Protein 5SXW (pdb70)

Structure (mmCIF, N/CA/C/O backbone):
data_5SXW
#
_entry.id   5SXW
#
_cell.length_a   100.340
_cell.length_b   116.020
_cell.length_c   174.710
_cell.angle_alpha   90.000
_cell.angle_beta   90.000
_cell.angle_gamma   90.000
#
_symmetry.space_group_name_H-M   'P 21 21 21'
#
loop_
_entity.id
_entity.type
_entity.pdbx_description
1 polymer Catalase-peroxidase
2 non-polymer 'PROTOPORPHYRIN IX CONTAINING FE'
3 non-polymer 'SODIUM ION'
4 non-polymer 'OXYGEN MOLECULE'
5 non-polymer 'PHOSPHATE ION'
6 non-polymer (4R)-2-METHYLPENTANE-2,4-DIOL
7 non-polymer (4S)-2-METHYL-2,4-PENTANEDIOL
8 water water
#
loop_
_atom_site.group_PDB
_atom_site.id
_atom_site.type_symbol
_atom_site.label_atom_id
_atom_site.label_alt_id
_atom_site.label_comp_id
_atom_site.label_asym_id
_atom_site.label_entity_id
_atom_site.label_seq_id
_atom_site.pdbx_PDB_ins_code
_atom_site.Cartn_x
_atom_site.Cartn_y
_atom_site.Cartn_z
_atom_site.occupancy
_atom_site.B_iso_or_equiv
_atom_site.auth_seq_id
_atom_site.auth_comp_id
_atom_site.auth_asym_id
_atom_site.auth_atom_id
_atom_site.pdbx_PDB_model_num
ATOM 1 N N . GLY A 1 16 ? -0.198 -45.766 -4.886 1.00 33.08 36 GLY A N 1
ATOM 2 C CA . GLY A 1 16 ? -0.787 -45.728 -3.464 1.00 26.12 36 GLY A CA 1
ATOM 3 C C . GLY A 1 16 ? -1.291 -47.108 -3.096 1.00 27.21 36 GLY A C 1
ATOM 4 O O . GLY A 1 16 ? -1.940 -47.765 -3.961 1.00 24.77 36 GLY A O 1
ATOM 5 N N . THR A 1 17 ? -1.089 -47.630 -1.898 1.00 21.26 37 THR A N 1
ATOM 6 C CA . THR A 1 17 ? -1.509 -48.936 -1.528 1.00 20.16 37 THR A CA 1
ATOM 7 C C . THR A 1 17 ? -3.025 -48.897 -1.270 1.00 23.11 37 THR A C 1
ATOM 8 O O . THR A 1 17 ? -3.434 -47.867 -0.722 1.00 22.41 37 THR A O 1
ATOM 12 N N . SER A 1 18 ? -3.730 -49.917 -1.658 1.00 20.15 38 SER A N 1
ATOM 13 C CA . SER A 1 18 ? -5.216 -49.919 -1.569 1.00 19.99 38 SER A CA 1
ATOM 14 C C . SER A 1 18 ? -5.668 -51.093 -0.738 1.00 18.23 38 SER A C 1
ATOM 15 O O . SER A 1 18 ? -4.871 -51.936 -0.333 1.00 17.54 38 SER A O 1
ATOM 18 N N . ASN A 1 19 ? -6.961 -51.053 -0.305 1.00 17.53 39 ASN A N 1
ATOM 19 C CA . ASN A 1 19 ? -7.464 -52.170 0.464 1.00 16.40 39 ASN A CA 1
ATOM 20 C C . ASN A 1 19 ? -7.240 -53.535 -0.211 1.00 17.77 39 ASN A C 1
ATOM 21 O O . ASN A 1 19 ? -7.087 -54.547 0.429 1.00 20.50 39 ASN A O 1
ATOM 26 N N . ARG A 1 20 ? -7.470 -53.501 -1.533 1.00 19.69 40 ARG A N 1
ATOM 27 C CA . ARG A 1 20 ? -7.239 -54.791 -2.332 1.00 23.05 40 ARG A CA 1
ATOM 28 C C . ARG A 1 20 ? -5.787 -55.230 -2.211 1.00 22.58 40 ARG A C 1
ATOM 29 O O . ARG A 1 20 ? -5.531 -56.473 -2.242 1.00 24.01 40 ARG A O 1
ATOM 37 N N . ASP A 1 21 ? -4.808 -54.362 -2.134 1.00 21.43 41 ASP A N 1
ATOM 38 C CA . ASP A 1 21 ? -3.465 -54.775 -1.869 1.00 21.34 41 ASP A CA 1
ATOM 39 C C . ASP A 1 21 ? -3.299 -55.493 -0.533 1.00 21.78 41 ASP A C 1
ATOM 40 O O . ASP A 1 21 ? -2.629 -56.502 -0.372 1.00 20.39 41 ASP A O 1
ATOM 45 N N . TRP A 1 22 ? -3.832 -54.859 0.567 1.00 17.91 42 TRP A N 1
ATOM 46 C CA . TRP A 1 22 ? -3.659 -55.358 1.885 1.00 18.05 42 TRP A CA 1
ATOM 47 C C . TRP A 1 22 ? -4.431 -56.675 2.115 1.00 17.70 42 TRP A C 1
ATOM 48 O O . TRP A 1 22 ? -3.974 -57.470 2.881 1.00 19.36 42 TRP A O 1
ATOM 59 N N . TRP A 1 23 ? -5.612 -56.782 1.555 1.00 18.13 43 TRP A N 1
ATOM 60 C CA . TRP A 1 23 ? -6.574 -57.880 1.809 1.00 18.73 43 TRP A CA 1
ATOM 61 C C . TRP A 1 23 ? -7.104 -58.372 0.460 1.00 21.72 43 TRP A C 1
ATOM 62 O O . TRP A 1 23 ? -8.171 -58.006 -0.025 1.00 22.55 43 TRP A O 1
ATOM 73 N N . PRO A 1 24 ? -6.189 -59.053 -0.279 1.00 20.12 44 PRO A N 1
ATOM 74 C CA . PRO A 1 24 ? -6.596 -59.380 -1.656 1.00 21.92 44 PRO A CA 1
ATOM 75 C C . PRO A 1 24 ? -7.701 -60.432 -1.810 1.00 25.37 44 PRO A C 1
ATOM 76 O O . PRO A 1 24 ? -8.264 -60.535 -2.895 1.00 29.14 44 PRO A O 1
ATOM 80 N N . ASN A 1 25 ? -7.962 -61.139 -0.760 1.00 24.17 45 ASN A N 1
ATOM 81 C CA . ASN A 1 25 ? -9.041 -62.082 -0.904 1.00 33.63 45 ASN A CA 1
ATOM 82 C C . ASN A 1 25 ? -10.393 -61.631 -0.346 1.00 36.12 45 ASN A C 1
ATOM 83 O O . ASN A 1 25 ? -11.217 -62.437 -0.185 1.00 39.45 45 ASN A O 1
ATOM 88 N N . GLN A 1 26 ? -10.500 -60.380 0.079 1.00 40.47 46 GLN A N 1
ATOM 89 C CA . GLN A 1 26 ? -11.671 -59.876 0.887 1.00 41.49 46 GLN A CA 1
ATOM 90 C C . GLN A 1 26 ? -12.684 -59.805 -0.312 1.00 40.07 46 GLN A C 1
ATOM 91 O O . GLN A 1 26 ? -12.448 -59.883 -1.523 1.00 38.36 46 GLN A O 1
ATOM 97 N N . LEU A 1 27 ? -13.925 -59.921 0.050 1.00 42.00 47 LEU A N 1
ATOM 98 C CA . LEU A 1 27 ? -15.039 -59.867 -0.933 1.00 33.48 47 LEU A CA 1
ATOM 99 C C . LEU A 1 27 ? -15.115 -58.457 -1.615 1.00 28.43 47 LEU A C 1
ATOM 100 O O . LEU A 1 27 ? -15.144 -57.507 -0.839 1.00 40.99 47 LEU A O 1
ATOM 105 N N . ASP A 1 28 ? -15.490 -58.318 -2.836 1.00 28.72 48 ASP A N 1
ATOM 106 C CA . ASP A 1 28 ? -15.598 -57.054 -3.525 1.00 33.19 48 ASP A CA 1
ATOM 107 C C . ASP A 1 28 ? -16.999 -56.539 -3.872 1.00 30.55 48 ASP A C 1
ATOM 108 O O . ASP A 1 28 ? -17.621 -56.845 -4.927 1.00 34.10 48 ASP A O 1
ATOM 113 N N . LEU A 1 29 ? -17.507 -55.649 -3.033 1.00 23.90 49 LEU A N 1
ATOM 114 C CA . LEU A 1 29 ? -18.801 -55.156 -3.172 1.00 19.56 49 LEU A CA 1
ATOM 115 C C . LEU A 1 29 ? -18.994 -54.050 -4.256 1.00 22.38 49 LEU A C 1
ATOM 116 O O . LEU A 1 29 ? -20.121 -53.677 -4.609 1.00 20.78 49 LEU A O 1
ATOM 121 N N . SER A 1 30 ? -17.860 -53.443 -4.719 1.00 22.81 50 SER A N 1
ATOM 122 C CA A SER A 1 30 ? -17.984 -52.307 -5.646 0.70 24.00 50 SER A CA 1
ATOM 123 C CA B SER A 1 30 ? -17.958 -52.331 -5.663 0.30 23.51 50 SER A CA 1
ATOM 124 C C . SER A 1 30 ? -18.683 -52.760 -6.930 1.00 21.08 50 SER A C 1
ATOM 125 O O . SER A 1 30 ? -19.304 -51.946 -7.584 1.00 23.00 50 SER A O 1
ATOM 130 N N . ILE A 1 31 ? -18.649 -54.059 -7.236 1.00 19.46 51 ILE A N 1
ATOM 131 C CA . ILE A 1 31 ? -19.362 -54.543 -8.433 1.00 19.0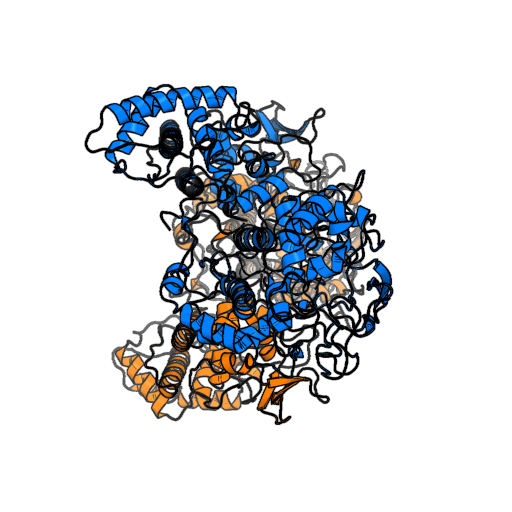8 51 ILE A CA 1
ATOM 132 C C . ILE A 1 31 ? -20.847 -54.331 -8.352 1.00 20.23 51 ILE A C 1
ATOM 133 O O . ILE A 1 31 ? -21.545 -54.355 -9.372 1.00 21.68 51 ILE A O 1
ATOM 138 N N . LEU A 1 32 ? -21.393 -54.172 -7.159 1.00 17.40 52 LEU A N 1
ATOM 139 C CA . LEU A 1 32 ? -22.779 -53.899 -6.987 1.00 17.15 52 LEU A CA 1
ATOM 140 C C . LEU A 1 32 ? -23.197 -52.410 -7.105 1.00 22.90 52 LEU A C 1
ATOM 141 O O . LEU A 1 32 ? -24.427 -52.068 -7.030 1.00 26.93 52 LEU A O 1
ATOM 146 N N . HIS A 1 33 ? -22.196 -51.551 -7.210 1.00 20.49 53 HIS A N 1
ATOM 147 C CA . HIS A 1 33 ? -22.500 -50.086 -7.144 1.00 21.55 53 HIS A CA 1
ATOM 148 C C . HIS A 1 33 ? -21.942 -49.392 -8.420 1.00 28.35 53 HIS A C 1
ATOM 149 O O . HIS A 1 33 ? -21.672 -48.161 -8.389 1.00 25.50 53 HIS A O 1
ATOM 156 N N . ARG A 1 34 ? -21.766 -50.197 -9.451 1.00 32.08 54 ARG A N 1
ATOM 157 C CA . ARG A 1 34 ? -21.381 -49.652 -10.782 1.00 37.05 54 ARG A CA 1
ATOM 158 C C . ARG A 1 34 ? -22.536 -49.110 -11.423 1.00 37.85 54 ARG A C 1
ATOM 159 O O . ARG A 1 34 ? -23.706 -49.324 -11.076 1.00 36.64 54 ARG A O 1
ATOM 167 N N . HIS A 1 35 ? -22.276 -48.284 -12.436 1.00 36.63 55 HIS A N 1
ATOM 168 C CA . HIS A 1 35 ? -23.386 -47.886 -13.212 1.00 34.48 55 HIS A CA 1
ATOM 169 C C . HIS A 1 35 ? -24.319 -46.964 -12.461 1.00 30.61 55 HIS A C 1
ATOM 170 O O . HIS A 1 35 ? -25.454 -46.821 -12.747 1.00 32.94 55 HIS A O 1
ATOM 177 N N . SER A 1 36 ? -23.764 -46.161 -11.492 1.00 30.25 56 SER A N 1
ATOM 178 C CA . SER A 1 36 ? -24.543 -45.190 -10.782 1.00 27.99 56 SER A CA 1
ATOM 179 C C . SER A 1 36 ? -24.825 -43.964 -11.597 1.00 27.29 56 SER A C 1
ATOM 180 O O . SER A 1 36 ? -24.203 -43.704 -12.709 1.00 26.41 56 SER A O 1
ATOM 183 N N . SER A 1 37 ? -25.704 -43.174 -11.087 1.00 27.72 57 SER A N 1
ATOM 184 C CA . SER A 1 37 ? -26.134 -41.976 -11.773 1.00 32.50 57 SER A CA 1
ATOM 185 C C . SER A 1 37 ? -24.922 -41.008 -11.809 1.00 29.47 57 SER A C 1
ATOM 186 O O . SER A 1 37 ? -24.863 -40.210 -12.789 1.00 29.87 57 SER A O 1
ATOM 189 N N . LEU A 1 38 ? -23.899 -41.225 -10.977 1.00 30.68 58 LEU A N 1
ATOM 190 C CA . LEU A 1 38 ? -22.765 -40.314 -10.900 1.00 27.45 58 LEU A CA 1
ATOM 191 C C . LEU A 1 38 ? -21.962 -40.424 -12.239 1.00 26.04 58 LEU A C 1
ATOM 192 O O . LEU A 1 38 ? -21.534 -39.375 -12.771 1.00 25.60 58 LEU A O 1
ATOM 197 N N . SER A 1 39 ? -21.742 -41.618 -12.804 1.00 21.18 59 SER A N 1
ATOM 198 C CA . SER A 1 39 ? -20.856 -41.825 -13.870 1.00 19.72 59 SER A CA 1
ATOM 199 C C . SER A 1 39 ? -21.563 -41.600 -15.236 1.00 18.88 59 SER A C 1
ATOM 200 O O . SER A 1 39 ? -20.908 -41.588 -16.204 1.00 18.68 59 SER A O 1
ATOM 203 N N . ASP A 1 40 ? -22.874 -41.401 -15.218 1.00 18.67 60 ASP A N 1
ATOM 204 C CA . ASP A 1 40 ? -23.638 -41.387 -16.461 1.00 19.32 60 ASP A CA 1
ATOM 205 C C . ASP A 1 40 ? -23.785 -39.947 -16.879 1.00 16.66 60 ASP A C 1
ATOM 206 O O . ASP A 1 40 ? -24.297 -39.131 -16.124 1.00 20.40 60 ASP A O 1
ATOM 211 N N . PRO A 1 41 ? -23.321 -39.558 -18.057 1.00 16.08 61 PRO A N 1
ATOM 212 C CA . PRO A 1 41 ? -23.422 -38.237 -18.525 1.00 15.80 61 PRO A CA 1
ATOM 213 C C . PRO A 1 41 ? -24.827 -37.834 -18.948 1.00 19.03 61 PRO A C 1
ATOM 214 O O . PRO A 1 41 ? -25.127 -36.684 -19.100 1.00 17.55 61 PRO A O 1
ATOM 218 N N . MET A 1 42 ? -25.712 -38.786 -19.180 1.00 15.48 62 MET A N 1
ATOM 219 C CA . MET A 1 42 ? -27.045 -38.479 -19.606 1.00 17.36 62 MET A CA 1
ATOM 220 C C . MET A 1 42 ? -27.910 -38.099 -18.343 1.00 20.69 62 MET A C 1
ATOM 221 O O . MET A 1 42 ? -27.671 -38.581 -17.285 1.00 23.02 62 MET A O 1
ATOM 226 N N . GLY A 1 43 ? -28.841 -37.298 -18.649 1.00 26.70 63 GLY A N 1
ATOM 227 C CA . GLY A 1 43 ? -29.757 -36.968 -17.517 1.00 29.78 63 GLY A CA 1
ATOM 228 C C . GLY A 1 43 ? -30.547 -38.137 -16.955 1.00 31.16 63 GLY A C 1
ATOM 229 O O . GLY A 1 43 ? -30.671 -39.207 -17.588 1.00 28.07 63 GLY A O 1
ATOM 230 N N . LYS A 1 44 ? -31.035 -38.032 -15.679 1.00 27.63 64 LYS A N 1
ATOM 231 C CA . LYS A 1 44 ? -31.678 -39.155 -15.048 1.00 35.93 64 LYS A CA 1
ATOM 232 C C . LYS A 1 44 ? -32.933 -39.613 -15.848 1.00 29.68 64 LYS A C 1
ATOM 233 O O . LYS A 1 44 ? -33.301 -40.746 -15.797 1.00 36.88 64 LYS A O 1
ATOM 239 N N . ASP A 1 45 ? -33.448 -38.701 -16.590 1.00 31.86 65 ASP A N 1
ATOM 240 C CA . ASP A 1 45 ? -34.655 -38.891 -17.355 1.00 34.12 65 ASP A CA 1
ATOM 241 C C . ASP A 1 45 ? -34.384 -39.342 -18.830 1.00 31.70 65 ASP A C 1
ATOM 242 O O . ASP A 1 45 ? -35.305 -39.559 -19.593 1.00 31.34 65 ASP A O 1
ATOM 247 N N . PHE A 1 46 ? -33.099 -39.431 -19.217 1.00 24.99 66 PHE A N 1
ATOM 248 C CA . PHE A 1 46 ? -32.871 -39.950 -20.576 1.00 23.24 66 PHE A CA 1
ATOM 249 C C . PHE A 1 46 ? -33.366 -41.378 -20.751 1.00 19.48 66 PHE A C 1
ATOM 250 O O . PHE A 1 46 ? -33.107 -42.302 -20.018 1.00 23.49 66 PHE A O 1
ATOM 258 N N . ASN A 1 47 ? -34.045 -41.468 -21.880 1.00 19.00 67 ASN A N 1
ATOM 259 C CA . ASN A 1 47 ? -34.596 -42.810 -22.265 1.00 18.61 67 ASN A CA 1
ATOM 260 C C . ASN A 1 47 ? -34.078 -43.058 -23.718 1.00 16.48 67 ASN A C 1
ATOM 261 O O . ASN A 1 47 ? -34.450 -42.449 -24.692 1.00 16.76 67 ASN A O 1
ATOM 266 N N . TYR A 1 48 ? -33.139 -43.985 -23.757 1.00 17.03 68 TYR A N 1
ATOM 267 C CA . TYR A 1 48 ? -32.501 -44.357 -25.085 1.00 15.23 68 TYR A CA 1
ATOM 268 C C . TYR A 1 48 ? -33.530 -44.833 -26.089 1.00 12.74 68 TYR A C 1
ATOM 269 O O . TYR A 1 48 ? -33.499 -44.459 -27.227 1.00 14.70 68 TYR A O 1
ATOM 278 N N . ALA A 1 49 ? -34.436 -45.729 -25.622 1.00 14.62 69 ALA A N 1
ATOM 279 C CA . ALA A 1 49 ? -35.449 -46.142 -26.627 1.00 15.93 69 ALA A CA 1
ATOM 280 C C . ALA A 1 49 ? -36.242 -45.060 -27.268 1.00 17.52 69 ALA A C 1
ATOM 281 O O . ALA A 1 49 ? -36.495 -45.066 -28.469 1.00 21.21 69 ALA A O 1
ATOM 283 N N . GLN A 1 50 ? -36.605 -44.041 -26.488 1.00 18.38 70 GLN A N 1
ATOM 284 C CA . GLN A 1 50 ? -37.326 -42.859 -27.016 1.00 22.53 70 GLN A CA 1
ATOM 285 C C . GLN A 1 50 ? -36.464 -42.092 -28.040 1.00 23.77 70 GLN A C 1
ATOM 286 O O . GLN A 1 50 ? -36.943 -41.735 -29.079 1.00 23.97 70 GLN A O 1
ATOM 292 N N . ALA A 1 51 ? -35.173 -41.987 -27.771 1.00 19.43 71 ALA A N 1
ATOM 293 C CA . ALA A 1 51 ? -34.251 -41.405 -28.770 1.00 19.60 71 ALA A CA 1
ATOM 294 C C . ALA A 1 51 ? -34.085 -42.184 -30.033 1.00 21.09 71 ALA A C 1
ATOM 295 O O . ALA A 1 51 ? -34.171 -41.663 -31.171 1.00 20.37 71 ALA A O 1
ATOM 297 N N . PHE A 1 52 ? -33.916 -43.472 -29.907 1.00 17.09 72 PHE A N 1
ATOM 298 C CA . PHE A 1 52 ? -33.663 -44.336 -31.018 1.00 18.47 72 PHE A CA 1
ATOM 299 C C . PHE A 1 52 ? -34.906 -44.421 -31.928 1.00 21.31 72 PHE A C 1
ATOM 300 O O . PHE A 1 52 ? -34.807 -44.547 -33.169 1.00 18.97 72 PHE A O 1
ATOM 308 N N . GLU A 1 53 ? -36.058 -44.455 -31.291 1.00 24.03 73 GLU A N 1
ATOM 309 C CA . GLU A 1 53 ? -37.282 -44.628 -32.054 1.00 27.50 73 GLU A CA 1
ATOM 310 C C . GLU A 1 53 ? -37.455 -43.439 -32.962 1.00 27.04 73 GLU A C 1
ATOM 311 O O . GLU A 1 53 ? -38.048 -43.690 -34.053 1.00 31.82 73 GLU A O 1
ATOM 317 N N . LYS A 1 54 ? -36.935 -42.251 -32.719 1.00 22.22 74 LYS A N 1
ATOM 318 C CA . LYS A 1 54 ? -36.985 -41.219 -33.659 1.00 23.55 74 LYS A CA 1
ATOM 319 C C . LYS A 1 54 ? -35.726 -41.056 -34.589 1.00 25.37 74 LYS A C 1
ATOM 320 O O . LYS A 1 54 ? -35.642 -40.168 -35.386 1.00 24.53 74 LYS A O 1
ATOM 326 N N . LEU A 1 55 ? -34.661 -41.884 -34.458 1.00 20.47 75 LEU A N 1
ATOM 327 C CA . LEU A 1 55 ? -33.528 -41.887 -35.351 1.00 17.98 75 LEU A CA 1
ATOM 328 C C . LEU A 1 55 ? -34.022 -42.185 -36.775 1.00 18.41 75 LEU A C 1
ATOM 329 O O . LEU A 1 55 ? -34.835 -43.128 -36.968 1.00 18.72 75 LEU A O 1
ATOM 334 N N . ASP A 1 56 ? -33.429 -41.523 -37.732 1.00 18.19 76 ASP A N 1
ATOM 335 C CA . ASP A 1 56 ? -33.688 -41.878 -39.157 1.00 20.00 76 ASP A CA 1
ATOM 336 C C . ASP A 1 56 ? -32.712 -43.025 -39.511 1.00 16.98 76 ASP A C 1
ATOM 337 O O . ASP A 1 56 ? -31.584 -42.741 -39.967 1.00 18.81 76 ASP A O 1
ATOM 342 N N . LEU A 1 57 ? -33.076 -44.238 -39.234 1.00 18.78 77 LEU A N 1
ATOM 343 C CA . LEU A 1 57 ? -32.220 -45.353 -39.362 1.00 16.50 77 LEU A CA 1
ATOM 344 C C . LEU A 1 57 ? -31.753 -45.513 -40.808 1.00 18.16 77 LEU A C 1
ATOM 345 O O . LEU A 1 57 ? -30.624 -45.809 -41.098 1.00 16.95 77 LEU A O 1
ATOM 350 N N . ALA A 1 58 ? -32.687 -45.247 -41.755 1.00 19.05 78 ALA A N 1
ATOM 351 C CA . ALA A 1 58 ? -32.273 -45.374 -43.158 1.00 19.54 78 ALA A CA 1
ATOM 352 C C . ALA A 1 58 ? -31.158 -44.364 -43.498 1.00 16.87 78 ALA A C 1
ATOM 353 O O . ALA A 1 58 ? -30.237 -44.711 -44.255 1.00 17.08 78 ALA A O 1
ATOM 355 N N . ALA A 1 59 ? -31.181 -43.142 -42.920 1.00 18.13 79 ALA A N 1
ATOM 356 C CA . ALA A 1 59 ? -30.126 -42.239 -43.151 1.00 17.06 79 ALA A CA 1
ATOM 357 C C . ALA A 1 59 ? -28.759 -42.659 -42.594 1.00 15.40 79 ALA A C 1
ATOM 358 O O . ALA A 1 59 ? -27.671 -42.488 -43.212 1.00 17.57 79 ALA A O 1
ATOM 360 N N . VAL A 1 60 ? -28.865 -43.239 -41.358 1.00 14.34 80 VAL A N 1
ATOM 361 C CA . VAL A 1 60 ? -27.649 -43.734 -40.775 1.00 14.13 80 VAL A CA 1
ATOM 362 C C . VAL A 1 60 ? -27.013 -44.827 -41.676 1.00 13.60 80 VAL A C 1
ATOM 363 O O . VAL A 1 60 ? -25.802 -44.858 -41.956 1.00 14.37 80 VAL A O 1
ATOM 367 N N . LYS A 1 61 ? -27.888 -45.742 -42.151 1.00 14.66 81 LYS A N 1
ATOM 368 C CA . LYS A 1 61 ? -27.354 -46.814 -43.011 1.00 14.95 81 LYS A CA 1
ATOM 369 C C . LYS A 1 61 ? -26.823 -46.264 -44.359 1.00 14.25 81 LYS A C 1
ATOM 370 O O . LYS A 1 61 ? -25.792 -46.766 -44.812 1.00 14.95 81 LYS A O 1
ATOM 376 N N . ARG A 1 62 ? -27.384 -45.210 -44.912 1.00 15.75 82 ARG A N 1
ATOM 377 C CA . ARG A 1 62 ? -26.772 -44.656 -46.109 1.00 16.98 82 ARG A CA 1
ATOM 378 C C . ARG A 1 62 ? -25.386 -44.097 -45.826 1.00 16.10 82 ARG A C 1
ATOM 379 O O . ARG A 1 62 ? -24.444 -44.211 -46.632 1.00 16.72 82 ARG A O 1
ATOM 387 N N . ASP A 1 63 ? -25.219 -43.441 -44.682 1.00 14.10 83 ASP A N 1
ATOM 388 C CA . ASP A 1 63 ? -23.922 -42.891 -44.294 1.00 14.81 83 ASP A CA 1
ATOM 389 C C . ASP A 1 63 ? -22.944 -44.034 -44.094 1.00 13.73 83 ASP A C 1
ATOM 390 O O . ASP A 1 63 ? -21.733 -43.928 -44.462 1.00 14.15 83 ASP A O 1
ATOM 395 N N . LEU A 1 64 ? -23.373 -45.098 -43.417 1.00 14.24 84 LEU A N 1
ATOM 396 C CA . LEU A 1 64 ? -22.490 -46.262 -43.234 1.00 13.43 84 LEU A CA 1
ATOM 397 C C . LEU A 1 64 ? -22.080 -46.939 -44.562 1.00 14.78 84 LEU A C 1
ATOM 398 O O . LEU A 1 64 ? -20.945 -47.320 -44.740 1.00 14.12 84 LEU A O 1
ATOM 403 N N . HIS A 1 65 ? -23.026 -47.021 -45.510 1.00 14.03 85 HIS A N 1
ATOM 404 C CA . HIS A 1 65 ? -22.767 -47.591 -46.821 1.00 14.97 85 HIS A CA 1
ATOM 405 C C . HIS A 1 65 ? -21.674 -46.729 -47.517 1.00 15.07 85 HIS A C 1
ATOM 406 O O . HIS A 1 65 ? -20.717 -47.238 -48.065 1.00 16.67 85 HIS A O 1
ATOM 413 N N . ALA A 1 66 ? -21.843 -45.409 -47.430 1.00 14.78 86 ALA A N 1
ATOM 414 C CA . ALA A 1 66 ? -20.784 -44.587 -47.994 1.00 15.56 86 ALA A CA 1
ATOM 415 C C . ALA A 1 66 ? -19.390 -44.663 -47.375 1.00 15.13 86 ALA A C 1
ATOM 416 O O . ALA A 1 66 ? -18.367 -44.707 -48.070 1.00 17.49 86 ALA A O 1
ATOM 418 N N . LEU A 1 67 ? -19.389 -44.834 -46.024 1.00 13.68 87 LEU A N 1
ATOM 419 C CA . LEU A 1 67 ? -18.158 -45.016 -45.357 1.00 15.27 87 LEU A CA 1
ATOM 420 C C . LEU A 1 67 ? -17.372 -46.214 -45.792 1.00 13.93 87 LEU A C 1
ATOM 421 O O . LEU A 1 67 ? -16.127 -46.242 -45.764 1.00 15.44 87 LEU A O 1
ATOM 426 N N . MET A 1 68 ? -18.083 -47.253 -46.155 1.00 15.41 88 MET A N 1
ATOM 427 C CA . MET A 1 68 ? -17.427 -48.466 -46.490 1.00 16.72 88 MET A CA 1
ATOM 428 C C . MET A 1 68 ? -16.285 -48.352 -47.555 1.00 18.75 88 MET A C 1
ATOM 429 O O . MET A 1 68 ? -15.306 -49.022 -47.478 1.00 17.42 88 MET A O 1
ATOM 434 N N . THR A 1 69 ? -16.536 -47.435 -48.492 1.00 17.64 89 THR A N 1
ATOM 435 C CA . THR A 1 69 ? -15.561 -47.244 -49.515 1.00 18.19 89 THR A CA 1
ATOM 436 C C . THR A 1 69 ? -14.928 -45.865 -49.500 1.00 20.82 89 THR A C 1
ATOM 437 O O . THR A 1 69 ? -14.450 -45.369 -50.496 1.00 20.53 89 THR A O 1
ATOM 441 N N . THR A 1 70 ? -14.842 -45.257 -48.336 1.00 18.94 90 THR A N 1
ATOM 442 C CA . THR A 1 70 ? -14.228 -43.969 -48.146 1.00 17.90 90 THR A CA 1
ATOM 443 C C . THR A 1 70 ? -13.007 -44.113 -47.275 1.00 19.08 90 THR A C 1
ATOM 444 O O . THR A 1 70 ? -13.106 -44.024 -46.003 1.00 18.38 90 THR A O 1
ATOM 448 N N . SER A 1 71 ? -11.867 -44.448 -47.850 1.00 19.87 91 SER A N 1
ATOM 449 C CA . SER A 1 71 ? -10.662 -44.717 -47.148 1.00 19.74 91 SER A CA 1
ATOM 450 C C . SER A 1 71 ? -10.029 -43.555 -46.470 1.00 19.68 91 SER A C 1
ATOM 451 O O . SER A 1 71 ? -9.982 -42.489 -47.040 1.00 20.59 91 SER A O 1
ATOM 454 N N . GLN A 1 72 ? -9.615 -43.716 -45.228 1.00 18.83 92 GLN A N 1
ATOM 455 C CA . GLN A 1 72 ? -8.845 -42.777 -44.510 1.00 18.32 92 GLN A CA 1
ATOM 456 C C . GLN A 1 72 ? -7.395 -43.116 -44.573 1.00 19.50 92 GLN A C 1
ATOM 457 O O . GLN A 1 72 ? -6.923 -44.271 -44.340 1.00 18.48 92 GLN A O 1
ATOM 463 N N . ASP A 1 73 ? -6.532 -42.088 -44.787 1.00 21.94 93 ASP A N 1
ATOM 464 C CA . ASP A 1 73 ? -5.129 -42.437 -44.926 1.00 22.34 93 ASP A CA 1
ATOM 465 C C . ASP A 1 73 ? -4.381 -42.909 -43.715 1.00 21.77 93 ASP A C 1
ATOM 466 O O . ASP A 1 73 ? -3.354 -43.607 -43.807 1.00 21.08 93 ASP A O 1
ATOM 471 N N . TRP A 1 74 ? -4.923 -42.619 -42.494 1.00 19.20 94 TRP A N 1
ATOM 472 C CA . TRP A 1 74 ? -4.344 -43.106 -41.288 1.00 19.05 94 TRP A CA 1
ATOM 473 C C . TRP A 1 74 ? -4.617 -44.638 -41.043 1.00 18.92 94 TRP A C 1
ATOM 474 O O . TRP A 1 74 ? -4.042 -45.288 -40.192 1.00 19.50 94 TRP A O 1
ATOM 485 N N . TRP A 1 75 ? -5.561 -45.165 -41.828 1.00 17.52 95 TRP A N 1
ATOM 486 C CA . TRP A 1 75 ? -5.831 -46.684 -41.794 1.00 16.83 95 TRP A CA 1
ATOM 487 C C . TRP A 1 75 ? -6.481 -47.078 -43.073 1.00 16.55 95 TRP A C 1
ATOM 488 O O . TRP A 1 75 ? -7.697 -47.267 -43.168 1.00 17.15 95 TRP A O 1
ATOM 499 N N . PRO A 1 76 ? -5.651 -47.174 -44.163 1.00 17.11 96 PRO A N 1
ATOM 500 C CA . PRO A 1 76 ? -6.250 -47.366 -45.439 1.00 17.54 96 PRO A CA 1
ATOM 501 C C . PRO A 1 76 ? -7.038 -48.653 -45.595 1.00 16.47 96 PRO A C 1
ATOM 502 O O . PRO A 1 76 ? -6.666 -49.696 -45.026 1.00 18.69 96 PRO A O 1
ATOM 506 N N . ALA A 1 77 ? -8.132 -48.566 -46.336 1.00 16.51 97 ALA A N 1
ATOM 507 C CA . ALA A 1 77 ? -9.040 -49.670 -46.544 1.00 16.79 97 ALA A CA 1
ATOM 508 C C . ALA A 1 77 ? -8.465 -50.776 -47.397 1.00 16.87 97 ALA A C 1
ATOM 509 O O . ALA A 1 77 ? -8.162 -50.453 -48.624 1.00 17.59 97 ALA A O 1
ATOM 511 N N . ASP A 1 78 ? -8.416 -52.015 -46.923 1.00 16.18 98 ASP A N 1
ATOM 512 C CA . ASP A 1 78 ? -8.032 -53.180 -47.800 1.00 16.05 98 ASP A CA 1
ATOM 513 C C . ASP A 1 78 ? -8.998 -53.247 -48.926 1.00 16.85 98 ASP A C 1
ATOM 514 O O . ASP A 1 78 ? -10.223 -53.183 -48.751 1.00 15.92 98 ASP A O 1
ATOM 519 N N . PHE A 1 79 ? -8.492 -53.457 -50.184 1.00 16.14 99 PHE A N 1
ATOM 520 C CA . PHE A 1 79 ? -9.360 -53.639 -51.332 1.00 16.62 99 PHE A CA 1
ATOM 521 C C . PHE A 1 79 ? -10.222 -52.395 -51.629 1.00 16.77 99 PHE A C 1
ATOM 522 O O . PHE A 1 79 ? -11.234 -52.505 -52.301 1.00 19.44 99 PHE A O 1
ATOM 530 N N . GLY A 1 80 ? -9.925 -51.292 -50.966 1.00 16.59 100 GLY A N 1
ATOM 531 C CA . GLY A 1 80 ? -10.784 -50.121 -51.013 1.00 17.76 100 GLY A CA 1
ATOM 532 C C . GLY A 1 80 ? -12.154 -50.229 -50.292 1.00 15.87 100 GLY A C 1
ATOM 533 O O . GLY A 1 80 ? -12.994 -49.388 -50.489 1.00 18.44 100 GLY A O 1
ATOM 534 N N . HIS A 1 81 ? -12.269 -51.226 -49.343 1.00 14.82 101 HIS A N 1
ATOM 535 C CA . HIS A 1 81 ? -13.515 -51.467 -48.718 1.00 15.09 101 HIS A CA 1
ATOM 536 C C . HIS A 1 81 ? -13.256 -51.935 -47.242 1.00 15.13 101 HIS A C 1
ATOM 537 O O . HIS A 1 81 ? -12.658 -52.968 -47.022 1.00 17.52 101 HIS A O 1
ATOM 544 N N . TYR A 1 82 ? -13.846 -51.160 -46.330 1.00 14.45 102 TYR A N 1
ATOM 545 C CA . TYR A 1 82 ? -13.773 -51.452 -44.855 1.00 13.38 102 TYR A CA 1
ATOM 546 C C . TYR A 1 82 ? -14.712 -52.551 -44.428 1.00 13.99 102 TYR A C 1
ATOM 547 O O . TYR A 1 82 ? -14.742 -52.889 -43.214 1.00 13.61 102 TYR A O 1
ATOM 556 N N . GLY A 1 83 ? -15.429 -53.217 -45.301 1.00 14.09 103 GLY A N 1
ATOM 557 C CA . GLY A 1 83 ? -16.523 -54.148 -44.872 1.00 15.15 103 GLY A CA 1
ATOM 558 C C . GLY A 1 83 ? -15.972 -55.327 -44.031 1.00 14.29 103 GLY A C 1
ATOM 559 O O . GLY A 1 83 ? -16.507 -55.615 -42.974 1.00 13.91 103 GLY A O 1
ATOM 560 N N . GLY A 1 84 ? -14.861 -55.974 -44.426 1.00 14.46 104 GLY A N 1
ATOM 561 C CA . GLY A 1 84 ? -14.307 -57.074 -43.630 1.00 13.52 104 GLY A CA 1
ATOM 562 C C . GLY A 1 84 ? -13.862 -56.555 -42.268 1.00 13.04 104 GLY A C 1
ATOM 563 O O . GLY A 1 84 ? -14.190 -57.265 -41.256 1.00 13.89 104 GLY A O 1
ATOM 564 N N . LEU A 1 85 ? -13.232 -55.410 -42.191 1.00 13.13 105 LEU A N 1
ATOM 565 C CA . LEU A 1 85 ? -12.811 -54.914 -40.887 1.00 12.70 105 LEU A CA 1
ATOM 566 C C . LEU A 1 85 ? -14.062 -54.748 -39.998 1.00 12.09 105 LEU A C 1
ATOM 567 O O . LEU A 1 85 ? -14.020 -55.095 -38.779 1.00 12.66 105 LEU A O 1
ATOM 572 N N . PHE A 1 86 ? -15.118 -54.125 -40.534 1.00 11.32 106 PHE A N 1
ATOM 573 C CA . PHE A 1 86 ? -16.340 -53.908 -39.722 1.00 12.07 106 PHE A CA 1
ATOM 574 C C . PHE A 1 86 ? -17.084 -55.176 -39.378 1.00 12.71 106 PHE A C 1
ATOM 575 O O . PHE A 1 86 ? -17.635 -55.206 -38.245 1.00 12.12 106 PHE A O 1
ATOM 583 N N . ILE A 1 87 ? -17.080 -56.206 -40.247 1.00 12.05 107 ILE A N 1
ATOM 584 C CA . ILE A 1 87 ? -17.657 -57.468 -39.866 1.00 11.97 107 ILE A CA 1
ATOM 585 C C . ILE A 1 87 ? -16.912 -58.078 -38.694 1.00 13.04 107 ILE A C 1
ATOM 586 O O . ILE A 1 87 ? -17.488 -58.543 -37.727 1.00 11.78 107 ILE A O 1
ATOM 591 N N . ARG A 1 88 ? -15.579 -58.046 -38.760 1.00 12.06 108 ARG A N 1
ATOM 592 C CA . ARG A 1 88 ? -14.737 -58.529 -37.639 1.00 12.61 108 ARG A CA 1
ATOM 593 C C . ARG A 1 88 ? -15.067 -57.741 -36.431 1.00 11.94 108 ARG A C 1
ATOM 594 O O . ARG A 1 88 ? -15.211 -58.315 -35.300 1.00 12.34 108 ARG A O 1
ATOM 602 N N . MET A 1 89 ? -15.139 -56.410 -36.549 1.00 11.47 109 MET A N 1
ATOM 603 C CA . MET A 1 89 ? -15.472 -55.551 -35.367 1.00 12.61 109 MET A CA 1
ATOM 604 C C . MET A 1 89 ? -16.796 -55.979 -34.655 1.00 13.12 109 MET A C 1
ATOM 605 O O . MET A 1 89 ? -16.806 -56.173 -33.429 1.00 11.69 109 MET A O 1
ATOM 610 N N . ALA A 1 90 ? -17.835 -56.249 -35.428 1.00 12.31 110 ALA A N 1
ATOM 611 C CA . ALA A 1 90 ? -19.138 -56.623 -34.901 1.00 11.36 110 ALA A CA 1
ATOM 612 C C . ALA A 1 90 ? -19.088 -57.976 -34.336 1.00 11.48 110 ALA A C 1
ATOM 613 O O . ALA A 1 90 ? -19.677 -58.217 -33.250 1.00 11.67 110 ALA A O 1
ATOM 632 N N . HIS A 1 92 ? -16.404 -59.398 -33.087 1.00 11.83 112 HIS A N 1
ATOM 633 C CA . HIS A 1 92 ? -15.759 -59.401 -31.766 1.00 11.49 112 HIS A CA 1
ATOM 634 C C . HIS A 1 92 ? -16.605 -58.718 -30.708 1.00 12.33 112 HIS A C 1
ATOM 635 O O . HIS A 1 92 ? -16.505 -59.102 -29.542 1.00 11.98 112 HIS A O 1
ATOM 642 N N . SER A 1 93 ? -17.383 -57.705 -31.086 1.00 12.10 113 SER A N 1
ATOM 643 C CA . SER A 1 93 ? -18.280 -57.077 -30.091 1.00 11.50 113 SER A CA 1
ATOM 644 C C . SER A 1 93 ? -19.194 -58.098 -29.485 1.00 11.54 113 SER A C 1
ATOM 645 O O . SER A 1 93 ? -19.333 -58.219 -28.232 1.00 12.18 113 SER A O 1
ATOM 648 N N . ALA A 1 94 ? -19.826 -58.944 -30.311 1.00 11.15 114 ALA A N 1
ATOM 649 C CA . ALA A 1 94 ? -20.724 -60.007 -29.829 1.00 11.91 114 ALA A CA 1
ATOM 650 C C . ALA A 1 94 ? -20.040 -61.201 -29.260 1.00 13.37 114 ALA A C 1
ATOM 651 O O . ALA A 1 94 ? -20.643 -61.981 -28.494 1.00 13.64 114 ALA A O 1
ATOM 653 N N . GLY A 1 95 ? -18.808 -61.409 -29.687 1.00 12.26 115 GLY A N 1
ATOM 654 C CA . GLY A 1 95 ? -18.089 -62.713 -29.524 1.00 12.78 115 GLY A CA 1
ATOM 655 C C . GLY A 1 95 ? -17.546 -62.993 -28.072 1.00 12.97 115 GLY A C 1
ATOM 656 O O . GLY A 1 95 ? -17.019 -64.039 -27.861 1.00 14.74 115 GLY A O 1
ATOM 657 N N . THR A 1 96 ? -17.645 -61.995 -27.207 1.00 11.85 116 THR A N 1
ATOM 658 C CA . THR A 1 96 ? -17.219 -62.231 -25.825 1.00 12.76 116 THR A CA 1
ATOM 659 C C . THR A 1 96 ? -18.307 -62.894 -25.021 1.00 12.01 116 THR A C 1
ATOM 660 O O . THR A 1 96 ? -18.006 -63.240 -23.821 1.00 13.33 116 THR A O 1
ATOM 664 N N . TYR A 1 97 ? -19.470 -63.104 -25.514 1.00 12.47 117 TYR A N 1
ATOM 665 C CA . TYR A 1 97 ? -20.581 -63.675 -24.777 1.00 12.73 117 TYR A CA 1
ATOM 666 C C . TYR A 1 97 ? -20.354 -65.086 -24.258 1.00 12.89 117 TYR A C 1
ATOM 667 O O . TYR A 1 97 ? -19.808 -65.936 -24.943 1.00 15.16 117 TYR A O 1
ATOM 676 N N . ARG A 1 98 ? -20.743 -65.295 -22.990 1.00 12.90 118 ARG A N 1
ATOM 677 C CA . ARG A 1 98 ? -20.688 -66.660 -22.483 1.00 13.73 118 ARG A CA 1
ATOM 678 C C . ARG A 1 98 ? -22.104 -67.015 -21.996 1.00 13.39 118 ARG A C 1
ATOM 679 O O . ARG A 1 98 ? -22.740 -66.267 -21.198 1.00 15.17 118 ARG A O 1
ATOM 687 N N . THR A 1 99 ? -22.561 -68.210 -22.313 1.00 14.18 119 THR A N 1
ATOM 688 C CA A THR A 1 99 ? -23.879 -68.651 -21.850 0.70 15.71 119 THR A CA 1
ATOM 689 C CA B THR A 1 99 ? -23.903 -68.610 -21.911 0.30 12.99 119 THR A CA 1
ATOM 690 C C . THR A 1 99 ? -23.945 -68.939 -20.384 1.00 13.81 119 THR A C 1
ATOM 691 O O . THR A 1 99 ? -24.989 -68.841 -19.739 1.00 14.32 119 THR A O 1
ATOM 698 N N . ALA A 1 100 ? -22.835 -69.329 -19.814 1.00 15.26 120 ALA A N 1
ATOM 699 C CA . ALA A 1 100 ? -22.723 -69.740 -18.346 1.00 17.42 120 ALA A CA 1
ATOM 700 C C . ALA A 1 100 ? -23.296 -68.664 -17.489 1.00 16.57 120 ALA A C 1
ATOM 701 O O . ALA A 1 100 ? -24.123 -68.980 -16.613 1.00 17.41 120 ALA A O 1
ATOM 703 N N . ASP A 1 101 ? -22.922 -67.457 -17.662 1.00 13.76 121 ASP A N 1
ATOM 704 C CA . ASP A 1 101 ? -23.354 -66.327 -16.845 1.00 14.53 121 ASP A CA 1
ATOM 705 C C . ASP A 1 101 ? -24.068 -65.221 -17.574 1.00 14.03 121 ASP A C 1
ATOM 706 O O . ASP A 1 101 ? -24.538 -64.246 -17.034 1.00 14.37 121 ASP A O 1
ATOM 711 N N . GLY A 1 102 ? -24.115 -65.310 -18.942 1.00 13.52 122 GLY A N 1
ATOM 712 C CA . GLY A 1 102 ? -24.713 -64.253 -19.777 1.00 13.50 122 GLY A CA 1
ATOM 713 C C . GLY A 1 102 ? -23.808 -63.084 -19.983 1.00 13.68 122 GLY A C 1
ATOM 714 O O . GLY A 1 102 ? -24.267 -62.097 -20.587 1.00 12.96 122 GLY A O 1
ATOM 715 N N . ARG A 1 103 ? -22.616 -63.075 -19.366 1.00 13.25 123 ARG A N 1
ATOM 716 C CA . ARG A 1 103 ? -21.777 -61.931 -19.432 1.00 13.51 123 ARG A CA 1
ATOM 717 C C . ARG A 1 103 ? -21.065 -61.847 -20.828 1.00 13.11 123 ARG A C 1
ATOM 718 O O . ARG A 1 103 ? -21.023 -62.823 -21.514 1.00 13.69 123 ARG A O 1
ATOM 726 N N . GLY A 1 104 ? -20.570 -60.646 -21.101 1.00 12.89 124 GLY A N 1
ATOM 727 C CA . GLY A 1 104 ? -20.015 -60.451 -22.414 1.00 13.65 124 GLY A CA 1
ATOM 728 C C . GLY A 1 104 ? -21.142 -60.189 -23.409 1.00 13.49 124 GLY A C 1
ATOM 729 O O . GLY A 1 104 ? -22.327 -60.102 -23.067 1.00 13.68 124 GLY A O 1
ATOM 730 N N . GLY A 1 105 ? -20.791 -60.174 -24.687 1.00 12.47 125 GLY A N 1
ATOM 731 C CA . GLY A 1 105 ? -21.649 -59.809 -25.742 1.00 12.68 125 GLY A CA 1
ATOM 732 C C . GLY A 1 105 ? -21.679 -58.337 -26.164 1.00 12.24 125 GLY A C 1
ATOM 733 O O . GLY A 1 105 ? -20.918 -57.536 -25.597 1.00 13.20 125 GLY A O 1
ATOM 734 N N . ALA A 1 106 ? -22.451 -58.051 -27.217 1.00 12.33 126 ALA A N 1
ATOM 735 C CA . ALA A 1 106 ? -22.425 -56.735 -27.779 1.00 12.28 126 ALA A CA 1
ATOM 736 C C . ALA A 1 106 ? -23.374 -55.718 -27.185 1.00 12.69 126 ALA A C 1
ATOM 737 O O . ALA A 1 106 ? -23.307 -54.491 -27.444 1.00 12.65 126 ALA A O 1
ATOM 739 N N . GLY A 1 107 ? -24.212 -56.158 -26.222 1.00 12.08 127 GLY A N 1
ATOM 740 C CA . GLY A 1 107 ? -25.308 -55.414 -25.762 1.00 12.66 127 GLY A CA 1
ATOM 741 C C . GLY A 1 107 ? -25.078 -54.199 -24.951 1.00 12.66 127 GLY A C 1
ATOM 742 O O . GLY A 1 107 ? -26.035 -53.387 -24.738 1.00 14.06 127 GLY A O 1
ATOM 743 N N . GLU A 1 108 ? -23.857 -54.042 -24.473 1.00 12.91 128 GLU A N 1
ATOM 744 C CA . GLU A 1 108 ? -23.455 -52.834 -23.741 1.00 12.78 128 GLU A CA 1
ATOM 745 C C . GLU A 1 108 ? -22.371 -51.989 -24.333 1.00 13.02 128 GLU A C 1
ATOM 746 O O . GLU A 1 108 ? -21.901 -51.012 -23.798 1.00 12.47 128 GLU A O 1
ATOM 752 N N . GLY A 1 109 ? -21.929 -52.331 -25.564 1.00 11.57 129 GLY A N 1
ATOM 753 C CA . GLY A 1 109 ? -20.845 -51.592 -26.220 1.00 11.69 129 GLY A CA 1
ATOM 754 C C . GLY A 1 109 ? -19.542 -51.570 -25.490 1.00 11.82 129 GLY A C 1
ATOM 755 O O . GLY A 1 109 ? -18.782 -50.654 -25.579 1.00 12.50 129 GLY A O 1
ATOM 756 N N . GLN A 1 110 ? -19.270 -52.638 -24.711 1.00 11.36 130 GLN A N 1
ATOM 757 C CA . GLN A 1 110 ? -18.109 -52.656 -23.835 1.00 11.51 130 GLN A CA 1
ATOM 758 C C . GLN A 1 110 ? -16.804 -52.803 -24.569 1.00 12.34 130 GLN A C 1
ATOM 759 O O . GLN A 1 110 ? -15.720 -52.664 -23.978 1.00 12.45 130 GLN A O 1
ATOM 765 N N . GLN A 1 111 ? -16.800 -53.057 -25.871 1.00 11.31 131 GLN A N 1
ATOM 766 C CA . GLN A 1 111 ? -15.566 -53.107 -26.659 1.00 12.01 131 GLN A CA 1
ATOM 767 C C . GLN A 1 111 ? -14.821 -51.751 -26.603 1.00 12.59 131 GLN A C 1
ATOM 768 O O . GLN A 1 111 ? -13.590 -51.745 -26.858 1.00 13.44 131 GLN A O 1
ATOM 774 N N . ARG A 1 112 ? -15.527 -50.647 -26.299 1.00 13.08 132 ARG A N 1
ATOM 775 C CA . ARG A 1 112 ? -14.854 -49.382 -26.253 1.00 13.09 132 ARG A CA 1
ATOM 776 C C . ARG A 1 112 ? -14.207 -49.050 -24.898 1.00 12.80 132 ARG A C 1
ATOM 777 O O . ARG A 1 112 ? -13.596 -47.966 -24.726 1.00 13.41 132 ARG A O 1
ATOM 785 N N . PHE A 1 113 ? -14.336 -49.922 -23.959 1.00 13.16 133 PHE A N 1
ATOM 786 C CA . PHE A 1 113 ? -13.746 -49.725 -22.600 1.00 13.10 133 PHE A CA 1
ATOM 787 C C . PHE A 1 113 ? -12.711 -50.782 -22.307 1.00 13.92 133 PHE A C 1
ATOM 788 O O . PHE A 1 113 ? -12.628 -51.848 -22.986 1.00 12.49 133 PHE A O 1
ATOM 796 N N . ALA A 1 114 ? -11.961 -50.658 -21.219 1.00 13.93 134 ALA A N 1
ATOM 797 C CA . ALA A 1 114 ? -11.095 -51.685 -20.756 1.00 13.73 134 ALA A CA 1
ATOM 798 C C . ALA A 1 114 ? -11.769 -52.837 -20.127 1.00 14.05 134 ALA A C 1
ATOM 799 O O . ALA A 1 114 ? -12.844 -52.582 -19.551 1.00 14.64 134 ALA A O 1
ATOM 801 N N . PRO A 1 115 ? -11.330 -54.054 -20.231 1.00 13.44 135 PRO A N 1
ATOM 802 C CA . PRO A 1 115 ? -10.111 -54.470 -20.958 1.00 13.76 135 PRO A CA 1
ATOM 803 C C . PRO A 1 115 ? -10.274 -54.709 -22.429 1.00 13.40 135 PRO A C 1
ATOM 804 O O . PRO A 1 115 ? -9.330 -54.891 -23.139 1.00 14.67 135 PRO A O 1
ATOM 808 N N . LEU A 1 116 ? -11.552 -54.879 -22.873 1.00 12.97 136 LEU A N 1
ATOM 809 C CA . LEU A 1 116 ? -11.776 -55.376 -24.228 1.00 12.07 136 LEU A CA 1
ATOM 810 C C . LEU A 1 116 ? -11.220 -54.499 -25.293 1.00 12.35 136 LEU A C 1
ATOM 811 O O . LEU A 1 116 ? -10.794 -54.986 -26.345 1.00 13.28 136 LEU A O 1
ATOM 816 N N . ASN A 1 117 ? -11.160 -53.194 -25.052 1.00 13.23 137 ASN A N 1
ATOM 817 C CA . ASN A 1 117 ? -10.647 -52.358 -26.044 1.00 12.54 137 ASN A CA 1
ATOM 818 C C . ASN A 1 117 ? -9.130 -52.587 -26.359 1.00 14.05 137 ASN A C 1
ATOM 819 O O . ASN A 1 117 ? -8.633 -52.116 -27.398 1.00 13.39 137 ASN A O 1
ATOM 824 N N . SER A 1 118 ? -8.490 -53.345 -25.485 1.00 13.17 138 SER A N 1
ATOM 825 C CA . SER A 1 118 ? -7.057 -53.587 -25.541 1.00 13.63 138 SER A CA 1
ATOM 826 C C . SER A 1 118 ? -6.690 -55.063 -25.540 1.00 14.31 138 SER A C 1
ATOM 827 O O . SER A 1 118 ? -5.516 -55.433 -25.485 1.00 15.44 138 SER A O 1
ATOM 830 N N . TRP A 1 119 ? -7.693 -55.952 -25.686 1.00 14.21 139 TRP A N 1
ATOM 831 C CA . TRP A 1 119 ? -7.388 -57.356 -25.850 1.00 14.91 139 TRP A CA 1
ATOM 832 C C . TRP A 1 119 ? -6.566 -57.516 -27.123 1.00 15.28 139 TRP A C 1
ATOM 833 O O . TRP A 1 119 ? -6.873 -56.936 -28.154 1.00 14.00 139 TRP A O 1
ATOM 844 N N . PRO A 1 120 ? -5.613 -58.488 -27.132 1.00 14.32 140 PRO A N 1
ATOM 845 C CA . PRO A 1 120 ? -4.855 -58.688 -28.335 1.00 15.57 140 PRO A CA 1
ATOM 846 C C . PRO A 1 120 ? -5.770 -59.126 -29.544 1.00 15.06 140 PRO A C 1
ATOM 847 O O . PRO A 1 120 ? -5.526 -58.633 -30.684 1.00 16.81 140 PRO A O 1
ATOM 851 N N . ASP A 1 121 ? -6.785 -59.919 -29.269 1.00 14.83 141 ASP A N 1
ATOM 852 C CA . ASP A 1 121 ? -7.712 -60.311 -30.388 1.00 14.25 141 ASP A CA 1
ATOM 853 C C . ASP A 1 121 ? -8.528 -59.094 -30.909 1.00 13.84 141 ASP A C 1
ATOM 854 O O . ASP A 1 121 ? -9.074 -59.168 -32.014 1.00 14.53 141 ASP A O 1
ATOM 859 N N . ASN A 1 122 ? -8.548 -57.956 -30.159 1.00 12.51 142 ASN A N 1
ATOM 860 C CA . ASN A 1 122 ? -9.210 -56.702 -30.627 1.00 13.08 142 ASN A CA 1
ATOM 861 C C . ASN A 1 122 ? -8.294 -55.739 -31.223 1.00 13.16 142 ASN A C 1
ATOM 862 O O . ASN A 1 122 ? -8.638 -54.580 -31.505 1.00 13.98 142 ASN A O 1
ATOM 867 N N . ALA A 1 123 ? -7.020 -56.172 -31.548 1.00 13.39 143 ALA A N 1
ATOM 868 C CA . ALA A 1 123 ? -6.110 -55.240 -32.152 1.00 14.31 143 ALA A CA 1
ATOM 869 C C . ALA A 1 123 ? -6.603 -54.671 -33.439 1.00 13.99 143 ALA A C 1
ATOM 870 O O . ALA A 1 123 ? -7.196 -55.371 -34.297 1.00 14.94 143 ALA A O 1
ATOM 872 N N . ASN A 1 124 ? -6.397 -53.374 -33.598 1.00 13.29 144 ASN A N 1
ATOM 873 C CA . ASN A 1 124 ? -6.814 -52.580 -34.721 1.00 14.21 144 ASN A CA 1
ATOM 874 C C . ASN A 1 124 ? -8.320 -52.374 -34.888 1.00 14.24 144 ASN A C 1
ATOM 875 O O . ASN A 1 124 ? -8.730 -51.577 -35.742 1.00 14.09 144 ASN A O 1
ATOM 880 N N . LEU A 1 125 ? -9.141 -52.943 -34.014 1.00 14.00 145 LEU A N 1
ATOM 881 C CA . LEU A 1 125 ? -10.565 -52.554 -33.934 1.00 13.26 145 LEU A CA 1
ATOM 882 C C . LEU A 1 125 ? -10.717 -51.187 -33.367 1.00 13.54 145 LEU A C 1
ATOM 883 O O . LEU A 1 125 ? -11.777 -50.577 -33.549 1.00 13.31 145 LEU A O 1
ATOM 888 N N . ASP A 1 126 ? -9.674 -50.699 -32.644 1.00 12.32 146 ASP A N 1
ATOM 889 C CA . ASP A 1 126 ? -9.646 -49.307 -32.303 1.00 12.45 146 ASP A CA 1
ATOM 890 C C . ASP A 1 126 ? -9.727 -48.400 -33.512 1.00 12.99 146 ASP A C 1
ATOM 891 O O . ASP A 1 126 ? -10.373 -47.295 -33.507 1.00 13.42 146 ASP A O 1
ATOM 896 N N . LYS A 1 127 ? -9.081 -48.826 -34.619 1.00 14.42 147 LYS A N 1
ATOM 897 C CA . LYS A 1 127 ? -9.146 -48.063 -35.849 1.00 13.12 147 LYS A CA 1
ATOM 898 C C . LYS A 1 127 ? -10.598 -48.062 -36.411 1.00 12.49 147 LYS A C 1
ATOM 899 O O . LYS A 1 127 ? -11.116 -47.059 -36.872 1.00 12.76 147 LYS A O 1
ATOM 905 N N . ALA A 1 128 ? -11.210 -49.261 -36.468 1.00 11.45 148 ALA A N 1
ATOM 906 C CA . ALA A 1 128 ? -12.559 -49.415 -36.940 1.00 11.36 148 ALA A CA 1
ATOM 907 C C . ALA A 1 128 ? -13.544 -48.527 -36.156 1.00 11.75 148 ALA A C 1
ATOM 908 O O . ALA A 1 128 ? -14.378 -47.863 -36.697 1.00 14.11 148 ALA A O 1
ATOM 910 N N . ARG A 1 129 ? -13.414 -48.489 -34.807 1.00 12.16 149 ARG A N 1
ATOM 911 C CA . ARG A 1 129 ? -14.355 -47.676 -34.073 1.00 12.52 149 ARG A CA 1
ATOM 912 C C . ARG A 1 129 ? -14.060 -46.183 -34.324 1.00 12.26 149 ARG A C 1
ATOM 913 O O . ARG A 1 129 ? -15.007 -45.423 -34.400 1.00 14.04 149 ARG A O 1
ATOM 921 N N . ARG A 1 130 ? -12.793 -45.795 -34.487 1.00 12.74 150 ARG A N 1
ATOM 922 C CA . ARG A 1 130 ? -12.508 -44.396 -34.817 1.00 12.96 150 ARG A CA 1
ATOM 923 C C . ARG A 1 130 ? -13.098 -43.946 -36.176 1.00 13.09 150 ARG A C 1
ATOM 924 O O . ARG A 1 130 ? -13.541 -42.809 -36.304 1.00 13.95 150 ARG A O 1
ATOM 932 N N . LEU A 1 131 ? -13.118 -44.868 -37.140 1.00 13.55 151 LEU A N 1
ATOM 933 C CA . LEU A 1 131 ? -13.747 -44.571 -38.402 1.00 13.74 151 LEU A CA 1
ATOM 934 C C . LEU A 1 131 ? -15.206 -44.242 -38.300 1.00 14.18 151 LEU A C 1
ATOM 935 O O . LEU A 1 131 ? -15.754 -43.556 -39.178 1.00 14.26 151 LEU A O 1
ATOM 940 N N . LEU A 1 132 ? -15.841 -44.743 -37.237 1.00 12.39 152 LEU A N 1
ATOM 941 C CA . LEU A 1 132 ? -17.306 -44.518 -36.985 1.00 13.41 152 LEU A CA 1
ATOM 942 C C . LEU A 1 132 ? -17.606 -43.287 -36.157 1.00 13.44 152 LEU A C 1
ATOM 943 O O . LEU A 1 132 ? -18.730 -42.886 -35.994 1.00 13.80 152 LEU A O 1
ATOM 948 N N . TRP A 1 133 ? -16.575 -42.607 -35.655 1.00 13.05 153 TRP A N 1
ATOM 949 C CA . TRP A 1 133 ? -16.868 -41.389 -34.845 1.00 13.78 153 TRP A CA 1
ATOM 950 C C . TRP A 1 133 ? -17.610 -40.324 -35.619 1.00 14.36 153 TRP A C 1
ATOM 951 O O . TRP A 1 133 ? -18.536 -39.766 -35.058 1.00 13.51 153 TRP A O 1
ATOM 962 N N . PRO A 1 134 ? -17.322 -40.044 -36.878 1.00 14.33 154 PRO A N 1
ATOM 963 C CA . PRO A 1 134 ? -18.106 -39.029 -37.568 1.00 14.37 154 PRO A CA 1
ATOM 964 C C . PRO A 1 134 ? -19.590 -39.308 -37.578 1.00 12.87 154 PRO A C 1
ATOM 965 O O . PRO A 1 134 ? -20.435 -38.365 -37.391 1.00 13.95 154 PRO A O 1
ATOM 969 N N . ILE A 1 135 ? -19.951 -40.577 -37.865 1.00 12.89 155 ILE A N 1
ATOM 970 C CA . ILE A 1 135 ? -21.367 -40.934 -37.860 1.00 13.51 155 ILE A CA 1
ATOM 971 C C . ILE A 1 135 ? -21.951 -40.846 -36.441 1.00 12.77 155 ILE A C 1
ATOM 972 O O . ILE A 1 135 ? -23.065 -40.333 -36.231 1.00 13.74 155 ILE A O 1
ATOM 977 N N . LYS A 1 136 ? -21.223 -41.376 -35.440 1.00 13.10 156 LYS A N 1
ATOM 978 C CA . LYS A 1 136 ? -21.720 -41.307 -34.073 1.00 12.73 156 LYS A CA 1
ATOM 979 C C . LYS A 1 136 ? -21.944 -39.820 -33.680 1.00 12.63 156 LYS A C 1
ATOM 980 O O . LYS A 1 136 ? -22.935 -39.561 -33.046 1.00 12.28 156 LYS A O 1
ATOM 986 N N . GLN A 1 137 ? -20.979 -38.994 -34.008 1.00 12.62 157 GLN A N 1
ATOM 987 C CA . GLN A 1 137 ? -21.061 -37.556 -33.781 1.00 13.13 157 GLN A CA 1
ATOM 988 C C . GLN A 1 137 ? -22.272 -36.909 -34.437 1.00 14.41 157 GLN A C 1
ATOM 989 O O . GLN A 1 137 ? -23.012 -36.111 -33.816 1.00 14.98 157 GLN A O 1
ATOM 995 N N . LYS A 1 138 ? -22.532 -37.310 -35.662 1.00 12.72 158 LYS A N 1
ATOM 996 C CA . LYS A 1 138 ? -23.630 -36.760 -36.399 1.00 14.35 158 LYS A CA 1
ATOM 997 C C . LYS A 1 138 ? -25.021 -37.043 -35.785 1.00 14.15 158 LYS A C 1
ATOM 998 O O . LYS A 1 138 ? -25.869 -36.154 -35.741 1.00 15.73 158 LYS A O 1
ATOM 1004 N N . TYR A 1 139 ? -25.218 -38.254 -35.356 1.00 13.89 159 TYR A N 1
ATOM 1005 C CA . TYR A 1 139 ? -26.520 -38.701 -34.863 1.00 12.90 159 TYR A CA 1
ATOM 1006 C C . TYR A 1 139 ? -26.616 -38.665 -33.360 1.00 13.69 159 TYR A C 1
ATOM 1007 O O . TYR A 1 139 ? -27.737 -38.728 -32.779 1.00 14.85 159 TYR A O 1
ATOM 1016 N N . GLY A 1 140 ? -25.510 -38.501 -32.662 1.00 13.12 160 GLY A N 1
ATOM 1017 C CA . GLY A 1 140 ? -25.493 -38.286 -31.251 1.00 14.05 160 GLY A CA 1
ATOM 1018 C C . GLY A 1 140 ? -26.220 -39.329 -30.411 1.00 13.73 160 GLY A C 1
ATOM 1019 O O . GLY A 1 140 ? -26.045 -40.517 -30.609 1.00 14.19 160 GLY A O 1
ATOM 1020 N N . ARG A 1 141 ? -27.040 -38.898 -29.437 1.00 13.94 161 ARG A N 1
ATOM 1021 C CA . ARG A 1 141 ? -27.617 -39.771 -28.512 1.00 12.71 161 ARG A CA 1
ATOM 1022 C C . ARG A 1 141 ? -28.687 -40.707 -29.118 1.00 13.31 161 ARG A C 1
ATOM 1023 O O . ARG A 1 141 ? -29.073 -41.675 -28.472 1.00 14.50 161 ARG A O 1
ATOM 1031 N N . ALA A 1 142 ? -29.109 -40.441 -30.358 1.00 12.76 162 ALA A N 1
ATOM 1032 C CA . ALA A 1 142 ? -30.147 -41.260 -30.970 1.00 14.54 162 ALA A CA 1
ATOM 1033 C C . ALA A 1 142 ? -29.643 -42.576 -31.436 1.00 14.10 162 ALA A C 1
ATOM 1034 O O . ALA A 1 142 ? -30.418 -43.421 -31.770 1.00 14.37 162 ALA A O 1
ATOM 1036 N N . ILE A 1 143 ? -28.303 -42.783 -31.529 1.00 12.63 163 ILE A N 1
ATOM 1037 C CA . ILE A 1 143 ? -27.765 -44.138 -31.808 1.00 12.81 163 ILE A CA 1
ATOM 1038 C C . ILE A 1 143 ? -26.615 -44.395 -30.847 1.00 12.51 163 ILE A C 1
ATOM 1039 O O . ILE A 1 143 ? -25.627 -43.642 -30.813 1.00 13.89 163 ILE A O 1
ATOM 1044 N N . SER A 1 144 ? -26.726 -45.442 -30.041 1.00 12.17 164 SER A N 1
ATOM 1045 C CA . SER A 1 144 ? -25.706 -45.810 -29.126 1.00 12.63 164 SER A CA 1
ATOM 1046 C C . SER A 1 144 ? -24.487 -46.391 -29.826 1.00 12.76 164 SER A C 1
ATOM 1047 O O . SER A 1 144 ? -24.636 -46.944 -30.917 1.00 11.26 164 SER A O 1
ATOM 1050 N N . TRP A 1 145 ? -23.259 -46.296 -29.246 1.00 11.83 165 TRP A N 1
ATOM 1051 C CA . TRP A 1 145 ? -22.175 -47.053 -29.762 1.00 11.31 165 TRP A CA 1
ATOM 1052 C C . TRP A 1 145 ? -22.531 -48.515 -29.866 1.00 11.37 165 TRP A C 1
ATOM 1053 O O . TRP A 1 145 ? -22.133 -49.200 -30.854 1.00 12.25 165 TRP A O 1
ATOM 1064 N N . ALA A 1 146 ? -23.186 -49.043 -28.836 1.00 11.19 166 ALA A N 1
ATOM 1065 C CA . ALA A 1 146 ? -23.489 -50.474 -28.830 1.00 11.61 166 ALA A CA 1
ATOM 1066 C C . ALA A 1 146 ? -24.290 -50.865 -30.076 1.00 12.93 166 ALA A C 1
ATOM 1067 O O . ALA A 1 146 ? -23.963 -51.843 -30.720 1.00 12.41 166 ALA A O 1
ATOM 1069 N N . ASP A 1 147 ? -25.359 -50.145 -30.362 1.00 11.26 167 ASP A N 1
ATOM 1070 C CA . ASP A 1 147 ? -26.142 -50.395 -31.545 1.00 10.74 167 ASP A CA 1
ATOM 1071 C C . ASP A 1 147 ? -25.350 -50.135 -32.832 1.00 11.97 167 ASP A C 1
ATOM 1072 O O . ASP A 1 147 ? -25.469 -50.906 -33.806 1.00 12.19 167 ASP A O 1
ATOM 1077 N N . LEU A 1 148 ? -24.544 -49.099 -32.855 1.00 10.93 168 LEU A N 1
ATOM 1078 C CA . LEU A 1 148 ? -23.835 -48.698 -34.060 1.00 11.67 168 LEU A CA 1
ATOM 1079 C C . LEU A 1 148 ? -22.801 -49.765 -34.403 1.00 12.00 168 LEU A C 1
ATOM 1080 O O . LEU A 1 148 ? -22.634 -50.031 -35.641 1.00 12.39 168 LEU A O 1
ATOM 1085 N N . LEU A 1 149 ? -22.130 -50.429 -33.467 1.00 11.60 169 LEU A N 1
ATOM 1086 C CA . LEU A 1 149 ? -21.142 -51.435 -33.852 1.00 13.02 169 LEU A CA 1
ATOM 1087 C C . LEU A 1 149 ? -21.849 -52.546 -34.606 1.00 13.18 169 LEU A C 1
ATOM 1088 O O . LEU A 1 149 ? -21.297 -53.057 -35.639 1.00 13.15 169 LEU A O 1
ATOM 1093 N N . ILE A 1 150 ? -23.015 -52.972 -34.149 1.00 11.76 170 ILE A N 1
ATOM 1094 C CA . ILE A 1 150 ? -23.726 -54.077 -34.794 1.00 12.36 170 ILE A CA 1
ATOM 1095 C C . ILE A 1 150 ? -24.282 -53.579 -36.122 1.00 13.15 170 ILE A C 1
ATOM 1096 O O . ILE A 1 150 ? -24.188 -54.307 -37.154 1.00 13.04 170 ILE A O 1
ATOM 1101 N N . LEU A 1 151 ? -24.916 -52.431 -36.113 1.00 11.29 171 LEU A N 1
ATOM 1102 C CA . LEU A 1 151 ? -25.499 -51.939 -37.379 1.00 11.90 171 LEU A CA 1
ATOM 1103 C C . LEU A 1 151 ? -24.436 -51.830 -38.452 1.00 13.24 171 LEU A C 1
ATOM 1104 O O . LEU A 1 151 ? -24.712 -52.130 -39.630 1.00 12.87 171 LEU A O 1
ATOM 1109 N N . THR A 1 152 ? -23.261 -51.383 -38.087 1.00 11.54 172 THR A N 1
ATOM 1110 C CA . THR A 1 152 ? -22.144 -51.248 -39.055 1.00 12.41 172 THR A CA 1
ATOM 1111 C C . THR A 1 152 ? -21.787 -52.587 -39.628 1.00 12.47 172 THR A C 1
ATOM 1112 O O . THR A 1 152 ? -21.610 -52.738 -40.902 1.00 13.39 172 THR A O 1
ATOM 1116 N N . GLY A 1 153 ? -21.716 -53.612 -38.834 1.00 12.47 173 GLY A N 1
ATOM 1117 C CA . GLY A 1 153 ? -21.520 -54.932 -39.382 1.00 12.95 173 GLY A CA 1
ATOM 1118 C C . GLY A 1 153 ? -22.623 -55.424 -40.363 1.00 13.01 173 GLY A C 1
ATOM 1119 O O . GLY A 1 153 ? -22.324 -55.984 -41.435 1.00 12.42 173 GLY A O 1
ATOM 1120 N N . ASN A 1 154 ? -23.858 -55.133 -40.022 1.00 11.80 174 ASN A N 1
ATOM 1121 C CA . ASN A 1 154 ? -24.937 -55.450 -40.932 1.00 11.81 174 ASN A CA 1
ATOM 1122 C C . ASN A 1 154 ? -24.773 -54.653 -42.232 1.00 12.56 174 ASN A C 1
ATOM 1123 O O . ASN A 1 154 ? -25.011 -55.235 -43.324 1.00 13.42 174 ASN A O 1
ATOM 1128 N N . VAL A 1 155 ? -24.491 -53.372 -42.196 1.00 12.33 175 VAL A N 1
ATOM 1129 C CA . VAL A 1 155 ? -24.364 -52.601 -43.421 1.00 12.98 175 VAL A CA 1
ATOM 1130 C C . VAL A 1 155 ? -23.200 -53.104 -44.247 1.00 13.50 175 VAL A C 1
ATOM 1131 O O . VAL A 1 155 ? -23.284 -53.087 -45.504 1.00 14.22 175 VAL A O 1
ATOM 1135 N N . ALA A 1 156 ? -22.132 -53.492 -43.567 1.00 13.06 176 ALA A N 1
ATOM 1136 C CA . ALA A 1 156 ? -20.936 -54.088 -44.321 1.00 13.27 176 ALA A CA 1
ATOM 1137 C C . ALA A 1 156 ? -21.453 -55.280 -45.113 1.00 14.46 176 ALA A C 1
ATOM 1138 O O . ALA A 1 156 ? -21.169 -55.395 -46.350 1.00 12.78 176 ALA A O 1
ATOM 1140 N N . LEU A 1 157 ? -22.140 -56.209 -44.473 1.00 12.88 177 LEU A N 1
ATOM 1141 C CA . LEU A 1 157 ? -22.720 -57.376 -45.088 1.00 12.83 177 LEU A CA 1
ATOM 1142 C C . LEU A 1 157 ? -23.575 -56.988 -46.266 1.00 14.38 177 LEU A C 1
ATOM 1143 O O . LEU A 1 157 ? -23.427 -57.503 -47.420 1.00 14.20 177 LEU A O 1
ATOM 1148 N N . GLU A 1 158 ? -24.521 -56.107 -46.047 1.00 13.69 178 GLU A N 1
ATOM 1149 C CA . GLU A 1 158 ? -25.473 -55.675 -47.118 1.00 14.87 178 GLU A CA 1
ATOM 1150 C C . GLU A 1 158 ? -24.727 -55.007 -48.206 1.00 15.42 178 GLU A C 1
ATOM 1151 O O . GLU A 1 158 ? -25.086 -55.352 -49.426 1.00 15.96 178 GLU A O 1
ATOM 1157 N N . SER A 1 159 ? -23.689 -54.207 -47.949 1.00 15.26 179 SER A N 1
ATOM 1158 C CA . SER A 1 159 ? -22.980 -53.478 -49.036 1.00 16.12 179 SER A CA 1
ATOM 1159 C C . SER A 1 159 ? -22.222 -54.490 -49.914 1.00 17.88 179 SER A C 1
ATOM 1160 O O . SER A 1 159 ? -21.963 -54.149 -51.117 1.00 19.21 179 SER A O 1
ATOM 1163 N N . MET A 1 160 ? -21.966 -55.673 -49.455 1.00 14.70 180 MET A N 1
ATOM 1164 C CA . MET A 1 160 ? -21.165 -56.688 -50.104 1.00 15.48 180 MET A CA 1
ATOM 1165 C C . MET A 1 160 ? -22.062 -57.742 -50.675 1.00 16.91 180 MET A C 1
ATOM 1166 O O . MET A 1 160 ? -21.535 -58.796 -51.089 1.00 18.80 180 MET A O 1
ATOM 1171 N N . GLY A 1 161 ? -23.352 -57.547 -50.734 1.00 15.06 181 GLY A N 1
ATOM 1172 C CA . GLY A 1 161 ? -24.302 -58.474 -51.414 1.00 16.59 181 GLY A CA 1
ATOM 1173 C C . GLY A 1 161 ? -24.915 -59.536 -50.566 1.00 18.62 181 GLY A C 1
ATOM 1174 O O . GLY A 1 161 ? -25.487 -60.511 -51.107 1.00 17.77 181 GLY A O 1
ATOM 1175 N N . PHE A 1 162 ? -24.826 -59.418 -49.226 1.00 15.86 182 PHE A N 1
ATOM 1176 C CA . PHE A 1 162 ? -25.400 -60.419 -48.354 1.00 16.64 182 PHE A CA 1
ATOM 1177 C C . PHE A 1 162 ? -26.727 -59.885 -47.747 1.00 18.33 182 PHE A C 1
ATOM 1178 O O . PHE A 1 162 ? -26.655 -58.883 -47.153 1.00 20.10 182 PHE A O 1
ATOM 1186 N N . LYS A 1 163 ? -27.708 -60.685 -47.806 1.00 18.45 183 LYS A N 1
ATOM 1187 C CA . LYS A 1 163 ? -29.010 -60.356 -47.226 1.00 21.58 183 LYS A CA 1
ATOM 1188 C C . LYS A 1 163 ? -29.027 -60.804 -45.794 1.00 15.06 183 LYS A C 1
ATOM 1189 O O . LYS A 1 163 ? -29.120 -61.996 -45.472 1.00 17.91 183 LYS A O 1
ATOM 1195 N N . THR A 1 164 ? -29.134 -59.754 -44.921 1.00 15.99 184 THR A N 1
ATOM 1196 C CA . THR A 1 164 ? -29.223 -60.050 -43.519 1.00 15.48 184 THR A CA 1
ATOM 1197 C C . THR A 1 164 ? -30.634 -60.469 -43.121 1.00 14.78 184 THR A C 1
ATOM 1198 O O . THR A 1 164 ? -31.599 -60.171 -43.796 1.00 16.20 184 THR A O 1
ATOM 1202 N N . PHE A 1 165 ? -30.767 -61.078 -41.932 1.00 14.15 185 PHE A N 1
ATOM 1203 C CA . PHE A 1 165 ? -31.968 -61.520 -41.313 1.00 14.66 185 PHE A CA 1
ATOM 1204 C C . PHE A 1 165 ? -32.728 -60.401 -40.647 1.00 14.56 185 PHE A C 1
ATOM 1205 O O . PHE A 1 165 ? -33.930 -60.556 -40.418 1.00 16.46 185 PHE A O 1
ATOM 1213 N N . GLY A 1 166 ? -32.080 -59.236 -40.430 1.00 15.52 186 GLY A N 1
ATOM 1214 C CA . GLY A 1 166 ? -32.753 -58.102 -39.734 1.00 16.06 186 GLY A CA 1
ATOM 1215 C C . GLY A 1 166 ? -31.844 -57.510 -38.674 1.00 15.02 186 GLY A C 1
ATOM 1216 O O . GLY A 1 166 ? -30.644 -57.834 -38.604 1.00 14.26 186 GLY A O 1
ATOM 1217 N N . PHE A 1 167 ? -32.417 -56.610 -37.919 1.00 15.07 187 PHE A N 1
ATOM 1218 C CA . PHE A 1 167 ? -31.588 -55.859 -36.974 1.00 13.55 187 PHE A CA 1
ATOM 1219 C C . PHE A 1 167 ? -32.617 -55.262 -35.964 1.00 14.60 187 PHE A C 1
ATOM 1220 O O . PHE A 1 167 ? -33.657 -54.735 -36.373 1.00 15.02 187 PHE A O 1
ATOM 1228 N N . ALA A 1 168 ? -32.234 -55.223 -34.689 1.00 13.47 188 ALA A N 1
ATOM 1229 C CA . ALA A 1 168 ? -32.948 -54.481 -33.688 1.00 13.56 188 ALA A CA 1
ATOM 1230 C C . ALA A 1 168 ? -31.974 -53.564 -32.967 1.00 13.41 188 ALA A C 1
ATOM 1231 O O . ALA A 1 168 ? -30.845 -53.920 -32.695 1.00 12.79 188 ALA A O 1
ATOM 1233 N N . GLY A 1 169 ? -32.483 -52.344 -32.767 1.00 12.22 189 GLY A N 1
ATOM 1234 C CA . GLY A 1 169 ? -31.812 -51.365 -31.900 1.00 13.28 189 GLY A CA 1
ATOM 1235 C C . GLY A 1 169 ? -32.309 -51.559 -30.484 1.00 13.77 189 GLY A C 1
ATOM 1236 O O . GLY A 1 169 ? -33.193 -52.426 -30.198 1.00 13.96 189 GLY A O 1
ATOM 1237 N N . GLY A 1 170 ? -31.748 -50.755 -29.576 1.00 13.02 190 GLY A N 1
ATOM 1238 C CA . GLY A 1 170 ? -32.121 -50.758 -28.179 1.00 13.36 190 GLY A CA 1
ATOM 1239 C C . GLY A 1 170 ? -31.034 -51.071 -27.240 1.00 13.66 190 GLY A C 1
ATOM 1240 O O . GLY A 1 170 ? -31.332 -51.126 -25.985 1.00 15.56 190 GLY A O 1
ATOM 1241 N N . ARG A 1 171 ? -29.772 -51.292 -27.625 1.00 12.36 191 ARG A N 1
ATOM 1242 C CA . ARG A 1 171 ? -28.652 -51.539 -26.704 1.00 12.52 191 ARG A CA 1
ATOM 1243 C C . ARG A 1 171 ? -28.258 -50.148 -26.180 1.00 13.68 191 ARG A C 1
ATOM 1244 O O . ARG A 1 171 ? -27.503 -49.414 -26.800 1.00 14.17 191 ARG A O 1
ATOM 1252 N N . ALA A 1 172 ? -28.615 -49.808 -24.967 1.00 13.32 192 ALA A N 1
ATOM 1253 C CA . ALA A 1 172 ? -28.169 -48.521 -24.434 1.00 13.47 192 ALA A CA 1
ATOM 1254 C C . ALA A 1 172 ? -26.704 -48.559 -24.093 1.00 12.24 192 ALA A C 1
ATOM 1255 O O . ALA A 1 172 ? -26.177 -49.558 -23.612 1.00 13.69 192 ALA A O 1
ATOM 1257 N N . ASP A 1 173 ? -26.108 -47.429 -24.344 1.00 10.84 193 ASP A N 1
ATOM 1258 C CA . ASP A 1 173 ? -24.698 -47.356 -23.999 1.00 11.09 193 ASP A CA 1
ATOM 1259 C C . ASP A 1 173 ? -24.448 -47.381 -22.452 1.00 11.17 193 ASP A C 1
ATOM 1260 O O . ASP A 1 173 ? -25.349 -47.000 -21.648 1.00 13.55 193 ASP A O 1
ATOM 1265 N N . THR A 1 174 ? -23.315 -47.886 -22.131 1.00 11.59 194 THR A N 1
ATOM 1266 C CA . THR A 1 174 ? -22.776 -47.870 -20.743 1.00 13.06 194 THR A CA 1
ATOM 1267 C C . THR A 1 174 ? -21.587 -46.923 -20.733 1.00 12.49 194 THR A C 1
ATOM 1268 O O . THR A 1 174 ? -21.063 -46.466 -21.722 1.00 13.12 194 THR A O 1
ATOM 1272 N N . TRP A 1 175 ? -21.127 -46.629 -19.487 1.00 13.44 195 TRP A N 1
ATOM 1273 C CA . TRP A 1 175 ? -20.169 -45.543 -19.287 1.00 14.51 195 TRP A CA 1
ATOM 1274 C C . TRP A 1 175 ? -18.907 -45.919 -18.487 1.00 15.94 195 TRP A C 1
ATOM 1275 O O . TRP A 1 175 ? -18.056 -45.073 -18.272 1.00 17.55 195 TRP A O 1
ATOM 1286 N N . GLU A 1 176 ? -18.844 -47.131 -18.058 1.00 16.40 196 GLU A N 1
ATOM 1287 C CA . GLU A 1 176 ? -17.710 -47.699 -17.359 1.00 16.83 196 GLU A CA 1
ATOM 1288 C C . GLU A 1 176 ? -17.451 -49.122 -17.655 1.00 17.15 196 GLU A C 1
ATOM 1289 O O . GLU A 1 176 ? -18.421 -49.767 -18.034 1.00 15.71 196 GLU A O 1
ATOM 1295 N N . PRO A 1 177 ? -16.272 -49.584 -17.457 1.00 14.82 197 PRO A N 1
ATOM 1296 C CA . PRO A 1 177 ? -16.079 -51.009 -17.605 1.00 15.32 197 PRO A CA 1
ATOM 1297 C C . PRO A 1 177 ? -16.974 -51.885 -16.764 1.00 18.29 197 PRO A C 1
ATOM 1298 O O . PRO A 1 177 ? -17.144 -51.588 -15.528 1.00 17.11 197 PRO A O 1
ATOM 1302 N N . ALA A 1 178 ? -17.405 -52.983 -17.267 1.00 17.87 198 ALA A N 1
ATOM 1303 C CA . ALA A 1 178 ? -18.168 -53.958 -16.577 1.00 18.77 198 ALA A CA 1
ATOM 1304 C C . ALA A 1 178 ? -17.208 -54.749 -15.656 1.00 22.25 198 ALA A C 1
ATOM 1305 O O . ALA A 1 178 ? -16.000 -54.739 -15.811 1.00 28.28 198 ALA A O 1
ATOM 1307 N N . ASP A 1 179 ? -17.842 -55.450 -14.729 1.00 24.02 199 ASP A N 1
ATOM 1308 C CA . ASP A 1 179 ? -16.839 -56.254 -13.890 1.00 31.84 199 ASP A CA 1
ATOM 1309 C C . ASP A 1 179 ? -17.032 -57.658 -14.309 1.00 30.26 199 ASP A C 1
ATOM 1310 O O . ASP A 1 179 ? -18.285 -58.153 -14.101 1.00 39.10 199 ASP A O 1
ATOM 1315 N N . VAL A 1 180 ? -16.255 -58.073 -15.318 1.00 23.45 200 VAL A N 1
ATOM 1316 C CA . VAL A 1 180 ? -16.436 -59.450 -15.749 1.00 19.43 200 VAL A CA 1
ATOM 1317 C C . VAL A 1 180 ? -15.158 -60.232 -15.404 1.00 19.16 200 VAL A C 1
ATOM 1318 O O . VAL A 1 180 ? -14.038 -59.792 -15.627 1.00 20.87 200 VAL A O 1
ATOM 1322 N N . TYR A 1 181 ? -15.335 -61.488 -14.941 1.00 18.58 201 TYR A N 1
ATOM 1323 C CA . TYR A 1 181 ? -14.218 -62.421 -14.787 1.00 16.49 201 TYR A CA 1
ATOM 1324 C C . TYR A 1 181 ? -13.883 -62.987 -16.149 1.00 17.19 201 TYR A C 1
ATOM 1325 O O . TYR A 1 181 ? -14.653 -63.777 -16.645 1.00 18.36 201 TYR A O 1
ATOM 1334 N N . TRP A 1 182 ? -12.696 -62.635 -16.626 1.00 17.22 202 TRP A N 1
ATOM 1335 C CA . TRP A 1 182 ? -12.209 -63.146 -17.898 1.00 17.38 202 TRP A CA 1
ATOM 1336 C C . TRP A 1 182 ? -11.137 -64.196 -17.777 1.00 17.93 202 TRP A C 1
ATOM 1337 O O . TRP A 1 182 ? -10.627 -64.691 -18.753 1.00 17.91 202 TRP A O 1
ATOM 1348 N N . GLY A 1 183 ? -10.837 -64.577 -16.532 1.00 16.53 203 GLY A N 1
ATOM 1349 C CA . GLY A 1 183 ? -9.771 -65.575 -16.274 1.00 18.13 203 GLY A CA 1
ATOM 1350 C C . GLY A 1 183 ? -8.808 -64.993 -15.197 1.00 20.27 203 GLY A C 1
ATOM 1351 O O . GLY A 1 183 ? -8.893 -63.771 -14.786 1.00 19.67 203 GLY A O 1
ATOM 1352 N N . SER A 1 184 ? -7.886 -65.875 -14.739 1.00 21.05 204 SER A N 1
ATOM 1353 C CA . SER A 1 184 ? -6.953 -65.468 -13.657 1.00 23.44 204 SER A CA 1
ATOM 1354 C C . SER A 1 184 ? -5.544 -65.333 -14.150 1.00 23.71 204 SER A C 1
ATOM 1355 O O . SER A 1 184 ? -4.636 -64.951 -13.370 1.00 24.76 204 SER A O 1
ATOM 1358 N N . GLU A 1 185 ? -5.261 -65.576 -15.438 1.00 22.49 205 GLU A N 1
ATOM 1359 C CA . GLU A 1 185 ? -3.884 -65.396 -15.930 1.00 20.74 205 GLU A CA 1
ATOM 1360 C C . GLU A 1 185 ? -3.437 -63.972 -15.877 1.00 22.57 205 GLU A C 1
ATOM 1361 O O . GLU A 1 185 ? -4.256 -63.008 -16.040 1.00 24.06 205 GLU A O 1
ATOM 1367 N N . LYS A 1 186 ? -2.125 -63.815 -15.638 1.00 24.06 206 LYS A N 1
ATOM 1368 C CA . LYS A 1 186 ? -1.546 -62.467 -15.476 1.00 23.87 206 LYS A CA 1
ATOM 1369 C C . LYS A 1 186 ? -0.723 -62.027 -16.635 1.00 23.59 206 LYS A C 1
ATOM 1370 O O . LYS A 1 186 ? -0.042 -60.970 -16.611 1.00 23.37 206 LYS A O 1
ATOM 1376 N N . ILE A 1 187 ? -0.670 -62.896 -17.712 1.00 22.78 207 ILE A N 1
ATOM 1377 C CA . ILE A 1 187 ? 0.043 -62.653 -18.886 1.00 22.31 207 ILE A CA 1
ATOM 1378 C C . ILE A 1 187 ? -0.954 -62.787 -20.118 1.00 21.94 207 ILE A C 1
ATOM 1379 O O . ILE A 1 187 ? -1.652 -63.824 -20.223 1.00 22.64 207 ILE A O 1
ATOM 1384 N N . TRP A 1 188 ? -0.921 -61.801 -20.989 1.00 22.35 208 TRP A N 1
ATOM 1385 C CA . TRP A 1 188 ? -1.834 -61.881 -22.141 1.00 21.18 208 TRP A CA 1
ATOM 1386 C C . TRP A 1 188 ? -1.486 -63.111 -22.925 1.00 22.17 208 TRP A C 1
ATOM 1387 O O . TRP A 1 188 ? -0.298 -63.448 -23.153 1.00 23.84 208 TRP A O 1
ATOM 1398 N N . LEU A 1 189 ? -2.528 -63.825 -23.398 1.00 20.63 209 LEU A N 1
ATOM 1399 C CA . LEU A 1 189 ? -2.355 -64.965 -24.321 1.00 18.85 209 LEU A CA 1
ATOM 1400 C C . LEU A 1 189 ? -1.637 -66.150 -23.698 1.00 22.07 209 LEU A C 1
ATOM 1401 O O . LEU A 1 189 ? -1.151 -67.006 -24.441 1.00 22.21 209 LEU A O 1
ATOM 1406 N N . GLU A 1 190 ? -1.601 -66.222 -22.383 1.00 22.87 210 GLU A N 1
ATOM 1407 C CA . GLU A 1 190 ? -0.748 -67.300 -21.815 1.00 21.78 210 GLU A CA 1
ATOM 1408 C C . GLU A 1 190 ? -1.210 -68.635 -22.292 1.00 23.57 210 GLU A C 1
ATOM 1409 O O . GLU A 1 190 ? -2.410 -68.986 -22.236 1.00 20.57 210 GLU A O 1
ATOM 1415 N N . LEU A 1 191 ? -0.278 -69.505 -22.686 1.00 24.45 211 LEU A N 1
ATOM 1416 C CA . LEU A 1 191 ? -0.653 -70.865 -23.051 1.00 22.52 211 LEU A CA 1
ATOM 1417 C C . LEU A 1 191 ? -1.071 -71.656 -21.893 1.00 22.66 211 LEU A C 1
ATOM 1418 O O . LEU A 1 191 ? -0.658 -71.350 -20.742 1.00 22.26 211 LEU A O 1
ATOM 1423 N N . SER A 1 192 ? -1.905 -72.635 -22.114 1.00 21.57 212 SER A N 1
ATOM 1424 C CA . SER A 1 192 ? -2.520 -73.437 -21.077 1.00 22.88 212 SER A CA 1
ATOM 1425 C C . SER A 1 192 ? -1.400 -74.162 -20.205 1.00 23.50 212 SER A C 1
ATOM 1426 O O . SER A 1 192 ? -0.316 -74.388 -20.750 1.00 25.35 212 SER A O 1
ATOM 1429 N N . GLY A 1 193 ? -1.777 -74.397 -18.968 1.00 26.00 213 GLY A N 1
ATOM 1430 C CA . GLY A 1 193 ? -0.925 -75.241 -18.076 1.00 26.14 213 GLY A CA 1
ATOM 1431 C C . GLY A 1 193 ? -0.012 -74.375 -17.215 1.00 32.57 213 GLY A C 1
ATOM 1432 O O . GLY A 1 193 ? 0.854 -74.926 -16.484 1.00 31.96 213 GLY A O 1
ATOM 1433 N N . GLY A 1 194 ? -0.166 -73.040 -17.171 1.00 27.80 214 GLY A N 1
ATOM 1434 C CA . GLY A 1 194 ? 0.535 -72.190 -16.246 1.00 28.75 214 GLY A CA 1
ATOM 1435 C C . GLY A 1 194 ? -0.080 -72.209 -14.893 1.00 23.16 214 GLY A C 1
ATOM 1436 O O . GLY A 1 194 ? -1.008 -72.934 -14.621 1.00 24.49 214 GLY A O 1
ATOM 1437 N N . PRO A 1 195 ? 0.442 -71.349 -13.985 1.00 28.65 215 PRO A N 1
ATOM 1438 C CA . PRO A 1 195 ? -0.023 -71.345 -12.589 1.00 31.64 215 PRO A CA 1
ATOM 1439 C C . PRO A 1 195 ? -1.464 -70.938 -12.385 1.00 30.63 215 PRO A C 1
ATOM 1440 O O . PRO A 1 195 ? -2.132 -71.282 -11.396 1.00 30.11 215 PRO A O 1
ATOM 1444 N N . ASN A 1 196 ? -2.015 -70.228 -13.393 1.00 27.25 216 ASN A N 1
ATOM 1445 C CA . ASN A 1 196 ? -3.425 -69.798 -13.350 1.00 27.44 216 ASN A CA 1
ATOM 1446 C C . ASN A 1 196 ? -4.179 -70.437 -14.566 1.00 27.83 216 ASN A C 1
ATOM 1447 O O . ASN A 1 196 ? -5.160 -69.826 -15.094 1.00 27.25 216 ASN A O 1
ATOM 1452 N N . SER A 1 197 ? -3.799 -71.643 -14.957 1.00 25.69 217 SER A N 1
ATOM 1453 C CA . SER A 1 197 ? -4.425 -72.297 -16.072 1.00 24.04 217 SER A CA 1
ATOM 1454 C C . SER A 1 197 ? -5.923 -72.336 -16.004 1.00 23.02 217 SER A C 1
ATOM 1455 O O . SER A 1 197 ? -6.526 -72.680 -15.006 1.00 21.40 217 SER A O 1
ATOM 1458 N N . ARG A 1 198 ? -6.599 -72.003 -17.151 1.00 22.42 218 ARG A N 1
ATOM 1459 C CA . ARG A 1 198 ? -8.002 -72.105 -17.221 1.00 21.83 218 ARG A CA 1
ATOM 1460 C C . ARG A 1 198 ? -8.447 -73.468 -17.677 1.00 22.81 218 ARG A C 1
ATOM 1461 O O .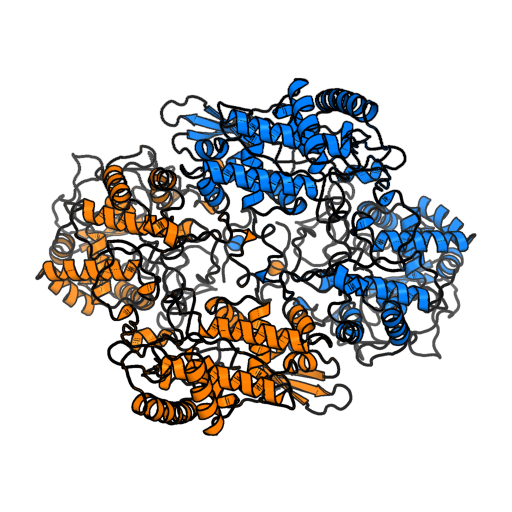 ARG A 1 198 ? -9.650 -73.731 -17.848 1.00 25.98 218 ARG A O 1
ATOM 1469 N N . TYR A 1 199 ? -7.498 -74.412 -17.801 1.00 24.05 219 TYR A N 1
ATOM 1470 C CA . TYR A 1 199 ? -7.811 -75.781 -18.213 1.00 25.06 219 TYR A CA 1
ATOM 1471 C C . TYR A 1 199 ? -7.399 -76.753 -17.073 1.00 29.50 219 TYR A C 1
ATOM 1472 O O . TYR A 1 199 ? -6.429 -76.511 -16.408 1.00 31.70 219 TYR A O 1
ATOM 1481 N N . SER A 1 200 ? -8.164 -77.805 -16.987 1.00 27.07 220 SER A N 1
ATOM 1482 C CA . SER A 1 200 ? -7.729 -78.909 -16.074 1.00 30.05 220 SER A CA 1
ATOM 1483 C C . SER A 1 200 ? -8.216 -80.190 -16.676 1.00 32.56 220 SER A C 1
ATOM 1484 O O . SER A 1 200 ? -9.059 -80.223 -17.630 1.00 29.30 220 SER A O 1
ATOM 1487 N N . GLY A 1 201 ? -7.802 -81.340 -16.130 1.00 33.72 221 GLY A N 1
ATOM 1488 C CA . GLY A 1 201 ? -8.471 -82.547 -16.582 1.00 33.52 221 GLY A CA 1
ATOM 1489 C C . GLY A 1 201 ? -8.134 -82.820 -18.033 1.00 33.13 221 GLY A C 1
ATOM 1490 O O . GLY A 1 201 ? -7.047 -82.509 -18.467 1.00 35.07 221 GLY A O 1
ATOM 1491 N N . ASP A 1 202 ? -9.047 -83.376 -18.789 1.00 33.02 222 ASP A N 1
ATOM 1492 C CA . ASP A 1 202 ? -8.722 -83.653 -20.227 1.00 31.31 222 ASP A CA 1
ATOM 1493 C C . ASP A 1 202 ? -9.295 -82.393 -21.022 1.00 30.04 222 ASP A C 1
ATOM 1494 O O . ASP A 1 202 ? -10.409 -82.405 -21.453 1.00 29.82 222 ASP A O 1
ATOM 1499 N N . ARG A 1 203 ? -8.493 -81.362 -21.004 1.00 27.91 223 ARG A N 1
ATOM 1500 C CA . ARG A 1 203 ? -8.783 -80.063 -21.723 1.00 28.90 223 ARG A CA 1
ATOM 1501 C C . ARG A 1 203 ? -10.162 -79.545 -21.336 1.00 26.42 223 ARG A C 1
ATOM 1502 O O . ARG A 1 203 ? -11.041 -79.180 -22.222 1.00 23.32 223 ARG A O 1
ATOM 1510 N N . GLN A 1 204 ? -10.428 -79.477 -20.032 1.00 26.27 224 GLN A N 1
ATOM 1511 C CA . GLN A 1 204 ? -11.758 -79.008 -19.588 1.00 26.62 224 GLN A CA 1
ATOM 1512 C C . GLN A 1 204 ? -11.569 -77.505 -19.216 1.00 28.52 224 GLN A C 1
ATOM 1513 O O . GLN A 1 204 ? -10.825 -77.137 -18.244 1.00 27.71 224 GLN A O 1
ATOM 1519 N N . LEU A 1 205 ? -12.322 -76.666 -19.911 1.00 24.67 225 LEU A N 1
ATOM 1520 C CA . LEU A 1 205 ? -12.195 -75.212 -19.708 1.00 25.06 225 LEU A CA 1
ATOM 1521 C C . LEU A 1 205 ? -13.037 -74.850 -18.495 1.00 23.46 225 LEU A C 1
ATOM 1522 O O . LEU A 1 205 ? -14.196 -75.207 -18.311 1.00 24.08 225 LEU A O 1
ATOM 1527 N N . GLU A 1 206 ? -12.462 -74.044 -17.616 1.00 24.44 226 GLU A N 1
ATOM 1528 C CA . GLU A 1 206 ? -13.184 -73.596 -16.417 1.00 27.24 226 GLU A CA 1
ATOM 1529 C C . GLU A 1 206 ? -14.402 -72.735 -16.663 1.00 27.26 226 GLU A C 1
ATOM 1530 O O . GLU A 1 206 ? -14.353 -71.766 -17.464 1.00 25.79 226 GLU A O 1
ATOM 1536 N N . ASN A 1 207 ? -15.520 -73.076 -16.060 1.00 24.06 227 ASN A N 1
ATOM 1537 C CA . ASN A 1 207 ? -16.706 -72.211 -16.092 1.00 27.72 227 ASN A CA 1
ATOM 1538 C C . ASN A 1 207 ? -16.398 -70.972 -15.370 1.00 25.37 227 ASN A C 1
ATOM 1539 O O . ASN A 1 207 ? -15.747 -71.055 -14.288 1.00 26.51 227 ASN A O 1
ATOM 1544 N N . PRO A 1 208 ? -16.804 -69.766 -15.775 1.00 20.79 228 PRO A N 1
ATOM 1545 C CA . PRO A 1 208 ? -17.759 -69.481 -16.870 1.00 19.93 228 PRO A CA 1
ATOM 1546 C C . PRO A 1 208 ? -17.020 -69.095 -18.173 1.00 21.16 228 PRO A C 1
ATOM 1547 O O . PRO A 1 208 ? -17.664 -68.393 -18.997 1.00 22.24 228 PRO A O 1
ATOM 1551 N N . LEU A 1 209 ? -15.779 -69.431 -18.341 1.00 17.63 229 LEU A N 1
ATOM 1552 C CA . LEU A 1 209 ? -14.958 -68.882 -19.439 1.00 17.54 229 LEU A CA 1
ATOM 1553 C C . LEU A 1 209 ? -15.382 -69.597 -20.743 1.00 17.95 229 LEU A C 1
ATOM 1554 O O . LEU A 1 209 ? -15.838 -70.761 -20.789 1.00 18.60 229 LEU A O 1
ATOM 1559 N N . ALA A 1 210 ? -15.190 -68.852 -21.835 1.00 17.32 230 ALA A N 1
ATOM 1560 C CA . ALA A 1 210 ? -15.585 -69.341 -23.116 1.00 16.50 230 ALA A CA 1
ATOM 1561 C C . A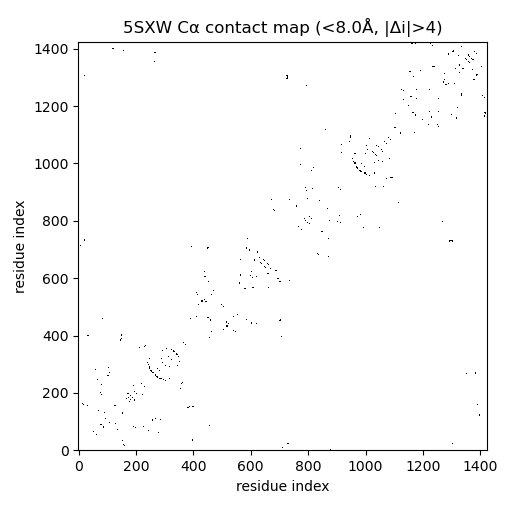LA A 1 210 ? -14.564 -69.056 -24.190 1.00 16.15 230 ALA A C 1
ATOM 1562 O O . ALA A 1 210 ? -14.836 -69.032 -25.424 1.00 16.41 230 ALA A O 1
ATOM 1564 N N . ALA A 1 211 ? -13.293 -68.875 -23.795 1.00 16.23 231 ALA A N 1
ATOM 1565 C CA . ALA A 1 211 ? -12.137 -68.681 -24.640 1.00 15.68 231 ALA A CA 1
ATOM 1566 C C . ALA A 1 211 ? -10.957 -69.451 -24.162 1.00 17.25 231 ALA A C 1
ATOM 1567 O O . ALA A 1 211 ? -10.867 -69.678 -22.944 1.00 17.46 231 ALA A O 1
ATOM 1569 N N . VAL A 1 212 ? -10.034 -69.777 -25.080 1.00 15.74 232 VAL A N 1
ATOM 1570 C CA . VAL A 1 212 ? -8.957 -70.777 -24.741 1.00 17.23 232 VAL A CA 1
ATOM 1571 C C . VAL A 1 212 ? -7.752 -70.106 -24.116 1.00 19.58 232 VAL A C 1
ATOM 1572 O O . VAL A 1 212 ? -6.869 -70.779 -23.538 1.00 18.85 232 VAL A O 1
ATOM 1576 N N . GLN A 1 213 ? -7.596 -68.802 -24.278 1.00 16.96 233 GLN A N 1
ATOM 1577 C CA . GLN A 1 213 ? -6.457 -68.000 -23.835 1.00 17.81 233 GLN A CA 1
ATOM 1578 C C . GLN A 1 213 ? -6.920 -66.597 -23.476 1.00 19.79 233 GLN A C 1
ATOM 1579 O O . GLN A 1 213 ? -7.883 -66.123 -24.047 1.00 17.26 233 GLN A O 1
ATOM 1585 N N . MET A 1 214 ? -6.318 -66.000 -22.425 1.00 17.88 234 MET A N 1
ATOM 1586 C CA . MET A 1 214 ? -6.659 -64.688 -22.025 1.00 16.62 234 MET A CA 1
ATOM 1587 C C . MET A 1 214 ? -6.420 -63.648 -23.090 1.00 17.13 234 MET A C 1
ATOM 1588 O O . MET A 1 214 ? -5.337 -63.366 -23.528 1.00 17.90 234 MET A O 1
ATOM 1593 N N . GLY A 1 215 ? -7.524 -62.975 -23.501 1.00 16.22 235 GLY A N 1
ATOM 1594 C CA . GLY A 1 215 ? -7.406 -61.956 -24.519 1.00 15.12 235 GLY A CA 1
ATOM 1595 C C . GLY A 1 215 ? -7.871 -62.447 -25.907 1.00 16.88 235 GLY A C 1
ATOM 1596 O O . GLY A 1 215 ? -7.782 -61.663 -26.863 1.00 15.75 235 GLY A O 1
ATOM 1597 N N . LEU A 1 216 ? -8.233 -63.709 -26.055 1.00 15.78 236 LEU A N 1
ATOM 1598 C CA . LEU A 1 216 ? -8.835 -64.218 -27.250 1.00 15.28 236 LEU A CA 1
ATOM 1599 C C . LEU A 1 216 ? -10.392 -64.212 -27.131 1.00 15.03 236 LEU A C 1
ATOM 1600 O O . LEU A 1 216 ? -10.960 -64.384 -26.066 1.00 15.57 236 LEU A O 1
ATOM 1605 N N . ILE A 1 217 ? -11.036 -64.030 -28.295 1.00 15.64 237 ILE A N 1
ATOM 1606 C CA . ILE A 1 217 ? -12.444 -64.167 -28.429 1.00 13.69 237 ILE A CA 1
ATOM 1607 C C . ILE A 1 217 ? -12.992 -65.584 -28.239 1.00 14.52 237 ILE A C 1
ATOM 1608 O O . ILE A 1 217 ? -13.820 -65.843 -27.352 1.00 15.37 237 ILE A O 1
ATOM 1613 N N . TYR A 1 218 ? -12.495 -66.538 -29.059 1.00 14.96 238 TYR A N 1
ATOM 1614 C CA . TYR A 1 218 ? -12.786 -67.917 -28.835 1.00 14.52 238 TYR A CA 1
ATOM 1615 C C . TYR A 1 218 ? -11.502 -68.794 -28.820 1.00 15.65 238 TYR A C 1
ATOM 1616 O O . TYR A 1 218 ? -11.083 -69.239 -27.709 1.00 16.77 238 TYR A O 1
ATOM 1625 N N . VAL A 1 219 ? -10.974 -69.062 -29.970 1.00 15.13 239 VAL A N 1
ATOM 1626 C CA . VAL A 1 219 ? -9.858 -70.001 -30.089 1.00 14.99 239 VAL A CA 1
ATOM 1627 C C . VAL A 1 219 ? -8.628 -69.359 -30.699 1.00 16.68 239 VAL A C 1
ATOM 1628 O O . VAL A 1 219 ? -8.609 -68.223 -31.254 1.00 15.36 239 VAL A O 1
ATOM 1632 N N . ASN A 1 220 ? -7.486 -70.117 -30.651 1.00 16.27 240 ASN A N 1
ATOM 1633 C CA . ASN A 1 220 ? -6.265 -69.673 -31.226 1.00 16.67 240 ASN A CA 1
ATOM 1634 C C . ASN A 1 220 ? -6.248 -70.012 -32.704 1.00 15.85 240 ASN A C 1
ATOM 1635 O O . ASN A 1 220 ? -6.422 -71.153 -33.108 1.00 16.18 240 ASN A O 1
ATOM 1640 N N . PRO A 1 221 ? -6.046 -69.060 -33.627 1.00 15.41 241 PRO A N 1
ATOM 1641 C CA . PRO A 1 221 ? -6.148 -69.340 -35.050 1.00 15.77 241 PRO A CA 1
ATOM 1642 C C . PRO A 1 221 ? -5.010 -70.235 -35.635 1.00 17.18 241 PRO A C 1
ATOM 1643 O O . PRO A 1 221 ? -5.149 -70.751 -36.729 1.00 17.21 241 PRO A O 1
ATOM 1647 N N . GLU A 1 222 ? -3.946 -70.373 -34.830 1.00 18.21 242 GLU A N 1
ATOM 1648 C CA . GLU A 1 222 ? -2.894 -71.347 -35.255 1.00 17.79 242 GLU A CA 1
ATOM 1649 C C . GLU A 1 222 ? -3.224 -72.720 -34.843 1.00 21.26 242 GLU A C 1
ATOM 1650 O O . GLU A 1 222 ? -2.733 -73.673 -35.534 1.00 24.45 242 GLU A O 1
ATOM 1656 N N . GLY A 1 223 ? -4.097 -72.939 -33.822 1.00 18.20 243 GLY A N 1
ATOM 1657 C CA . GLY A 1 223 ? -4.384 -74.257 -33.269 1.00 18.74 243 GLY A CA 1
ATOM 1658 C C . GLY A 1 223 ? -4.206 -74.223 -31.779 1.00 17.36 243 GLY A C 1
ATOM 1659 O O . GLY A 1 223 ? -3.757 -73.227 -31.177 1.00 18.22 243 GLY A O 1
ATOM 1660 N N . PRO A 1 224 ? -4.524 -75.287 -31.104 1.00 18.16 244 PRO A N 1
ATOM 1661 C CA . PRO A 1 224 ? -4.567 -75.251 -29.655 1.00 19.45 244 PRO A CA 1
ATOM 1662 C C . PRO A 1 224 ? -3.162 -75.015 -29.070 1.00 22.51 244 PRO A C 1
ATOM 1663 O O . PRO A 1 224 ? -2.191 -75.752 -29.381 1.00 21.07 244 PRO A O 1
ATOM 1667 N N . ASP A 1 225 ? -3.047 -73.983 -28.229 1.00 20.56 245 ASP A N 1
ATOM 1668 C CA . ASP A 1 225 ? -1.760 -73.538 -27.696 1.00 20.47 245 ASP A CA 1
ATOM 1669 C C . ASP A 1 225 ? -0.693 -73.392 -28.750 1.00 21.30 245 ASP A C 1
ATOM 1670 O O . ASP A 1 225 ? 0.488 -73.612 -28.550 1.00 22.34 245 ASP A O 1
ATOM 1675 N N . GLY A 1 226 ? -1.109 -73.042 -29.977 1.00 20.70 246 GLY A N 1
ATOM 1676 C CA . GLY A 1 226 ? -0.290 -72.842 -31.068 1.00 20.99 246 GLY A CA 1
ATOM 1677 C C . GLY A 1 226 ? 0.023 -74.124 -31.900 1.00 21.11 246 GLY A C 1
ATOM 1678 O O . GLY A 1 226 ? 0.874 -73.971 -32.801 1.00 26.14 246 GLY A O 1
ATOM 1679 N N . ASN A 1 227 ? -0.516 -75.296 -31.626 1.00 22.93 247 ASN A N 1
ATOM 1680 C CA . ASN A 1 227 ? -0.150 -76.497 -32.399 1.00 22.45 247 ASN A CA 1
ATOM 1681 C C . ASN A 1 227 ? -1.046 -76.531 -33.608 1.00 22.21 247 ASN A C 1
ATOM 1682 O O . ASN A 1 227 ? -2.278 -76.634 -33.407 1.00 20.74 247 ASN A O 1
ATOM 1687 N N . PRO A 1 228 ? -0.554 -76.528 -34.801 1.00 22.36 248 PRO A N 1
ATOM 1688 C CA . PRO A 1 228 ? -1.368 -76.406 -36.049 1.00 21.19 248 PRO A CA 1
ATOM 1689 C C . PRO A 1 228 ? -2.002 -77.663 -36.551 1.00 20.65 248 PRO A C 1
ATOM 1690 O O . PRO A 1 228 ? -1.759 -78.116 -37.639 1.00 23.33 248 PRO A O 1
ATOM 1694 N N . ASP A 1 229 ? -2.814 -78.218 -35.697 1.00 19.37 249 ASP A N 1
ATOM 1695 C CA . ASP A 1 229 ? -3.575 -79.424 -35.977 1.00 21.45 249 ASP A CA 1
ATOM 1696 C C . ASP A 1 229 ? -5.070 -79.112 -36.119 1.00 19.15 249 ASP A C 1
ATOM 1697 O O . ASP A 1 229 ? -5.715 -78.861 -35.043 1.00 19.46 249 ASP A O 1
ATOM 1702 N N . PRO A 1 230 ? -5.589 -79.132 -37.353 1.00 19.71 250 PRO A N 1
ATOM 1703 C CA . PRO A 1 230 ? -6.997 -78.756 -37.533 1.00 17.99 250 PRO A CA 1
ATOM 1704 C C . PRO A 1 230 ? -7.988 -79.621 -36.794 1.00 17.92 250 PRO A C 1
ATOM 1705 O O . PRO A 1 230 ? -9.092 -79.191 -36.407 1.00 17.71 250 PRO A O 1
ATOM 1709 N N . VAL A 1 231 ? -7.637 -80.905 -36.529 1.00 19.93 251 VAL A N 1
ATOM 1710 C CA . VAL A 1 231 ? -8.563 -81.771 -35.872 1.00 19.11 251 VAL A CA 1
ATOM 1711 C C . VAL A 1 231 ? -8.680 -81.417 -34.382 1.00 19.08 251 VAL A C 1
ATOM 1712 O O . VAL A 1 231 ? -9.760 -81.341 -33.813 1.00 20.44 251 VAL A O 1
ATOM 1716 N N . ALA A 1 232 ? -7.547 -81.146 -33.716 1.00 18.80 252 ALA A N 1
ATOM 1717 C CA . ALA A 1 232 ? -7.554 -80.706 -32.343 1.00 19.15 252 ALA A CA 1
ATOM 1718 C C . ALA A 1 232 ? -8.135 -79.320 -32.224 1.00 17.12 252 ALA A C 1
ATOM 1719 O O . ALA A 1 232 ? -8.838 -79.045 -31.266 1.00 19.87 252 ALA A O 1
ATOM 1721 N N . ALA A 1 233 ? -7.871 -78.488 -33.235 1.00 17.49 253 ALA A N 1
ATOM 1722 C CA . ALA A 1 233 ? -8.398 -77.108 -33.140 1.00 17.59 253 ALA A CA 1
ATOM 1723 C C . ALA A 1 233 ? -9.913 -77.228 -33.144 1.00 17.41 253 ALA A C 1
ATOM 1724 O O . ALA A 1 233 ? -10.595 -76.437 -32.482 1.00 16.68 253 ALA A O 1
ATOM 1726 N N . ALA A 1 234 ? -10.496 -78.136 -33.953 1.00 16.85 254 ALA A N 1
ATOM 1727 C CA . ALA A 1 234 ? -11.929 -78.261 -34.008 1.00 16.96 254 ALA A CA 1
ATOM 1728 C C . ALA A 1 234 ? -12.565 -78.542 -32.675 1.00 17.01 254 ALA A C 1
ATOM 1729 O O . ALA A 1 234 ? -13.708 -78.122 -32.372 1.00 17.09 254 ALA A O 1
ATOM 1731 N N . ARG A 1 235 ? -11.834 -79.307 -31.819 1.00 16.83 255 ARG A N 1
ATOM 1732 C CA . ARG A 1 235 ? -12.372 -79.542 -30.490 1.00 17.53 255 ARG A CA 1
ATOM 1733 C C . ARG A 1 235 ? -12.532 -78.248 -29.705 1.00 16.11 255 ARG A C 1
ATOM 1734 O O . ARG A 1 235 ? -13.557 -78.127 -28.991 1.00 18.22 255 ARG A O 1
ATOM 1742 N N . ASP A 1 236 ? -11.525 -77.423 -29.775 1.00 15.71 256 ASP A N 1
ATOM 1743 C CA . ASP A 1 236 ? -11.576 -76.104 -29.093 1.00 15.33 256 ASP A CA 1
ATOM 1744 C C . ASP A 1 236 ? -12.721 -75.246 -29.696 1.00 15.85 256 ASP A C 1
ATOM 1745 O O . ASP A 1 236 ? -13.389 -74.508 -28.977 1.00 15.73 256 ASP A O 1
ATOM 1750 N N . ILE A 1 237 ? -12.848 -75.274 -31.017 1.00 14.78 257 ILE A N 1
ATOM 1751 C CA . ILE A 1 237 ? -13.946 -74.492 -31.695 1.00 14.81 257 ILE A CA 1
ATOM 1752 C C . ILE A 1 237 ? -15.269 -74.928 -31.175 1.00 14.83 257 ILE A C 1
ATOM 1753 O O . ILE A 1 237 ? -16.128 -74.133 -30.769 1.00 14.40 257 ILE A O 1
ATOM 1758 N N . ARG A 1 238 ? -15.521 -76.230 -31.161 1.00 14.05 258 ARG A N 1
ATOM 1759 C CA . ARG A 1 238 ? -16.789 -76.735 -30.781 1.00 14.07 258 ARG A CA 1
ATOM 1760 C C . ARG A 1 238 ? -17.115 -76.343 -29.314 1.00 14.78 258 ARG A C 1
ATOM 1761 O O . ARG A 1 238 ? -18.235 -75.958 -29.003 1.00 15.14 258 ARG A O 1
ATOM 1769 N N . ASP A 1 239 ? -16.097 -76.532 -28.469 1.00 16.52 259 ASP A N 1
ATOM 1770 C CA . ASP A 1 239 ? -16.301 -76.306 -27.035 1.00 16.68 259 ASP A CA 1
ATOM 1771 C C . ASP A 1 239 ? -16.617 -74.784 -26.785 1.00 15.87 259 ASP A C 1
ATOM 1772 O O . ASP A 1 239 ? -17.628 -74.503 -26.119 1.00 17.44 259 ASP A O 1
ATOM 1777 N N . THR A 1 240 ? -15.796 -73.939 -27.302 1.00 14.49 260 THR A N 1
ATOM 1778 C CA . THR A 1 240 ? -15.970 -72.479 -27.084 1.00 15.02 260 THR A CA 1
ATOM 1779 C C . THR A 1 240 ? -17.231 -71.948 -27.707 1.00 14.51 260 THR A C 1
ATOM 1780 O O . THR A 1 240 ? -17.975 -71.198 -27.082 1.00 13.75 260 THR A O 1
ATOM 1784 N N . PHE A 1 241 ? -17.499 -72.388 -28.968 1.00 13.58 261 PHE A N 1
ATOM 1785 C CA . PHE A 1 241 ? -18.749 -71.900 -29.543 1.00 13.91 261 PHE A CA 1
ATOM 1786 C C . PHE A 1 241 ? -19.942 -72.457 -28.797 1.00 14.48 261 PHE A C 1
ATOM 1787 O O . PHE A 1 241 ? -20.941 -71.690 -28.624 1.00 13.84 261 PHE A O 1
ATOM 1795 N N . ALA A 1 242 ? -19.925 -73.666 -28.285 1.00 15.36 262 ALA A N 1
ATOM 1796 C CA . ALA A 1 242 ? -21.065 -74.121 -27.499 1.00 15.43 262 ALA A CA 1
ATOM 1797 C C . ALA A 1 242 ? -21.220 -73.296 -26.206 1.00 15.93 262 ALA A C 1
ATOM 1798 O O . ALA A 1 242 ? -22.363 -73.008 -25.821 1.00 16.35 262 ALA A O 1
ATOM 1800 N N . ARG A 1 243 ? -20.097 -72.881 -25.697 1.00 15.71 263 ARG A N 1
ATOM 1801 C CA . ARG A 1 243 ? -20.135 -71.941 -24.515 1.00 15.65 263 ARG A CA 1
ATOM 1802 C C . ARG A 1 243 ? -20.562 -70.554 -24.832 1.00 15.84 263 ARG A C 1
ATOM 1803 O O . ARG A 1 243 ? -20.756 -69.738 -23.904 1.00 16.29 263 ARG A O 1
ATOM 1811 N N . MET A 1 244 ? -20.711 -70.302 -26.140 1.00 14.24 264 MET A N 1
ATOM 1812 C CA . MET A 1 244 ? -21.369 -69.063 -26.612 1.00 15.48 264 MET A CA 1
ATOM 1813 C C . MET A 1 244 ? -22.760 -69.244 -27.225 1.00 16.38 264 MET A C 1
ATOM 1814 O O . MET A 1 244 ? -23.198 -68.363 -27.920 1.00 16.72 264 MET A O 1
ATOM 1819 N N . ALA A 1 245 ? -23.318 -70.431 -26.988 1.00 14.84 265 ALA A N 1
ATOM 1820 C CA . ALA A 1 245 ? -24.655 -70.798 -27.361 1.00 16.28 265 ALA A CA 1
ATOM 1821 C C . ALA A 1 245 ? -24.814 -71.110 -28.864 1.00 16.81 265 ALA A C 1
ATOM 1822 O O . ALA A 1 245 ? -25.913 -71.024 -29.349 1.00 18.58 265 ALA A O 1
ATOM 1824 N N . MET A 1 246 ? -23.738 -71.604 -29.459 1.00 14.43 266 MET A N 1
ATOM 1825 C CA . MET A 1 246 ? -23.817 -71.928 -30.867 1.00 14.78 266 MET A CA 1
ATOM 1826 C C . MET A 1 246 ? -23.539 -73.428 -31.079 1.00 15.06 266 MET A C 1
ATOM 1827 O O . MET A 1 246 ? -22.565 -73.930 -30.513 1.00 15.56 266 MET A O 1
ATOM 1832 N N . ASN A 1 247 ? -24.353 -74.047 -31.913 1.00 14.96 267 ASN A N 1
ATOM 1833 C CA . ASN A 1 247 ? -24.201 -75.489 -32.236 1.00 14.99 267 ASN A CA 1
ATOM 1834 C C . ASN A 1 247 ? -23.309 -75.681 -33.482 1.00 15.20 267 ASN A C 1
ATOM 1835 O O . ASN A 1 247 ? -22.757 -74.762 -33.984 1.00 14.74 267 ASN A O 1
ATOM 1840 N N . ASP A 1 248 ? -23.206 -76.944 -33.919 1.00 14.92 268 ASP A N 1
ATOM 1841 C CA . ASP A 1 248 ? -22.317 -77.121 -35.021 1.00 15.45 268 ASP A CA 1
ATOM 1842 C C . ASP A 1 248 ? -22.728 -76.439 -36.318 1.00 14.18 268 ASP A C 1
ATOM 1843 O O . ASP A 1 248 ? -21.835 -75.865 -36.964 1.00 14.96 268 ASP A O 1
ATOM 1848 N N . GLU A 1 249 ? -23.981 -76.486 -36.690 1.00 14.06 269 GLU A N 1
ATOM 1849 C CA . GLU A 1 249 ? -24.396 -75.815 -37.919 1.00 14.95 269 GLU A CA 1
ATOM 1850 C C . GLU A 1 249 ? -24.168 -74.306 -37.860 1.00 15.17 269 GLU A C 1
ATOM 1851 O O . GLU A 1 249 ? -23.670 -73.699 -38.821 1.00 14.84 269 GLU A O 1
ATOM 1857 N N . GLU A 1 250 ? -24.483 -73.716 -36.727 1.00 13.94 270 GLU A N 1
ATOM 1858 C CA . GLU A 1 250 ? -24.298 -72.320 -36.591 1.00 13.16 270 GLU A CA 1
ATOM 1859 C C . GLU A 1 250 ? -22.831 -71.941 -36.618 1.00 13.56 270 GLU A C 1
ATOM 1860 O O . GLU A 1 250 ? -22.484 -70.890 -37.138 1.00 13.95 270 GLU A O 1
ATOM 1866 N N . THR A 1 251 ? -21.994 -72.726 -35.973 1.00 11.98 271 THR A N 1
ATOM 1867 C CA . THR A 1 251 ? -20.577 -72.507 -35.918 1.00 12.74 271 THR A CA 1
ATOM 1868 C C . THR A 1 251 ? -19.954 -72.526 -37.342 1.00 12.79 271 THR A C 1
ATOM 1869 O O . THR A 1 251 ? -19.182 -71.642 -37.714 1.00 12.78 271 THR A O 1
ATOM 1873 N N . VAL A 1 252 ? -20.253 -73.573 -38.094 1.00 13.58 272 VAL A N 1
ATOM 1874 C CA . VAL A 1 252 ? -19.715 -73.630 -39.445 1.00 13.03 272 VAL A CA 1
ATOM 1875 C C . VAL A 1 252 ? -20.199 -72.464 -40.285 1.00 12.75 272 VAL A C 1
ATOM 1876 O O . VAL A 1 252 ? -19.404 -71.843 -40.993 1.00 12.21 272 VAL A O 1
ATOM 1880 N N . ALA A 1 253 ? -21.515 -72.157 -40.156 1.00 11.91 273 ALA A N 1
ATOM 1881 C CA . ALA A 1 253 ? -22.054 -71.046 -40.910 1.00 12.40 273 ALA A CA 1
ATOM 1882 C C . ALA A 1 253 ? -21.401 -69.744 -40.607 1.00 12.34 273 ALA A C 1
ATOM 1883 O O . ALA A 1 253 ? -21.062 -68.913 -41.465 1.00 13.29 273 ALA A O 1
ATOM 1885 N N . LEU A 1 254 ? -21.171 -69.485 -39.299 1.00 12.45 274 LEU A N 1
ATOM 1886 C CA . LEU A 1 254 ? -20.514 -68.256 -38.882 1.00 12.60 274 LEU A CA 1
ATOM 1887 C C . LEU A 1 254 ? -19.072 -68.097 -39.343 1.00 13.12 274 LEU A C 1
ATOM 1888 O O . LEU A 1 254 ? -18.659 -67.052 -39.815 1.00 12.27 274 LEU A O 1
ATOM 1893 N N . ILE A 1 255 ? -18.265 -69.173 -39.156 1.00 12.16 275 ILE A N 1
ATOM 1894 C CA . ILE A 1 255 ? -16.833 -69.073 -39.467 1.00 12.23 275 ILE A CA 1
ATOM 1895 C C . ILE A 1 255 ? -16.636 -68.936 -40.999 1.00 13.21 275 ILE A C 1
ATOM 1896 O O . ILE A 1 255 ? -15.988 -68.020 -41.480 1.00 12.89 275 ILE A O 1
ATOM 1901 N N . ALA A 1 256 ? -17.312 -69.811 -41.736 1.00 12.69 276 ALA A N 1
ATOM 1902 C CA . ALA A 1 256 ? -17.214 -69.746 -43.197 1.00 12.71 276 ALA A CA 1
ATOM 1903 C C . ALA A 1 256 ? -17.821 -68.492 -43.741 1.00 13.85 276 ALA A C 1
ATOM 1904 O O . ALA A 1 256 ? -17.345 -67.913 -44.768 1.00 14.09 276 ALA A O 1
ATOM 1906 N N . GLY A 1 257 ? -18.942 -68.021 -43.171 1.00 12.80 277 GLY A N 1
ATOM 1907 C CA . GLY A 1 257 ? -19.583 -66.736 -43.532 1.00 12.79 277 GLY A CA 1
ATOM 1908 C C . GLY A 1 257 ? -18.679 -65.588 -43.323 1.00 12.72 277 GLY A C 1
ATOM 1909 O O . GLY A 1 257 ? -18.504 -64.728 -44.167 1.00 12.78 277 GLY A O 1
ATOM 1910 N N . GLY A 1 258 ? -18.127 -65.504 -42.125 1.00 12.73 278 GLY A N 1
ATOM 1911 C CA . GLY A 1 258 ? -17.217 -64.373 -41.859 1.00 12.62 278 GLY A CA 1
ATOM 1912 C C . GLY A 1 258 ? -15.954 -64.349 -42.783 1.00 13.76 278 GLY A C 1
ATOM 1913 O O . GLY A 1 258 ? -15.623 -63.352 -43.345 1.00 12.84 278 GLY A O 1
ATOM 1914 N N . HIS A 1 259 ? -15.427 -65.527 -42.984 1.00 11.86 279 HIS A N 1
ATOM 1915 C CA . HIS A 1 259 ? -14.162 -65.679 -43.744 1.00 14.00 279 HIS A CA 1
ATOM 1916 C C . HIS A 1 259 ? -14.440 -65.803 -45.220 1.00 15.41 279 HIS A C 1
ATOM 1917 O O . HIS A 1 259 ? -13.525 -66.024 -46.019 1.00 15.72 279 HIS A O 1
ATOM 1924 N N . THR A 1 260 ? -15.636 -65.449 -45.611 1.00 14.26 280 THR A N 1
ATOM 1925 C CA . THR A 1 260 ? -15.938 -65.095 -47.017 1.00 13.56 280 THR A CA 1
ATOM 1926 C C . THR A 1 260 ? -15.408 -63.706 -47.332 1.00 16.18 280 THR A C 1
ATOM 1927 O O . THR A 1 260 ? -15.185 -63.354 -48.503 1.00 16.81 280 THR A O 1
ATOM 1931 N N . PHE A 1 261 ? -15.200 -62.867 -46.351 1.00 13.57 281 PHE A N 1
ATOM 1932 C CA . PHE A 1 261 ? -14.831 -61.495 -46.513 1.00 13.40 281 PHE A CA 1
ATOM 1933 C C . PHE A 1 261 ? -13.441 -61.149 -45.991 1.00 14.73 281 PHE A C 1
ATOM 1934 O O . PHE A 1 261 ? -12.999 -61.635 -44.940 1.00 14.57 281 PHE A O 1
ATOM 1942 N N . GLY A 1 262 ? -12.799 -60.184 -46.655 1.00 13.53 282 GLY A N 1
ATOM 1943 C CA . GLY A 1 262 ? -11.682 -59.513 -46.105 1.00 13.93 282 GLY A CA 1
ATOM 1944 C C . GLY A 1 262 ? -10.393 -60.336 -45.979 1.00 14.87 282 GLY A C 1
ATOM 1945 O O . GLY A 1 262 ? -10.168 -61.231 -46.837 1.00 14.84 282 GLY A O 1
ATOM 1946 N N . LYS A 1 263 ? -9.559 -60.057 -45.010 1.00 13.23 283 LYS A N 1
ATOM 1947 C CA . LYS A 1 263 ? -8.280 -60.695 -44.877 1.00 14.62 283 LYS A CA 1
ATOM 1948 C C . LYS A 1 263 ? -7.757 -60.544 -43.477 1.00 14.22 283 LYS A C 1
ATOM 1949 O O . LYS A 1 263 ? -8.254 -59.672 -42.700 1.00 14.23 283 LYS A O 1
ATOM 1955 N N . THR A 1 264 ? -6.711 -61.241 -43.195 1.00 14.31 284 THR A N 1
ATOM 1956 C CA . THR A 1 264 ? -5.914 -61.099 -41.953 1.00 14.77 284 THR A CA 1
ATOM 1957 C C . THR A 1 264 ? -4.713 -60.201 -42.219 1.00 15.47 284 THR A C 1
ATOM 1958 O O . THR A 1 264 ? -4.475 -59.813 -43.366 1.00 16.52 284 THR A O 1
ATOM 1962 N N . HIS A 1 265 ? -3.989 -59.819 -41.185 1.00 16.23 285 HIS A N 1
ATOM 1963 C CA . HIS A 1 265 ? -2.866 -58.866 -41.318 1.00 15.51 285 HIS A CA 1
ATOM 1964 C C . HIS A 1 265 ? -1.683 -59.329 -40.502 1.00 15.01 285 HIS A C 1
ATOM 1965 O O . HIS A 1 265 ? -1.699 -59.444 -39.251 1.00 16.49 285 HIS A O 1
ATOM 1972 N N . GLY A 1 266 ? -0.578 -59.631 -41.228 1.00 18.25 286 GLY A N 1
ATOM 1973 C CA . GLY A 1 266 ? 0.640 -60.150 -40.635 1.00 18.32 286 GLY A CA 1
ATOM 1974 C C . GLY A 1 266 ? 1.847 -59.827 -41.545 1.00 19.87 286 GLY A C 1
ATOM 1975 O O . GLY A 1 266 ? 2.630 -60.749 -41.798 1.00 21.03 286 GLY A O 1
ATOM 1976 N N . ALA A 1 267 ? 2.006 -58.602 -41.948 1.00 18.94 287 ALA A N 1
ATOM 1977 C CA . ALA A 1 267 ? 2.936 -58.294 -43.065 1.00 20.76 287 ALA A CA 1
ATOM 1978 C C . ALA A 1 267 ? 4.415 -58.325 -42.571 1.00 21.58 287 ALA A C 1
ATOM 1979 O O . ALA A 1 267 ? 5.286 -58.445 -43.459 1.00 25.10 287 ALA A O 1
ATOM 1981 N N . GLY A 1 268 ? 4.650 -58.224 -41.302 1.00 21.06 288 GLY A N 1
ATOM 1982 C CA . GLY A 1 268 ? 5.996 -58.298 -40.696 1.00 22.94 288 GLY A CA 1
ATOM 1983 C C . GLY A 1 268 ? 5.974 -58.802 -39.306 1.00 24.16 288 GLY A C 1
ATOM 1984 O O . GLY A 1 268 ? 4.921 -59.056 -38.722 1.00 22.41 288 GLY A O 1
ATOM 1985 N N . PRO A 1 269 ? 7.150 -58.817 -38.623 1.00 25.27 289 PRO A N 1
ATOM 1986 C CA . PRO A 1 269 ? 7.192 -59.383 -37.348 1.00 24.71 289 PRO A CA 1
ATOM 1987 C C . PRO A 1 269 ? 6.392 -58.609 -36.311 1.00 23.25 289 PRO A C 1
ATOM 1988 O O . PRO A 1 269 ? 6.444 -57.352 -36.313 1.00 21.98 289 PRO A O 1
ATOM 1992 N N . ALA A 1 270 ? 5.848 -59.328 -35.356 1.00 25.34 290 ALA A N 1
ATOM 1993 C CA . ALA A 1 270 ? 4.972 -58.706 -34.341 1.00 26.46 290 ALA A CA 1
ATOM 1994 C C . ALA A 1 270 ? 5.677 -57.822 -33.425 1.00 24.93 290 ALA A C 1
ATOM 1995 O O . ALA A 1 270 ? 5.090 -56.941 -32.775 1.00 26.54 290 ALA A O 1
ATOM 1997 N N . SER A 1 271 ? 7.009 -57.981 -33.334 1.00 24.73 291 SER A N 1
ATOM 1998 C CA . SER A 1 271 ? 7.738 -57.142 -32.451 1.00 23.34 291 SER A CA 1
ATOM 1999 C C . SER A 1 271 ? 7.689 -55.738 -32.930 1.00 23.01 291 SER A C 1
ATOM 2000 O O . SER A 1 271 ? 8.003 -54.806 -32.104 1.00 24.44 291 SER A O 1
ATOM 2003 N N . ASN A 1 272 ? 7.350 -55.459 -34.157 1.00 21.75 292 ASN A N 1
ATOM 2004 C CA . ASN A 1 272 ? 7.096 -54.115 -34.600 1.00 20.81 292 ASN A CA 1
ATOM 2005 C C . ASN A 1 272 ? 5.853 -53.323 -33.984 1.00 20.65 292 ASN A C 1
ATOM 2006 O O . ASN A 1 272 ? 5.816 -52.141 -34.102 1.00 22.28 292 ASN A O 1
ATOM 2011 N N . VAL A 1 273 ? 5.000 -54.088 -33.367 1.00 21.68 293 VAL A N 1
ATOM 2012 C CA . VAL A 1 273 ? 3.697 -53.533 -32.884 1.00 20.58 293 VAL A CA 1
ATOM 2013 C C . VAL A 1 273 ? 3.901 -53.092 -31.471 1.00 19.59 293 VAL A C 1
ATOM 2014 O O . VAL A 1 273 ? 4.250 -53.873 -30.592 1.00 22.81 293 VAL A O 1
ATOM 2018 N N . GLY A 1 274 ? 3.551 -51.830 -31.187 1.00 19.71 294 GLY A N 1
ATOM 2019 C CA . GLY A 1 274 ? 3.633 -51.262 -29.823 1.00 20.99 294 GLY A CA 1
ATOM 2020 C C . GLY A 1 274 ? 2.405 -51.414 -28.942 1.00 19.01 294 GLY A C 1
ATOM 2021 O O . GLY A 1 274 ? 1.517 -52.251 -29.187 1.00 18.50 294 GLY A O 1
ATOM 2022 N N . ALA A 1 275 ? 2.338 -50.617 -27.911 1.00 17.69 295 ALA A N 1
ATOM 2023 C CA . ALA A 1 275 ? 1.417 -50.773 -26.791 1.00 17.34 295 ALA A CA 1
ATOM 2024 C C . ALA A 1 275 ? -0.040 -50.779 -27.232 1.00 16.84 295 ALA A C 1
ATOM 2025 O O . ALA A 1 275 ? -0.462 -49.936 -28.038 1.00 17.50 295 ALA A O 1
ATOM 2027 N N . GLU A 1 276 ? -0.769 -51.654 -26.610 1.00 16.58 296 GLU A N 1
ATOM 2028 C CA . GLU A 1 276 ? -2.238 -51.675 -26.743 1.00 17.16 296 GLU A CA 1
ATOM 2029 C C . GLU A 1 276 ? -2.830 -50.359 -26.248 1.00 15.42 296 GLU A C 1
ATOM 2030 O O . GLU A 1 276 ? -2.169 -49.635 -25.468 1.00 15.45 296 GLU A O 1
ATOM 2036 N N . PRO A 1 277 ? -4.102 -50.028 -26.577 1.00 14.80 297 PRO A N 1
ATOM 2037 C CA . PRO A 1 277 ? -4.605 -48.664 -26.254 1.00 14.46 297 PRO A CA 1
ATOM 2038 C C . PRO A 1 277 ? -4.496 -48.269 -24.834 1.00 14.68 297 PRO A C 1
ATOM 2039 O O . PRO A 1 277 ? -4.136 -47.118 -24.577 1.00 14.80 297 PRO A O 1
ATOM 2043 N N . GLU A 1 278 ? -4.813 -49.126 -23.842 1.00 14.67 298 GLU A N 1
ATOM 2044 C CA . GLU A 1 278 ? -4.831 -48.692 -22.427 1.00 15.38 298 GLU A CA 1
ATOM 2045 C C . GLU A 1 278 ? -3.365 -48.452 -21.981 1.00 16.12 298 GLU A C 1
ATOM 2046 O O . GLU A 1 278 ? -3.228 -47.834 -20.871 1.00 19.21 298 GLU A O 1
ATOM 2052 N N . ALA A 1 279 ? -2.395 -48.945 -22.666 1.00 16.26 299 ALA A N 1
ATOM 2053 C CA . ALA A 1 279 ? -0.977 -48.728 -22.306 1.00 18.37 299 ALA A CA 1
ATOM 2054 C C . ALA A 1 279 ? -0.308 -47.655 -23.085 1.00 19.36 299 ALA A C 1
ATOM 2055 O O . ALA A 1 279 ? 0.888 -47.342 -22.866 1.00 21.57 299 ALA A O 1
ATOM 2057 N N . ALA A 1 280 ? -0.914 -47.172 -24.128 1.00 16.61 300 ALA A N 1
ATOM 2058 C CA . ALA A 1 280 ? -0.309 -46.260 -25.028 1.00 16.93 300 ALA A CA 1
ATOM 2059 C C . ALA A 1 280 ? -0.171 -44.839 -24.434 1.00 17.65 300 ALA A C 1
ATOM 2060 O O . ALA A 1 280 ? -0.891 -44.456 -23.537 1.00 17.36 300 ALA A O 1
ATOM 2062 N N . GLY A 1 281 ? 0.705 -44.076 -25.089 1.00 19.00 301 GLY A N 1
ATOM 2063 C CA . GLY A 1 281 ? 0.876 -42.676 -24.654 1.00 19.28 301 GLY A CA 1
ATOM 2064 C C . GLY A 1 281 ? -0.381 -41.858 -24.891 1.00 18.60 301 GLY A C 1
ATOM 2065 O O . GLY A 1 281 ? -1.179 -42.143 -25.797 1.00 16.55 301 GLY A O 1
ATOM 2066 N N . ILE A 1 282 ? -0.453 -40.766 -24.137 1.00 17.58 302 ILE A N 1
ATOM 2067 C CA . ILE A 1 282 ? -1.565 -39.856 -24.196 1.00 17.97 302 ILE A CA 1
ATOM 2068 C C . ILE A 1 282 ? -1.727 -39.297 -25.607 1.00 17.93 302 ILE A C 1
ATOM 2069 O O . ILE A 1 282 ? -2.911 -39.121 -26.114 1.00 17.44 302 ILE A O 1
ATOM 2074 N N . GLU A 1 283 ? -0.640 -39.127 -26.371 1.00 19.63 303 GLU A N 1
ATOM 2075 C CA . GLU A 1 283 ? -0.739 -38.587 -27.687 1.00 18.36 303 GLU A CA 1
ATOM 2076 C C . GLU A 1 283 ? -1.417 -39.460 -28.713 1.00 17.69 303 GLU A C 1
ATOM 2077 O O . GLU A 1 283 ? -1.813 -39.012 -29.779 1.00 18.24 303 GLU A O 1
ATOM 2083 N N . ALA A 1 284 ? -1.485 -40.786 -28.410 1.00 17.01 304 ALA A N 1
ATOM 2084 C CA . ALA A 1 284 ? -2.099 -41.714 -29.301 1.00 16.86 304 ALA A CA 1
ATOM 2085 C C . ALA A 1 284 ? -3.627 -41.503 -29.257 1.00 16.52 304 ALA A C 1
ATOM 2086 O O . ALA A 1 284 ? -4.312 -42.080 -30.119 1.00 16.37 304 ALA A O 1
ATOM 2088 N N . GLN A 1 285 ? -4.146 -40.698 -28.343 1.00 15.08 305 GLN A N 1
ATOM 2089 C CA . GLN A 1 285 ? -5.555 -40.344 -28.356 1.00 14.40 305 GLN A CA 1
ATOM 2090 C C . GLN A 1 285 ? -6.472 -41.506 -28.502 1.00 14.22 305 GLN A C 1
ATOM 2091 O O . GLN A 1 285 ? -7.383 -41.487 -29.326 1.00 15.04 305 GLN A O 1
ATOM 2097 N N . GLY A 1 286 ? -6.250 -42.493 -27.647 1.00 14.84 306 GLY A N 1
ATOM 2098 C CA . GLY A 1 286 ? -7.136 -43.623 -27.557 1.00 14.98 306 GLY A CA 1
ATOM 2099 C C . GLY A 1 286 ? -6.959 -44.735 -28.550 1.00 14.55 306 GLY A C 1
ATOM 2100 O O . GLY A 1 286 ? -7.639 -45.771 -28.459 1.00 15.22 306 GLY A O 1
ATOM 2101 N N . LEU A 1 287 ? -5.944 -44.656 -29.408 1.00 15.14 307 LEU A N 1
ATOM 2102 C CA . LEU A 1 287 ? -5.602 -45.763 -30.303 1.00 14.75 307 LEU A CA 1
ATOM 2103 C C . LEU A 1 287 ? -4.378 -46.437 -29.783 1.00 16.20 307 LEU A C 1
ATOM 2104 O O . LEU A 1 287 ? -3.753 -46.025 -28.821 1.00 15.86 307 LEU A O 1
ATOM 2109 N N . GLY A 1 288 ? -4.033 -47.570 -30.367 1.00 15.51 308 GLY A N 1
ATOM 2110 C CA . GLY A 1 288 ? -2.877 -48.328 -29.947 1.00 17.66 308 GLY A CA 1
ATOM 2111 C C . GLY A 1 288 ? -2.373 -49.232 -31.072 1.00 16.63 308 GLY A C 1
ATOM 2112 O O . GLY A 1 288 ? -2.735 -49.066 -32.245 1.00 16.44 308 GLY A O 1
ATOM 2113 N N . TRP A 1 289 ? -1.473 -50.126 -30.646 1.00 15.29 309 TRP A N 1
ATOM 2114 C CA . TRP A 1 289 ? -0.837 -51.048 -31.600 1.00 15.44 309 TRP A CA 1
ATOM 2115 C C . TRP A 1 289 ? -0.106 -50.357 -32.723 1.00 17.38 309 TRP A C 1
ATOM 2116 O O . TRP A 1 289 ? -0.051 -50.816 -33.854 1.00 16.83 309 TRP A O 1
ATOM 2127 N N . LYS A 1 290 ? 0.509 -49.189 -32.369 1.00 17.50 310 LYS A N 1
ATOM 2128 C CA . LYS A 1 290 ? 1.183 -48.431 -33.434 1.00 19.08 310 LYS A CA 1
ATOM 2129 C C . LYS A 1 290 ? 2.396 -49.317 -33.897 1.00 17.63 310 LYS A C 1
ATOM 2130 O O . LYS A 1 290 ? 3.112 -49.879 -33.040 1.00 19.95 310 LYS A O 1
ATOM 2136 N N . SER A 1 291 ? 2.549 -49.420 -35.173 1.00 18.55 311 SER A N 1
ATOM 2137 C CA . SER A 1 291 ? 3.544 -50.293 -35.714 1.00 19.75 311 SER A CA 1
ATOM 2138 C C . SER A 1 291 ? 4.690 -49.555 -36.463 1.00 21.76 311 SER A C 1
ATOM 2139 O O . SER A 1 291 ? 4.460 -48.642 -37.287 1.00 21.94 311 SER A O 1
ATOM 2142 N N . ALA A 1 292 ? 5.898 -50.058 -36.137 1.00 22.93 312 ALA A N 1
ATOM 2143 C CA . ALA A 1 292 ? 7.116 -49.526 -36.822 1.00 24.09 312 ALA A CA 1
ATOM 2144 C C . ALA A 1 292 ? 7.421 -50.239 -38.067 1.00 25.40 312 ALA A C 1
ATOM 2145 O O . ALA A 1 292 ? 8.542 -50.022 -38.648 1.00 26.40 312 ALA A O 1
ATOM 2147 N N . TYR A 1 293 ? 6.617 -51.188 -38.526 1.00 23.41 313 TYR A N 1
ATOM 2148 C CA . TYR A 1 293 ? 6.938 -52.007 -39.748 1.00 23.12 313 TYR A CA 1
ATOM 2149 C C . TYR A 1 293 ? 6.523 -51.207 -40.930 1.00 22.79 313 TYR A C 1
ATOM 2150 O O . TYR A 1 293 ? 5.324 -50.937 -41.241 1.00 24.64 313 TYR A O 1
ATOM 2159 N N . ARG A 1 294 ? 7.500 -50.706 -41.733 1.00 21.52 314 ARG A N 1
ATOM 2160 C CA . ARG A 1 294 ? 7.239 -49.976 -42.928 1.00 21.77 314 ARG A CA 1
ATOM 2161 C C . ARG A 1 294 ? 6.264 -48.863 -42.678 1.00 22.53 314 ARG A C 1
ATOM 2162 O O . ARG A 1 294 ? 6.537 -48.110 -41.725 1.00 24.36 314 ARG A O 1
ATOM 2170 N N . THR A 1 295 ? 5.109 -48.778 -43.413 1.00 21.86 315 THR A N 1
ATOM 2171 C CA . THR A 1 295 ? 4.218 -47.687 -43.182 1.00 22.46 315 THR A CA 1
ATOM 2172 C C . THR A 1 295 ? 3.339 -47.836 -41.915 1.00 20.72 315 THR A C 1
ATOM 2173 O O . THR A 1 295 ? 2.675 -46.928 -41.514 1.00 23.72 315 THR A O 1
ATOM 2177 N N . GLY A 1 296 ? 3.378 -49.057 -41.380 1.00 20.31 316 GLY A N 1
ATOM 2178 C CA . GLY A 1 296 ? 2.605 -49.328 -40.133 1.00 20.37 316 GLY A CA 1
ATOM 2179 C C . GLY A 1 296 ? 1.116 -49.553 -40.349 1.00 20.40 316 GLY A C 1
ATOM 2180 O O . GLY A 1 296 ? 0.385 -49.703 -39.370 1.00 19.49 316 GLY A O 1
ATOM 2181 N N . LYS A 1 297 ? 0.661 -49.637 -41.592 1.00 19.71 317 LYS A N 1
ATOM 2182 C CA . LYS A 1 297 ? -0.767 -49.610 -41.902 1.00 18.80 317 LYS A CA 1
ATOM 2183 C C . LYS A 1 297 ? -0.947 -50.177 -43.334 1.00 19.21 317 LYS A C 1
ATOM 2184 O O . LYS A 1 297 ? 0.037 -50.381 -44.056 1.00 19.35 317 LYS A O 1
ATOM 2190 N N . GLY A 1 298 ? -2.194 -50.358 -43.768 1.00 19.00 318 GLY A N 1
ATOM 2191 C CA . GLY A 1 298 ? -2.496 -50.682 -45.140 1.00 18.64 318 GLY A CA 1
ATOM 2192 C C . GLY A 1 298 ? -1.845 -52.008 -45.553 1.00 18.17 318 GLY A C 1
ATOM 2193 O O . GLY A 1 298 ? -1.875 -53.076 -44.901 1.00 20.86 318 GLY A O 1
ATOM 2194 N N . ALA A 1 299 ? -1.053 -51.893 -46.666 1.00 19.10 319 ALA A N 1
ATOM 2195 C CA . ALA A 1 299 ? -0.280 -53.006 -47.107 1.00 21.38 319 ALA A CA 1
ATOM 2196 C C . ALA A 1 299 ? 0.689 -53.566 -46.184 1.00 19.81 319 ALA A C 1
ATOM 2197 O O . ALA A 1 299 ? 1.064 -54.786 -46.313 1.00 24.39 319 ALA A O 1
ATOM 2199 N N . ASP A 1 300 ? 1.122 -52.800 -45.174 1.00 19.29 320 ASP A N 1
ATOM 2200 C CA . ASP A 1 300 ? 2.041 -53.219 -44.185 1.00 19.46 320 ASP A CA 1
ATOM 2201 C C . ASP A 1 300 ? 1.445 -53.562 -42.810 1.00 17.87 320 ASP A C 1
ATOM 2202 O O . ASP A 1 300 ? 2.145 -53.775 -41.867 1.00 18.91 320 ASP A O 1
ATOM 2207 N N . ALA A 1 301 ? 0.113 -53.681 -42.785 1.00 17.15 321 ALA A N 1
ATOM 2208 C CA . ALA A 1 301 ? -0.506 -53.829 -41.457 1.00 18.20 321 ALA A CA 1
ATOM 2209 C C . ALA A 1 301 ? -0.189 -55.145 -40.823 1.00 16.55 321 ALA A C 1
ATOM 2210 O O . ALA A 1 301 ? -0.055 -56.230 -41.505 1.00 17.99 321 ALA A O 1
ATOM 2212 N N . ILE A 1 302 ? -0.077 -55.079 -39.506 1.00 17.21 322 ILE A N 1
ATOM 2213 C CA . ILE A 1 302 ? 0.100 -56.221 -38.644 1.00 16.09 322 ILE A CA 1
ATOM 2214 C C . ILE A 1 302 ? -1.006 -56.161 -37.508 1.00 16.32 322 ILE A C 1
ATOM 2215 O O . ILE A 1 302 ? -1.020 -55.192 -36.749 1.00 17.16 322 ILE A O 1
ATOM 2220 N N . THR A 1 303 ? -1.823 -57.228 -37.483 1.00 15.92 323 THR A N 1
ATOM 2221 C CA . THR A 1 303 ? -2.916 -57.332 -36.506 1.00 15.02 323 THR A CA 1
ATOM 2222 C C . THR A 1 303 ? -2.719 -58.591 -35.756 1.00 16.43 323 THR A C 1
ATOM 2223 O O . THR A 1 303 ? -2.254 -58.570 -34.645 1.00 20.63 323 THR A O 1
ATOM 2227 N N . SER A 1 304 ? -3.109 -59.703 -36.323 1.00 14.10 324 SER A N 1
ATOM 2228 C CA . SER A 1 304 ? -2.929 -61.004 -35.753 1.00 15.63 324 SER A CA 1
ATOM 2229 C C . SER A 1 304 ? -1.511 -61.625 -35.935 1.00 18.29 324 SER A C 1
ATOM 2230 O O . SER A 1 304 ? -1.172 -62.506 -35.179 1.00 21.17 324 SER A O 1
ATOM 2233 N N . GLY A 1 305 ? -0.863 -61.189 -36.963 1.00 16.88 325 GLY A N 1
ATOM 2234 C CA . GLY A 1 305 ? 0.416 -61.826 -37.342 1.00 18.16 325 GLY A CA 1
ATOM 2235 C C . GLY A 1 305 ? 0.193 -62.879 -38.424 1.00 19.72 325 GLY A C 1
ATOM 2236 O O . GLY A 1 305 ? 1.219 -63.462 -38.882 1.00 22.46 325 GLY A O 1
ATOM 2237 N N . LEU A 1 306 ? -1.022 -63.238 -38.751 1.00 18.65 326 LEU A N 1
ATOM 2238 C CA . LEU A 1 306 ? -1.286 -64.147 -39.857 1.00 17.69 326 LEU A CA 1
ATOM 2239 C C . LEU A 1 306 ? -1.497 -63.360 -41.094 1.00 18.28 326 LEU A C 1
ATOM 2240 O O . LEU A 1 306 ? -1.929 -62.190 -41.116 1.00 17.78 326 LEU A O 1
ATOM 2245 N N . GLU A 1 307 ? -1.231 -63.905 -42.275 1.00 16.81 327 GLU A N 1
ATOM 2246 C CA . GLU A 1 307 ? -1.367 -63.220 -43.558 1.00 18.56 327 GLU A CA 1
ATOM 2247 C C . GLU A 1 307 ? -2.118 -64.175 -44.516 1.00 19.31 327 GLU A C 1
ATOM 2248 O O . GLU A 1 307 ? -1.497 -64.886 -45.360 1.00 19.53 327 GLU A O 1
ATOM 2254 N N . VAL A 1 308 ? -3.459 -64.150 -44.400 1.00 17.40 328 VAL A N 1
ATOM 2255 C CA . VAL A 1 308 ? -4.389 -64.989 -45.163 1.00 17.04 328 VAL A CA 1
ATOM 2256 C C . VAL A 1 308 ? -5.487 -64.134 -45.779 1.00 17.06 328 VAL A C 1
ATOM 2257 O O . VAL A 1 308 ? -6.010 -63.199 -45.079 1.00 15.71 328 VAL A O 1
ATOM 2261 N N . THR A 1 309 ? -5.830 -64.394 -47.042 1.00 16.66 329 THR A N 1
ATOM 2262 C CA . THR A 1 309 ? -6.930 -63.816 -47.748 1.00 16.33 329 THR A CA 1
ATOM 2263 C C . THR A 1 309 ? -7.726 -64.981 -48.271 1.00 16.81 329 THR A C 1
ATOM 2264 O O . THR A 1 309 ? -7.160 -65.770 -49.104 1.00 17.15 329 THR A O 1
ATOM 2268 N N . TRP A 1 310 ? -8.975 -65.203 -47.902 1.00 13.64 330 TRP A N 1
ATOM 2269 C CA . TRP A 1 310 ? -9.718 -66.425 -48.171 1.00 14.39 330 TRP A CA 1
ATOM 2270 C C . TRP A 1 310 ? -10.267 -66.554 -49.560 1.00 14.68 330 TRP A C 1
ATOM 2271 O O . TRP A 1 310 ? -10.289 -67.737 -50.028 1.00 16.85 330 TRP A O 1
ATOM 2282 N N . THR A 1 311 ? -10.769 -65.496 -50.135 1.00 15.92 331 THR A N 1
ATOM 2283 C CA . THR A 1 311 ? -11.557 -65.645 -51.359 1.00 14.86 331 THR A CA 1
ATOM 2284 C C . THR A 1 311 ? -11.018 -64.764 -52.489 1.00 15.90 331 THR A C 1
ATOM 2285 O O . THR A 1 311 ? -10.214 -63.826 -52.286 1.00 16.26 331 THR A O 1
ATOM 2289 N N . THR A 1 312 ? -11.489 -65.165 -53.705 1.00 16.56 332 THR A N 1
ATOM 2290 C CA . THR A 1 312 ? -11.047 -64.353 -54.862 1.00 16.87 332 THR A CA 1
ATOM 2291 C C . THR A 1 312 ? -11.758 -63.081 -54.966 1.00 16.75 332 THR A C 1
ATOM 2292 O O . THR A 1 312 ? -11.433 -62.236 -55.848 1.00 17.92 332 THR A O 1
ATOM 2296 N N . THR A 1 313 ? -12.823 -62.800 -54.155 1.00 15.97 333 THR A N 1
ATOM 2297 C CA . THR A 1 313 ? -13.565 -61.564 -54.176 1.00 14.64 333 THR A CA 1
ATOM 2298 C C . THR A 1 313 ? -13.818 -61.149 -52.703 1.00 14.76 333 THR A C 1
ATOM 2299 O O . THR A 1 313 ? -14.914 -61.323 -52.231 1.00 16.82 333 THR A O 1
ATOM 2303 N N . PRO A 1 314 ? -12.782 -60.652 -52.040 1.00 15.19 334 PRO A N 1
ATOM 2304 C CA . PRO A 1 314 ? -12.947 -60.414 -50.550 1.00 14.11 334 PRO A CA 1
ATOM 2305 C C . PRO A 1 314 ? -13.932 -59.377 -50.248 1.00 14.61 334 PRO A C 1
ATOM 2306 O O . PRO A 1 314 ? -14.229 -59.224 -49.030 1.00 15.59 334 PRO A O 1
ATOM 2310 N N . THR A 1 315 ? -14.475 -58.590 -51.152 1.00 14.48 335 THR A N 1
ATOM 2311 C CA . THR A 1 315 ? -15.417 -57.557 -50.927 1.00 14.61 335 THR A CA 1
ATOM 2312 C C . THR A 1 315 ? -16.784 -57.843 -51.484 1.00 14.44 335 THR A C 1
ATOM 2313 O O . THR A 1 315 ? -17.692 -56.976 -51.632 1.00 15.45 335 THR A O 1
ATOM 2317 N N . GLN A 1 316 ? -17.050 -59.124 -51.742 1.00 14.67 336 GLN A N 1
ATOM 2318 C CA . GLN A 1 316 ? -18.325 -59.608 -52.287 1.00 17.72 336 GLN A CA 1
ATOM 2319 C C . GLN A 1 316 ? -18.695 -60.916 -51.713 1.00 16.71 336 GLN A C 1
ATOM 2320 O O . GLN A 1 316 ? -17.902 -61.861 -51.776 1.00 16.87 336 GLN A O 1
ATOM 2326 N N . TRP A 1 317 ? -19.974 -61.048 -51.290 1.00 14.51 337 TRP A N 1
ATOM 2327 C CA . TRP A 1 317 ? -20.441 -62.413 -50.862 1.00 14.63 337 TRP A CA 1
ATOM 2328 C C . TRP A 1 317 ? -20.269 -63.372 -52.004 1.00 14.99 337 TRP A C 1
ATOM 2329 O O . TRP A 1 317 ? -20.567 -63.038 -53.203 1.00 15.20 337 TRP A O 1
ATOM 2340 N N . SER A 1 318 ? -19.976 -64.606 -51.694 1.00 14.57 338 SER A N 1
ATOM 2341 C CA . SER A 1 318 ? -19.688 -65.643 -52.662 1.00 16.65 338 SER A CA 1
ATOM 2342 C C . SER A 1 318 ? -19.776 -66.932 -51.969 1.00 15.64 338 SER A C 1
ATOM 2343 O O . SER A 1 318 ? -19.948 -66.969 -50.716 1.00 16.02 338 SER A O 1
ATOM 2346 N N . HIS A 1 319 ? -19.640 -68.069 -52.689 1.00 15.86 339 HIS A N 1
ATOM 2347 C CA . HIS A 1 319 ? -19.405 -69.316 -52.137 1.00 16.86 339 HIS A CA 1
ATOM 2348 C C . HIS A 1 319 ? -17.981 -69.841 -52.351 1.00 17.33 339 HIS A C 1
ATOM 2349 O O . HIS A 1 319 ? -17.695 -71.101 -52.340 1.00 17.23 339 HIS A O 1
ATOM 2356 N N . ASN A 1 320 ? -17.061 -68.934 -52.457 1.00 15.92 340 ASN A N 1
ATOM 2357 C CA . ASN A 1 320 ? -15.667 -69.269 -52.673 1.00 16.17 340 ASN A CA 1
ATOM 2358 C C . ASN A 1 320 ? -14.875 -69.794 -51.518 1.00 15.70 340 ASN A C 1
ATOM 2359 O O . ASN A 1 320 ? -13.870 -70.478 -51.666 1.00 17.23 340 ASN A O 1
ATOM 2364 N N . PHE A 1 321 ? -15.313 -69.487 -50.283 1.00 15.03 341 PHE A N 1
ATOM 2365 C CA . PHE A 1 321 ? -14.643 -70.086 -49.202 1.00 14.32 341 PHE A CA 1
ATOM 2366 C C . PHE A 1 321 ? -14.648 -71.631 -49.266 1.00 15.15 341 PHE A C 1
ATOM 2367 O O . PHE A 1 321 ? -13.588 -72.229 -49.096 1.00 15.07 341 PHE A O 1
ATOM 2375 N N . PHE A 1 322 ? -15.833 -72.199 -49.410 1.00 15.51 342 PHE A N 1
ATOM 2376 C CA . PHE A 1 322 ? -15.891 -73.654 -49.436 1.00 15.16 342 PHE A CA 1
ATOM 2377 C C . PHE A 1 322 ? -15.342 -74.180 -50.804 1.00 15.75 342 PHE A C 1
ATOM 2378 O O . PHE A 1 322 ? -14.793 -75.260 -50.774 1.00 15.99 342 PHE A O 1
ATOM 2386 N N . GLU A 1 323 ? -15.531 -73.396 -51.862 1.00 16.03 343 GLU A N 1
ATOM 2387 C CA . GLU A 1 323 ? -14.859 -73.845 -53.119 1.00 18.85 343 GLU A CA 1
ATOM 2388 C C . GLU A 1 323 ? -13.397 -74.015 -52.878 1.00 18.48 343 GLU A C 1
ATOM 2389 O O . GLU A 1 323 ? -12.757 -75.057 -53.294 1.00 19.76 343 GLU A O 1
ATOM 2395 N N . ASN A 1 324 ? -12.720 -73.079 -52.264 1.00 16.70 344 ASN A N 1
ATOM 2396 C CA . ASN A 1 324 ? -11.313 -73.198 -51.997 1.00 17.95 344 ASN A CA 1
ATOM 2397 C C . ASN A 1 324 ? -11.000 -74.253 -50.976 1.00 17.97 344 ASN A C 1
ATOM 2398 O O . ASN A 1 324 ? -10.085 -75.075 -51.058 1.00 18.77 344 ASN A O 1
ATOM 2403 N N . LEU A 1 325 ? -11.745 -74.320 -49.864 1.00 16.64 345 LEU A N 1
ATOM 2404 C CA . LEU A 1 325 ? -11.510 -75.269 -48.823 1.00 16.69 345 LEU A CA 1
ATOM 2405 C C . LEU A 1 325 ? -11.480 -76.741 -49.350 1.00 17.67 345 LEU A C 1
ATOM 2406 O O . LEU A 1 325 ? -10.569 -77.456 -48.954 1.00 17.87 345 LEU A O 1
ATOM 2411 N N . PHE A 1 326 ? -12.430 -77.020 -50.222 1.00 15.94 346 PHE A N 1
ATOM 2412 C CA . PHE A 1 326 ? -12.559 -78.432 -50.701 1.00 18.78 346 PHE A CA 1
ATOM 2413 C C . PHE A 1 326 ? -11.816 -78.550 -52.055 1.00 22.19 346 PHE A C 1
ATOM 2414 O O . PHE A 1 326 ? -11.526 -79.744 -52.420 1.00 24.26 346 PHE A O 1
ATOM 2422 N N . GLY A 1 327 ? -11.557 -77.498 -52.757 1.00 20.92 347 GLY A N 1
ATOM 2423 C CA . GLY A 1 327 ? -10.954 -77.628 -54.124 1.00 22.37 347 GLY A CA 1
ATOM 2424 C C . GLY A 1 327 ? -9.451 -77.735 -54.094 1.00 22.26 347 GLY A C 1
ATOM 2425 O O . GLY A 1 327 ? -8.855 -77.983 -55.141 1.00 25.35 347 GLY A O 1
ATOM 2426 N N . TYR A 1 328 ? -8.787 -77.571 -53.005 1.00 20.81 348 TYR A N 1
ATOM 2427 C CA . TYR A 1 328 ? -7.373 -77.628 -52.824 1.00 20.00 348 TYR A CA 1
ATOM 2428 C C . TYR A 1 328 ? -6.925 -78.501 -51.737 1.00 21.83 348 TYR A C 1
ATOM 2429 O O . TYR A 1 328 ? -7.770 -78.760 -50.835 1.00 22.40 348 TYR A O 1
ATOM 2438 N N . GLU A 1 329 ? -5.648 -79.056 -51.743 1.00 19.73 349 GLU A N 1
ATOM 2439 C CA . GLU A 1 329 ? -5.059 -79.659 -50.609 1.00 23.12 349 GLU A CA 1
ATOM 2440 C C . GLU A 1 329 ? -4.138 -78.588 -50.015 1.00 19.70 349 GLU A C 1
ATOM 2441 O O . GLU A 1 329 ? -3.723 -77.658 -50.719 1.00 21.63 349 GLU A O 1
ATOM 2447 N N . TRP A 1 330 ? -3.886 -78.694 -48.701 1.00 19.93 350 TRP A N 1
ATOM 2448 C CA . TRP A 1 330 ? -3.291 -77.585 -47.991 1.00 21.28 350 TRP A CA 1
ATOM 2449 C C . TRP A 1 330 ? -1.930 -77.918 -47.370 1.00 20.41 350 TRP A C 1
ATOM 2450 O O . TRP A 1 330 ? -1.744 -79.008 -46.773 1.00 21.70 350 TRP A O 1
ATOM 2461 N N . GLU A 1 331 ? -1.044 -76.973 -47.486 1.00 20.66 351 GLU A N 1
ATOM 2462 C CA . GLU A 1 331 ? 0.294 -77.087 -46.975 1.00 21.71 351 GLU A CA 1
ATOM 2463 C C . GLU A 1 331 ? 0.604 -76.122 -45.781 1.00 20.92 351 GLU A C 1
ATOM 2464 O O . GLU A 1 331 ? 0.415 -74.904 -46.006 1.00 21.47 351 GLU A O 1
ATOM 2470 N N . LEU A 1 332 ? 1.224 -76.650 -44.740 1.00 21.63 352 LEU A N 1
ATOM 2471 C CA . LEU A 1 332 ? 1.642 -75.858 -43.619 1.00 21.63 352 LEU A CA 1
ATOM 2472 C C . LEU A 1 332 ? 2.777 -74.948 -43.929 1.00 26.59 352 LEU A C 1
ATOM 2473 O O . LEU A 1 332 ? 3.773 -75.350 -44.516 1.00 25.55 352 LEU A O 1
ATOM 2478 N N . THR A 1 333 ? 2.628 -73.669 -43.657 1.00 23.88 353 THR A N 1
ATOM 2479 C CA . THR A 1 333 ? 3.596 -72.610 -43.975 1.00 22.86 353 THR A CA 1
ATOM 2480 C C . THR A 1 333 ? 3.639 -71.572 -42.798 1.00 23.98 353 THR A C 1
ATOM 2481 O O . THR A 1 333 ? 2.963 -71.811 -41.767 1.00 22.05 353 THR A O 1
ATOM 2485 N N . LYS A 1 334 ? 4.412 -70.523 -43.008 1.00 24.09 354 LYS A N 1
ATOM 2486 C CA . LYS A 1 334 ? 4.520 -69.454 -42.040 1.00 27.52 354 LYS A CA 1
ATOM 2487 C C . LYS A 1 334 ? 4.246 -68.145 -42.669 1.00 27.64 354 LYS A C 1
ATOM 2488 O O . LYS A 1 334 ? 4.600 -67.844 -43.810 1.00 25.23 354 LYS A O 1
ATOM 2494 N N . SER A 1 335 ? 3.524 -67.257 -41.916 1.00 22.16 355 SER A N 1
ATOM 2495 C CA . SER A 1 335 ? 3.383 -65.936 -42.401 1.00 22.34 355 SER A CA 1
ATOM 2496 C C . SER A 1 335 ? 4.683 -65.127 -42.280 1.00 22.54 355 SER A C 1
ATOM 2497 O O . SER A 1 335 ? 5.571 -65.611 -41.561 1.00 23.68 355 SER A O 1
ATOM 2500 N N . PRO A 1 336 ? 4.697 -63.891 -42.744 1.00 24.16 356 PRO A N 1
ATOM 2501 C CA . PRO A 1 336 ? 5.868 -63.036 -42.515 1.00 23.22 356 PRO A CA 1
ATOM 2502 C C . PRO A 1 336 ? 6.154 -62.715 -41.121 1.00 27.30 356 PRO A C 1
ATOM 2503 O O . PRO A 1 336 ? 7.326 -62.347 -40.775 1.00 29.35 356 PRO A O 1
ATOM 2507 N N . ALA A 1 337 ? 5.214 -62.913 -40.170 1.00 23.47 357 ALA A N 1
ATOM 2508 C CA . ALA A 1 337 ? 5.493 -62.792 -38.796 1.00 23.30 357 ALA A CA 1
ATOM 2509 C C . ALA A 1 337 ? 5.882 -64.034 -38.073 1.00 25.23 357 ALA A C 1
ATOM 2510 O O . ALA A 1 337 ? 5.983 -64.078 -36.875 1.00 28.72 357 ALA A O 1
ATOM 2512 N N . GLY A 1 338 ? 5.898 -65.154 -38.794 1.00 25.28 358 GLY A N 1
ATOM 2513 C CA . GLY A 1 338 ? 6.241 -66.431 -38.200 1.00 24.99 358 GLY A CA 1
ATOM 2514 C C . GLY A 1 338 ? 5.127 -67.265 -37.722 1.00 26.85 358 GLY A C 1
ATOM 2515 O O . GLY A 1 338 ? 5.349 -68.208 -37.020 1.00 27.01 358 GLY A O 1
ATOM 2516 N N . ALA A 1 339 ? 3.859 -66.884 -38.022 1.00 24.19 359 ALA A N 1
ATOM 2517 C CA . ALA A 1 339 ? 2.706 -67.672 -37.528 1.00 21.74 359 ALA A CA 1
ATOM 2518 C C . ALA A 1 339 ? 2.336 -68.828 -38.442 1.00 21.59 359 ALA A C 1
ATOM 2519 O O . ALA A 1 339 ? 2.465 -68.684 -39.627 1.00 23.19 359 ALA A O 1
ATOM 2521 N N . HIS A 1 340 ? 1.884 -69.909 -37.846 1.00 20.34 360 HIS A N 1
ATOM 2522 C CA . HIS A 1 340 ? 1.504 -71.066 -38.652 1.00 20.40 360 HIS A CA 1
ATOM 2523 C C . HIS A 1 340 ? 0.186 -70.765 -39.442 1.00 20.60 360 HIS A C 1
ATOM 2524 O O . HIS A 1 340 ? -0.819 -70.264 -38.830 1.00 17.83 360 HIS A O 1
ATOM 2531 N N . GLN A 1 341 ? 0.153 -71.086 -40.745 1.00 18.67 361 GLN A N 1
ATOM 2532 C CA . GLN A 1 341 ? -0.966 -70.912 -41.590 1.00 19.57 361 GLN A CA 1
ATOM 2533 C C . GLN A 1 341 ? -0.804 -71.803 -42.800 1.00 20.85 361 GLN A C 1
ATOM 2534 O O . GLN A 1 341 ? 0.112 -72.605 -42.754 1.00 20.07 361 GLN A O 1
ATOM 2540 N N . TRP A 1 342 ? -1.788 -71.899 -43.688 1.00 18.50 362 TRP A N 1
ATOM 2541 C CA . TRP A 1 342 ? -1.815 -72.899 -44.729 1.00 18.66 362 TRP A CA 1
ATOM 2542 C C . TRP A 1 342 ? -1.950 -72.283 -46.035 1.00 19.94 362 TRP A C 1
ATOM 2543 O O . TRP A 1 342 ? -2.618 -71.230 -46.293 1.00 17.60 362 TRP A O 1
ATOM 2554 N N . VAL A 1 343 ? -1.343 -72.909 -47.132 1.00 19.08 363 VAL A N 1
ATOM 2555 C CA . VAL A 1 343 ? -1.405 -72.391 -48.492 1.00 18.65 363 VAL A CA 1
ATOM 2556 C C . VAL A 1 343 ? -1.800 -73.521 -49.445 1.00 20.27 363 VAL A C 1
ATOM 2557 O O . VAL A 1 343 ? -1.452 -74.739 -49.079 1.00 20.06 363 VAL A O 1
ATOM 2561 N N . ALA A 1 344 ? -2.527 -73.214 -50.441 1.00 20.28 364 ALA A N 1
ATOM 2562 C CA . ALA A 1 344 ? -3.052 -74.242 -51.405 1.00 19.81 364 ALA A CA 1
ATOM 2563 C C . ALA A 1 344 ? -1.872 -74.769 -52.268 1.00 23.84 364 ALA A C 1
ATOM 2564 O O . ALA A 1 344 ? -1.179 -73.996 -52.943 1.00 26.30 364 ALA A O 1
ATOM 2566 N N . LYS A 1 345 ? -1.870 -76.096 -52.252 1.00 21.99 365 LYS A N 1
ATOM 2567 C CA . LYS A 1 345 ? -0.818 -76.852 -53.039 1.00 23.62 365 LYS A CA 1
ATOM 2568 C C . LYS A 1 345 ? -1.178 -76.693 -54.492 1.00 24.07 365 LYS A C 1
ATOM 2569 O O . LYS A 1 345 ? -2.306 -76.858 -54.881 1.00 27.38 365 LYS A O 1
ATOM 2575 N N . GLY A 1 346 ? -0.129 -76.389 -55.240 1.00 30.18 366 GLY A N 1
ATOM 2576 C CA . GLY A 1 346 ? -0.221 -76.306 -56.730 1.00 33.07 366 GLY A CA 1
ATOM 2577 C C . GLY A 1 346 ? -1.114 -75.224 -57.285 1.00 35.70 366 GLY A C 1
ATOM 2578 O O . GLY A 1 346 ? -1.579 -75.247 -58.424 1.00 30.65 366 GLY A O 1
ATOM 2579 N N . ALA A 1 347 ? -1.504 -74.231 -56.455 1.00 28.44 367 ALA A N 1
ATOM 2580 C CA . ALA A 1 347 ? -2.565 -73.404 -56.936 1.00 26.68 367 ALA A CA 1
ATOM 2581 C C . ALA A 1 347 ? -1.918 -72.256 -57.723 1.00 23.81 367 ALA A C 1
ATOM 2582 O O . ALA A 1 347 ? -0.805 -71.844 -57.469 1.00 24.61 367 ALA A O 1
ATOM 2584 N N . ASP A 1 348 ? -2.696 -71.680 -58.579 1.00 25.55 368 ASP A N 1
ATOM 2585 C CA . ASP A 1 348 ? -2.319 -70.444 -59.230 1.00 27.01 368 ASP A CA 1
ATOM 2586 C C . ASP A 1 348 ? -2.570 -69.254 -58.310 1.00 29.27 368 ASP A C 1
ATOM 2587 O O . ASP A 1 348 ? -3.308 -69.376 -57.311 1.00 26.68 368 ASP A O 1
ATOM 2592 N N . ALA A 1 349 ? -2.015 -68.139 -58.704 1.00 27.80 369 ALA A N 1
ATOM 2593 C CA . ALA A 1 349 ? -2.213 -66.815 -58.011 1.00 27.24 369 ALA A CA 1
ATOM 2594 C C . ALA A 1 349 ? -3.535 -66.231 -58.453 1.00 25.55 369 ALA A C 1
ATOM 2595 O O . ALA A 1 349 ? -3.655 -65.559 -59.518 1.00 26.50 369 ALA A O 1
ATOM 2597 N N . VAL A 1 350 ? -4.621 -66.494 -57.690 1.00 23.71 370 VAL A N 1
ATOM 2598 C CA . VAL A 1 350 ? -5.970 -66.120 -58.095 1.00 22.28 370 VAL A CA 1
ATOM 2599 C C . VAL A 1 350 ? -6.615 -65.130 -57.047 1.00 19.09 370 VAL A C 1
ATOM 2600 O O . VAL A 1 350 ? -7.632 -64.627 -57.344 1.00 22.57 370 VAL A O 1
ATOM 2604 N N . ILE A 1 351 ? -5.915 -64.971 -55.927 1.00 19.15 371 ILE A N 1
ATOM 2605 C CA . ILE A 1 351 ? -6.520 -64.112 -54.837 1.00 18.00 371 ILE A CA 1
ATOM 2606 C C . ILE A 1 351 ? -5.983 -62.684 -55.031 1.00 18.86 371 ILE A C 1
ATOM 2607 O O . ILE A 1 351 ? -4.772 -62.509 -55.067 1.00 21.58 371 ILE A O 1
ATOM 2612 N N . PRO A 1 352 ? -6.829 -61.674 -55.076 1.00 19.55 372 PRO A N 1
ATOM 2613 C CA . PRO A 1 352 ? -6.342 -60.313 -55.221 1.00 18.88 372 PRO A CA 1
ATOM 2614 C C . PRO A 1 352 ? -5.533 -59.808 -54.078 1.00 19.68 372 PRO A C 1
ATOM 2615 O O . PRO A 1 352 ? -5.741 -60.185 -52.898 1.00 19.18 372 PRO A O 1
ATOM 2619 N N . ASP A 1 353 ? -4.575 -58.903 -54.379 1.00 20.23 373 ASP A N 1
ATOM 2620 C CA . ASP A 1 353 ? -3.847 -58.201 -53.338 1.00 19.05 373 ASP A CA 1
ATOM 2621 C C . ASP A 1 353 ? -4.703 -57.015 -52.907 1.00 17.55 373 ASP A C 1
ATOM 2622 O O . ASP A 1 353 ? -5.479 -56.444 -53.657 1.00 18.99 373 ASP A O 1
ATOM 2627 N N . ALA A 1 354 ? -4.513 -56.685 -51.609 1.00 18.72 374 ALA A N 1
ATOM 2628 C CA . ALA A 1 354 ? -5.301 -55.612 -51.044 1.00 18.15 374 ALA A CA 1
ATOM 2629 C C . ALA A 1 354 ? -4.992 -54.213 -51.497 1.00 18.53 374 ALA A C 1
ATOM 2630 O O . ALA A 1 354 ? -5.831 -53.341 -51.407 1.00 18.24 374 ALA A O 1
ATOM 2632 N N . PHE A 1 355 ? -3.745 -54.000 -52.049 1.00 19.87 375 PHE A N 1
ATOM 2633 C CA . PHE A 1 355 ? -3.424 -52.678 -52.517 1.00 20.26 375 PHE A CA 1
ATOM 2634 C C . PHE A 1 355 ? -2.761 -52.582 -53.948 1.00 21.56 375 PHE A C 1
ATOM 2635 O O . PHE A 1 355 ? -2.766 -51.508 -54.470 1.00 22.91 375 PHE A O 1
ATOM 2643 N N . ASP A 1 356 ? -2.210 -53.689 -54.397 1.00 22.24 376 ASP A N 1
ATOM 2644 C CA . ASP A 1 356 ? -1.396 -53.612 -55.695 1.00 24.87 376 ASP A CA 1
ATOM 2645 C C . ASP A 1 356 ? -2.207 -54.366 -56.676 1.00 26.96 376 ASP A C 1
ATOM 2646 O O . ASP A 1 356 ? -2.298 -55.581 -56.570 1.00 25.94 376 ASP A O 1
ATOM 2651 N N . PRO A 1 357 ? -2.816 -53.689 -57.640 1.00 28.01 377 PRO A N 1
ATOM 2652 C CA . PRO A 1 357 ? -3.704 -54.352 -58.614 1.00 33.89 377 PRO A CA 1
ATOM 2653 C C . PRO A 1 357 ? -2.891 -55.211 -59.571 1.00 33.98 377 PRO A C 1
ATOM 2654 O O . PRO A 1 357 ? -3.413 -56.028 -60.217 1.00 43.10 377 PRO A O 1
ATOM 2658 N N . SER A 1 358 ? -1.601 -55.179 -59.511 1.00 34.56 378 SER A N 1
ATOM 2659 C CA . SER A 1 358 ? -0.840 -56.016 -60.425 1.00 39.17 378 SER A CA 1
ATOM 2660 C C . SER A 1 358 ? -0.443 -57.297 -59.742 1.00 41.99 378 SER A C 1
ATOM 2661 O O . SER A 1 358 ? 0.209 -58.092 -60.394 1.00 40.66 378 SER A O 1
ATOM 2664 N N . LYS A 1 359 ? -0.777 -57.536 -58.452 1.00 35.96 379 LYS A N 1
ATOM 2665 C CA . LYS A 1 359 ? -0.257 -58.706 -57.666 1.00 35.23 379 LYS A CA 1
ATOM 2666 C C . LYS A 1 359 ? -1.431 -59.603 -57.299 1.00 30.65 379 LYS A C 1
ATOM 2667 O O . LYS A 1 359 ? -2.525 -59.110 -57.023 1.00 26.56 379 LYS A O 1
ATOM 2673 N N . LYS A 1 360 ? -1.240 -60.916 -57.397 1.00 28.65 380 LYS A N 1
ATOM 2674 C CA . LYS A 1 360 ? -2.219 -61.899 -56.981 1.00 28.43 380 LYS A CA 1
ATOM 2675 C C . LYS A 1 360 ? -1.512 -62.875 -56.143 1.00 26.20 380 LYS A C 1
ATOM 2676 O O . LYS A 1 360 ? -0.259 -62.940 -56.085 1.00 27.59 380 LYS A O 1
ATOM 2682 N N . HIS A 1 361 ? -2.264 -63.664 -55.389 1.00 22.75 381 HIS A N 1
ATOM 2683 C CA . HIS A 1 361 ? -1.740 -64.598 -54.420 1.00 20.77 381 HIS A CA 1
ATOM 2684 C C . HIS A 1 361 ? -2.404 -65.914 -54.458 1.00 18.95 381 HIS A C 1
ATOM 2685 O O . HIS A 1 361 ? -3.505 -66.035 -54.934 1.00 20.66 381 HIS A O 1
ATOM 2692 N N . ARG A 1 362 ? -1.703 -66.896 -53.908 1.00 20.38 382 ARG A N 1
ATOM 2693 C CA . ARG A 1 362 ? -2.313 -68.241 -53.779 1.00 20.27 382 ARG A CA 1
ATOM 2694 C C . ARG A 1 362 ? -3.437 -68.170 -52.649 1.00 19.56 382 ARG A C 1
ATOM 2695 O O . ARG A 1 362 ? -3.236 -67.444 -51.684 1.00 20.11 382 ARG A O 1
ATOM 2703 N N . PRO A 1 363 ? -4.419 -69.049 -52.773 1.00 20.69 383 PRO A N 1
ATOM 2704 C CA . PRO A 1 363 ? -5.359 -69.296 -51.653 1.00 19.37 383 PRO A CA 1
ATOM 2705 C C . PRO A 1 363 ? -4.659 -69.738 -50.439 1.00 19.22 383 PRO A C 1
ATOM 2706 O O . PRO A 1 363 ? -3.714 -70.503 -50.435 1.00 20.15 383 PRO A O 1
ATOM 2710 N N . THR A 1 364 ? -5.099 -69.188 -49.285 1.00 16.88 384 THR A N 1
ATOM 2711 C CA . THR A 1 364 ? -4.565 -69.487 -47.981 1.00 16.75 384 THR A CA 1
ATOM 2712 C C . THR A 1 364 ? -5.732 -69.731 -46.995 1.00 15.81 384 THR A C 1
ATOM 2713 O O . THR A 1 364 ? -6.871 -69.323 -47.295 1.00 15.77 384 THR A O 1
ATOM 2717 N N . MET A 1 365 ? -5.466 -70.363 -45.926 1.00 16.51 385 MET A N 1
ATOM 2718 C CA . MET A 1 365 ? -6.374 -70.771 -44.876 1.00 15.27 385 MET A CA 1
ATOM 2719 C C . MET A 1 365 ? -5.714 -70.759 -43.508 1.00 16.42 385 MET A C 1
ATOM 2720 O O . MET A 1 365 ? -4.528 -70.959 -43.370 1.00 17.62 385 MET A O 1
ATOM 2725 N N . LEU A 1 366 ? -6.498 -70.476 -42.432 1.00 14.67 386 LEU A N 1
ATOM 2726 C CA . LEU A 1 366 ? -6.068 -70.736 -41.066 1.00 15.52 386 LEU A CA 1
ATOM 2727 C C . LEU A 1 366 ? -6.234 -72.207 -40.701 1.00 14.64 386 LEU A C 1
ATOM 2728 O O . LEU A 1 366 ? -7.106 -72.868 -41.257 1.00 15.70 386 LEU A O 1
ATOM 2733 N N . THR A 1 367 ? -5.496 -72.626 -39.677 1.00 13.79 387 THR A N 1
ATOM 2734 C CA . THR A 1 367 ? -5.682 -73.995 -39.073 1.00 14.37 387 THR A CA 1
ATOM 2735 C C . THR A 1 367 ? -7.185 -74.215 -38.798 1.00 14.93 387 THR A C 1
ATOM 2736 O O . THR A 1 367 ? -7.756 -75.261 -39.041 1.00 16.20 387 THR A O 1
ATOM 2740 N N . THR A 1 368 ? -7.758 -73.151 -38.157 1.00 15.34 388 THR A N 1
ATOM 2741 C CA . THR A 1 368 ? -9.160 -73.209 -37.733 1.00 14.80 388 THR A CA 1
ATOM 2742 C C . THR A 1 368 ? -10.168 -73.224 -38.840 1.00 15.93 388 THR A C 1
ATOM 2743 O O . THR A 1 368 ? -11.271 -73.722 -38.684 1.00 16.54 388 THR A O 1
ATOM 2747 N N . ASP A 1 369 ? -9.826 -72.691 -40.032 1.00 14.73 389 ASP A N 1
ATOM 2748 C CA . ASP A 1 369 ? -10.638 -72.856 -41.194 1.00 14.71 389 ASP A CA 1
ATOM 2749 C C . ASP A 1 369 ? -10.619 -74.311 -41.652 1.00 14.81 389 ASP A C 1
ATOM 2750 O O . ASP A 1 369 ? -11.621 -74.892 -42.050 1.00 14.36 389 ASP A O 1
ATOM 2755 N N . LEU A 1 370 ? -9.431 -74.891 -41.597 1.00 14.86 390 LEU A N 1
ATOM 2756 C CA . LEU A 1 370 ? -9.306 -76.323 -42.073 1.00 15.70 390 LEU A CA 1
ATOM 2757 C C . LEU A 1 370 ? -10.006 -77.279 -41.167 1.00 16.29 390 LEU A C 1
ATOM 2758 O O . LEU A 1 370 ? -10.487 -78.339 -41.544 1.00 16.30 390 LEU A O 1
ATOM 2763 N N . SER A 1 371 ? -10.233 -76.913 -39.885 1.00 15.97 391 SER A N 1
ATOM 2764 C CA . SER A 1 371 ? -11.116 -77.600 -39.000 1.00 14.94 391 SER A CA 1
ATOM 2765 C C . SER A 1 371 ? -12.490 -77.891 -39.570 1.00 14.58 391 SER A C 1
ATOM 2766 O O . SER A 1 371 ? -13.062 -78.954 -39.338 1.00 17.02 391 SER A O 1
ATOM 2769 N N . LEU A 1 372 ? -12.961 -77.026 -40.420 1.00 14.61 392 LEU A N 1
ATOM 2770 C CA . LEU A 1 372 ? -14.323 -77.160 -40.980 1.00 15.63 392 LEU A CA 1
ATOM 2771 C C . LEU A 1 372 ? -14.379 -78.321 -42.054 1.00 15.43 392 LEU A C 1
ATOM 2772 O O . LEU A 1 372 ? -15.452 -78.842 -42.355 1.00 15.42 392 LEU A O 1
ATOM 2777 N N . ARG A 1 373 ? -13.188 -78.678 -42.525 1.00 16.51 393 ARG A N 1
ATOM 2778 C CA . ARG A 1 373 ? -13.071 -79.896 -43.441 1.00 17.13 393 ARG A CA 1
ATOM 2779 C C . ARG A 1 373 ? -12.586 -81.118 -42.768 1.00 18.64 393 ARG A C 1
ATOM 2780 O O . ARG A 1 373 ? -12.984 -82.192 -43.148 1.00 20.06 393 ARG A O 1
ATOM 2788 N N . PHE A 1 374 ? -11.705 -80.980 -41.794 1.00 17.53 394 PHE A N 1
ATOM 2789 C CA . PHE A 1 374 ? -11.048 -82.159 -41.187 1.00 19.31 394 PHE A CA 1
ATOM 2790 C C . PHE A 1 374 ? -11.689 -82.706 -39.950 1.00 22.10 394 PHE A C 1
ATOM 2791 O O . PHE A 1 374 ? -11.414 -83.883 -39.584 1.00 22.20 394 PHE A O 1
ATOM 2799 N N . ASP A 1 375 ? -12.590 -81.996 -39.262 1.00 17.25 395 ASP A N 1
ATOM 2800 C CA . ASP A 1 375 ? -13.368 -82.580 -38.203 1.00 16.86 395 ASP A CA 1
ATOM 2801 C C . ASP A 1 375 ? -14.543 -83.285 -38.895 1.00 18.42 395 ASP A C 1
ATOM 2802 O O . ASP A 1 375 ? -15.247 -82.686 -39.744 1.00 18.79 395 ASP A O 1
ATOM 2807 N N . PRO A 1 376 ? -14.826 -84.556 -38.601 1.00 19.88 396 PRO A N 1
ATOM 2808 C CA . PRO A 1 376 ? -15.847 -85.209 -39.347 1.00 20.22 396 PRO A CA 1
ATOM 2809 C C . PRO A 1 376 ? -17.262 -84.672 -39.291 1.00 19.97 396 PRO A C 1
ATOM 2810 O O . PRO A 1 376 ? -17.959 -84.705 -40.314 1.00 20.16 396 PRO A O 1
ATOM 2814 N N . ALA A 1 377 ? -17.667 -84.144 -38.158 1.00 16.94 397 ALA A N 1
ATOM 2815 C CA . ALA A 1 377 ? -19.003 -83.657 -38.082 1.00 16.75 397 ALA A CA 1
ATOM 2816 C C . ALA A 1 377 ? -19.097 -82.304 -38.828 1.00 16.05 397 ALA A C 1
ATOM 2817 O O . ALA A 1 377 ? -20.098 -82.024 -39.491 1.00 17.35 397 ALA A O 1
ATOM 2819 N N . TYR A 1 378 ? -18.045 -81.479 -38.658 1.00 15.05 398 TYR A N 1
ATOM 2820 C CA . TYR A 1 378 ? -18.042 -80.241 -39.409 1.00 14.67 398 TYR A CA 1
ATOM 2821 C C . TYR A 1 378 ? -18.011 -80.470 -40.918 1.00 16.05 398 TYR A C 1
ATOM 2822 O O . TYR A 1 378 ? -18.675 -79.768 -41.716 1.00 16.41 398 TYR A O 1
ATOM 2831 N N . GLU A 1 379 ? -17.236 -81.460 -41.338 1.00 16.22 399 GLU A N 1
ATOM 2832 C CA . GLU A 1 379 ? -17.154 -81.735 -42.805 1.00 15.73 399 GLU A CA 1
ATOM 2833 C C . GLU A 1 379 ? -18.472 -82.040 -43.423 1.00 16.17 399 GLU A C 1
ATOM 2834 O O . GLU A 1 379 ? -18.702 -81.591 -44.554 1.00 15.93 399 GLU A O 1
ATOM 2840 N N . LYS A 1 380 ? -19.377 -82.710 -42.744 1.00 16.47 400 LYS A N 1
ATOM 2841 C CA . LYS A 1 380 ? -20.670 -83.015 -43.311 1.00 17.47 400 LYS A CA 1
ATOM 2842 C C . LYS A 1 380 ? -21.519 -81.770 -43.572 1.00 16.52 400 LYS A C 1
ATOM 2843 O O . LYS A 1 380 ? -22.148 -81.625 -44.596 1.00 17.94 400 LYS A O 1
ATOM 2849 N N . ILE A 1 381 ? -21.423 -80.860 -42.564 1.00 14.84 401 ILE A N 1
ATOM 2850 C CA . ILE A 1 381 ? -22.118 -79.576 -42.674 1.00 14.95 401 ILE A CA 1
ATOM 2851 C C . ILE A 1 381 ? -21.493 -78.702 -43.802 1.00 14.73 401 ILE A C 1
ATOM 2852 O O . ILE A 1 381 ? -22.194 -78.154 -44.674 1.00 15.73 401 ILE A O 1
ATOM 2857 N N . SER A 1 382 ? -20.209 -78.611 -43.788 1.00 14.57 402 SER A N 1
ATOM 2858 C CA . SER A 1 382 ? -19.473 -77.833 -44.763 1.00 13.96 402 SER A CA 1
ATOM 2859 C C . SER A 1 382 ? -19.735 -78.339 -46.175 1.00 15.71 402 SER A C 1
ATOM 2860 O O . SER A 1 382 ? -19.887 -77.484 -47.099 1.00 15.14 402 SER A O 1
ATOM 2863 N N . ARG A 1 383 ? -19.762 -79.649 -46.303 1.00 15.27 403 ARG A N 1
ATOM 2864 C CA . ARG A 1 383 ? -20.061 -80.204 -47.661 1.00 16.22 403 ARG A CA 1
ATOM 2865 C C . ARG A 1 383 ? -21.465 -79.878 -48.031 1.00 15.75 403 ARG A C 1
ATOM 2866 O O . ARG A 1 383 ? -21.717 -79.551 -49.217 1.00 16.03 403 ARG A O 1
ATOM 2874 N N . ARG A 1 384 ? -22.437 -79.910 -47.176 1.00 15.34 404 ARG A N 1
ATOM 2875 C CA . ARG A 1 384 ? -23.780 -79.542 -47.486 1.00 15.99 404 ARG A CA 1
ATOM 2876 C C . ARG A 1 384 ? -23.853 -78.040 -47.906 1.00 15.41 404 ARG A C 1
ATOM 2877 O O . ARG A 1 384 ? -24.542 -77.669 -48.843 1.00 15.53 404 ARG A O 1
ATOM 2885 N N . PHE A 1 385 ? -23.133 -77.195 -47.144 1.00 14.26 405 PHE A N 1
ATOM 2886 C CA . PHE A 1 385 ? -23.119 -75.778 -47.464 1.00 14.64 405 PHE A CA 1
ATOM 2887 C C . PHE A 1 385 ? -22.393 -75.511 -48.783 1.00 16.11 405 PHE A C 1
ATOM 2888 O O . PHE A 1 385 ? -22.795 -74.585 -49.518 1.00 16.84 405 PHE A O 1
ATOM 2896 N N . HIS A 1 386 ? -21.363 -76.305 -49.099 1.00 14.21 406 HIS A N 1
ATOM 2897 C CA . HIS A 1 386 ? -20.636 -76.117 -50.408 1.00 15.65 406 HIS A CA 1
ATOM 2898 C C . HIS A 1 386 ? -21.576 -76.548 -51.549 1.00 15.04 406 HIS A C 1
ATOM 2899 O O . HIS A 1 386 ? -21.676 -75.791 -52.495 1.00 16.15 406 HIS A O 1
ATOM 2906 N N . GLU A 1 387 ? -22.293 -77.658 -51.399 1.00 14.52 407 GLU A N 1
ATOM 2907 C CA . GLU A 1 387 ? -23.195 -78.129 -52.490 1.00 16.26 407 GLU A CA 1
ATOM 2908 C C . GLU A 1 387 ? -24.421 -77.240 -52.593 1.00 15.29 407 GLU A C 1
ATOM 2909 O O . GLU A 1 387 ? -25.049 -77.138 -53.678 1.00 16.48 407 GLU A O 1
ATOM 2915 N N . ASN A 1 388 ? -24.807 -76.591 -51.456 1.00 14.24 408 ASN A N 1
ATOM 2916 C CA . ASN A 1 388 ? -26.071 -75.887 -51.402 1.00 14.54 408 ASN A CA 1
ATOM 2917 C C . ASN A 1 388 ? -25.845 -74.494 -50.834 1.00 15.25 408 ASN A C 1
ATOM 2918 O O . ASN A 1 388 ? -26.233 -74.245 -49.590 1.00 13.77 408 ASN A O 1
ATOM 2923 N N . PRO A 1 389 ? -25.268 -73.572 -51.533 1.00 13.08 409 PRO A N 1
ATOM 2924 C CA . PRO A 1 389 ? -24.893 -72.282 -50.960 1.00 14.67 409 PRO A CA 1
ATOM 2925 C C . PRO A 1 389 ? -26.051 -71.488 -50.486 1.00 15.23 409 PRO A C 1
ATOM 2926 O O . PRO A 1 389 ? -25.843 -70.554 -49.694 1.00 14.21 409 PRO A O 1
ATOM 2930 N N . GLU A 1 390 ? -27.261 -71.740 -50.958 1.00 13.93 410 GLU A N 1
ATOM 2931 C CA . GLU A 1 390 ? -28.447 -71.011 -50.435 1.00 14.20 410 GLU A CA 1
ATOM 2932 C C . GLU A 1 390 ? -28.719 -71.474 -48.982 1.00 13.11 410 GLU A C 1
ATOM 2933 O O . GLU A 1 390 ? -29.180 -70.646 -48.186 1.00 14.32 410 GLU A O 1
ATOM 2939 N N . GLN A 1 391 ? -28.437 -72.707 -48.679 1.00 12.48 411 GLN A N 1
ATOM 2940 C CA . GLN A 1 391 ? -28.585 -73.205 -47.308 1.00 14.16 411 GLN A CA 1
ATOM 2941 C C . GLN A 1 391 ? -27.561 -72.457 -46.456 1.00 12.97 411 GLN A C 1
ATOM 2942 O O . GLN A 1 391 ? -27.858 -72.112 -45.267 1.00 13.35 411 GLN A O 1
ATOM 2948 N N . PHE A 1 392 ? -26.374 -72.332 -46.920 1.00 13.09 412 PHE A N 1
ATOM 2949 C CA . PHE A 1 392 ? -25.278 -71.623 -46.264 1.00 12.57 412 PHE A CA 1
ATOM 2950 C C . PHE A 1 392 ? -25.712 -70.206 -45.944 1.00 11.93 412 PHE A C 1
ATOM 2951 O O . PHE A 1 392 ? -25.563 -69.741 -44.760 1.00 13.33 412 PHE A O 1
ATOM 2959 N N . ALA A 1 393 ? -26.183 -69.512 -46.985 1.00 13.22 413 ALA A N 1
ATOM 2960 C CA . ALA A 1 393 ? -26.506 -68.121 -46.801 1.00 13.39 413 ALA A CA 1
ATOM 2961 C C . ALA A 1 393 ? -27.612 -67.977 -45.720 1.00 14.88 413 ALA A C 1
ATOM 2962 O O . ALA A 1 393 ? -27.587 -67.052 -44.908 1.00 14.21 413 ALA A O 1
ATOM 2964 N N . ASP A 1 394 ? -28.597 -68.829 -45.704 1.00 13.13 414 ASP A N 1
ATOM 2965 C CA . ASP A 1 394 ? -29.720 -68.683 -44.762 1.00 13.93 414 ASP A CA 1
ATOM 2966 C C . ASP A 1 394 ? -29.215 -69.048 -43.379 1.00 13.59 414 ASP A C 1
ATOM 2967 O O . ASP A 1 394 ? -29.524 -68.305 -42.388 1.00 14.45 414 ASP A O 1
ATOM 2972 N N . ALA A 1 395 ? -28.394 -70.056 -43.230 1.00 12.85 415 ALA A N 1
ATOM 2973 C CA . ALA A 1 395 ? -27.839 -70.448 -41.890 1.00 12.78 415 ALA A CA 1
ATOM 2974 C C . ALA A 1 395 ? -26.953 -69.349 -41.396 1.00 12.42 415 ALA A C 1
ATOM 2975 O O . ALA A 1 395 ? -27.029 -68.985 -40.171 1.00 12.66 415 ALA A O 1
ATOM 2977 N N . PHE A 1 396 ? -26.144 -68.714 -42.212 1.00 11.90 416 PHE A N 1
ATOM 2978 C CA . PHE A 1 396 ? -25.336 -67.620 -41.750 1.00 12.08 416 PHE A CA 1
ATOM 2979 C C . PHE A 1 396 ? -26.130 -66.424 -41.402 1.00 12.80 416 PHE A C 1
ATOM 2980 O O . PHE A 1 396 ? -25.831 -65.829 -40.323 1.00 12.41 416 PHE A O 1
ATOM 2988 N N . ALA A 1 397 ? -27.133 -66.100 -42.136 1.00 13.35 417 ALA A N 1
ATOM 2989 C CA . ALA A 1 397 ? -27.977 -64.916 -41.788 1.00 12.74 417 ALA A CA 1
ATOM 2990 C C . ALA A 1 397 ? -28.562 -65.147 -40.404 1.00 12.72 417 ALA A C 1
ATOM 2991 O O . ALA A 1 397 ? -28.615 -64.228 -39.586 1.00 12.67 417 ALA A O 1
ATOM 2993 N N . ARG A 1 398 ? -29.134 -66.347 -40.216 1.00 12.78 418 ARG A N 1
ATOM 2994 C CA . ARG A 1 398 ? -29.820 -66.581 -38.922 1.00 12.68 418 ARG A CA 1
ATOM 2995 C C . ARG A 1 398 ? -28.840 -66.557 -37.792 1.00 13.29 418 ARG A C 1
ATOM 2996 O O . ARG A 1 398 ? -29.149 -66.028 -36.691 1.00 13.11 418 ARG A O 1
ATOM 3004 N N . ALA A 1 399 ? -27.667 -67.165 -37.975 1.00 11.17 419 ALA A N 1
ATOM 3005 C CA . ALA A 1 399 ? -26.603 -67.247 -36.943 1.00 12.09 419 ALA A CA 1
ATOM 3006 C C . ALA A 1 399 ? -26.062 -65.880 -36.653 1.00 12.06 419 ALA A C 1
ATOM 3007 O O . ALA A 1 399 ? -25.756 -65.574 -35.475 1.00 12.90 419 ALA A O 1
ATOM 3009 N N . TRP A 1 400 ? -25.870 -65.071 -37.647 1.00 11.18 420 TRP A N 1
ATOM 3010 C CA . TRP A 1 400 ? -25.368 -63.685 -37.476 1.00 11.37 420 TRP A CA 1
ATOM 3011 C C . TRP A 1 400 ? -26.396 -62.886 -36.669 1.00 12.29 420 TRP A C 1
ATOM 3012 O O . TRP A 1 400 ? -25.980 -62.187 -35.711 1.00 12.71 420 TRP A O 1
ATOM 3023 N N . PHE A 1 401 ? -27.672 -63.026 -36.933 1.00 11.76 421 PHE A N 1
ATOM 3024 C CA . PHE A 1 401 ? -28.660 -62.339 -36.098 1.00 12.22 421 PHE A CA 1
ATOM 3025 C C . PHE A 1 401 ? -28.591 -62.897 -34.650 1.00 11.61 421 PHE A C 1
ATOM 3026 O O . PHE A 1 401 ? -28.568 -62.054 -33.689 1.00 11.82 421 PHE A O 1
ATOM 3034 N N . LYS A 1 402 ? -28.556 -64.185 -34.439 1.00 10.92 422 LYS A N 1
ATOM 3035 C CA . LYS A 1 402 ? -28.455 -64.716 -33.098 1.00 11.96 422 LYS A CA 1
ATOM 3036 C C . LYS A 1 402 ? -27.206 -64.243 -32.389 1.00 12.09 422 LYS A C 1
ATOM 3037 O O . LYS A 1 402 ? -27.298 -63.769 -31.232 1.00 12.62 422 LYS A O 1
ATOM 3043 N N . LEU A 1 403 ? -26.066 -64.344 -33.032 1.00 12.37 423 LEU A N 1
ATOM 3044 C CA . LEU A 1 403 ? -24.764 -63.856 -32.470 1.00 12.47 423 LEU A CA 1
ATOM 3045 C C . LEU A 1 403 ? -24.910 -62.433 -31.888 1.00 13.00 423 LEU A C 1
ATOM 3046 O O . LEU A 1 403 ? -24.485 -62.159 -30.769 1.00 12.41 423 LEU A O 1
ATOM 3051 N N . THR A 1 404 ? -25.486 -61.596 -32.752 1.00 11.44 424 THR A N 1
ATOM 3052 C CA . THR A 1 404 ? -25.473 -60.162 -32.485 1.00 11.03 424 THR A CA 1
ATOM 3053 C C . THR A 1 404 ? -26.647 -59.702 -31.570 1.00 11.69 424 THR A C 1
ATOM 3054 O O . THR A 1 404 ? -26.679 -58.523 -31.186 1.00 12.81 424 THR A O 1
ATOM 3058 N N . HIS A 1 405 ? -27.605 -60.591 -31.332 1.00 11.61 425 HIS A N 1
ATOM 3059 C CA . HIS A 1 405 ? -28.789 -60.321 -30.514 1.00 11.89 425 HIS A CA 1
ATOM 3060 C C . HIS A 1 405 ? -28.929 -61.185 -29.239 1.00 13.26 425 HIS A C 1
ATOM 3061 O O . HIS A 1 405 ? -29.901 -61.031 -28.506 1.00 14.39 425 HIS A O 1
ATOM 3068 N N . ARG A 1 406 ? -28.012 -62.127 -29.023 1.00 13.22 426 ARG A N 1
ATOM 3069 C CA . ARG A 1 406 ? -28.202 -63.161 -28.034 1.00 12.73 426 ARG A CA 1
ATOM 3070 C C . ARG A 1 406 ? -28.279 -62.646 -26.623 1.00 13.56 426 ARG A C 1
ATOM 3071 O O . ARG A 1 406 ? -28.962 -63.278 -25.880 1.00 15.73 426 ARG A O 1
ATOM 3086 N N . ASP A 1 407 ? -27.742 -61.467 -26.401 1.00 12.74 427 ASP A N 1
ATOM 3087 C CA . ASP A 1 407 ? -27.745 -60.783 -25.075 1.00 15.33 427 ASP A CA 1
ATOM 3088 C C . ASP A 1 407 ? -28.708 -59.709 -24.957 1.00 16.71 427 ASP A C 1
ATOM 3089 O O . ASP A 1 407 ? -28.676 -58.948 -23.973 1.00 16.83 427 ASP A O 1
ATOM 3094 N N . MET A 1 408 ? -29.620 -59.566 -25.846 1.00 15.28 428 MET A N 1
ATOM 3095 C CA . MET A 1 408 ? -30.574 -58.410 -25.922 1.00 19.66 428 MET A CA 1
ATOM 3096 C C . MET A 1 408 ? -31.786 -58.640 -25.045 1.00 18.66 428 MET A C 1
ATOM 3097 O O . MET A 1 408 ? -32.523 -57.693 -24.763 1.00 23.53 428 MET A O 1
ATOM 3102 N N . GLY A 1 409 ? -32.075 -59.790 -24.648 1.00 17.69 429 GLY A N 1
ATOM 3103 C CA . GLY A 1 409 ? -33.217 -60.062 -23.841 1.00 19.63 429 GLY A CA 1
ATOM 3104 C C . GLY A 1 409 ? -34.519 -60.278 -24.529 1.00 20.26 429 GLY A C 1
ATOM 3105 O O . GLY A 1 409 ? -34.455 -60.602 -25.712 1.00 19.81 429 GLY A O 1
ATOM 3106 N N . PRO A 1 410 ? -35.537 -59.984 -23.831 1.00 19.89 430 PRO A N 1
ATOM 3107 C CA . PRO A 1 410 ? -36.863 -60.390 -24.461 1.00 22.17 430 PRO A CA 1
ATOM 3108 C C . PRO A 1 410 ? -37.086 -59.546 -25.698 1.00 22.35 430 PRO A C 1
ATOM 3109 O O . PRO A 1 410 ? -36.683 -58.354 -25.809 1.00 18.53 430 PRO A O 1
ATOM 3113 N N . ARG A 1 411 ? -37.885 -60.117 -26.640 1.00 22.14 431 ARG A N 1
ATOM 3114 C CA . ARG A 1 411 ? -38.188 -59.390 -27.931 1.00 20.90 431 ARG A CA 1
ATOM 3115 C C . ARG A 1 411 ? -38.865 -58.085 -27.664 1.00 19.44 431 ARG A C 1
ATOM 3116 O O . ARG A 1 411 ? -38.704 -57.140 -28.511 1.00 17.17 431 ARG A O 1
ATOM 3124 N N . ALA A 1 412 ? -39.472 -57.841 -26.531 1.00 20.12 432 ALA A N 1
ATOM 3125 C CA . ALA A 1 412 ? -39.997 -56.586 -26.200 1.00 18.97 432 ALA A CA 1
ATOM 3126 C C . ALA A 1 412 ? -39.022 -55.427 -26.151 1.00 19.68 432 ALA A C 1
ATOM 3127 O O . ALA A 1 412 ? -39.403 -54.250 -26.341 1.00 22.56 432 ALA A O 1
ATOM 3129 N N . ARG A 1 413 ? -37.737 -55.691 -26.027 1.00 16.93 433 ARG A N 1
ATOM 3130 C CA . ARG A 1 413 ? -36.675 -54.706 -26.026 1.00 16.97 433 ARG A CA 1
ATOM 3131 C C . ARG A 1 413 ? -36.243 -54.317 -27.435 1.00 17.94 433 ARG A C 1
ATOM 3132 O O . ARG A 1 413 ? -35.474 -53.359 -27.575 1.00 18.75 433 ARG A O 1
ATOM 3140 N N . TYR A 1 414 ? -36.617 -55.128 -28.453 1.00 15.53 434 TYR A N 1
ATOM 3141 C CA . TYR A 1 414 ? -36.127 -54.843 -29.783 1.00 15.09 434 TYR A CA 1
ATOM 3142 C C . TYR A 1 414 ? -36.758 -53.699 -30.395 1.00 16.24 434 TYR A C 1
ATOM 3143 O O . TYR A 1 414 ? -38.023 -53.576 -30.447 1.00 19.14 434 TYR A O 1
ATOM 3152 N N . LEU A 1 415 ? -36.029 -52.715 -30.975 1.00 13.43 435 LEU A N 1
ATOM 3153 C CA . LEU A 1 415 ? -36.521 -51.517 -31.491 1.00 14.58 435 LEU A CA 1
ATOM 3154 C C . LEU A 1 415 ? -36.283 -51.367 -32.979 1.00 14.84 435 LEU A C 1
ATOM 3155 O O . LEU A 1 415 ? -35.281 -51.871 -33.522 1.00 15.30 435 LEU A O 1
ATOM 3160 N N . GLY A 1 416 ? -37.118 -50.563 -33.633 1.00 16.26 436 GLY A N 1
ATOM 3161 C CA . GLY A 1 416 ? -36.869 -50.157 -34.986 1.00 17.32 436 GLY A CA 1
ATOM 3162 C C . GLY A 1 416 ? -37.642 -50.940 -36.054 1.00 18.72 436 GLY A C 1
ATOM 3163 O O . GLY A 1 416 ? -38.338 -51.900 -35.736 1.00 19.61 436 GLY A O 1
ATOM 3164 N N . PRO A 1 417 ? -37.433 -50.529 -37.288 1.00 20.55 437 PRO A N 1
ATOM 3165 C CA . PRO A 1 417 ? -38.123 -51.014 -38.398 1.00 21.34 437 PRO A CA 1
ATOM 3166 C C . PRO A 1 417 ? -37.628 -52.272 -39.050 1.00 22.83 437 PRO A C 1
ATOM 3167 O O . PRO A 1 417 ? -38.266 -52.771 -39.992 1.00 23.24 437 PRO A O 1
ATOM 3171 N N . GLU A 1 418 ? -36.534 -52.842 -38.575 1.00 17.30 438 GLU A N 1
ATOM 3172 C CA . GLU A 1 418 ? -35.925 -54.000 -39.238 1.00 18.36 438 GLU A CA 1
ATOM 3173 C C . GLU A 1 418 ? -35.948 -55.248 -38.339 1.00 16.68 438 GLU A C 1
ATOM 3174 O O . GLU A 1 418 ? -35.277 -56.229 -38.545 1.00 17.18 438 GLU A O 1
ATOM 3180 N N . VAL A 1 419 ? -36.741 -55.222 -37.303 1.00 16.48 439 VAL A N 1
ATOM 3181 C CA . VAL A 1 419 ? -36.838 -56.403 -36.430 1.00 16.92 439 VAL A CA 1
ATOM 3182 C C . VAL A 1 419 ? -37.427 -57.583 -37.121 1.00 20.04 439 VAL A C 1
ATOM 3183 O O . VAL A 1 419 ? -38.511 -57.418 -37.687 1.00 19.00 439 VAL A O 1
ATOM 3187 N N . PRO A 1 420 ? -36.794 -58.755 -37.077 1.00 18.16 440 PRO A N 1
ATOM 3188 C CA . PRO A 1 420 ? -37.373 -59.871 -37.802 1.00 20.62 440 PRO A CA 1
ATOM 3189 C C . PRO A 1 420 ? -38.688 -60.314 -37.113 1.00 21.19 440 PRO A C 1
ATOM 3190 O O . PRO A 1 420 ? -38.756 -60.433 -35.866 1.00 22.11 440 PRO A O 1
ATOM 3194 N N . ALA A 1 421 ? -39.719 -60.562 -37.930 1.00 20.98 441 ALA A N 1
ATOM 3195 C CA . ALA A 1 421 ? -40.959 -61.043 -37.345 1.00 24.66 441 ALA A CA 1
ATOM 3196 C C . ALA A 1 421 ? -40.923 -62.459 -36.864 1.00 23.52 441 ALA A C 1
ATOM 3197 O O . ALA A 1 421 ? -41.641 -62.792 -35.895 1.00 23.96 441 ALA A O 1
ATOM 3199 N N . GLU A 1 422 ? -40.071 -63.254 -37.410 1.00 20.53 442 GLU A N 1
ATOM 3200 C CA . GLU A 1 422 ? -40.036 -64.665 -37.026 1.00 18.64 442 GLU A CA 1
ATOM 3201 C C . GLU A 1 422 ? -39.572 -64.743 -35.544 1.00 19.18 442 GLU A C 1
ATOM 3202 O O . GLU A 1 422 ? -38.520 -64.200 -35.158 1.00 20.58 442 GLU A O 1
ATOM 3208 N N . VAL A 1 423 ? -40.317 -65.527 -34.775 1.00 19.70 443 VAL A N 1
ATOM 3209 C CA . VAL A 1 423 ? -39.993 -65.714 -33.343 1.00 20.71 443 VAL A CA 1
ATOM 3210 C C . VAL A 1 423 ? -39.132 -66.926 -33.271 1.00 20.47 443 VAL A C 1
ATOM 3211 O O . VAL A 1 423 ? -39.428 -67.988 -33.835 1.00 22.53 443 VAL A O 1
ATOM 3215 N N . LEU A 1 424 ? -37.957 -66.855 -32.634 1.00 18.85 444 LEU A N 1
ATOM 3216 C CA . LEU A 1 424 ? -36.967 -67.863 -32.604 1.00 18.90 444 LEU A CA 1
ATOM 3217 C C . LEU A 1 424 ? -36.880 -68.501 -31.280 1.00 20.25 444 LEU A C 1
ATOM 3218 O O . LEU A 1 424 ? -37.028 -67.790 -30.248 1.00 18.87 444 LEU A O 1
ATOM 3223 N N . LEU A 1 425 ? -36.770 -69.795 -31.242 1.00 20.69 445 LEU A N 1
ATOM 3224 C CA . LEU A 1 425 ? -36.806 -70.514 -29.969 1.00 22.05 445 LEU A CA 1
ATOM 3225 C C . LEU A 1 425 ? -35.783 -70.031 -28.988 1.00 19.73 445 LEU A C 1
ATOM 3226 O O . LEU A 1 425 ? -35.968 -69.952 -27.734 1.00 18.84 445 LEU A O 1
ATOM 3231 N N . TRP A 1 426 ? -34.619 -69.545 -29.468 1.00 20.67 446 TRP A N 1
ATOM 3232 C CA . TRP A 1 426 ? -33.585 -69.119 -28.595 1.00 17.00 446 TRP A CA 1
ATOM 3233 C C . TRP A 1 426 ? -33.885 -67.850 -27.844 1.00 17.84 446 TRP A C 1
ATOM 3234 O O . TRP A 1 426 ? -33.268 -67.624 -26.807 1.00 19.98 446 TRP A O 1
ATOM 3245 N N . GLN A 1 427 ? -34.861 -67.063 -28.310 1.00 16.91 447 GLN A N 1
ATOM 3246 C CA . GLN A 1 427 ? -35.387 -65.896 -27.673 1.00 15.80 447 GLN A CA 1
ATOM 3247 C C . GLN A 1 427 ? -36.246 -66.172 -26.347 1.00 15.92 447 GLN A C 1
ATOM 3248 O O . GLN A 1 427 ? -36.714 -65.218 -25.757 1.00 17.12 447 GLN A O 1
ATOM 3254 N N . ASP A 1 428 ? -36.406 -67.423 -26.016 1.00 15.60 448 ASP A N 1
ATOM 3255 C CA . ASP A 1 428 ? -37.280 -67.727 -24.872 1.00 16.80 448 ASP A CA 1
ATOM 3256 C C . ASP A 1 428 ? -38.624 -67.044 -24.989 1.00 16.48 448 ASP A C 1
ATOM 3257 O O . ASP A 1 428 ? -39.079 -66.317 -24.118 1.00 15.25 448 ASP A O 1
ATOM 3262 N N . PRO A 1 429 ? -39.319 -67.195 -26.120 1.00 15.43 449 PRO A N 1
ATOM 3263 C CA . PRO A 1 429 ? -40.417 -66.314 -26.416 1.00 17.14 449 PRO A CA 1
ATOM 3264 C C . PRO A 1 429 ? -41.615 -66.436 -25.431 1.00 17.88 449 PRO A C 1
ATOM 3265 O O . PRO A 1 429 ? -41.880 -67.533 -24.922 1.00 19.11 449 PRO A O 1
ATOM 3269 N N . ILE A 1 430 ? -42.221 -65.311 -25.312 1.00 19.48 450 ILE A N 1
ATOM 3270 C CA . ILE A 1 430 ? -43.470 -65.204 -24.465 1.00 20.64 450 ILE A CA 1
ATOM 3271 C C . ILE A 1 430 ? -44.632 -64.871 -25.354 1.00 19.25 450 ILE A C 1
ATOM 3272 O O . ILE A 1 430 ? -44.500 -63.904 -26.162 1.00 20.05 450 ILE A O 1
ATOM 3277 N N . PRO A 1 431 ? -45.694 -65.611 -25.305 1.00 19.27 451 PRO A N 1
ATOM 3278 C CA . PRO A 1 431 ? -46.838 -65.224 -26.179 1.00 21.28 451 PRO A CA 1
ATOM 3279 C C . PRO A 1 431 ? -47.473 -63.925 -25.924 1.00 23.33 451 PRO A C 1
ATOM 3280 O O . PRO A 1 431 ? -47.357 -63.370 -24.839 1.00 21.47 451 PRO A O 1
ATOM 3284 N N . ALA A 1 432 ? -48.013 -63.328 -26.953 1.00 23.49 452 ALA A N 1
ATOM 3285 C CA . ALA A 1 432 ? -48.718 -62.092 -26.808 1.00 25.61 452 ALA A CA 1
ATOM 3286 C C . ALA A 1 432 ? -49.973 -62.307 -25.877 1.00 22.16 452 ALA A C 1
ATOM 3287 O O . ALA A 1 432 ? -50.557 -63.335 -25.786 1.00 25.44 452 ALA A O 1
ATOM 3289 N N . VAL A 1 433 ? -50.329 -61.229 -25.205 1.00 25.83 453 VAL A N 1
ATOM 3290 C CA . VAL A 1 433 ? -51.570 -61.199 -24.451 1.00 28.41 453 VAL A CA 1
ATOM 3291 C C . VAL A 1 433 ? -52.672 -60.604 -25.290 1.00 29.57 453 VAL A C 1
ATOM 3292 O O . VAL A 1 433 ? -52.557 -59.456 -25.653 1.00 30.54 453 VAL A O 1
ATOM 3296 N N . ASP A 1 434 ? -53.758 -61.292 -25.348 1.00 34.66 454 ASP A N 1
ATOM 3297 C CA . ASP A 1 434 ? -54.855 -60.936 -26.238 1.00 44.07 454 ASP A CA 1
ATOM 3298 C C . ASP A 1 434 ? -56.160 -60.667 -25.509 1.00 46.07 454 ASP A C 1
ATOM 3299 O O . ASP A 1 434 ? -57.212 -60.892 -26.108 1.00 42.71 454 ASP A O 1
ATOM 3304 N N . HIS A 1 435 ? -56.119 -60.357 -24.193 1.00 32.17 455 HIS A N 1
ATOM 3305 C CA . HIS A 1 435 ? -57.344 -60.344 -23.398 1.00 30.10 455 HIS A CA 1
ATOM 3306 C C . HIS A 1 435 ? -57.134 -59.242 -22.345 1.00 30.59 455 HIS A C 1
ATOM 3307 O O . HIS A 1 435 ? -56.018 -58.782 -22.085 1.00 27.76 455 HIS A O 1
ATOM 3314 N N . PRO A 1 436 ? -58.226 -58.751 -21.785 1.00 25.46 456 PRO A N 1
ATOM 3315 C CA . PRO A 1 436 ? -58.113 -57.809 -20.683 1.00 23.79 456 PRO A CA 1
ATOM 3316 C C . PRO A 1 436 ? -57.405 -58.384 -19.456 1.00 20.30 456 PRO A C 1
ATOM 3317 O O . PRO A 1 436 ? -57.494 -59.561 -19.196 1.00 21.37 456 PRO A O 1
ATOM 3321 N N . LEU A 1 437 ? -56.657 -57.474 -18.817 1.00 19.55 457 LEU A N 1
ATOM 3322 C CA . LEU A 1 437 ? -55.961 -57.892 -17.617 1.00 19.83 457 LEU A CA 1
ATOM 3323 C C . LEU A 1 437 ? -56.772 -57.696 -16.365 1.00 19.07 457 LEU A C 1
ATOM 3324 O O . LEU A 1 437 ? -57.644 -56.821 -16.329 1.00 21.99 457 LEU A O 1
ATOM 3329 N N . ILE A 1 438 ? -56.374 -58.363 -15.304 1.00 16.44 458 ILE A N 1
ATOM 3330 C CA . ILE A 1 438 ? -56.995 -58.175 -13.966 1.00 16.30 458 ILE A CA 1
ATOM 3331 C C . ILE A 1 438 ? -56.662 -56.775 -13.505 1.00 17.31 458 ILE A C 1
ATOM 3332 O O . ILE A 1 438 ? -55.611 -56.182 -13.813 1.00 18.88 458 ILE A O 1
ATOM 3337 N N . ASP A 1 439 ? -57.634 -56.236 -12.771 1.00 16.15 459 ASP A N 1
ATOM 3338 C CA . ASP A 1 439 ? -57.498 -54.905 -12.153 1.00 15.41 459 ASP A CA 1
ATOM 3339 C C . ASP A 1 439 ? -57.173 -55.040 -10.675 1.00 15.71 459 ASP A C 1
ATOM 3340 O O . ASP A 1 439 ? -56.859 -56.132 -10.152 1.00 16.89 459 ASP A O 1
ATOM 3345 N N . ALA A 1 440 ? -57.106 -53.897 -9.974 1.00 16.30 460 ALA A N 1
ATOM 3346 C CA . ALA A 1 440 ? -56.682 -53.909 -8.579 1.00 16.59 460 ALA A CA 1
ATOM 3347 C C . ALA A 1 440 ? -57.647 -54.661 -7.703 1.00 14.70 460 ALA A C 1
ATOM 3348 O O . ALA A 1 440 ? -57.176 -55.445 -6.772 1.00 18.37 460 ALA A O 1
ATOM 3350 N N . ALA A 1 441 ? -58.939 -54.589 -7.933 1.00 16.77 461 ALA A N 1
ATOM 3351 C CA . ALA A 1 441 ? -59.894 -55.359 -7.157 1.00 15.58 461 ALA A CA 1
ATOM 3352 C C . ALA A 1 441 ? -59.751 -56.877 -7.385 1.00 16.91 461 ALA A C 1
ATOM 3353 O O . ALA A 1 441 ? -59.855 -57.689 -6.470 1.00 18.04 461 ALA A O 1
ATOM 3355 N N . ASP A 1 442 ? -59.515 -57.264 -8.659 1.00 17.03 462 ASP A N 1
ATOM 3356 C CA . ASP A 1 442 ? -59.260 -58.671 -9.006 1.00 17.45 462 ASP A CA 1
ATOM 3357 C C . ASP A 1 442 ? -58.026 -59.134 -8.265 1.00 17.96 462 ASP A C 1
ATOM 3358 O O . ASP A 1 442 ? -57.995 -60.284 -7.809 1.00 16.94 462 ASP A O 1
ATOM 3363 N N . ALA A 1 443 ? -56.974 -58.321 -8.237 1.00 17.00 463 ALA A N 1
ATOM 3364 C CA . ALA A 1 443 ? -55.775 -58.757 -7.581 1.00 18.15 463 ALA A CA 1
ATOM 3365 C C . ALA A 1 443 ? -55.986 -58.975 -6.086 1.00 16.94 463 ALA A C 1
ATOM 3366 O O . ALA A 1 443 ? -55.520 -59.946 -5.503 1.00 18.15 463 ALA A O 1
ATOM 3368 N N . ALA A 1 444 ? -56.772 -58.092 -5.461 1.00 17.66 464 ALA A N 1
ATOM 3369 C CA . ALA A 1 444 ? -57.113 -58.245 -4.058 1.00 17.30 464 ALA A CA 1
ATOM 3370 C C . ALA A 1 444 ? -57.922 -59.560 -3.853 1.00 17.73 464 ALA A C 1
ATOM 3371 O O . ALA A 1 444 ? -57.655 -60.288 -2.874 1.00 18.70 464 ALA A O 1
ATOM 3373 N N . GLU A 1 445 ? -58.845 -59.833 -4.744 1.00 17.58 465 GLU A N 1
ATOM 3374 C CA . GLU A 1 445 ? -59.661 -61.036 -4.678 1.00 17.78 465 GLU A CA 1
ATOM 3375 C C . GLU A 1 445 ? -58.828 -62.293 -4.718 1.00 18.27 465 GLU A C 1
ATOM 3376 O O . GLU A 1 445 ? -58.932 -63.208 -3.906 1.00 20.25 465 GLU A O 1
ATOM 3382 N N . LEU A 1 446 ? -57.890 -62.267 -5.676 1.00 17.85 466 LEU A N 1
ATOM 3383 C CA . LEU A 1 446 ? -56.980 -63.409 -5.892 1.00 18.57 466 LEU A CA 1
ATOM 3384 C C . LEU A 1 446 ? -56.015 -63.576 -4.689 1.00 18.00 466 LEU A C 1
ATOM 3385 O O . LEU A 1 446 ? -55.776 -64.745 -4.318 1.00 18.38 466 LEU A O 1
ATOM 3390 N N . LYS A 1 447 ? -55.446 -62.505 -4.142 1.00 16.99 467 LYS A N 1
ATOM 3391 C CA . LYS A 1 447 ? -54.586 -62.615 -2.964 1.00 16.83 467 LYS A CA 1
ATOM 3392 C C . LYS A 1 447 ? -55.388 -63.280 -1.813 1.00 19.04 467 LYS A C 1
ATOM 3393 O O . LYS A 1 447 ? -54.865 -64.166 -1.156 1.00 18.42 467 LYS A O 1
ATOM 3399 N N . ALA A 1 448 ? -56.668 -62.863 -1.666 1.00 18.22 468 ALA A N 1
ATOM 3400 C CA . ALA A 1 448 ? -57.435 -63.467 -0.521 1.00 20.16 468 ALA A CA 1
ATOM 3401 C C . ALA A 1 448 ? -57.687 -64.931 -0.776 1.00 19.23 468 ALA A C 1
ATOM 3402 O O . ALA A 1 448 ? -57.580 -65.769 0.135 1.00 21.54 468 ALA A O 1
ATOM 3404 N N . LYS A 1 449 ? -58.003 -65.302 -2.000 1.00 18.82 469 LYS A N 1
ATOM 3405 C CA . LYS A 1 449 ? -58.255 -66.709 -2.378 1.00 20.99 469 LYS A CA 1
ATOM 3406 C C . LYS A 1 449 ? -56.984 -67.546 -2.166 1.00 20.13 469 LYS A C 1
ATOM 3407 O O . LYS A 1 449 ? -57.023 -68.740 -1.749 1.00 20.47 469 LYS A O 1
ATOM 3413 N N . VAL A 1 450 ? -55.806 -67.005 -2.546 1.00 18.16 470 VAL A N 1
ATOM 3414 C CA . VAL A 1 450 ? -54.572 -67.716 -2.348 1.00 18.48 470 VAL A CA 1
ATOM 3415 C C . VAL A 1 450 ? -54.369 -67.963 -0.827 1.00 17.62 470 VAL A C 1
ATOM 3416 O O . VAL A 1 450 ? -54.000 -69.094 -0.471 1.00 18.46 470 VAL A O 1
ATOM 3420 N N . LEU A 1 451 ? -54.537 -66.968 0.003 1.00 18.84 471 LEU A N 1
ATOM 3421 C CA . LEU A 1 451 ? -54.333 -67.098 1.452 1.00 19.57 471 LEU A CA 1
ATOM 3422 C C . LEU A 1 451 ? -55.409 -68.032 2.086 1.00 24.69 471 LEU A C 1
ATOM 3423 O O . LEU A 1 451 ? -55.010 -68.911 2.817 1.00 26.62 471 LEU A O 1
ATOM 3428 N N . ALA A 1 452 ? -56.594 -68.060 1.476 1.00 21.59 472 ALA A N 1
ATOM 3429 C CA . ALA A 1 452 ? -57.641 -68.971 2.014 1.00 23.48 472 ALA A CA 1
ATOM 3430 C C . ALA A 1 452 ? -57.390 -70.398 1.625 1.00 23.71 472 ALA A C 1
ATOM 3431 O O . ALA A 1 452 ? -57.986 -71.311 2.302 1.00 23.47 472 ALA A O 1
ATOM 3433 N N . SER A 1 453 ? -56.551 -70.713 0.646 1.00 21.96 473 SER A N 1
ATOM 3434 C CA . SER A 1 453 ? -56.270 -72.028 0.151 1.00 20.95 473 SER A CA 1
ATOM 3435 C C . SER A 1 453 ? -55.522 -72.831 1.200 1.00 22.48 473 SER A C 1
ATOM 3436 O O . SER A 1 453 ? -55.456 -74.029 1.060 1.00 24.45 473 SER A O 1
ATOM 3439 N N . GLY A 1 454 ? -54.869 -72.213 2.162 1.00 19.38 474 GLY A N 1
ATOM 3440 C CA . GLY A 1 454 ? -53.970 -72.917 3.042 1.00 21.17 474 GLY A CA 1
ATOM 3441 C C . GLY A 1 454 ? -52.475 -72.943 2.608 1.00 22.22 474 GLY A C 1
ATOM 3442 O O . GLY A 1 454 ? -51.677 -73.437 3.358 1.00 23.24 474 GLY A O 1
ATOM 3443 N N . LEU A 1 455 ? -52.209 -72.442 1.436 1.00 18.50 475 LEU A N 1
ATOM 3444 C CA . LEU A 1 455 ? -50.744 -72.255 1.155 1.00 20.04 475 LEU A CA 1
ATOM 3445 C C . LEU A 1 455 ? -50.096 -71.324 2.157 1.00 18.20 475 LEU A C 1
ATOM 3446 O O . LEU A 1 455 ? -50.667 -70.271 2.531 1.00 19.79 475 LEU A O 1
ATOM 3451 N N . THR A 1 456 ? -48.900 -71.676 2.614 1.00 16.38 476 THR A N 1
ATOM 3452 C CA . THR A 1 456 ? -48.266 -70.958 3.650 1.00 17.10 476 THR A CA 1
ATOM 3453 C C . THR A 1 456 ? -47.391 -69.762 3.075 1.00 15.91 476 THR A C 1
ATOM 3454 O O . THR A 1 456 ? -47.015 -69.767 1.903 1.00 16.33 476 THR A O 1
ATOM 3458 N N . VAL A 1 457 ? -47.066 -68.878 3.955 1.00 17.33 477 VAL A N 1
ATOM 3459 C CA . VAL A 1 457 ? -46.152 -67.783 3.626 1.00 15.58 477 VAL A CA 1
ATOM 3460 C C . VAL A 1 457 ? -44.884 -68.413 3.050 1.00 15.76 477 VAL A C 1
ATOM 3461 O O . VAL A 1 457 ? -44.417 -67.950 1.941 1.00 14.69 477 VAL A O 1
ATOM 3465 N N . SER A 1 458 ? -44.272 -69.413 3.665 1.00 15.71 478 SER A N 1
ATOM 3466 C CA . SER A 1 458 ? -43.117 -69.994 3.114 1.00 17.73 478 SER A CA 1
ATOM 3467 C C . SER A 1 458 ? -43.282 -70.566 1.736 1.00 16.45 478 SER A C 1
ATOM 3468 O O . SER A 1 458 ? -42.445 -70.366 0.792 1.00 16.14 478 SER A O 1
ATOM 3471 N N . GLN A 1 459 ? -44.389 -71.305 1.519 1.00 15.50 479 GLN A N 1
ATOM 3472 C CA . GLN A 1 459 ? -44.666 -71.786 0.220 1.00 16.11 479 GLN A CA 1
ATOM 3473 C C . GLN A 1 459 ? -44.798 -70.674 -0.891 1.00 15.03 479 GLN A C 1
ATOM 3474 O O . GLN A 1 459 ? -44.263 -70.841 -1.998 1.00 15.17 479 GLN A O 1
ATOM 3480 N N . LEU A 1 460 ? -45.501 -69.690 -0.558 1.00 15.43 480 LEU A N 1
ATOM 3481 C CA . LEU A 1 460 ? -45.820 -68.636 -1.503 1.00 13.98 480 LEU A CA 1
ATOM 3482 C C . LEU A 1 460 ? -44.536 -67.842 -1.853 1.00 13.31 480 LEU A C 1
ATOM 3483 O O . LEU A 1 460 ? -44.301 -67.544 -3.024 1.00 14.06 480 LEU A O 1
ATOM 3488 N N . VAL A 1 461 ? -43.822 -67.465 -0.845 1.00 13.70 481 VAL A N 1
ATOM 3489 C CA . VAL A 1 461 ? -42.569 -66.699 -1.012 1.00 14.27 481 VAL A CA 1
ATOM 3490 C C . VAL A 1 461 ? -41.555 -67.492 -1.788 1.00 14.04 481 VAL A C 1
ATOM 3491 O O . VAL A 1 461 ? -40.895 -67.056 -2.737 1.00 13.63 481 VAL A O 1
ATOM 3495 N N . SER A 1 462 ? -41.362 -68.771 -1.363 1.00 13.67 482 SER A N 1
ATOM 3496 C CA . SER A 1 462 ? -40.385 -69.609 -1.983 1.00 14.69 482 SER A CA 1
ATOM 3497 C C . SER A 1 462 ? -40.701 -69.841 -3.460 1.00 13.27 482 SER A C 1
ATOM 3498 O O . SER A 1 462 ? -39.822 -69.842 -4.327 1.00 14.10 482 SER A O 1
ATOM 3501 N N . THR A 1 463 ? -41.967 -70.070 -3.835 1.00 13.03 483 THR A N 1
ATOM 3502 C CA . THR A 1 463 ? -42.372 -70.290 -5.214 1.00 13.77 483 THR A CA 1
ATOM 3503 C C . THR A 1 463 ? -42.140 -69.065 -6.113 1.00 12.26 483 THR A C 1
ATOM 3504 O O . THR A 1 463 ? -41.583 -69.184 -7.197 1.00 13.79 483 THR A O 1
ATOM 3508 N N . ALA A 1 464 ? -42.548 -67.933 -5.584 1.00 13.35 484 ALA A N 1
ATOM 3509 C CA . ALA A 1 464 ? -42.375 -66.719 -6.372 1.00 13.92 484 ALA A CA 1
ATOM 3510 C C . ALA A 1 464 ? -40.876 -66.354 -6.537 1.00 13.20 484 ALA A C 1
ATOM 3511 O O . ALA A 1 464 ? -40.475 -65.933 -7.588 1.00 13.92 484 ALA A O 1
ATOM 3513 N N . TRP A 1 465 ? -40.148 -66.552 -5.478 1.00 12.62 485 TRP A N 1
ATOM 3514 C CA . TRP A 1 465 ? -38.675 -66.379 -5.480 1.00 12.40 485 TRP A CA 1
ATOM 3515 C C . TRP A 1 465 ? -38.081 -67.247 -6.554 1.00 13.83 485 TRP A C 1
ATOM 3516 O O . TRP A 1 465 ? -37.317 -66.839 -7.434 1.00 13.72 485 TRP A O 1
ATOM 3527 N N . ALA A 1 466 ? -38.432 -68.528 -6.551 1.00 12.87 486 ALA A N 1
ATOM 3528 C CA . ALA A 1 466 ? -37.919 -69.476 -7.543 1.00 14.26 486 ALA A CA 1
ATOM 3529 C C . ALA A 1 466 ? -38.158 -69.100 -8.925 1.00 12.72 486 ALA A C 1
ATOM 3530 O O . ALA A 1 466 ? -37.334 -69.263 -9.843 1.00 14.69 486 ALA A O 1
ATOM 3532 N N . ALA A 1 467 ? -39.383 -68.605 -9.176 1.00 13.20 487 ALA A N 1
ATOM 3533 C CA . ALA A 1 467 ? -39.809 -68.170 -10.514 1.00 13.13 487 ALA A CA 1
ATOM 3534 C C . ALA A 1 467 ? -39.084 -66.925 -11.038 1.00 13.71 487 ALA A C 1
ATOM 3535 O O . ALA A 1 467 ? -38.689 -66.863 -12.198 1.00 15.16 487 ALA A O 1
ATOM 3537 N N . ALA A 1 468 ? -38.990 -65.941 -10.159 1.00 12.58 488 ALA A N 1
ATOM 3538 C CA . ALA A 1 468 ? -38.537 -64.631 -10.579 1.00 14.11 488 ALA A CA 1
ATOM 3539 C C . ALA A 1 468 ? -37.010 -64.545 -10.574 1.00 14.58 488 ALA A C 1
ATOM 3540 O O . ALA A 1 468 ? -36.436 -63.739 -11.355 1.00 13.59 488 ALA A O 1
ATOM 3542 N N . SER A 1 469 ? -36.305 -65.235 -9.732 1.00 12.65 489 SER A N 1
ATOM 3543 C CA . SER A 1 469 ? -34.879 -65.041 -9.484 1.00 13.89 489 SER A CA 1
ATOM 3544 C C . SER A 1 469 ? -34.004 -65.759 -10.456 1.00 12.87 489 SER A C 1
ATOM 3545 O O . SER A 1 469 ? -32.777 -65.715 -10.294 1.00 13.68 489 SER A O 1
ATOM 3548 N N . THR A 1 470 ? -34.528 -66.416 -11.520 1.00 12.90 490 THR A N 1
ATOM 3549 C CA . THR A 1 470 ? -33.737 -66.848 -12.560 1.00 14.31 490 THR A CA 1
ATOM 3550 C C . THR A 1 470 ? -33.240 -65.730 -13.522 1.00 14.42 490 THR A C 1
ATOM 3551 O O . THR A 1 470 ? -32.368 -65.950 -14.383 1.00 16.77 490 THR A O 1
ATOM 3555 N N . PHE A 1 471 ? -33.795 -64.524 -13.374 1.00 13.46 491 PHE A N 1
ATOM 3556 C CA . PHE A 1 471 ? -33.375 -63.381 -14.186 1.00 13.26 491 PHE A CA 1
ATOM 3557 C C . PHE A 1 471 ? -31.917 -63.117 -14.004 1.00 12.74 491 PHE A C 1
ATOM 3558 O O . PHE A 1 471 ? -31.394 -63.054 -12.847 1.00 13.03 491 PHE A O 1
ATOM 3566 N N . ARG A 1 472 ? -31.235 -62.769 -15.057 1.00 12.18 492 ARG A N 1
ATOM 3567 C CA . ARG A 1 472 ? -29.855 -62.228 -14.957 1.00 12.59 492 ARG A CA 1
ATOM 3568 C C . ARG A 1 472 ? -29.722 -61.060 -15.882 1.00 13.02 492 ARG A C 1
ATOM 3569 O O . ARG A 1 472 ? -30.106 -61.073 -17.066 1.00 12.45 492 ARG A O 1
ATOM 3577 N N . GLY A 1 473 ? -29.212 -59.947 -15.381 1.00 12.43 493 GLY A N 1
ATOM 3578 C CA . GLY A 1 473 ? -29.182 -58.660 -16.119 1.00 13.28 493 GLY A CA 1
ATOM 3579 C C . GLY A 1 473 ? -28.031 -58.668 -17.181 1.00 14.78 493 GLY A C 1
ATOM 3580 O O . GLY A 1 473 ? -28.036 -57.787 -18.056 1.00 15.43 493 GLY A O 1
ATOM 3581 N N . SER A 1 474 ? -27.154 -59.631 -17.101 1.00 14.25 494 SER A N 1
ATOM 3582 C CA . SER A 1 474 ? -26.038 -59.866 -18.035 1.00 12.24 494 SER A CA 1
ATOM 3583 C C . SER A 1 474 ? -26.566 -60.048 -19.484 1.00 14.94 494 SER A C 1
ATOM 3584 O O . SER A 1 474 ? -26.118 -59.253 -20.360 1.00 19.10 494 SER A O 1
ATOM 3587 N N . ASP A 1 475 ? -27.498 -60.899 -19.681 1.00 13.54 495 ASP A N 1
ATOM 3588 C CA . ASP A 1 475 ? -28.111 -61.082 -20.968 1.00 13.18 495 ASP A CA 1
ATOM 3589 C C . ASP A 1 475 ? -29.599 -60.963 -20.976 1.00 13.71 495 ASP A C 1
ATOM 3590 O O . ASP A 1 475 ? -30.303 -61.232 -21.987 1.00 13.44 495 ASP A O 1
ATOM 3595 N N . LYS A 1 476 ? -30.196 -60.548 -19.846 1.00 13.32 496 LYS A N 1
ATOM 3596 C CA . LYS A 1 476 ? -31.632 -60.267 -19.723 1.00 13.09 496 LYS A CA 1
ATOM 3597 C C . LYS A 1 476 ? -32.450 -61.533 -19.968 1.00 12.22 496 LYS A C 1
ATOM 3598 O O . LYS A 1 476 ? -33.597 -61.403 -20.254 1.00 14.49 496 LYS A O 1
ATOM 3604 N N . ARG A 1 477 ? -31.877 -62.711 -19.724 1.00 11.64 497 ARG A N 1
ATOM 3605 C CA . ARG A 1 477 ? -32.670 -63.912 -19.759 1.00 12.25 497 ARG A CA 1
ATOM 3606 C C . ARG A 1 477 ? -33.255 -64.207 -18.358 1.00 14.25 497 ARG A C 1
ATOM 3607 O O . ARG A 1 477 ? -32.726 -63.648 -17.411 1.00 15.20 497 ARG A O 1
ATOM 3615 N N . GLY A 1 478 ? -34.261 -65.051 -18.331 1.00 13.15 498 GLY A N 1
ATOM 3616 C CA . GLY A 1 478 ? -34.827 -65.461 -17.105 1.00 13.32 498 GLY A CA 1
ATOM 3617 C C . GLY A 1 478 ? -35.926 -64.523 -16.567 1.00 12.95 498 GLY A C 1
ATOM 3618 O O . GLY A 1 478 ? -36.280 -63.551 -17.232 1.00 13.97 498 GLY A O 1
ATOM 3619 N N . GLY A 1 479 ? -36.419 -64.860 -15.357 1.00 13.06 499 GLY A N 1
ATOM 3620 C CA . GLY A 1 479 ? -37.475 -64.129 -14.775 1.00 12.42 499 GLY A CA 1
ATOM 3621 C C . GLY A 1 479 ? -38.813 -64.871 -14.785 1.00 13.38 499 GLY A C 1
ATOM 3622 O O . GLY A 1 479 ? -38.935 -66.013 -15.332 1.00 14.91 499 GLY A O 1
ATOM 3623 N N . ALA A 1 480 ? -39.793 -64.347 -14.060 1.00 13.81 500 ALA A N 1
ATOM 3624 C CA . ALA A 1 480 ? -41.052 -65.030 -13.926 1.00 14.07 500 ALA A CA 1
ATOM 3625 C C . ALA A 1 480 ? -42.002 -64.978 -15.090 1.00 14.93 500 ALA A C 1
ATOM 3626 O O . ALA A 1 480 ? -42.930 -65.829 -15.226 1.00 15.32 500 ALA A O 1
ATOM 3628 N N . ASN A 1 481 ? -41.779 -64.069 -16.036 1.00 13.38 501 ASN A N 1
ATOM 3629 C CA . ASN A 1 481 ? -42.608 -64.024 -17.185 1.00 12.74 501 ASN A CA 1
ATOM 3630 C C . ASN A 1 481 ? -42.451 -65.404 -17.910 1.00 13.28 501 ASN A C 1
ATOM 3631 O O . ASN A 1 481 ? -41.336 -65.950 -18.017 1.00 15.03 501 ASN A O 1
ATOM 3636 N N . GLY A 1 482 ? -43.586 -65.906 -18.453 1.00 14.18 502 GLY A N 1
ATOM 3637 C CA . GLY A 1 482 ? -43.542 -67.219 -19.123 1.00 15.15 502 GLY A CA 1
ATOM 3638 C C . GLY A 1 482 ? -44.005 -68.370 -18.323 1.00 15.66 502 GLY A C 1
ATOM 3639 O O . GLY A 1 482 ? -44.378 -69.425 -18.910 1.00 15.97 502 GLY A O 1
ATOM 3640 N N . ALA A 1 483 ? -44.016 -68.229 -17.014 1.00 15.14 503 ALA A N 1
ATOM 3641 C CA . ALA A 1 483 ? -44.340 -69.301 -16.122 1.00 14.77 503 ALA A CA 1
ATOM 3642 C C . ALA A 1 483 ? -43.549 -70.589 -16.506 1.00 15.38 503 ALA A C 1
ATOM 3643 O O . ALA A 1 483 ? -44.065 -71.776 -16.399 1.00 15.05 503 ALA A O 1
ATOM 3645 N N . ARG A 1 484 ? -42.291 -70.425 -16.806 1.00 15.81 504 ARG A N 1
ATOM 3646 C CA . ARG A 1 484 ? -41.465 -71.571 -17.122 1.00 15.57 504 ARG A CA 1
ATOM 3647 C C . ARG A 1 484 ? -41.095 -72.411 -15.943 1.00 15.90 504 ARG A C 1
ATOM 3648 O O . ARG A 1 484 ? -40.574 -73.519 -16.141 1.00 15.65 504 ARG A O 1
ATOM 3656 N N . ILE A 1 485 ? -41.380 -71.980 -14.741 1.00 14.25 505 ILE A N 1
ATOM 3657 C CA . ILE A 1 485 ? -41.152 -72.770 -13.574 1.00 14.95 505 ILE A CA 1
ATOM 3658 C C . ILE A 1 485 ? -41.986 -74.023 -13.595 1.00 16.06 505 ILE A C 1
ATOM 3659 O O . ILE A 1 485 ? -41.552 -75.016 -12.990 1.00 17.12 505 ILE A O 1
ATOM 3664 N N . ARG A 1 486 ? -43.076 -74.016 -14.316 1.00 15.70 506 ARG A N 1
ATOM 3665 C CA . ARG A 1 486 ? -43.965 -75.191 -14.339 1.00 15.64 506 ARG A CA 1
ATOM 3666 C C . ARG A 1 486 ? -43.501 -76.150 -15.426 1.00 16.80 506 ARG A C 1
ATOM 3667 O O . ARG A 1 486 ? -44.105 -77.317 -15.551 1.00 18.26 506 ARG A O 1
ATOM 3675 N N . LEU A 1 487 ? -42.571 -75.805 -16.278 1.00 16.06 507 LEU A N 1
ATOM 3676 C CA . LEU A 1 487 ? -42.117 -76.613 -17.392 1.00 17.15 507 LEU A CA 1
ATOM 3677 C C . LEU A 1 487 ? -40.832 -77.269 -17.149 1.00 17.41 507 LEU A C 1
ATOM 3678 O O . LEU A 1 487 ? -40.103 -76.944 -16.231 1.00 18.03 507 LEU A O 1
ATOM 3683 N N . ALA A 1 488 ? -40.427 -78.221 -17.991 1.00 18.03 508 ALA A N 1
ATOM 3684 C CA . ALA A 1 488 ? -39.026 -78.673 -17.965 1.00 16.27 508 ALA A CA 1
ATOM 3685 C C . ALA A 1 488 ? -38.095 -77.627 -18.519 1.00 15.85 508 ALA A C 1
ATOM 3686 O O . ALA A 1 488 ? -38.544 -76.921 -19.450 1.00 17.38 508 ALA A O 1
ATOM 3688 N N . PRO A 1 489 ? -36.889 -77.460 -17.930 1.00 16.91 509 PRO A N 1
ATOM 3689 C CA . PRO A 1 489 ? -36.355 -78.225 -16.846 1.00 18.07 509 PRO A CA 1
ATOM 3690 C C . PRO A 1 489 ? -36.524 -77.556 -15.465 1.00 16.80 509 PRO A C 1
ATOM 3691 O O . PRO A 1 489 ? -36.207 -78.135 -14.431 1.00 17.26 509 PRO A O 1
ATOM 3695 N N . GLN A 1 490 ? -37.097 -76.306 -15.464 1.00 16.89 510 GLN A N 1
ATOM 3696 C CA . GLN A 1 490 ? -37.152 -75.610 -14.163 1.00 16.08 510 GLN A CA 1
ATOM 3697 C C . GLN A 1 490 ? -37.896 -76.341 -13.120 1.00 18.17 510 GLN A C 1
ATOM 3698 O O . GLN A 1 490 ? -37.530 -76.277 -11.923 1.00 16.63 510 GLN A O 1
ATOM 3704 N N . LYS A 1 491 ? -38.967 -77.056 -13.514 1.00 16.25 511 LYS A N 1
ATOM 3705 C CA . LYS A 1 491 ? -39.800 -77.704 -12.493 1.00 17.57 511 LYS A CA 1
ATOM 3706 C C . LYS A 1 491 ? -39.035 -78.778 -11.781 1.00 18.17 511 LYS A C 1
ATOM 3707 O O . LYS A 1 491 ? -39.473 -79.121 -10.665 1.00 18.79 511 LYS A O 1
ATOM 3713 N N . ASP A 1 492 ? -37.906 -79.256 -12.323 1.00 19.21 512 ASP A N 1
ATOM 3714 C CA . ASP A 1 492 ? -37.166 -80.309 -11.685 1.00 21.12 512 ASP A CA 1
ATOM 3715 C C . ASP A 1 492 ? -35.818 -79.955 -11.153 1.00 20.31 512 ASP A C 1
ATOM 3716 O O . ASP A 1 492 ? -35.044 -80.763 -10.649 1.00 20.20 512 ASP A O 1
ATOM 3721 N N . TRP A 1 493 ? -35.478 -78.652 -11.164 1.00 17.83 513 TRP A N 1
ATOM 3722 C CA . TRP A 1 493 ? -34.288 -78.247 -10.529 1.00 17.58 513 TRP A CA 1
ATOM 3723 C C . TRP A 1 493 ? -34.325 -78.406 -9.058 1.00 18.54 513 TRP A C 1
ATOM 3724 O O . TRP A 1 493 ? -35.300 -78.036 -8.359 1.00 19.51 513 TRP A O 1
ATOM 3735 N N . GLU A 1 494 ? -33.242 -78.913 -8.501 1.00 17.90 514 GLU A N 1
ATOM 3736 C CA . GLU A 1 494 ? -33.131 -79.193 -7.096 1.00 19.42 514 GLU A CA 1
ATOM 3737 C C . GLU A 1 494 ? -33.474 -77.963 -6.190 1.00 17.53 514 GLU A C 1
ATOM 3738 O O . GLU A 1 494 ? -34.147 -78.039 -5.183 1.00 18.35 514 GLU A O 1
ATOM 3744 N N . ALA A 1 495 ? -32.924 -76.797 -6.602 1.00 18.28 515 ALA A N 1
ATOM 3745 C CA . ALA A 1 495 ? -33.133 -75.591 -5.784 1.00 19.07 515 ALA A CA 1
ATOM 3746 C C . ALA A 1 495 ? -34.614 -75.232 -5.710 1.00 16.98 515 ALA A C 1
ATOM 3747 O O . ALA A 1 495 ? -35.009 -74.542 -4.769 1.00 18.27 515 ALA A O 1
ATOM 3749 N N . ASN A 1 496 ? -35.398 -75.646 -6.666 1.00 17.00 516 ASN A N 1
ATOM 3750 C CA . ASN A 1 496 ? -36.798 -75.319 -6.759 1.00 16.03 516 ASN A CA 1
ATOM 3751 C C . ASN A 1 496 ? -37.671 -76.327 -6.019 1.00 18.06 516 ASN A C 1
ATOM 3752 O O . ASN A 1 496 ? -38.896 -76.123 -5.928 1.00 18.74 516 ASN A O 1
ATOM 3757 N N . GLN A 1 497 ? -37.060 -77.327 -5.385 1.00 19.66 517 GLN A N 1
ATOM 3758 C CA . GLN A 1 497 ? -37.761 -78.270 -4.496 1.00 21.92 517 GLN A CA 1
ATOM 3759 C C . GLN A 1 497 ? -38.973 -78.925 -5.257 1.00 20.13 517 GLN A C 1
ATOM 3760 O O . GLN A 1 497 ? -40.140 -78.653 -4.940 1.00 21.78 517 GLN A O 1
ATOM 3766 N N . PRO A 1 498 ? -38.668 -79.748 -6.242 1.00 21.56 518 PRO A N 1
ATOM 3767 C CA . PRO A 1 498 ? -39.655 -80.146 -7.205 1.00 20.76 518 PRO A CA 1
ATOM 3768 C C . PRO A 1 498 ? -40.979 -80.684 -6.660 1.00 20.86 518 PRO A C 1
ATOM 3769 O O . PRO A 1 498 ? -42.057 -80.345 -7.145 1.00 20.92 518 PRO A O 1
ATOM 3773 N N . GLU A 1 499 ? -40.898 -81.515 -5.624 1.00 26.14 519 GLU A N 1
ATOM 3774 C CA . GLU A 1 499 ? -42.228 -82.059 -5.028 1.00 26.13 519 GLU A CA 1
ATOM 3775 C C . GLU A 1 499 ? -43.053 -80.994 -4.332 1.00 23.20 519 GLU A C 1
ATOM 3776 O O . GLU A 1 499 ? -44.290 -80.893 -4.528 1.00 26.50 519 GLU A O 1
ATOM 3782 N N . GLN A 1 500 ? -42.382 -80.124 -3.572 1.00 22.85 520 GLN A N 1
ATOM 3783 C CA . GLN A 1 500 ? -43.087 -79.031 -2.930 1.00 23.62 520 GLN A CA 1
ATOM 3784 C C . GLN A 1 500 ? -43.673 -78.088 -4.021 1.00 22.97 520 GLN A C 1
ATOM 3785 O O . GLN A 1 500 ? -44.833 -77.613 -3.964 1.00 24.14 520 GLN A O 1
ATOM 3791 N N . LEU A 1 501 ? -42.850 -77.773 -5.025 1.00 20.40 521 LEU A N 1
ATOM 3792 C CA . LEU A 1 501 ? -43.228 -76.857 -6.054 1.00 19.73 521 LEU A CA 1
ATOM 3793 C C . LEU A 1 501 ? -44.492 -77.388 -6.810 1.00 19.43 521 LEU A C 1
ATOM 3794 O O . LEU A 1 501 ? -45.435 -76.674 -7.083 1.00 18.94 521 LEU A O 1
ATOM 3799 N N . ALA A 1 502 ? -44.506 -78.676 -7.155 1.00 19.31 522 ALA A N 1
ATOM 3800 C CA . ALA A 1 502 ? -45.625 -79.243 -7.859 1.00 20.10 522 ALA A CA 1
ATOM 3801 C C . ALA A 1 502 ? -46.919 -79.112 -7.049 1.00 20.19 522 ALA A C 1
ATOM 3802 O O . ALA A 1 502 ? -47.971 -78.848 -7.661 1.00 22.69 522 ALA A O 1
ATOM 3804 N N . ALA A 1 503 ? -46.850 -79.254 -5.744 1.00 20.53 523 ALA A N 1
ATOM 3805 C CA . ALA A 1 503 ? -48.016 -79.120 -4.911 1.00 21.46 523 ALA A CA 1
ATOM 3806 C C . ALA A 1 503 ? -48.544 -77.686 -4.876 1.00 19.29 523 ALA A C 1
ATOM 3807 O O . ALA A 1 503 ? -49.750 -77.439 -5.022 1.00 21.89 523 ALA A O 1
ATOM 3809 N N . VAL A 1 504 ? -47.613 -76.703 -4.787 1.00 18.59 524 VAL A N 1
ATOM 3810 C CA . VAL A 1 504 ? -47.999 -75.302 -4.878 1.00 18.59 524 VAL A CA 1
ATOM 3811 C C . VAL A 1 504 ? -48.676 -74.989 -6.191 1.00 17.52 524 VAL A C 1
ATOM 3812 O O . VAL A 1 504 ? -49.728 -74.321 -6.297 1.00 17.97 524 VAL A O 1
ATOM 3816 N N . LEU A 1 505 ? -48.024 -75.395 -7.286 1.00 18.65 525 LEU A N 1
ATOM 3817 C CA . LEU A 1 505 ? -48.524 -75.080 -8.613 1.00 18.74 525 LEU A CA 1
ATOM 3818 C C . LEU A 1 505 ? -49.943 -75.713 -8.871 1.00 20.00 525 LEU A C 1
ATOM 3819 O O . LEU A 1 505 ? -50.777 -75.124 -9.517 1.00 18.23 525 LEU A O 1
ATOM 3824 N N . GLU A 1 506 ? -50.142 -76.939 -8.341 1.00 21.18 526 GLU A N 1
ATOM 3825 C CA . GLU A 1 506 ? -51.447 -77.514 -8.493 1.00 21.91 526 GLU A CA 1
ATOM 3826 C C . GLU A 1 506 ? -52.533 -76.712 -7.815 1.00 19.70 526 GLU A C 1
ATOM 3827 O O . GLU A 1 506 ? -53.617 -76.462 -8.445 1.00 20.48 526 GLU A O 1
ATOM 3833 N N . THR A 1 507 ? -52.275 -76.234 -6.597 1.00 19.60 527 THR A N 1
ATOM 3834 C CA . THR A 1 507 ? -53.196 -75.419 -5.898 1.00 20.06 527 THR A CA 1
ATOM 3835 C C . THR A 1 507 ? -53.421 -74.116 -6.655 1.00 22.45 527 THR A C 1
ATOM 3836 O O . THR A 1 507 ? -54.571 -73.636 -6.800 1.00 18.68 527 THR A O 1
ATOM 3840 N N . LEU A 1 508 ? -52.334 -73.429 -7.100 1.00 18.83 528 LEU A N 1
ATOM 3841 C CA . LEU A 1 508 ? -52.575 -72.180 -7.802 1.00 18.14 528 LEU A CA 1
ATOM 3842 C C . LEU A 1 508 ? -53.291 -72.323 -9.101 1.00 17.55 528 LEU A C 1
ATOM 3843 O O . LEU A 1 508 ? -54.130 -71.517 -9.434 1.00 18.81 528 LEU A O 1
ATOM 3848 N N . GLU A 1 509 ? -53.067 -73.416 -9.828 1.00 18.56 529 GLU A N 1
ATOM 3849 C CA . GLU A 1 509 ? -53.700 -73.667 -11.115 1.00 20.80 529 GLU A CA 1
ATOM 3850 C C . GLU A 1 509 ? -55.233 -73.864 -10.795 1.00 20.10 529 GLU A C 1
ATOM 3851 O O . GLU A 1 509 ? -56.036 -73.376 -11.651 1.00 22.27 529 GLU A O 1
ATOM 3857 N N . ALA A 1 510 ? -55.553 -74.501 -9.661 1.00 20.20 530 ALA A N 1
ATOM 3858 C CA . ALA A 1 510 ? -57.035 -74.640 -9.362 1.00 23.39 530 ALA A CA 1
ATOM 3859 C C . ALA A 1 510 ? -57.696 -73.322 -9.098 1.00 23.29 530 ALA A C 1
ATOM 3860 O O . ALA A 1 510 ? -58.801 -73.016 -9.607 1.00 23.73 530 ALA A O 1
ATOM 3862 N N . ILE A 1 511 ? -56.998 -72.421 -8.368 1.00 19.48 531 ILE A N 1
ATOM 3863 C CA . ILE A 1 511 ? -57.475 -71.015 -8.104 1.00 19.87 531 ILE A CA 1
ATOM 3864 C C . ILE A 1 511 ? -57.616 -70.377 -9.423 1.00 19.07 531 ILE A C 1
ATOM 3865 O O . ILE A 1 511 ? -58.605 -69.603 -9.661 1.00 21.09 531 ILE A O 1
ATOM 3870 N N . ARG A 1 512 ? -56.626 -70.478 -10.271 1.00 18.11 532 ARG A N 1
ATOM 3871 C CA . ARG A 1 512 ? -56.640 -69.824 -11.589 1.00 19.49 532 ARG A CA 1
ATOM 3872 C C . ARG A 1 512 ? -57.913 -70.266 -12.466 1.00 21.01 532 ARG A C 1
ATOM 3873 O O . ARG A 1 512 ? -58.583 -69.441 -13.107 1.00 21.49 532 ARG A O 1
ATOM 3881 N N . THR A 1 513 ? -58.080 -71.562 -12.467 1.00 21.98 533 THR A N 1
ATOM 3882 C CA . THR A 1 513 ? -59.169 -72.187 -13.271 1.00 23.50 533 THR A CA 1
ATOM 3883 C C . THR A 1 513 ? -60.483 -71.632 -12.752 1.00 21.31 533 THR A C 1
ATOM 3884 O O . THR A 1 513 ? -61.313 -71.245 -13.614 1.00 25.32 533 THR A O 1
ATOM 3888 N N . ALA A 1 514 ? -60.691 -71.573 -11.505 1.00 22.49 534 ALA A N 1
ATOM 3889 C CA . ALA A 1 514 ? -61.914 -71.114 -10.897 1.00 25.10 534 ALA A CA 1
ATOM 3890 C C . ALA A 1 514 ? -62.133 -69.615 -11.174 1.00 25.18 534 ALA A C 1
ATOM 3891 O O . ALA A 1 514 ? -63.238 -69.180 -11.593 1.00 25.58 534 ALA A O 1
ATOM 3893 N N . PHE A 1 515 ? -61.058 -68.771 -11.027 1.00 21.93 535 PHE A N 1
ATOM 3894 C CA . PHE A 1 515 ? -61.259 -67.383 -11.338 1.00 21.15 535 PHE A CA 1
ATOM 3895 C C . PHE A 1 515 ? -61.515 -67.147 -12.754 1.00 19.76 535 PHE A C 1
ATOM 3896 O O . PHE A 1 515 ? -62.417 -66.347 -13.098 1.00 22.40 535 PHE A O 1
ATOM 3904 N N . ASN A 1 516 ? -60.810 -67.766 -13.644 1.00 20.07 536 ASN A N 1
ATOM 3905 C CA . ASN A 1 516 ? -60.908 -67.513 -15.082 1.00 20.53 536 ASN A CA 1
ATOM 3906 C C . ASN A 1 516 ? -62.332 -68.034 -15.644 1.00 23.84 536 ASN A C 1
ATOM 3907 O O . ASN A 1 516 ? -62.949 -67.346 -16.419 1.00 24.05 536 ASN A O 1
ATOM 3912 N N . GLY A 1 517 ? -62.734 -69.072 -15.032 1.00 25.54 537 GLY A N 1
ATOM 3913 C CA . GLY A 1 517 ? -64.074 -69.657 -15.405 1.00 29.82 537 GLY A CA 1
ATOM 3914 C C . GLY A 1 517 ? -65.212 -68.769 -14.947 1.00 31.74 537 GLY A C 1
ATOM 3915 O O . GLY A 1 517 ? -66.259 -68.846 -15.581 1.00 33.37 537 GLY A O 1
ATOM 3916 N N . ALA A 1 518 ? -65.078 -67.899 -13.981 1.00 31.16 538 ALA A N 1
ATOM 3917 C CA . ALA A 1 518 ? -66.123 -66.963 -13.570 1.00 31.08 538 ALA A CA 1
ATOM 3918 C C . ALA A 1 518 ? -66.108 -65.662 -14.282 1.00 33.40 538 ALA A C 1
ATOM 3919 O O . ALA A 1 518 ? -66.853 -64.772 -13.932 1.00 35.21 538 ALA A O 1
ATOM 3921 N N . GLN A 1 519 ? -65.141 -65.378 -15.140 1.00 28.89 539 GLN A N 1
ATOM 3922 C CA . GLN A 1 519 ? -65.102 -64.077 -15.711 1.00 33.81 539 GLN A CA 1
ATOM 3923 C C . GLN A 1 519 ? -66.012 -63.962 -16.906 1.00 41.89 539 GLN A C 1
ATOM 3924 O O . GLN A 1 519 ? -66.233 -64.944 -17.575 1.00 37.00 539 GLN A O 1
ATOM 3930 N N . ARG A 1 520 ? -66.292 -62.691 -17.239 1.00 48.38 540 ARG A N 1
ATOM 3931 C CA . ARG A 1 520 ? -66.775 -62.273 -18.547 1.00 55.80 540 ARG A CA 1
ATOM 3932 C C . ARG A 1 520 ? -65.753 -61.404 -19.255 1.00 58.57 540 ARG A C 1
ATOM 3933 O O . ARG A 1 520 ? -64.680 -60.884 -18.710 1.00 47.18 540 ARG A O 1
ATOM 3941 N N . GLY A 1 521 ? -66.077 -61.207 -20.526 1.00 51.61 541 GLY A N 1
ATOM 3942 C CA . GLY A 1 521 ? -65.413 -60.175 -21.307 1.00 47.81 541 GLY A CA 1
ATOM 3943 C C . GLY A 1 521 ? -64.067 -60.694 -21.814 1.00 46.61 541 GLY A C 1
ATOM 3944 O O . GLY A 1 521 ? -63.302 -59.947 -22.495 1.00 47.01 541 GLY A O 1
ATOM 3945 N N . GLY A 1 522 ? -63.779 -61.969 -21.526 1.00 37.11 542 GLY A N 1
ATOM 3946 C CA . GLY A 1 522 ? -62.479 -62.458 -21.892 1.00 36.54 542 GLY A CA 1
ATOM 3947 C C . GLY A 1 522 ? -61.369 -62.145 -20.891 1.00 29.01 542 GLY A C 1
ATOM 3948 O O . GLY A 1 522 ? -60.304 -62.725 -21.083 1.00 30.63 542 GLY A O 1
ATOM 3949 N N . LYS A 1 523 ? -61.647 -61.448 -19.812 1.00 25.82 543 LYS A N 1
ATOM 3950 C CA . LYS A 1 523 ? -60.576 -61.287 -18.791 1.00 23.02 543 LYS A CA 1
ATOM 3951 C C . LYS A 1 523 ? -60.142 -62.600 -18.245 1.00 24.72 543 LYS A C 1
ATOM 3952 O O . LYS A 1 523 ? -60.937 -63.510 -17.958 1.00 22.49 543 LYS A O 1
ATOM 3958 N N . GLN A 1 524 ? -58.771 -62.740 -18.116 1.00 22.59 544 GLN A N 1
ATOM 3959 C CA . GLN A 1 524 ? -58.236 -63.949 -17.563 1.00 21.60 544 GLN A CA 1
ATOM 3960 C C . GLN A 1 524 ? -56.890 -63.557 -16.852 1.00 20.22 544 GLN A C 1
ATOM 3961 O O . GLN A 1 524 ? -56.342 -62.522 -17.252 1.00 20.59 544 GLN A O 1
ATOM 3967 N N . VAL A 1 525 ? -56.494 -64.427 -15.950 1.00 18.55 545 VAL A N 1
ATOM 3968 C CA . VAL A 1 525 ? -55.131 -64.254 -15.318 1.00 17.53 545 VAL A CA 1
ATOM 3969 C C . VAL A 1 525 ? -54.282 -65.388 -15.756 1.00 17.36 545 VAL A C 1
ATOM 3970 O O . VAL A 1 525 ? -54.670 -66.541 -15.765 1.00 18.21 545 VAL A O 1
ATOM 3974 N N . SER A 1 526 ? -53.044 -65.074 -16.176 1.00 16.50 546 SER A N 1
ATOM 3975 C CA . SER A 1 526 ? -52.075 -66.102 -16.505 1.00 16.74 546 SER A CA 1
ATOM 3976 C C . SER A 1 526 ? -51.462 -66.764 -15.268 1.00 15.85 546 SER A C 1
ATOM 3977 O O . SER A 1 526 ? -51.473 -66.181 -14.121 1.00 15.23 546 SER A O 1
ATOM 3980 N N . LEU A 1 527 ? -50.950 -67.981 -15.356 1.00 16.40 547 LEU A N 1
ATOM 3981 C CA . LEU A 1 527 ? -50.270 -68.547 -14.238 1.00 16.01 547 LEU A CA 1
ATOM 3982 C C . LEU A 1 527 ? -49.017 -67.782 -13.855 1.00 16.21 547 LEU A C 1
ATOM 3983 O O . LEU A 1 527 ? -48.701 -67.675 -12.670 1.00 15.63 547 LEU A O 1
ATOM 3988 N N . ALA A 1 528 ? -48.366 -67.210 -14.860 1.00 14.32 548 ALA A N 1
ATOM 3989 C CA . ALA A 1 528 ? -47.149 -66.414 -14.554 1.00 14.71 548 ALA A CA 1
ATOM 3990 C C . ALA A 1 528 ? -47.465 -65.299 -13.608 1.00 15.18 548 ALA A C 1
ATOM 3991 O O . ALA A 1 528 ? -46.770 -65.052 -12.631 1.00 14.60 548 ALA A O 1
ATOM 3993 N N . ASP A 1 529 ? -48.545 -64.554 -13.945 1.00 15.09 549 ASP A N 1
ATOM 3994 C CA . ASP A 1 529 ? -48.979 -63.480 -13.051 1.00 14.92 549 ASP A CA 1
ATOM 3995 C C . ASP A 1 529 ? -49.452 -64.021 -11.719 1.00 15.54 549 ASP A C 1
ATOM 3996 O O . ASP A 1 529 ? -49.185 -63.458 -10.639 1.00 15.04 549 ASP A O 1
ATOM 4001 N N . LEU A 1 530 ? -50.186 -65.140 -11.675 1.00 13.68 550 LEU A N 1
ATOM 4002 C CA . LEU A 1 530 ? -50.717 -65.557 -10.396 1.00 15.01 550 LEU A CA 1
ATOM 4003 C C . LEU A 1 530 ? -49.624 -66.079 -9.495 1.00 15.20 550 LEU A C 1
ATOM 4004 O O . LEU A 1 530 ? -49.688 -65.912 -8.276 1.00 15.14 550 LEU A O 1
ATOM 4009 N N . ILE A 1 531 ? -48.562 -66.701 -10.019 1.00 14.31 551 ILE A N 1
ATOM 4010 C CA . ILE A 1 531 ? -47.450 -67.075 -9.247 1.00 15.15 551 ILE A CA 1
ATOM 4011 C C . ILE A 1 531 ? -46.786 -65.907 -8.503 1.00 14.35 551 ILE A C 1
ATOM 4012 O O . ILE A 1 531 ? -46.587 -65.882 -7.277 1.00 14.90 551 ILE A O 1
ATOM 4017 N N . VAL A 1 532 ? -46.636 -64.809 -9.232 1.00 14.46 552 VAL A N 1
ATOM 4018 C CA . VAL A 1 532 ? -46.058 -63.589 -8.639 1.00 14.66 552 VAL A CA 1
ATOM 4019 C C . VAL A 1 532 ? -47.027 -62.931 -7.662 1.00 14.00 552 VAL A C 1
ATOM 4020 O O . VAL A 1 532 ? -46.632 -62.629 -6.526 1.00 14.16 552 VAL A O 1
ATOM 4024 N N . LEU A 1 533 ? -48.299 -62.853 -8.061 1.00 14.60 553 LEU A N 1
ATOM 4025 C CA . LEU A 1 533 ? -49.300 -62.303 -7.126 1.00 15.17 553 LEU A CA 1
ATOM 4026 C C . LEU A 1 533 ? -49.433 -63.081 -5.847 1.00 13.60 553 LEU A C 1
ATOM 4027 O O . LEU A 1 533 ? -49.581 -62.470 -4.778 1.00 15.40 553 LEU A O 1
ATOM 4032 N N . ALA A 1 534 ? -49.375 -64.403 -5.991 1.00 12.83 554 ALA A N 1
ATOM 4033 C CA . ALA A 1 534 ? -49.399 -65.217 -4.835 1.00 13.95 554 ALA A CA 1
ATOM 4034 C C . ALA A 1 534 ? -48.235 -64.992 -3.845 1.00 14.32 554 ALA A C 1
ATOM 4035 O O . ALA A 1 534 ? -48.407 -64.993 -2.612 1.00 14.24 554 ALA A O 1
ATOM 4037 N N . GLY A 1 535 ? -47.046 -64.822 -4.412 1.00 13.62 555 GLY A N 1
ATOM 4038 C CA . GLY A 1 535 ? -45.916 -64.445 -3.604 1.00 14.14 555 GLY A CA 1
ATOM 4039 C C . GLY A 1 535 ? -46.116 -63.072 -2.910 1.00 13.32 555 GLY A C 1
ATOM 4040 O O . GLY A 1 535 ? -45.748 -62.958 -1.744 1.00 14.50 555 GLY A O 1
ATOM 4041 N N . CYS A 1 536 ? -46.685 -62.118 -3.606 1.00 14.00 556 CYS A N 1
ATOM 4042 C CA . CYS A 1 536 ? -47.064 -60.848 -3.077 1.00 14.03 556 CYS A CA 1
ATOM 4043 C C . CYS A 1 536 ? -48.012 -61.013 -1.832 1.00 13.70 556 CYS A C 1
ATOM 4044 O O . CYS A 1 536 ? -47.862 -60.419 -0.759 1.00 15.51 556 CYS A O 1
ATOM 4047 N N . ALA A 1 537 ? -49.002 -61.892 -1.980 1.00 14.64 557 ALA A N 1
ATOM 4048 C CA . ALA A 1 537 ? -49.920 -62.209 -0.859 1.00 14.80 557 ALA A CA 1
ATOM 4049 C C . ALA A 1 537 ? -49.152 -62.808 0.284 1.00 15.91 557 ALA A C 1
ATOM 4050 O O . ALA A 1 537 ? -49.391 -62.449 1.441 1.00 15.80 557 ALA A O 1
ATOM 4052 N N . GLY A 1 538 ? -48.187 -63.707 -0.001 1.00 13.91 558 GLY A N 1
ATOM 4053 C CA . GLY A 1 538 ? -47.369 -64.240 1.082 1.00 14.03 558 GLY A CA 1
ATOM 4054 C C . GLY A 1 538 ? -46.581 -63.196 1.812 1.00 14.91 558 GLY A C 1
ATOM 4055 O O . GLY A 1 538 ? -46.510 -63.206 3.035 1.00 15.06 558 GLY A O 1
ATOM 4056 N N . VAL A 1 539 ? -45.971 -62.234 1.095 1.00 13.46 559 VAL A N 1
ATOM 4057 C CA . VAL A 1 539 ? -45.261 -61.148 1.733 1.00 13.70 559 VAL A CA 1
ATOM 4058 C C . VAL A 1 539 ? -46.230 -60.257 2.590 1.00 14.07 559 VAL A C 1
ATOM 4059 O O . VAL A 1 539 ? -45.892 -59.908 3.738 1.00 14.68 559 VAL A O 1
ATOM 4063 N N . GLU A 1 540 ? -47.393 -59.942 2.022 1.00 14.47 560 GLU A N 1
ATOM 4064 C CA . GLU A 1 540 ? -48.378 -59.140 2.826 1.00 14.86 560 GLU A CA 1
ATOM 4065 C C . GLU A 1 540 ? -48.805 -59.891 4.067 1.00 14.89 560 GLU A C 1
ATOM 4066 O O . GLU A 1 540 ? -48.882 -59.283 5.136 1.00 16.13 560 GLU A O 1
ATOM 4072 N N . GLN A 1 541 ? -49.028 -61.162 3.939 1.00 14.77 561 GLN A N 1
ATOM 4073 C CA . GLN A 1 541 ? -49.430 -61.974 5.090 1.00 16.63 561 GLN A CA 1
ATOM 4074 C C . GLN A 1 541 ? -48.329 -62.010 6.181 1.00 17.22 561 GLN A C 1
ATOM 4075 O O . GLN A 1 541 ? -48.538 -61.931 7.356 1.00 17.12 561 GLN A O 1
ATOM 4081 N N . ALA A 1 542 ? -47.097 -62.143 5.707 1.00 15.61 562 ALA A N 1
ATOM 4082 C CA . ALA A 1 542 ? -45.987 -62.102 6.637 1.00 14.25 562 ALA A CA 1
ATOM 4083 C C . ALA A 1 542 ? -45.875 -60.815 7.352 1.00 15.00 562 ALA A C 1
ATOM 4084 O O . ALA A 1 542 ? -45.541 -60.768 8.528 1.00 17.44 562 ALA A O 1
ATOM 4086 N N . ALA A 1 543 ? -46.104 -59.731 6.711 1.00 14.86 563 ALA A N 1
ATOM 4087 C CA . ALA A 1 543 ? -46.100 -58.462 7.295 1.00 15.21 563 ALA A CA 1
ATOM 4088 C C . ALA A 1 543 ? -47.237 -58.378 8.312 1.00 17.20 563 ALA A C 1
ATOM 4089 O O . ALA A 1 543 ? -47.047 -57.938 9.474 1.00 18.03 563 ALA A O 1
ATOM 4091 N N . LYS A 1 544 ? -48.379 -58.902 7.980 1.00 18.12 564 LYS A N 1
ATOM 4092 C CA . LYS A 1 544 ? -49.491 -58.951 8.952 1.00 19.98 564 LYS A CA 1
ATOM 4093 C C . LYS A 1 544 ? -49.217 -59.798 10.108 1.00 19.66 564 LYS A C 1
ATOM 4094 O O . LYS A 1 544 ? -49.576 -59.408 11.297 1.00 21.89 564 LYS A O 1
ATOM 4100 N N . ASN A 1 545 ? -48.518 -60.897 9.941 1.00 19.03 565 ASN A N 1
ATOM 4101 C CA . ASN A 1 545 ? -48.110 -61.710 11.055 1.00 19.09 565 ASN A CA 1
ATOM 4102 C C . ASN A 1 545 ? -47.221 -60.971 11.966 1.00 21.19 565 ASN A C 1
ATOM 4103 O O . ASN A 1 545 ? -47.179 -61.298 13.210 1.00 23.67 565 ASN A O 1
ATOM 4108 N N . ALA A 1 546 ? -46.507 -59.954 11.518 1.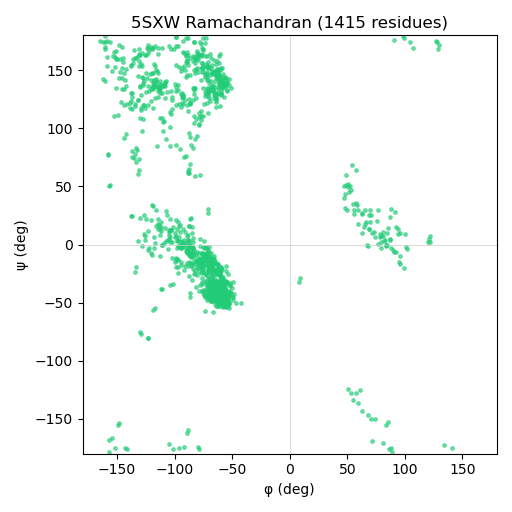00 16.92 566 ALA A N 1
ATOM 4109 C CA . ALA A 1 546 ? -45.562 -59.141 12.329 1.00 21.88 566 ALA A CA 1
ATOM 4110 C C . ALA A 1 546 ? -46.265 -57.966 12.918 1.00 24.03 566 ALA A C 1
ATOM 4111 O O . ALA A 1 546 ? -45.622 -57.170 13.557 1.00 25.95 566 ALA A O 1
ATOM 4113 N N . GLY A 1 547 ? -47.570 -57.853 12.639 1.00 24.46 567 GLY A N 1
ATOM 4114 C CA . GLY A 1 547 ? -48.376 -56.695 13.119 1.00 27.87 567 GLY A CA 1
ATOM 4115 C C . GLY A 1 547 ? -48.363 -55.573 12.268 1.00 29.53 567 GLY A C 1
ATOM 4116 O O . GLY A 1 547 ? -48.720 -54.517 12.738 1.00 34.21 567 GLY A O 1
ATOM 4117 N N . HIS A 1 548 ? -48.099 -55.703 10.968 1.00 25.17 568 HIS A N 1
ATOM 4118 C CA . HIS A 1 548 ? -48.000 -54.572 10.013 1.00 25.38 568 HIS A CA 1
ATOM 4119 C C . HIS A 1 548 ? -48.806 -54.747 8.685 1.00 28.09 568 HIS A C 1
ATOM 4120 O O . HIS A 1 548 ? -48.697 -55.746 7.991 1.00 29.05 568 HIS A O 1
ATOM 4127 N N . ALA A 1 549 ? -49.661 -53.831 8.381 1.00 27.64 569 ALA A N 1
ATOM 4128 C CA . ALA A 1 549 ? -50.500 -53.879 7.213 1.00 28.96 569 ALA A CA 1
ATOM 4129 C C . ALA A 1 549 ? -49.702 -53.219 6.144 1.00 29.40 569 ALA A C 1
ATOM 4130 O O . ALA A 1 549 ? -49.361 -52.048 6.159 1.00 28.30 569 ALA A O 1
ATOM 4132 N N . VAL A 1 550 ? -49.405 -53.948 5.060 1.00 24.11 570 VAL A N 1
ATOM 4133 C CA . VAL A 1 550 ? -48.724 -53.305 3.928 1.00 25.66 570 VAL A CA 1
ATOM 4134 C C . VAL A 1 550 ? -49.300 -53.893 2.685 1.00 22.22 570 VAL A C 1
ATOM 4135 O O . VAL A 1 550 ? -49.861 -55.030 2.704 1.00 24.00 570 VAL A O 1
ATOM 4139 N N . THR A 1 551 ? -49.338 -53.171 1.597 1.00 21.61 571 THR A N 1
ATOM 4140 C CA . THR A 1 551 ? -49.707 -53.684 0.314 1.00 19.99 571 THR A CA 1
ATOM 4141 C C . THR A 1 551 ? -48.398 -53.812 -0.585 1.00 19.87 571 THR A C 1
ATOM 4142 O O . THR A 1 551 ? -47.437 -53.002 -0.455 1.00 27.42 571 THR A O 1
ATOM 4146 N N . VAL A 1 552 ? -48.250 -54.962 -1.187 1.00 15.28 572 VAL A N 1
ATOM 4147 C CA . VAL A 1 552 ? -47.156 -55.125 -2.051 1.00 14.52 572 VAL A CA 1
ATOM 4148 C C . VAL A 1 552 ? -47.601 -54.789 -3.473 1.00 14.59 572 VAL A C 1
ATOM 4149 O O . VAL A 1 552 ? -48.663 -55.320 -3.940 1.00 17.14 572 VAL A O 1
ATOM 4153 N N . PRO A 1 553 ? -46.845 -53.962 -4.160 1.00 14.96 573 PRO A N 1
ATOM 4154 C CA . PRO A 1 553 ? -47.232 -53.655 -5.536 1.00 16.53 573 PRO A CA 1
ATOM 4155 C C . PRO A 1 553 ? -47.297 -54.907 -6.435 1.00 17.09 573 PRO A C 1
ATOM 4156 O O . PRO A 1 553 ? -46.535 -55.853 -6.180 1.00 16.74 573 PRO A O 1
ATOM 4160 N N . PHE A 1 554 ? -48.135 -54.869 -7.466 1.00 16.78 574 PHE A N 1
ATOM 4161 C CA . PHE A 1 554 ? -48.212 -55.976 -8.408 1.00 16.99 574 PHE A CA 1
ATOM 4162 C C . PHE A 1 554 ? -48.624 -55.414 -9.751 1.00 15.82 574 PHE A C 1
ATOM 4163 O O . PHE A 1 554 ? -49.585 -54.628 -9.842 1.00 16.46 574 PHE A O 1
ATOM 4171 N N . ALA A 1 555 ? -47.951 -55.839 -10.787 1.00 14.90 575 ALA A N 1
ATOM 4172 C CA . ALA A 1 555 ? -48.279 -55.371 -12.153 1.00 16.55 575 ALA A CA 1
ATOM 4173 C C . ALA A 1 555 ? -48.581 -56.665 -12.959 1.00 15.92 575 ALA A C 1
ATOM 4174 O O . ALA A 1 555 ? -47.704 -57.469 -13.203 1.00 16.79 575 ALA A O 1
ATOM 4176 N N . PRO A 1 556 ? -49.798 -56.749 -13.485 1.00 16.51 576 PRO A N 1
ATOM 4177 C CA . PRO A 1 556 ? -50.153 -57.877 -14.343 1.00 15.27 576 PRO A CA 1
ATOM 4178 C C . PRO A 1 556 ? -49.558 -57.680 -15.715 1.00 15.30 576 PRO A C 1
ATOM 4179 O O . PRO A 1 556 ? -49.049 -56.660 -16.092 1.00 15.37 576 PRO A O 1
ATOM 4183 N N . GLY A 1 557 ? -49.720 -58.757 -16.492 1.00 15.14 577 GLY A N 1
ATOM 4184 C CA . GLY A 1 557 ? -49.391 -58.763 -17.915 1.00 15.50 577 GLY A CA 1
ATOM 4185 C C . GLY A 1 557 ? -48.371 -59.769 -18.380 1.00 15.75 577 GLY A C 1
ATOM 4186 O O . GLY A 1 557 ? -48.120 -59.888 -19.571 1.00 16.47 577 GLY A O 1
ATOM 4187 N N . ARG A 1 558 ? -47.944 -60.603 -17.476 1.00 14.28 578 ARG A N 1
ATOM 4188 C CA . ARG A 1 558 ? -47.091 -61.745 -17.857 1.00 14.41 578 ARG A CA 1
ATOM 4189 C C . ARG A 1 558 ? -47.985 -62.745 -18.630 1.00 15.77 578 ARG A C 1
ATOM 4190 O O . ARG A 1 558 ? -49.208 -62.832 -18.374 1.00 16.44 578 ARG A O 1
ATOM 4198 N N . ALA A 1 559 ? -47.334 -63.538 -19.509 1.00 15.72 579 ALA A N 1
ATOM 4199 C CA . ALA A 1 559 ? -48.050 -64.622 -20.202 1.00 15.73 579 ALA A CA 1
ATOM 4200 C C . ALA A 1 559 ? -47.367 -65.947 -19.964 1.00 17.21 579 ALA A C 1
ATOM 4201 O O . ALA A 1 559 ? -46.235 -65.982 -19.431 1.00 16.18 579 ALA A O 1
ATOM 4203 N N . ASP A 1 560 ? -48.036 -67.026 -20.339 1.00 17.10 580 ASP A N 1
ATOM 4204 C CA . ASP A 1 560 ? -47.562 -68.344 -20.129 1.00 17.08 580 ASP A CA 1
ATOM 4205 C C . ASP A 1 560 ? -46.982 -69.000 -21.368 1.00 18.32 580 ASP A C 1
ATOM 4206 O O . ASP A 1 560 ? -47.706 -69.096 -22.371 1.00 20.71 580 ASP A O 1
ATOM 4211 N N . ALA A 1 561 ? -45.717 -69.316 -21.332 1.00 16.14 581 ALA A N 1
ATOM 4212 C CA . ALA A 1 561 ? -45.097 -70.018 -22.496 1.00 16.05 581 ALA A CA 1
ATOM 4213 C C . ALA A 1 561 ? -45.387 -71.467 -22.381 1.00 15.88 581 ALA A C 1
ATOM 4214 O O . ALA A 1 561 ? -45.506 -72.080 -21.330 1.00 16.79 581 ALA A O 1
ATOM 4216 N N . SER A 1 562 ? -45.336 -72.074 -23.586 1.00 19.24 582 SER A N 1
ATOM 4217 C CA . SER A 1 562 ? -45.454 -73.579 -23.658 1.00 18.91 582 SER A CA 1
ATOM 4218 C C . SER A 1 562 ? -44.171 -74.294 -23.623 1.00 18.62 582 SER A C 1
ATOM 4219 O O . SER A 1 562 ? -43.084 -73.755 -23.813 1.00 18.33 582 SER A O 1
ATOM 4222 N N . GLN A 1 563 ? -44.247 -75.601 -23.363 1.00 17.96 583 GLN A N 1
ATOM 4223 C CA . GLN A 1 563 ? -43.098 -76.437 -23.443 1.00 19.32 583 GLN A CA 1
ATOM 4224 C C . GLN A 1 563 ? -42.426 -76.400 -24.856 1.00 21.57 583 GLN A C 1
ATOM 4225 O O . GLN A 1 563 ? -41.251 -76.310 -24.958 1.00 22.35 583 GLN A O 1
ATOM 4231 N N . GLU A 1 564 ? -43.321 -76.409 -25.823 1.00 22.97 584 GLU A N 1
ATOM 4232 C CA . GLU A 1 564 ? -42.808 -76.434 -27.250 1.00 29.67 584 GLU A CA 1
ATOM 4233 C C . GLU A 1 564 ? -42.094 -75.114 -27.566 1.00 31.00 584 GLU A C 1
ATOM 4234 O O . GLU A 1 564 ? -41.263 -75.136 -28.393 1.00 29.38 584 GLU A O 1
ATOM 4240 N N . GLN A 1 565 ? -42.422 -74.004 -26.933 1.00 25.16 585 GLN A N 1
ATOM 4241 C CA . GLN A 1 565 ? -41.759 -72.719 -27.061 1.00 27.94 585 GLN A CA 1
ATOM 4242 C C . GLN A 1 565 ? -40.610 -72.580 -26.105 1.00 24.88 585 GLN A C 1
ATOM 4243 O O . GLN A 1 565 ? -40.101 -71.490 -25.815 1.00 24.47 585 GLN A O 1
ATOM 4249 N N . THR A 1 566 ? -40.091 -73.651 -25.496 1.00 22.76 586 THR A N 1
ATOM 4250 C CA . THR A 1 566 ? -39.045 -73.610 -24.501 1.00 20.69 586 THR A CA 1
ATOM 4251 C C . THR A 1 566 ? -37.923 -74.596 -24.886 1.00 29.53 586 THR A C 1
ATOM 4252 O O . THR A 1 566 ? -38.124 -75.788 -25.099 1.00 32.12 586 THR A O 1
ATOM 4256 N N . ASP A 1 567 ? -36.750 -74.057 -25.118 1.00 21.53 587 ASP A N 1
ATOM 4257 C CA . ASP A 1 567 ? -35.546 -74.881 -25.385 1.00 20.64 587 ASP A CA 1
ATOM 4258 C C . ASP A 1 567 ? -34.952 -75.320 -24.153 1.00 21.74 587 ASP A C 1
ATOM 4259 O O . ASP A 1 567 ? -34.328 -74.567 -23.319 1.00 20.40 587 ASP A O 1
ATOM 4264 N N . VAL A 1 568 ? -35.109 -76.616 -23.760 1.00 19.30 588 VAL A N 1
ATOM 4265 C CA . VAL A 1 568 ? -34.691 -77.079 -22.553 1.00 18.95 588 VAL A CA 1
ATOM 4266 C C . VAL A 1 568 ? -33.176 -77.072 -22.323 1.00 22.62 588 VAL A C 1
ATOM 4267 O O . VAL A 1 568 ? -32.688 -76.869 -21.190 1.00 21.92 588 VAL A O 1
ATOM 4271 N N . GLU A 1 569 ? -32.387 -77.301 -23.387 1.00 20.93 589 GLU A N 1
ATOM 4272 C CA . GLU A 1 569 ? -30.970 -77.316 -23.256 1.00 22.99 589 GLU A CA 1
ATOM 4273 C C . GLU A 1 569 ? -30.388 -75.919 -22.970 1.00 20.04 589 GLU A C 1
ATOM 4274 O O . GLU A 1 569 ? -29.547 -75.809 -22.108 1.00 22.26 589 GLU A O 1
ATOM 4280 N N . SER A 1 570 ? -30.958 -74.953 -23.642 1.00 20.61 590 SER A N 1
ATOM 4281 C CA . SER A 1 570 ? -30.511 -73.570 -23.442 1.00 21.52 590 SER A CA 1
ATOM 4282 C C . SER A 1 570 ? -30.922 -73.041 -22.097 1.00 20.58 590 SER A C 1
ATOM 4283 O O . SER A 1 570 ? -30.260 -72.205 -21.458 1.00 24.85 590 SER A O 1
ATOM 4286 N N . MET A 1 571 ? -31.961 -73.594 -21.475 1.00 19.93 591 MET A N 1
ATOM 4287 C CA . MET A 1 571 ? -32.410 -73.160 -20.144 1.00 20.17 591 MET A CA 1
ATOM 4288 C C . MET A 1 571 ? -31.508 -73.657 -19.037 1.00 19.07 591 MET A C 1
ATOM 4289 O O . MET A 1 571 ? -31.470 -73.201 -17.878 1.00 18.62 591 MET A O 1
ATOM 4294 N N . ALA A 1 572 ? -30.726 -74.723 -19.315 1.00 19.57 592 ALA A N 1
ATOM 4295 C CA . ALA A 1 572 ? -29.821 -75.238 -18.308 1.00 18.90 592 ALA A CA 1
ATOM 4296 C C . ALA A 1 572 ? -28.873 -74.321 -17.620 1.00 16.71 592 ALA A C 1
ATOM 4297 O O . ALA A 1 572 ? -28.578 -74.418 -16.449 1.00 18.67 592 ALA A O 1
ATOM 4299 N N . VAL A 1 573 ? -28.391 -73.343 -18.421 1.00 18.25 593 VAL A N 1
ATOM 4300 C CA . VAL A 1 573 ? -27.517 -72.415 -17.817 1.00 18.37 593 VAL A CA 1
ATOM 4301 C C . VAL A 1 573 ? -28.099 -71.464 -16.868 1.00 18.58 593 VAL A C 1
ATOM 4302 O O . VAL A 1 573 ? -27.397 -70.767 -16.065 1.00 20.00 593 VAL A O 1
ATOM 4306 N N . LEU A 1 574 ? -29.418 -71.410 -16.831 1.00 17.15 594 LEU A N 1
ATOM 4307 C CA . LEU A 1 574 ? -30.066 -70.567 -15.831 1.00 16.84 594 LEU A CA 1
ATOM 4308 C C . LEU A 1 574 ? -30.319 -71.281 -14.507 1.00 18.98 594 LEU A C 1
ATOM 4309 O O . LEU A 1 574 ? -30.820 -70.664 -13.559 1.00 18.68 594 LEU A O 1
ATOM 4314 N N . GLU A 1 575 ? -30.022 -72.578 -14.373 1.00 17.40 595 GLU A N 1
ATOM 4315 C CA . GLU A 1 575 ? -30.173 -73.191 -13.085 1.00 17.39 595 GLU A CA 1
ATOM 4316 C C . GLU A 1 575 ? -29.318 -72.561 -12.012 1.00 18.36 595 GLU A C 1
ATOM 4317 O O . GLU A 1 575 ? -28.104 -72.519 -12.229 1.00 19.64 595 GLU A O 1
ATOM 4323 N N . PRO A 1 576 ? -29.903 -72.230 -10.879 1.00 20.81 596 PRO A N 1
ATOM 4324 C CA . PRO A 1 576 ? -29.160 -71.699 -9.760 1.00 24.23 596 PRO A CA 1
ATOM 4325 C C . PRO A 1 576 ? -28.502 -72.951 -9.087 1.00 29.42 596 PRO A C 1
ATOM 4326 O O . PRO A 1 576 ? -29.165 -73.979 -8.690 1.00 35.59 596 PRO A O 1
ATOM 4330 N N . VAL A 1 577 ? -27.210 -73.006 -9.239 1.00 23.76 597 VAL A N 1
ATOM 4331 C CA . VAL A 1 577 ? -26.443 -73.890 -8.509 1.00 24.79 597 VAL A CA 1
ATOM 4332 C C . VAL A 1 577 ? -25.925 -73.331 -7.217 1.00 22.24 597 VAL A C 1
ATOM 4333 O O . VAL A 1 577 ? -25.511 -74.069 -6.313 1.00 26.33 597 VAL A O 1
ATOM 4337 N N . ALA A 1 578 ? -25.934 -72.057 -7.111 1.00 18.31 598 ALA A N 1
ATOM 4338 C CA . ALA A 1 578 ? -25.603 -71.360 -5.845 1.00 18.76 598 ALA A CA 1
ATOM 4339 C C . ALA A 1 578 ? -26.647 -70.240 -5.769 1.00 19.70 598 ALA A C 1
ATOM 4340 O O . ALA A 1 578 ? -26.872 -69.547 -6.756 1.00 21.98 598 ALA A O 1
ATOM 4342 N N . ASP A 1 579 ? -27.406 -70.215 -4.664 1.00 15.13 599 ASP A N 1
ATOM 4343 C CA . ASP A 1 579 ? -28.406 -69.131 -4.474 1.00 14.92 599 ASP A CA 1
ATOM 4344 C C . ASP A 1 579 ? -28.365 -68.876 -3.028 1.00 14.95 599 ASP A C 1
ATOM 4345 O O . ASP A 1 579 ? -29.072 -69.502 -2.196 1.00 14.98 599 ASP A O 1
ATOM 4350 N N . GLY A 1 580 ? -27.539 -67.951 -2.602 1.00 13.86 600 GLY A N 1
ATOM 4351 C CA . GLY A 1 580 ? -27.464 -67.594 -1.208 1.00 13.77 600 GLY A CA 1
ATOM 4352 C C . GLY A 1 580 ? -28.732 -67.041 -0.591 1.00 13.53 600 GLY A C 1
ATOM 4353 O O . GLY A 1 580 ? -28.946 -67.115 0.647 1.00 13.71 600 GLY A O 1
ATOM 4354 N N . PHE A 1 581 ? -29.625 -66.543 -1.412 1.00 12.94 601 PHE A N 1
ATOM 4355 C CA . PHE A 1 581 ? -30.896 -66.045 -0.971 1.00 12.92 601 PHE A CA 1
ATOM 4356 C C . PHE A 1 581 ? -31.806 -67.168 -0.419 1.00 14.36 601 PHE A C 1
ATOM 4357 O O . PHE A 1 581 ? -32.756 -66.896 0.262 1.00 14.37 601 PHE A O 1
ATOM 4365 N N . ARG A 1 582 ? -31.509 -68.392 -0.866 1.00 13.33 602 ARG A N 1
ATOM 4366 C CA . ARG A 1 582 ? -32.211 -69.598 -0.361 1.00 15.81 602 ARG A CA 1
ATOM 4367 C C . ARG A 1 582 ? -31.230 -70.462 0.449 1.00 15.47 602 ARG A C 1
ATOM 4368 O O . ARG A 1 582 ? -31.522 -71.661 0.738 1.00 15.09 602 ARG A O 1
ATOM 4376 N N . ASN A 1 583 ? -30.066 -69.953 0.824 1.00 14.83 603 ASN A N 1
ATOM 4377 C CA . ASN A 1 583 ? -28.975 -70.647 1.515 1.00 14.98 603 ASN A CA 1
ATOM 4378 C C . ASN A 1 583 ? -28.695 -72.005 0.840 1.00 16.21 603 ASN A C 1
ATOM 4379 O O . ASN A 1 583 ? -28.485 -72.996 1.536 1.00 17.21 603 ASN A O 1
ATOM 4384 N N . TYR A 1 584 ? -28.535 -71.954 -0.455 1.00 14.97 604 TYR A N 1
ATOM 4385 C CA . TYR A 1 584 ? -28.421 -73.143 -1.298 1.00 16.71 604 TYR A CA 1
ATOM 4386 C C . TYR A 1 584 ? -27.089 -73.131 -2.029 1.00 17.70 604 TYR A C 1
ATOM 4387 O O . TYR A 1 584 ? -26.690 -72.201 -2.693 1.00 16.62 604 TYR A O 1
ATOM 4396 N N . LEU A 1 585 ? -26.431 -74.313 -1.987 1.00 16.76 605 LEU A N 1
ATOM 4397 C CA . LEU A 1 585 ? -25.262 -74.585 -2.794 1.00 20.59 605 LEU A CA 1
ATOM 4398 C C . LEU A 1 585 ? -25.406 -76.080 -3.252 1.00 24.85 605 LEU A C 1
ATOM 4399 O O . LEU A 1 585 ? -25.592 -76.977 -2.416 1.00 26.70 605 LEU A O 1
ATOM 4404 N N . LYS A 1 586 ? -25.436 -76.272 -4.535 1.00 23.42 606 LYS A N 1
ATOM 4405 C CA . LYS A 1 586 ? -25.753 -77.623 -5.122 1.00 26.41 606 LYS A CA 1
ATOM 4406 C C . LYS A 1 586 ? -24.615 -78.503 -4.867 1.00 37.06 606 LYS A C 1
ATOM 4407 O O . LYS A 1 586 ? -24.861 -79.752 -4.641 1.00 33.54 606 LYS A O 1
ATOM 4413 N N . GLY A 1 587 ? -23.412 -77.965 -4.924 1.00 34.34 607 GLY A N 1
ATOM 4414 C CA . GLY A 1 587 ? -22.260 -78.825 -4.508 1.00 38.31 607 GLY A CA 1
ATOM 4415 C C . GLY A 1 587 ? -21.200 -78.029 -3.931 1.00 44.54 607 GLY A C 1
ATOM 4416 O O . GLY A 1 587 ? -21.476 -76.955 -3.410 1.00 44.17 607 GLY A O 1
ATOM 4417 N N . LYS A 1 588 ? -19.972 -78.517 -3.968 1.00 50.81 608 LYS A N 1
ATOM 4418 C CA . LYS A 1 588 ? -18.811 -77.840 -3.303 1.00 54.87 608 LYS A CA 1
ATOM 4419 C C . LYS A 1 588 ? -18.044 -77.041 -4.362 1.00 51.65 608 LYS A C 1
ATOM 4420 O O . LYS A 1 588 ? -17.825 -77.544 -5.445 1.00 50.36 608 LYS A O 1
ATOM 4426 N N . TYR A 1 589 ? -17.688 -75.765 -4.152 1.00 45.20 609 TYR A N 1
ATOM 4427 C CA . TYR A 1 589 ? -17.078 -74.968 -5.250 1.00 44.39 609 TYR A CA 1
ATOM 4428 C C . TYR A 1 589 ? -15.789 -74.453 -4.697 1.00 46.47 609 TYR A C 1
ATOM 4429 O O . TYR A 1 589 ? -15.633 -74.439 -3.463 1.00 42.05 609 TYR A O 1
ATOM 4438 N N . ARG A 1 590 ? -14.907 -74.002 -5.559 1.00 45.33 610 ARG A N 1
ATOM 4439 C CA . ARG A 1 590 ? -13.645 -73.462 -5.128 1.00 54.23 610 ARG A CA 1
ATOM 4440 C C . ARG A 1 590 ? -13.937 -72.039 -4.583 1.00 50.43 610 ARG A C 1
ATOM 4441 O O . ARG A 1 590 ? -13.320 -71.585 -3.606 1.00 45.19 610 ARG A O 1
ATOM 4449 N N . VAL A 1 591 ? -14.933 -71.364 -5.160 1.00 41.64 611 VAL A N 1
ATOM 4450 C CA . VAL A 1 591 ? -15.150 -69.935 -4.824 1.00 36.18 611 VAL A CA 1
ATOM 4451 C C . VAL A 1 591 ? -15.954 -69.940 -3.522 1.00 31.28 611 VAL A C 1
ATOM 4452 O O . VAL A 1 591 ? -16.881 -70.753 -3.392 1.00 30.08 611 VAL A O 1
ATOM 4456 N N . PRO A 1 592 ? -15.602 -69.115 -2.536 1.00 27.20 612 PRO A N 1
ATOM 4457 C CA . PRO A 1 592 ? -16.386 -69.127 -1.271 1.00 24.76 612 PRO A CA 1
ATOM 4458 C C . PRO A 1 592 ? -17.863 -68.667 -1.510 1.00 20.21 612 PRO A C 1
ATOM 4459 O O . PRO A 1 592 ? -18.161 -67.898 -2.403 1.00 19.97 612 PRO A O 1
ATOM 4463 N N . ALA A 1 593 ? -18.736 -69.235 -0.686 1.00 19.79 613 ALA A N 1
ATOM 4464 C CA . ALA A 1 593 ? -20.190 -69.050 -0.895 1.00 17.39 613 ALA A CA 1
ATOM 4465 C C . ALA A 1 593 ? -20.567 -67.546 -0.876 1.00 16.80 613 ALA A C 1
ATOM 4466 O O . ALA A 1 593 ? -21.497 -67.172 -1.570 1.00 15.12 613 ALA A O 1
ATOM 4468 N N . GLU A 1 594 ? -19.887 -66.743 -0.081 1.00 16.86 614 GLU A N 1
ATOM 4469 C CA . GLU A 1 594 ? -20.213 -65.327 -0.025 1.00 16.80 614 GLU A CA 1
ATOM 4470 C C . GLU A 1 594 ? -19.902 -64.605 -1.290 1.00 16.61 614 GLU A C 1
ATOM 4471 O O . GLU A 1 594 ? -20.537 -63.594 -1.672 1.00 15.08 614 GLU A O 1
ATOM 4477 N N . VAL A 1 595 ? -18.853 -65.018 -1.952 1.00 15.95 615 VAL A N 1
ATOM 4478 C CA . VAL A 1 595 ? -18.511 -64.477 -3.262 1.00 17.17 615 VAL A CA 1
ATOM 4479 C C . VAL A 1 595 ? -19.587 -64.849 -4.274 1.00 15.49 615 VAL A C 1
ATOM 4480 O O . VAL A 1 595 ? -19.970 -63.994 -5.106 1.00 16.22 615 VAL A O 1
ATOM 4484 N N . LEU A 1 596 ? -20.091 -66.088 -4.198 1.00 15.95 616 LEU A N 1
ATOM 4485 C CA . LEU A 1 596 ? -21.187 -66.469 -5.060 1.00 16.24 616 LEU A CA 1
ATOM 4486 C C . LEU A 1 596 ? -22.483 -65.708 -4.801 1.00 14.97 616 LEU A C 1
ATOM 4487 O O . LEU A 1 596 ? -23.261 -65.434 -5.706 1.00 15.29 616 LEU A O 1
ATOM 4492 N N . LEU A 1 597 ? -22.704 -65.356 -3.531 1.00 14.24 617 LEU A N 1
ATOM 4493 C CA . LEU A 1 597 ? -23.847 -64.494 -3.212 1.00 13.98 617 LEU A CA 1
ATOM 4494 C C . LEU A 1 597 ? -23.729 -63.136 -3.884 1.00 13.13 617 LEU A C 1
ATOM 4495 O O . LEU A 1 597 ? -24.688 -62.669 -4.471 1.00 13.76 617 LEU A O 1
ATOM 4500 N N . VAL A 1 598 ? -22.570 -62.503 -3.775 1.00 12.83 618 VAL A N 1
ATOM 4501 C CA . VAL A 1 598 ? -22.443 -61.188 -4.417 1.00 12.69 618 VAL A CA 1
ATOM 4502 C C . VAL A 1 598 ? -22.540 -61.310 -5.919 1.00 12.90 618 VAL A C 1
ATOM 4503 O O . VAL A 1 598 ? -23.117 -60.454 -6.561 1.00 13.58 618 VAL A O 1
ATOM 4507 N N . ASP A 1 599 ? -22.050 -62.408 -6.511 1.00 12.47 619 ASP A N 1
ATOM 4508 C CA . ASP A 1 599 ? -22.202 -62.665 -7.960 1.00 14.12 619 ASP A CA 1
ATOM 4509 C C . ASP A 1 599 ? -23.677 -62.740 -8.346 1.00 14.34 619 ASP A C 1
ATOM 4510 O O . ASP A 1 599 ? -24.148 -62.139 -9.252 1.00 15.31 619 ASP A O 1
ATOM 4515 N N . LYS A 1 600 ? -24.454 -63.454 -7.544 1.00 14.33 620 LYS A N 1
ATOM 4516 C CA . LYS A 1 600 ? -25.903 -63.601 -7.733 1.00 13.81 620 LYS A CA 1
ATOM 4517 C C . LYS A 1 600 ? -26.626 -62.255 -7.635 1.00 12.80 620 LYS A C 1
ATOM 4518 O O . LYS A 1 600 ? -27.469 -61.904 -8.410 1.00 14.02 620 LYS A O 1
ATOM 4524 N N . ALA A 1 601 ? -26.222 -61.489 -6.581 1.00 12.27 621 ALA A N 1
ATOM 4525 C CA . ALA A 1 601 ? -26.733 -60.177 -6.454 1.00 11.94 621 ALA A CA 1
ATOM 4526 C C . ALA A 1 601 ? -26.467 -59.245 -7.662 1.00 12.09 621 ALA A C 1
ATOM 4527 O O . ALA A 1 601 ? -27.357 -58.521 -8.137 1.00 12.19 621 ALA A O 1
ATOM 4529 N N . GLN A 1 602 ? -25.269 -59.411 -8.208 1.00 12.61 622 GLN A N 1
ATOM 4530 C CA . GLN A 1 602 ? -24.950 -58.593 -9.398 1.00 13.98 622 GLN A CA 1
ATOM 4531 C C . GLN A 1 602 ? -25.842 -59.058 -10.619 1.00 12.98 622 GLN A C 1
ATOM 4532 O O . GLN A 1 602 ? -26.340 -58.161 -11.314 1.00 14.35 622 GLN A O 1
ATOM 4538 N N . LEU A 1 603 ? -26.036 -60.364 -10.780 1.00 12.86 623 LEU A N 1
ATOM 4539 C CA . LEU A 1 603 ? -26.873 -60.784 -11.847 1.00 13.16 623 LEU A CA 1
ATOM 4540 C C . LEU A 1 603 ? -28.324 -60.297 -11.671 1.00 13.17 623 LEU A C 1
ATOM 4541 O O . LEU A 1 603 ? -29.043 -59.971 -12.627 1.00 14.87 623 LEU A O 1
ATOM 4546 N N . LEU A 1 604 ? -28.782 -60.217 -10.385 1.00 12.09 624 LEU A N 1
ATOM 4547 C CA . LEU A 1 604 ? -30.103 -59.692 -10.104 1.00 12.86 624 LEU A CA 1
ATOM 4548 C C . LEU A 1 604 ? -30.270 -58.182 -10.135 1.00 12.67 624 LEU A C 1
ATOM 4549 O O . LEU A 1 604 ? -31.335 -57.656 -9.969 1.00 15.31 624 LEU A O 1
ATOM 4554 N N . THR A 1 605 ? -29.138 -57.530 -10.408 1.00 12.76 625 THR A N 1
ATOM 4555 C CA . THR A 1 605 ? -29.070 -56.079 -10.477 1.00 12.22 625 THR A CA 1
ATOM 4556 C C . THR A 1 605 ? -29.250 -55.349 -9.111 1.00 12.34 625 THR A C 1
ATOM 4557 O O . THR A 1 605 ? -29.603 -54.161 -9.092 1.00 13.37 625 THR A O 1
ATOM 4561 N N . LEU A 1 606 ? -28.920 -56.052 -8.037 1.00 12.53 626 LEU A N 1
ATOM 4562 C CA . LEU A 1 606 ? -29.085 -55.501 -6.697 1.00 12.73 626 LEU A CA 1
ATOM 4563 C C . LEU A 1 606 ? -27.879 -54.754 -6.226 1.00 13.01 626 LEU A C 1
ATOM 4564 O O . LEU A 1 606 ? -26.766 -55.173 -6.459 1.00 14.84 626 LEU A O 1
ATOM 4569 N N . SER A 1 607 ? -28.159 -53.730 -5.477 1.00 12.67 627 SER A N 1
ATOM 4570 C CA . SER A 1 607 ? -27.099 -53.097 -4.735 1.00 12.30 627 SER A CA 1
ATOM 4571 C C . SER A 1 607 ? -26.810 -53.822 -3.424 1.00 13.19 627 SER A C 1
ATOM 4572 O O . SER A 1 607 ? -27.545 -54.716 -3.059 1.00 12.56 627 SER A O 1
ATOM 4575 N N . ALA A 1 608 ? -25.774 -53.405 -2.720 1.00 12.76 628 ALA A N 1
ATOM 4576 C CA . ALA A 1 608 ? -25.474 -54.081 -1.430 1.00 12.64 628 ALA A CA 1
ATOM 4577 C C . ALA A 1 608 ? -26.623 -53.875 -0.396 1.00 13.00 628 ALA A C 1
ATOM 4578 O O . ALA A 1 608 ? -26.998 -54.860 0.287 1.00 12.39 628 ALA A O 1
ATOM 4580 N N . PRO A 1 609 ? -27.124 -52.681 -0.251 1.00 12.47 629 PRO A N 1
ATOM 4581 C CA . PRO A 1 609 ? -28.327 -52.577 0.588 1.00 12.62 629 PRO A CA 1
ATOM 4582 C C . PRO A 1 609 ? -29.472 -53.455 0.221 1.00 11.95 629 PRO A C 1
ATOM 4583 O O . PRO A 1 609 ? -30.130 -54.024 1.085 1.00 13.67 629 PRO A O 1
ATOM 4587 N N . GLU A 1 610 ? -29.737 -53.482 -1.103 1.00 11.96 630 GLU A N 1
ATOM 4588 C CA . GLU A 1 610 ? -30.882 -54.334 -1.531 1.00 11.63 630 GLU A CA 1
ATOM 4589 C C . GLU A 1 610 ? -30.583 -55.821 -1.266 1.00 12.04 630 GLU A C 1
ATOM 4590 O O . GLU A 1 610 ? -31.516 -56.510 -0.810 1.00 11.60 630 GLU A O 1
ATOM 4596 N N . MET A 1 611 ? -29.359 -56.288 -1.542 1.00 12.14 631 MET A N 1
ATOM 4597 C CA . MET A 1 611 ? -29.000 -57.655 -1.282 1.00 11.82 631 MET A CA 1
ATOM 4598 C C . MET A 1 611 ? -29.221 -57.955 0.196 1.00 11.42 631 MET A C 1
ATOM 4599 O O . MET A 1 611 ? -29.755 -58.994 0.591 1.00 12.62 631 MET A O 1
ATOM 4604 N N . THR A 1 612 ? -28.809 -57.066 1.068 1.00 11.36 632 THR A N 1
ATOM 4605 C CA . THR A 1 612 ? -28.838 -57.247 2.550 1.00 10.91 632 THR A CA 1
ATOM 4606 C C . THR A 1 612 ? -30.292 -57.372 3.050 1.00 11.87 632 THR A C 1
ATOM 4607 O O . THR A 1 612 ? -30.605 -58.333 3.773 1.00 12.15 632 THR A O 1
ATOM 4611 N N . VAL A 1 613 ? -31.105 -56.409 2.680 1.00 11.86 633 VAL A N 1
ATOM 4612 C CA . VAL A 1 613 ? -32.501 -56.503 3.138 1.00 12.03 633 VAL A CA 1
ATOM 4613 C C . VAL A 1 613 ? -33.215 -57.688 2.634 1.00 12.29 633 VAL A C 1
ATOM 4614 O O . VAL A 1 613 ? -33.967 -58.311 3.361 1.00 13.28 633 VAL A O 1
ATOM 4620 N N . LEU A 1 614 ? -33.006 -57.975 1.390 1.00 11.87 634 LEU A N 1
ATOM 4621 C CA . LEU A 1 614 ? -33.655 -59.079 0.720 1.00 11.87 634 LEU A CA 1
ATOM 4622 C C . LEU A 1 614 ? -33.293 -60.386 1.460 1.00 12.76 634 LEU A C 1
ATOM 4623 O O . LEU A 1 614 ? -34.159 -61.197 1.756 1.00 12.63 634 LEU A O 1
ATOM 4628 N N . LEU A 1 615 ? -32.013 -60.624 1.664 1.00 11.64 635 LEU A N 1
ATOM 4629 C CA . LEU A 1 615 ? -31.608 -61.896 2.300 1.00 12.21 635 LEU A CA 1
ATOM 4630 C C . LEU A 1 615 ? -32.112 -61.994 3.676 1.00 11.69 635 LEU A C 1
ATOM 4631 O O . LEU A 1 615 ? -32.644 -63.028 4.093 1.00 12.51 635 LEU A O 1
ATOM 4636 N N . GLY A 1 616 ? -32.015 -60.933 4.468 1.00 11.21 636 GLY A N 1
ATOM 4637 C CA . GLY A 1 616 ? -32.538 -61.013 5.882 1.00 12.06 636 GLY A CA 1
ATOM 4638 C C . GLY A 1 616 ? -34.021 -61.253 5.924 1.00 13.60 636 GLY A C 1
ATOM 4639 O O . GLY A 1 616 ? -34.470 -61.959 6.848 1.00 13.32 636 GLY A O 1
ATOM 4640 N N . GLY A 1 617 ? -34.753 -60.703 5.018 1.00 12.20 637 GLY A N 1
ATOM 4641 C CA . GLY A 1 617 ? -36.154 -60.996 4.968 1.00 13.01 637 GLY A CA 1
ATOM 4642 C C . GLY A 1 617 ? -36.463 -62.365 4.508 1.00 12.95 637 GLY A C 1
ATOM 4643 O O . GLY A 1 617 ? -37.316 -63.072 5.086 1.00 14.39 637 GLY A O 1
ATOM 4644 N N . LEU A 1 618 ? -35.829 -62.858 3.455 1.00 11.91 638 LEU A N 1
ATOM 4645 C CA . LEU A 1 618 ? -36.065 -64.224 2.989 1.00 13.73 638 LEU A CA 1
ATOM 4646 C C . LEU A 1 618 ? -35.773 -65.222 4.013 1.00 15.74 638 LEU A C 1
ATOM 4647 O O . LEU A 1 618 ? -36.567 -66.233 4.141 1.00 14.50 638 LEU A O 1
ATOM 4652 N N . ARG A 1 619 ? -34.801 -64.995 4.881 1.00 13.75 639 ARG A N 1
ATOM 4653 C CA . ARG A 1 619 ? -34.423 -66.028 5.922 1.00 15.26 639 ARG A CA 1
ATOM 4654 C C . ARG A 1 619 ? -35.575 -66.184 6.833 1.00 17.26 639 ARG A C 1
ATOM 4655 O O . ARG A 1 619 ? -35.942 -67.335 7.139 1.00 20.60 639 ARG A O 1
ATOM 4663 N N . VAL A 1 620 ? -36.224 -65.126 7.256 1.00 13.88 640 VAL A N 1
ATOM 4664 C CA . VAL A 1 620 ? -37.281 -65.201 8.270 1.00 15.16 640 VAL A CA 1
ATOM 4665 C C . VAL A 1 620 ? -38.631 -65.612 7.643 1.00 17.16 640 VAL A C 1
ATOM 4666 O O . VAL A 1 620 ? -39.532 -65.945 8.420 1.00 17.43 640 VAL A O 1
ATOM 4670 N N . LEU A 1 621 ? -38.782 -65.519 6.361 1.00 15.14 641 LEU A N 1
ATOM 4671 C CA . LEU A 1 621 ? -39.963 -65.934 5.627 1.00 16.07 641 LEU A CA 1
ATOM 4672 C C . LEU A 1 621 ? -40.060 -67.419 5.346 1.00 16.95 641 LEU A C 1
ATOM 4673 O O . LEU A 1 621 ? -41.111 -67.818 4.777 1.00 19.87 641 LEU A O 1
ATOM 4678 N N . GLY A 1 622 ? -38.982 -68.148 5.492 1.00 16.21 642 GLY A N 1
ATOM 4679 C CA . GLY A 1 622 ? -38.999 -69.572 5.171 1.00 17.28 642 GLY A CA 1
ATOM 4680 C C . GLY A 1 622 ? -38.617 -69.905 3.803 1.00 17.91 642 GLY A C 1
ATOM 4681 O O . GLY A 1 622 ? -38.994 -70.929 3.251 1.00 17.60 642 GLY A O 1
ATOM 4682 N N . ALA A 1 623 ? -37.779 -69.062 3.160 1.00 15.70 643 ALA A N 1
ATOM 4683 C CA . ALA A 1 623 ? -37.362 -69.320 1.802 1.00 15.69 643 ALA A CA 1
ATOM 4684 C C . ALA A 1 623 ? -36.213 -70.290 1.587 1.00 15.63 643 ALA A C 1
ATOM 4685 O O . ALA A 1 623 ? -35.926 -70.628 0.438 1.00 17.41 643 ALA A O 1
ATOM 4687 N N . ASN A 1 624 ? -35.554 -70.691 2.681 1.00 15.40 644 ASN A N 1
ATOM 4688 C CA . ASN A 1 624 ? -34.448 -71.596 2.514 1.00 14.79 644 ASN A CA 1
ATOM 4689 C C . ASN A 1 624 ? -34.888 -72.967 1.865 1.00 17.39 644 ASN A C 1
ATOM 4690 O O . ASN A 1 624 ? -35.959 -73.467 2.177 1.00 16.42 644 ASN A O 1
ATOM 4695 N N . VAL A 1 625 ? -34.091 -73.445 0.957 1.00 15.45 645 VAL A N 1
ATOM 4696 C CA . VAL A 1 625 ? -34.290 -74.761 0.338 1.00 16.88 645 VAL A CA 1
ATOM 4697 C C . VAL A 1 625 ? -34.205 -75.760 1.529 1.00 19.16 645 VAL A C 1
ATOM 4698 O O . VAL A 1 625 ? -33.368 -75.726 2.476 1.00 19.31 645 VAL A O 1
ATOM 4702 N N . GLY A 1 626 ? -35.169 -76.698 1.434 1.00 21.28 646 GLY A N 1
ATOM 4703 C CA . GLY A 1 626 ? -35.176 -77.787 2.385 1.00 23.61 646 GLY A CA 1
ATOM 4704 C C . GLY A 1 626 ? -35.603 -77.417 3.755 1.00 24.14 646 GLY A C 1
ATOM 4705 O O . GLY A 1 626 ? -35.369 -78.128 4.711 1.00 26.23 646 GLY A O 1
ATOM 4706 N N . GLN A 1 627 ? -36.138 -76.241 3.949 1.00 22.90 647 GLN A N 1
ATOM 4707 C CA . GLN A 1 627 ? -36.452 -75.793 5.293 1.00 31.22 647 GLN A CA 1
ATOM 4708 C C . GLN A 1 627 ? -35.215 -75.813 6.296 1.00 30.44 647 GLN A C 1
ATOM 4709 O O . GLN A 1 627 ? -35.391 -75.946 7.541 1.00 28.14 647 GLN A O 1
ATOM 4715 N N . SER A 1 628 ? -34.003 -75.614 5.757 1.00 27.05 648 SER A N 1
ATOM 4716 C CA . SER A 1 628 ? -32.814 -75.518 6.554 1.00 23.11 648 SER A CA 1
ATOM 4717 C C . SER A 1 628 ? -33.009 -74.489 7.558 1.00 22.41 648 SER A C 1
ATOM 4718 O O . SER A 1 628 ? -33.610 -73.419 7.269 1.00 20.59 648 SER A O 1
ATOM 4721 N N . ARG A 1 629 ? -32.541 -74.720 8.808 1.00 19.70 649 ARG A N 1
ATOM 4722 C CA . ARG A 1 629 ? -32.615 -73.674 9.813 1.00 21.55 649 ARG A CA 1
ATOM 4723 C C . ARG A 1 629 ? -31.397 -72.673 9.714 1.00 17.76 649 ARG A C 1
ATOM 4724 O O . ARG A 1 629 ? -31.367 -71.722 10.562 1.00 17.41 649 ARG A O 1
ATOM 4732 N N . HIS A 1 630 ? -30.451 -72.931 8.811 1.00 17.37 650 HIS A N 1
ATOM 4733 C CA . HIS A 1 630 ? -29.271 -72.042 8.793 1.00 16.71 650 HIS A CA 1
ATOM 4734 C C . HIS A 1 630 ? -29.623 -70.621 8.436 1.00 15.74 650 HIS A C 1
ATOM 4735 O O . HIS A 1 630 ? -30.313 -70.406 7.463 1.00 16.20 650 HIS A O 1
ATOM 4742 N N . GLY A 1 631 ? -29.285 -69.678 9.329 1.00 14.67 651 GLY A N 1
ATOM 4743 C CA . GLY A 1 631 ? -29.621 -68.256 9.156 1.00 15.61 651 GLY A CA 1
ATOM 4744 C C . GLY A 1 631 ? -31.020 -67.904 9.489 1.00 15.38 651 GLY A C 1
ATOM 4745 O O . GLY A 1 631 ? -31.410 -66.717 9.375 1.00 14.82 651 GLY A O 1
ATOM 4746 N N . VAL A 1 632 ? -31.808 -68.845 10.035 1.00 15.69 652 VAL A N 1
ATOM 4747 C CA . VAL A 1 632 ? -33.207 -68.510 10.396 1.00 15.26 652 VAL A CA 1
ATOM 4748 C C . VAL A 1 632 ? -33.197 -68.053 11.810 1.00 15.99 652 VAL A C 1
ATOM 4749 O O . VAL A 1 632 ? -33.612 -68.727 12.769 1.00 17.12 652 VAL A O 1
ATOM 4753 N N . PHE A 1 633 ? -32.702 -66.809 11.944 1.00 14.22 653 PHE A N 1
ATOM 4754 C CA . PHE A 1 633 ? -32.483 -66.244 13.276 1.00 14.76 653 PHE A CA 1
ATOM 4755 C C . PHE A 1 633 ? -33.692 -65.510 13.862 1.00 15.34 653 PHE A C 1
ATOM 4756 O O . PHE A 1 633 ? -33.708 -64.301 13.999 1.00 16.83 653 PHE A O 1
ATOM 4764 N N . THR A 1 634 ? -34.733 -66.283 14.054 1.00 14.82 654 THR A N 1
ATOM 4765 C CA . THR A 1 634 ? -36.003 -65.855 14.549 1.00 16.16 654 THR A CA 1
ATOM 4766 C C . THR A 1 634 ? -36.770 -66.936 15.291 1.00 16.79 654 THR A C 1
ATOM 4767 O O . THR A 1 634 ? -36.588 -68.076 14.916 1.00 17.51 654 THR A O 1
ATOM 4771 N N . ALA A 1 635 ? -37.597 -66.503 16.197 1.00 19.35 655 ALA A N 1
ATOM 4772 C CA . ALA A 1 635 ? -38.607 -67.372 16.820 1.00 20.78 655 ALA A CA 1
ATOM 4773 C C . ALA A 1 635 ? -39.986 -67.106 16.290 1.00 24.72 655 ALA A C 1
ATOM 4774 O O . ALA A 1 635 ? -41.004 -67.625 16.771 1.00 23.89 655 ALA A O 1
ATOM 4776 N N . ARG A 1 636 ? -40.088 -66.268 15.227 1.00 20.17 656 ARG A N 1
ATOM 4777 C CA . ARG A 1 636 ? -41.391 -66.004 14.608 1.00 20.44 656 ARG A CA 1
ATOM 4778 C C . ARG A 1 636 ? -41.192 -66.165 13.071 1.00 19.25 656 ARG A C 1
ATOM 4779 O O . ARG A 1 636 ? -41.336 -65.179 12.277 1.00 20.04 656 ARG A O 1
ATOM 4787 N N . GLU A 1 637 ? -40.803 -67.329 12.673 1.00 17.90 657 GLU A N 1
ATOM 4788 C CA . GLU A 1 637 ? -40.703 -67.665 11.262 1.00 20.93 657 GLU A CA 1
ATOM 4789 C C . GLU A 1 637 ? -42.080 -67.402 10.535 1.00 19.82 657 GLU A C 1
ATOM 4790 O O . GLU A 1 637 ? -43.176 -67.554 11.129 1.00 20.69 657 GLU A O 1
ATOM 4796 N N . GLN A 1 638 ? -41.985 -66.833 9.323 1.00 18.64 658 GLN A N 1
ATOM 4797 C CA . GLN A 1 638 ? -43.165 -66.463 8.550 1.00 17.73 658 GLN A CA 1
ATOM 4798 C C . GLN A 1 638 ? -43.757 -65.164 8.967 1.00 16.05 658 GLN A C 1
ATOM 4799 O O . GLN A 1 638 ? -44.806 -64.738 8.417 1.00 18.49 658 GLN A O 1
ATOM 4805 N N . ALA A 1 639 ? -43.106 -64.437 9.838 1.00 15.45 659 ALA A N 1
ATOM 4806 C CA . ALA A 1 639 ? -43.365 -63.034 10.080 1.00 16.06 659 ALA A CA 1
ATOM 4807 C C . ALA A 1 639 ? -42.224 -62.199 9.553 1.00 16.63 659 ALA A C 1
ATOM 4808 O O . ALA A 1 639 ? -41.091 -62.521 9.687 1.00 17.04 659 ALA A O 1
ATOM 4810 N N . LEU A 1 640 ? -42.608 -61.092 8.890 1.00 15.66 660 LEU A N 1
ATOM 4811 C CA . LEU A 1 640 ? -41.626 -60.207 8.242 1.00 14.38 660 LEU A CA 1
ATOM 4812 C C . LEU A 1 640 ? -41.109 -59.201 9.220 1.00 16.01 660 LEU A C 1
ATOM 4813 O O . LEU A 1 640 ? -41.736 -58.166 9.510 1.00 16.37 660 LEU A O 1
ATOM 4818 N N . THR A 1 641 ? -39.993 -59.546 9.866 1.00 13.82 661 THR A N 1
ATOM 4819 C CA . THR A 1 641 ? -39.349 -58.723 10.879 1.00 14.69 661 THR A CA 1
ATOM 4820 C C . THR A 1 641 ? -37.878 -58.628 10.553 1.00 13.66 661 THR A C 1
ATOM 4821 O O . THR A 1 641 ? -37.374 -59.439 9.724 1.00 14.31 661 THR A O 1
ATOM 4825 N N . ASN A 1 642 ? -37.228 -57.688 11.271 1.00 13.96 662 ASN A N 1
ATOM 4826 C CA . ASN A 1 642 ? -35.764 -57.564 11.169 1.00 13.20 662 ASN A CA 1
ATOM 4827 C C . ASN A 1 642 ? -34.995 -58.474 12.091 1.00 14.07 662 ASN A C 1
ATOM 4828 O O . ASN A 1 642 ? -33.839 -58.208 12.363 1.00 13.88 662 ASN A O 1
ATOM 4833 N N . ASP A 1 643 ? -35.618 -59.568 12.520 1.00 13.43 663 ASP A N 1
ATOM 4834 C CA . ASP A 1 643 ? -34.993 -60.442 13.524 1.00 13.67 663 ASP A CA 1
ATOM 4835 C C . ASP A 1 643 ? -33.646 -61.015 13.011 1.00 14.96 663 ASP A C 1
ATOM 4836 O O . ASP A 1 643 ? -32.737 -61.188 13.820 1.00 14.24 663 ASP A O 1
ATOM 4841 N N . PHE A 1 644 ? -33.453 -61.244 11.711 1.00 13.13 664 PHE A N 1
ATOM 4842 C CA . PHE A 1 644 ? -32.186 -61.770 11.217 1.00 12.71 664 PHE A CA 1
ATOM 4843 C C . PHE A 1 644 ? -31.031 -60.880 11.696 1.00 13.44 664 PHE A C 1
ATOM 4844 O O . PHE A 1 644 ? -30.009 -61.291 12.175 1.00 12.98 664 PHE A O 1
ATOM 4852 N N . PHE A 1 645 ? -31.244 -59.542 11.507 1.00 12.62 665 PHE A N 1
ATOM 4853 C CA . PHE A 1 645 ? -30.197 -58.600 11.804 1.00 12.21 665 PHE A CA 1
ATOM 4854 C C . PHE A 1 645 ? -30.008 -58.377 13.264 1.00 12.52 665 PHE A C 1
ATOM 4855 O O . PHE A 1 645 ? -28.878 -58.321 13.753 1.00 12.73 665 PHE A O 1
ATOM 4863 N N . VAL A 1 646 ? -31.098 -58.260 14.023 1.00 13.37 666 VAL A N 1
ATOM 4864 C CA . VAL A 1 646 ? -30.939 -58.022 15.491 1.00 13.47 666 VAL A CA 1
ATOM 4865 C C . VAL A 1 646 ? -30.234 -59.248 16.073 1.00 14.36 666 VAL A C 1
ATOM 4866 O O . VAL A 1 646 ? -29.285 -59.088 16.861 1.00 14.45 666 VAL A O 1
ATOM 4870 N N . ASN A 1 647 ? -30.644 -60.478 15.759 1.00 13.34 667 ASN A N 1
ATOM 4871 C CA . ASN A 1 647 ? -29.967 -61.661 16.310 1.00 13.75 667 ASN A CA 1
ATOM 4872 C C . ASN A 1 647 ? -28.577 -61.873 15.773 1.00 14.04 667 ASN A C 1
ATOM 4873 O O . ASN A 1 647 ? -27.635 -62.225 16.512 1.00 14.54 667 ASN A O 1
ATOM 4878 N N . LEU A 1 648 ? -28.339 -61.617 14.481 1.00 13.14 668 LEU A N 1
ATOM 4879 C CA . LEU A 1 648 ? -26.976 -61.757 13.995 1.00 14.80 668 LEU A CA 1
ATOM 4880 C C . LEU A 1 648 ? -26.002 -60.846 14.700 1.00 13.74 668 LEU A C 1
ATOM 4881 O O . LEU A 1 648 ? -24.865 -61.281 14.987 1.00 14.09 668 LEU A O 1
ATOM 4886 N N . LEU A 1 649 ? -26.430 -59.608 15.009 1.00 12.34 669 LEU A N 1
ATOM 4887 C CA . LEU A 1 649 ? -25.522 -58.655 15.541 1.00 12.65 669 LEU A CA 1
ATOM 4888 C C . LEU A 1 649 ? -25.395 -58.677 17.073 1.00 13.49 669 LEU A C 1
ATOM 4889 O O . LEU A 1 649 ? -24.698 -57.822 17.663 1.00 14.63 669 LEU A O 1
ATOM 4894 N N . ASP A 1 650 ? -26.064 -59.611 17.706 1.00 13.28 670 ASP A N 1
ATOM 4895 C CA . ASP A 1 650 ? -26.105 -59.669 19.185 1.00 14.58 670 ASP A CA 1
ATOM 4896 C C . ASP A 1 650 ? -24.794 -60.201 19.734 1.00 15.04 670 ASP A C 1
ATOM 4897 O O . ASP A 1 650 ? -24.433 -61.361 19.452 1.00 14.35 670 ASP A O 1
ATOM 4902 N N . MET A 1 651 ? -24.011 -59.364 20.396 1.00 14.46 671 MET A N 1
ATOM 4903 C CA . MET A 1 651 ? -22.666 -59.774 20.876 1.00 16.39 671 MET A CA 1
ATOM 4904 C C . MET A 1 651 ? -22.769 -60.825 22.047 1.00 17.69 671 MET A C 1
ATOM 4905 O O . MET A 1 651 ? -21.742 -61.444 22.367 1.00 18.76 671 MET A O 1
ATOM 4910 N N . GLY A 1 652 ? -23.976 -60.974 22.504 1.00 16.87 672 GLY A N 1
ATOM 4911 C CA . GLY A 1 652 ? -24.194 -62.096 23.457 1.00 17.30 672 GLY A CA 1
ATOM 4912 C C . GLY A 1 652 ? -24.077 -63.453 22.860 1.00 18.41 672 GLY A C 1
ATOM 4913 O O . GLY A 1 652 ? -24.014 -64.482 23.630 1.00 19.09 672 GLY A O 1
ATOM 4914 N N . THR A 1 653 ? -23.944 -63.575 21.573 1.00 16.20 673 THR A N 1
ATOM 4915 C CA . THR A 1 653 ? -23.800 -64.861 20.898 1.00 17.45 673 THR A CA 1
ATOM 4916 C C . THR A 1 653 ? -22.407 -64.995 20.281 1.00 19.82 673 THR A C 1
ATOM 4917 O O . THR A 1 653 ? -21.956 -64.021 19.576 1.00 19.64 673 THR A O 1
ATOM 4921 N N . GLU A 1 654 ? -21.696 -66.098 20.514 1.00 17.46 674 GLU A N 1
ATOM 4922 C CA . GLU A 1 654 ? -20.417 -66.378 19.998 1.00 19.26 674 GLU A CA 1
ATOM 4923 C C . GLU A 1 654 ? -20.491 -67.453 18.923 1.00 18.78 674 GLU A C 1
ATOM 4924 O O . GLU A 1 654 ? -21.219 -68.456 19.072 1.00 19.33 674 GLU A O 1
ATOM 4930 N N . TRP A 1 655 ? -19.718 -67.333 17.842 1.00 16.52 675 TRP A N 1
ATOM 4931 C CA . TRP A 1 655 ? -19.821 -68.214 16.703 1.00 16.17 675 TRP A CA 1
ATOM 4932 C C . TRP A 1 655 ? -18.559 -68.970 16.444 1.00 18.30 675 TRP A C 1
ATOM 4933 O O . TRP A 1 655 ? -17.469 -68.427 16.519 1.00 18.78 675 TRP A O 1
ATOM 4944 N N . LYS A 1 656 ? -18.698 -70.253 16.162 1.00 17.32 676 LYS A N 1
ATOM 4945 C CA . LYS A 1 656 ? -17.526 -71.141 15.829 1.00 19.53 676 LYS A CA 1
ATOM 4946 C C . LYS A 1 656 ? -17.884 -72.122 14.780 1.00 18.54 676 LYS A C 1
ATOM 4947 O O . LYS A 1 656 ? -19.009 -72.565 14.711 1.00 19.86 676 LYS A O 1
ATOM 4953 N N . PRO A 1 657 ? -16.970 -72.425 13.840 1.00 20.63 677 PRO A N 1
ATOM 4954 C CA . PRO A 1 657 ? -17.223 -73.442 12.833 1.00 21.33 677 PRO A CA 1
ATOM 4955 C C . PRO A 1 657 ? -17.415 -74.840 13.434 1.00 23.80 677 PRO A C 1
ATOM 4956 O O . PRO A 1 657 ? -16.895 -75.094 14.574 1.00 25.58 677 PRO A O 1
ATOM 4960 N N . THR A 1 658 ? -18.285 -75.609 12.837 1.00 24.45 678 THR A N 1
ATOM 4961 C CA . THR A 1 658 ? -18.533 -77.002 13.354 1.00 27.84 678 THR A CA 1
ATOM 4962 C C . THR A 1 658 ? -17.349 -77.868 12.937 1.00 27.23 678 THR A C 1
ATOM 4963 O O . THR A 1 658 ? -16.682 -77.641 11.902 1.00 25.63 678 THR A O 1
ATOM 4967 N N . ALA A 1 659 ? -17.125 -78.909 13.781 1.00 35.77 679 ALA A N 1
ATOM 4968 C CA . ALA A 1 659 ? -16.074 -79.972 13.453 1.00 42.21 679 ALA A CA 1
ATOM 4969 C C . ALA A 1 659 ? -16.408 -80.723 12.210 1.00 37.40 679 ALA A C 1
ATOM 4970 O O . ALA A 1 659 ? -15.571 -80.918 11.356 1.00 43.96 679 ALA A O 1
ATOM 4972 N N . ALA A 1 660 ? -17.667 -81.055 12.019 1.00 38.57 680 ALA A N 1
ATOM 4973 C CA . ALA A 1 660 ? -18.145 -81.733 10.741 1.00 41.51 680 ALA A CA 1
ATOM 4974 C C . ALA A 1 660 ? -17.983 -80.955 9.427 1.00 42.67 680 ALA A C 1
ATOM 4975 O O . ALA A 1 660 ? -17.703 -81.560 8.362 1.00 41.71 680 ALA A O 1
ATOM 4977 N N . ASP A 1 661 ? -18.184 -79.605 9.455 1.00 33.66 681 ASP A N 1
ATOM 4978 C CA . ASP A 1 661 ? -18.284 -78.853 8.275 1.00 31.05 681 ASP A CA 1
ATOM 4979 C C . ASP A 1 661 ? -17.803 -77.415 8.674 1.00 30.52 681 ASP A C 1
ATOM 4980 O O . ASP A 1 661 ? -18.481 -76.697 9.407 1.00 26.63 681 ASP A O 1
ATOM 4985 N N . ALA A 1 662 ? -16.646 -77.026 8.161 1.00 30.92 682 ALA A N 1
ATOM 4986 C CA . ALA A 1 662 ? -16.037 -75.746 8.496 1.00 35.97 682 ALA A CA 1
ATOM 4987 C C . ALA A 1 662 ? -16.853 -74.546 7.954 1.00 32.80 682 ALA A C 1
ATOM 4988 O O . ALA A 1 662 ? -16.487 -73.403 8.253 1.00 34.79 682 ALA A O 1
ATOM 4990 N N . ASP A 1 663 ? -17.754 -74.834 7.031 1.00 27.27 683 ASP A N 1
ATOM 4991 C CA . ASP A 1 663 ? -18.591 -73.855 6.378 1.00 31.14 683 ASP A CA 1
ATOM 4992 C C . ASP A 1 663 ? -19.939 -73.672 7.063 1.00 28.28 683 ASP A C 1
ATOM 4993 O O . ASP A 1 663 ? -20.762 -72.944 6.552 1.00 26.82 683 ASP A O 1
ATOM 4998 N N . VAL A 1 664 ? -20.158 -74.347 8.168 1.00 24.32 684 VAL A N 1
ATOM 4999 C CA . VAL A 1 664 ? -21.351 -74.218 9.011 1.00 25.69 684 VAL A CA 1
ATOM 5000 C C . VAL A 1 664 ? -20.927 -73.831 10.395 1.00 21.85 684 VAL A C 1
ATOM 5001 O O . VAL A 1 664 ? -19.863 -74.330 10.861 1.00 23.52 684 VAL A O 1
ATOM 5005 N N . PHE A 1 665 ? -21.571 -72.832 10.985 1.00 17.44 685 PHE A N 1
ATOM 5006 C CA . PHE A 1 665 ? -21.184 -72.247 12.185 1.00 19.04 685 PHE A CA 1
ATOM 5007 C C . PHE A 1 665 ? -22.292 -72.387 13.190 1.00 19.41 685 PHE A C 1
ATOM 5008 O O . PHE A 1 665 ? -23.466 -72.234 12.887 1.00 20.23 685 PHE A O 1
ATOM 5016 N N . GLU A 1 666 ? -21.935 -72.648 14.459 1.00 17.97 686 GLU A N 1
ATOM 5017 C CA . GLU A 1 666 ? -22.838 -72.581 15.596 1.00 18.50 686 GLU A CA 1
ATOM 5018 C C . GLU A 1 666 ? -22.724 -71.297 16.378 1.00 17.50 686 GLU A C 1
ATOM 5019 O O . GLU A 1 666 ? -21.647 -70.867 16.659 1.00 18.39 686 GLU A O 1
ATOM 5025 N N . GLY A 1 667 ? -23.874 -70.749 16.709 1.00 16.22 687 GLY A N 1
ATOM 5026 C CA . GLY A 1 667 ? -24.012 -69.569 17.531 1.00 15.99 687 GLY A CA 1
ATOM 5027 C C . GLY A 1 667 ? -24.454 -69.987 18.906 1.00 17.63 687 GLY A C 1
ATOM 5028 O O . GLY A 1 667 ? -25.587 -70.505 18.986 1.00 19.50 687 GLY A O 1
ATOM 5029 N N . ARG A 1 668 ? -23.597 -69.786 19.880 1.00 17.75 688 ARG A N 1
ATOM 5030 C CA . ARG A 1 668 ? -23.926 -70.157 21.261 1.00 18.76 688 ARG A CA 1
ATOM 5031 C C . ARG A 1 668 ? -23.977 -69.010 22.137 1.00 20.86 688 ARG A C 1
ATOM 5032 O O . ARG A 1 668 ? -23.214 -68.037 21.964 1.00 19.78 688 ARG A O 1
ATOM 5040 N N . ASP A 1 669 ? -24.793 -69.045 23.183 1.00 20.06 689 ASP A N 1
ATOM 5041 C CA . ASP A 1 669 ? -24.725 -68.004 24.185 1.00 21.37 689 ASP A CA 1
ATOM 5042 C C . ASP A 1 669 ? -23.339 -67.952 24.825 1.00 21.81 689 ASP A C 1
ATOM 5043 O O . ASP A 1 669 ? -22.651 -68.941 25.147 1.00 22.04 689 ASP A O 1
ATOM 5048 N N . ARG A 1 670 ? -22.752 -66.750 24.865 1.00 19.67 690 ARG A N 1
ATOM 5049 C CA . ARG A 1 670 ? -21.366 -66.584 25.236 1.00 22.26 690 ARG A CA 1
ATOM 5050 C C . ARG A 1 670 ? -21.149 -66.948 26.708 1.00 23.62 690 ARG A C 1
ATOM 5051 O O . ARG A 1 670 ? -20.060 -67.462 27.005 1.00 29.14 690 ARG A O 1
ATOM 5059 N N . ALA A 1 671 ? -22.155 -66.731 27.514 1.00 24.62 691 ALA A N 1
ATOM 5060 C CA . ALA A 1 671 ? -22.043 -66.957 28.971 1.00 29.31 691 ALA A CA 1
ATOM 5061 C C . ALA A 1 671 ? -22.350 -68.399 29.293 1.00 33.89 691 ALA A C 1
ATOM 5062 O O . ALA A 1 671 ? -21.602 -69.007 30.002 1.00 34.01 691 ALA A O 1
ATOM 5064 N N . THR A 1 672 ? -23.403 -68.966 28.725 1.00 30.39 692 THR A N 1
ATOM 5065 C CA . THR A 1 672 ? -23.774 -70.432 29.042 1.00 29.40 692 THR A CA 1
ATOM 5066 C C . THR A 1 672 ? -23.387 -71.472 28.152 1.00 35.17 692 THR A C 1
ATOM 5067 O O . THR A 1 672 ? -23.394 -72.661 28.539 1.00 29.60 692 THR A O 1
ATOM 5071 N N . GLY A 1 673 ? -23.053 -71.184 26.886 1.00 24.83 693 GLY A N 1
ATOM 5072 C CA . GLY A 1 673 ? -22.771 -72.211 25.948 1.00 25.10 693 GLY A CA 1
ATOM 5073 C C . GLY A 1 673 ? -23.970 -72.824 25.277 1.00 21.62 693 GLY A C 1
ATOM 5074 O O . GLY A 1 673 ? -23.793 -73.670 24.383 1.00 25.38 693 GLY A O 1
ATOM 5075 N N . GLU A 1 674 ? -25.144 -72.393 25.607 1.00 22.87 694 GLU A N 1
ATOM 5076 C CA . GLU A 1 674 ? -26.303 -72.993 25.030 1.00 25.49 694 GLU A CA 1
ATOM 5077 C C . GLU A 1 674 ? -26.378 -72.686 23.473 1.00 23.26 694 GLU A C 1
ATOM 5078 O O . GLU A 1 674 ? -26.162 -71.481 23.065 1.00 22.77 694 GLU A O 1
ATOM 5084 N N . LEU A 1 675 ? -26.714 -73.666 22.706 1.00 22.68 695 LEU A N 1
ATOM 5085 C CA . LEU A 1 675 ? -26.810 -73.487 21.234 1.00 21.86 695 LEU A CA 1
ATOM 5086 C C . LEU A 1 675 ? -28.024 -72.690 20.974 1.00 23.37 695 LEU A C 1
ATOM 5087 O O . LEU A 1 675 ? -29.135 -72.994 21.347 1.00 24.55 695 LEU A O 1
ATOM 5092 N N . LYS A 1 676 ? -27.857 -71.617 20.174 1.00 19.47 696 LYS A N 1
ATOM 5093 C CA . LYS A 1 676 ? -28.991 -70.764 19.806 1.00 19.41 696 LYS A CA 1
ATOM 5094 C C . LYS A 1 676 ? -29.344 -70.862 18.322 1.00 18.69 696 LYS A C 1
ATOM 5095 O O . LYS A 1 676 ? -30.504 -70.918 17.949 1.00 20.95 696 LYS A O 1
ATOM 5101 N N . TRP A 1 677 ? -28.345 -70.963 17.471 1.00 17.81 697 TRP A N 1
ATOM 5102 C CA . TRP A 1 677 ? -28.499 -70.892 16.026 1.00 18.26 697 TRP A CA 1
ATOM 5103 C C . TRP A 1 677 ? -27.481 -71.657 15.291 1.00 18.00 697 TRP A C 1
ATOM 5104 O O . TRP A 1 677 ? -26.348 -71.862 15.868 1.00 18.07 697 TRP A O 1
ATOM 5115 N N . THR A 1 678 ? -27.682 -71.884 13.982 1.00 15.90 698 THR A N 1
ATOM 5116 C CA . THR A 1 678 ? -26.642 -72.302 13.145 1.00 16.36 698 THR A CA 1
ATOM 5117 C C . THR A 1 678 ? -26.724 -71.333 11.902 1.00 16.98 698 THR A C 1
ATOM 5118 O O . THR A 1 678 ? -27.787 -70.841 11.593 1.00 16.68 698 THR A O 1
ATOM 5122 N N . GLY A 1 679 ? -25.601 -71.242 11.218 1.00 17.66 699 GLY A N 1
ATOM 5123 C CA . GLY A 1 679 ? -25.552 -70.400 9.972 1.00 16.72 699 GLY A CA 1
ATOM 5124 C C . GLY A 1 679 ? -24.421 -70.819 9.100 1.00 18.10 699 GLY A C 1
ATOM 5125 O O . GLY A 1 679 ? -23.474 -71.530 9.530 1.00 17.18 699 GLY A O 1
ATOM 5126 N N . THR A 1 680 ? -24.532 -70.417 7.818 1.00 15.40 700 THR A N 1
ATOM 5127 C CA . THR A 1 680 ? -23.515 -70.645 6.855 1.00 15.60 700 THR A CA 1
ATOM 5128 C C . THR A 1 680 ? -22.646 -69.423 6.665 1.00 14.86 700 THR A C 1
ATOM 5129 O O . THR A 1 680 ? -22.836 -68.375 7.316 1.00 15.52 700 THR A O 1
ATOM 5133 N N . ARG A 1 681 ? -21.643 -69.544 5.802 1.00 14.48 701 ARG A N 1
ATOM 5134 C CA . ARG A 1 681 ? -20.845 -68.345 5.444 1.00 14.51 701 ARG A CA 1
ATOM 5135 C C . ARG A 1 681 ? -21.708 -67.274 4.855 1.00 14.53 701 ARG A C 1
ATOM 5136 O O . ARG A 1 681 ? -21.425 -66.055 5.109 1.00 15.36 701 ARG A O 1
ATOM 5144 N N . VAL A 1 682 ? -22.691 -67.591 4.057 1.00 13.43 702 VAL A N 1
ATOM 5145 C CA . VAL A 1 682 ? -23.562 -66.570 3.487 1.00 14.52 702 VAL A CA 1
ATOM 5146 C C . VAL A 1 682 ? -24.339 -65.852 4.595 1.00 14.92 702 VAL A C 1
ATOM 5147 O O . VAL A 1 682 ? -24.572 -64.626 4.519 1.00 15.22 702 VAL A O 1
ATOM 5151 N N . ASP A 1 683 ? -24.772 -66.525 5.662 1.00 13.85 703 ASP A N 1
ATOM 5152 C CA . ASP A 1 683 ? -25.397 -65.831 6.760 1.00 14.30 703 ASP A CA 1
ATOM 5153 C C . ASP A 1 683 ? -24.443 -64.947 7.529 1.00 15.02 703 ASP A C 1
ATOM 5154 O O . ASP A 1 683 ? -24.683 -63.774 7.793 1.00 15.44 703 ASP A O 1
ATOM 5159 N N . LEU A 1 684 ? -23.280 -65.479 7.885 1.00 14.21 704 LEU A N 1
ATOM 5160 C CA . LEU A 1 684 ? -22.389 -64.835 8.818 1.00 15.43 704 LEU A CA 1
ATOM 5161 C C . LEU A 1 684 ? -21.582 -63.748 8.140 1.00 13.95 704 LEU A C 1
ATOM 5162 O O . LEU A 1 684 ? -20.979 -62.865 8.826 1.00 15.04 704 LEU A O 1
ATOM 5167 N N . VAL A 1 685 ? -21.453 -63.729 6.832 1.00 13.29 705 VAL A N 1
ATOM 5168 C CA . VAL A 1 685 ? -20.718 -62.614 6.149 1.00 14.52 705 VAL A CA 1
ATOM 5169 C C . VAL A 1 685 ? -21.289 -61.269 6.555 1.00 14.49 705 VAL A C 1
ATOM 5170 O O . VAL A 1 685 ? -20.503 -60.278 6.627 1.00 13.75 705 VAL A O 1
ATOM 5174 N N . PHE A 1 686 ? -22.603 -61.221 6.817 1.00 13.25 706 PHE A N 1
ATOM 5175 C CA . PHE A 1 686 ? -23.257 -59.960 7.183 1.00 12.90 706 PHE A CA 1
ATOM 5176 C C . PHE A 1 686 ? -22.817 -59.423 8.528 1.00 13.75 706 PHE A C 1
ATOM 5177 O O . PHE A 1 686 ? -23.049 -58.293 8.830 1.00 13.96 706 PHE A O 1
ATOM 5185 N N . GLY A 1 687 ? -22.241 -60.296 9.348 1.00 12.88 707 GLY A N 1
ATOM 5186 C CA . GLY A 1 687 ? -21.694 -59.911 10.600 1.00 12.43 707 GLY A CA 1
ATOM 5187 C C . GLY A 1 687 ? -20.155 -59.834 10.638 1.00 13.20 707 GLY A C 1
ATOM 5188 O O . GLY A 1 687 ? -19.579 -59.618 11.724 1.00 13.18 707 GLY A O 1
ATOM 5189 N N . SER A 1 688 ? -19.528 -60.013 9.464 1.00 13.26 708 SER A N 1
ATOM 5190 C CA . SER A 1 688 ? -18.082 -60.067 9.387 1.00 13.87 708 SER A CA 1
ATOM 5191 C C . SER A 1 688 ? -17.548 -58.971 8.522 1.00 13.38 708 SER A C 1
ATOM 5192 O O . SER A 1 688 ? -16.643 -58.197 8.895 1.00 14.10 708 SER A O 1
ATOM 5195 N N . HIS A 1 689 ? -18.007 -58.917 7.278 1.00 13.04 709 HIS A N 1
ATOM 5196 C CA . HIS A 1 689 ? -17.524 -57.936 6.306 1.00 12.55 709 HIS A CA 1
ATOM 5197 C C . HIS A 1 689 ? -17.842 -56.540 6.764 1.00 12.81 709 HIS A C 1
ATOM 5198 O O . HIS A 1 689 ? -18.981 -56.346 7.186 1.00 13.15 709 HIS A O 1
ATOM 5205 N N . SER A 1 690 ? -16.849 -55.637 6.776 1.00 11.98 710 SER A N 1
ATOM 5206 C CA . SER A 1 690 ? -17.124 -54.357 7.400 1.00 12.25 710 SER A CA 1
ATOM 5207 C C . SER A 1 690 ? -18.165 -53.487 6.770 1.00 12.71 710 SER A C 1
ATOM 5208 O O . SER A 1 690 ? -18.849 -52.699 7.437 1.00 13.16 710 SER A O 1
ATOM 5211 N N . GLN A 1 691 ? -18.292 -53.591 5.426 1.00 12.24 711 GLN A N 1
ATOM 5212 C CA A GLN A 1 691 ? -19.316 -52.864 4.724 0.70 12.25 711 GLN A CA 1
ATOM 5213 C CA B GLN A 1 691 ? -19.336 -52.837 4.714 0.30 12.37 711 GLN A CA 1
ATOM 5214 C C . GLN A 1 691 ? -20.695 -53.467 4.894 1.00 11.30 711 GLN A C 1
ATOM 5215 O O . GLN A 1 691 ? -21.682 -52.797 5.170 1.00 13.08 711 GLN A O 1
ATOM 5226 N N . LEU A 1 692 ? -20.780 -54.829 4.759 1.00 11.44 712 LEU A N 1
ATOM 5227 C CA . LEU A 1 692 ? -22.022 -55.439 4.931 1.00 11.59 712 LEU A CA 1
ATOM 5228 C C . LEU A 1 692 ? -22.543 -55.375 6.380 1.00 12.29 712 LEU A C 1
ATOM 5229 O O . LEU A 1 692 ? -23.769 -55.188 6.625 1.00 12.20 712 LEU A O 1
ATOM 5234 N N . ARG A 1 693 ? -21.609 -55.445 7.336 1.00 11.77 713 ARG A N 1
ATOM 5235 C CA . ARG A 1 693 ? -22.034 -55.290 8.742 1.00 11.82 713 ARG A CA 1
ATOM 5236 C C . ARG A 1 693 ? -22.652 -53.912 8.964 1.00 12.98 713 ARG A C 1
ATOM 5237 O O . ARG A 1 693 ? -23.593 -53.722 9.763 1.00 12.76 713 ARG A O 1
ATOM 5245 N N . ALA A 1 694 ? -22.070 -52.906 8.397 1.00 11.30 714 ALA A N 1
ATOM 5246 C CA . ALA A 1 694 ? -22.591 -51.513 8.518 1.00 11.33 714 ALA A CA 1
ATOM 5247 C C . ALA A 1 694 ? -24.037 -51.467 8.015 1.00 11.30 714 ALA A C 1
ATOM 5248 O O . ALA A 1 694 ? -24.890 -50.744 8.569 1.00 11.61 714 ALA A O 1
ATOM 5250 N N . LEU A 1 695 ? -24.322 -52.170 6.899 1.00 10.85 715 LEU A N 1
ATOM 5251 C CA . LEU A 1 695 ? -25.670 -52.242 6.394 1.00 11.58 715 LEU A CA 1
ATOM 5252 C C . LEU A 1 695 ? -26.610 -52.979 7.302 1.00 12.12 715 LEU A C 1
ATOM 5253 O O . LEU A 1 695 ? -27.714 -52.585 7.612 1.00 13.58 715 LEU A O 1
ATOM 5258 N N . ALA A 1 696 ? -26.131 -54.160 7.821 1.00 11.26 716 ALA A N 1
ATOM 5259 C CA . ALA A 1 696 ? -26.895 -54.988 8.758 1.00 12.21 716 ALA A CA 1
ATOM 5260 C C . ALA A 1 696 ? -27.251 -54.125 9.986 1.00 11.71 716 ALA A C 1
ATOM 5261 O O . ALA A 1 696 ? -28.415 -54.240 10.517 1.00 12.13 716 ALA A O 1
ATOM 5263 N N . GLU A 1 697 ? -26.332 -53.269 10.454 1.00 12.14 717 GLU A N 1
ATOM 5264 C CA . GLU A 1 697 ? -26.576 -52.418 11.675 1.00 11.59 717 GLU A CA 1
ATOM 5265 C C . GLU A 1 697 ? -27.804 -51.476 11.421 1.00 12.16 717 GLU A C 1
ATOM 5266 O O . GLU A 1 697 ? -28.585 -51.269 12.297 1.00 13.07 717 GLU A O 1
ATOM 5272 N N . VAL A 1 698 ? -27.937 -50.934 10.203 1.00 11.12 718 VAL A N 1
ATOM 5273 C CA . VAL A 1 698 ? -29.040 -50.031 9.970 1.00 11.34 718 VAL A CA 1
ATOM 5274 C C . VAL A 1 698 ? -30.354 -50.799 10.142 1.00 11.87 718 VAL A C 1
ATOM 5275 O O . VAL A 1 698 ? -31.288 -50.314 10.837 1.00 12.38 718 VAL A O 1
ATOM 5279 N N . TYR A 1 699 ? -30.458 -51.997 9.528 1.00 12.20 719 TYR A N 1
ATOM 5280 C CA . TYR A 1 699 ? -31.693 -52.762 9.635 1.00 12.82 719 TYR A CA 1
ATOM 5281 C C . TYR A 1 699 ? -31.879 -53.459 10.925 1.00 13.85 719 TYR A C 1
ATOM 5282 O O . TYR A 1 699 ? -33.020 -53.857 11.264 1.00 13.86 719 TYR A O 1
ATOM 5291 N N . GLY A 1 700 ? -30.838 -53.633 11.729 1.00 12.64 720 GLY A N 1
ATOM 5292 C CA . GLY A 1 700 ? -30.954 -54.238 13.069 1.00 14.18 720 GLY A CA 1
ATOM 5293 C C . GLY A 1 700 ? -31.084 -53.205 14.208 1.00 12.01 720 GLY A C 1
ATOM 5294 O O . GLY A 1 700 ? -31.012 -53.608 15.374 1.00 13.55 720 GLY A O 1
ATOM 5295 N N . SER A 1 701 ? -31.289 -51.953 13.891 1.00 11.52 721 SER A N 1
ATOM 5296 C CA . SER A 1 701 ? -31.437 -50.930 14.927 1.00 11.58 721 SER A CA 1
ATOM 5297 C C . SER A 1 701 ? -32.909 -50.856 15.390 1.00 13.97 721 SER A C 1
ATOM 5298 O O . SER A 1 701 ? -33.830 -51.378 14.723 1.00 13.28 721 SER A O 1
ATOM 5301 N N . ALA A 1 702 ? -33.117 -50.283 16.565 1.00 12.77 722 ALA A N 1
ATOM 5302 C CA . ALA A 1 702 ? -34.402 -50.284 17.188 1.00 14.39 722 ALA A CA 1
ATOM 5303 C C . ALA A 1 702 ? -35.415 -49.443 16.475 1.00 15.94 722 ALA A C 1
ATOM 5304 O O . ALA A 1 702 ? -36.616 -49.709 16.729 1.00 18.10 722 ALA A O 1
ATOM 5306 N N . ASP A 1 703 ? -34.970 -48.496 15.642 1.00 13.59 723 ASP A N 1
ATOM 5307 C CA . ASP A 1 703 ? -35.837 -47.667 14.833 1.00 13.29 723 ASP A CA 1
ATOM 5308 C C . ASP A 1 703 ? -36.137 -48.197 13.446 1.00 14.65 723 ASP A C 1
ATOM 5309 O O . ASP A 1 703 ? -36.664 -47.441 12.692 1.00 17.16 723 ASP A O 1
ATOM 5314 N N . ALA A 1 704 ? -35.778 -49.439 13.175 1.00 12.43 724 ALA A N 1
ATOM 5315 C CA . ALA A 1 704 ? -35.752 -49.842 11.808 1.00 13.94 724 ALA A CA 1
ATOM 5316 C C . ALA A 1 704 ? -36.864 -50.726 11.327 1.00 13.65 724 ALA A C 1
ATOM 5317 O O . ALA A 1 704 ? -36.874 -51.172 10.135 1.00 14.94 724 ALA A O 1
ATOM 5319 N N . GLN A 1 705 ? -37.887 -51.024 12.162 1.00 14.76 725 GLN A N 1
ATOM 5320 C CA . GLN A 1 705 ? -38.888 -51.979 11.730 1.00 18.82 725 GLN A CA 1
ATOM 5321 C C . GLN A 1 705 ? -39.620 -51.499 10.515 1.00 16.93 725 GLN A C 1
ATOM 5322 O O . GLN A 1 705 ? -39.727 -52.257 9.504 1.00 17.09 725 GLN A O 1
ATOM 5328 N N . GLU A 1 706 ? -40.056 -50.264 10.500 1.00 19.51 726 GLU A N 1
ATOM 5329 C CA . GLU A 1 706 ? -40.788 -49.692 9.342 1.00 20.04 726 GLU A CA 1
ATOM 5330 C C . GLU A 1 706 ? -39.926 -49.633 8.075 1.00 18.39 726 GLU A C 1
ATOM 5331 O O . GLU A 1 706 ? -40.367 -50.015 6.947 1.00 17.44 726 GLU A O 1
ATOM 5337 N N . LYS A 1 707 ? -38.687 -49.178 8.222 1.00 16.02 727 LYS A N 1
ATOM 5338 C CA . LYS A 1 707 ? -37.760 -49.147 7.146 1.00 15.91 727 LYS A CA 1
ATOM 5339 C C . LYS A 1 707 ? -37.455 -50.535 6.563 1.00 15.10 727 LYS A C 1
ATOM 5340 O O . LYS A 1 707 ? -37.382 -50.721 5.330 1.00 14.61 727 LYS A O 1
ATOM 5346 N N . PHE A 1 708 ? -37.282 -51.463 7.407 1.00 13.99 728 PHE A N 1
ATOM 5347 C CA . PHE A 1 708 ? -36.992 -52.847 6.964 1.00 13.71 728 PHE A CA 1
ATOM 5348 C C . PHE A 1 708 ? -38.110 -53.376 6.112 1.00 14.63 728 PHE A C 1
ATOM 5349 O O . PHE A 1 708 ? -37.909 -53.870 5.000 1.00 13.23 728 PHE A O 1
ATOM 5357 N N . VAL A 1 709 ? -39.379 -53.227 6.568 1.00 13.64 729 VAL A N 1
ATOM 5358 C CA . VAL A 1 709 ? -40.505 -53.705 5.821 1.00 14.07 729 VAL A CA 1
ATOM 5359 C C . VAL A 1 709 ? -40.614 -52.959 4.516 1.00 13.42 729 VAL A C 1
ATOM 5360 O O . VAL A 1 709 ? -40.806 -53.616 3.446 1.00 14.76 729 VAL A O 1
ATOM 5364 N N . ARG A 1 710 ? -40.495 -51.642 4.516 1.00 13.13 730 ARG A N 1
ATOM 5365 C CA . ARG A 1 710 ? -40.678 -50.893 3.305 1.00 13.61 730 ARG A CA 1
ATOM 5366 C C . ARG A 1 710 ? -39.590 -51.271 2.328 1.00 14.46 730 ARG A C 1
ATOM 5367 O O . ARG A 1 710 ? -39.843 -51.415 1.094 1.00 13.94 730 ARG A O 1
ATOM 5375 N N . ASP A 1 711 ? -38.333 -51.356 2.781 1.00 12.62 731 ASP A N 1
ATOM 5376 C CA . ASP A 1 711 ? -37.299 -51.635 1.828 1.00 12.42 731 ASP A CA 1
ATOM 5377 C C . ASP A 1 711 ? -37.401 -53.112 1.329 1.00 12.32 731 ASP A C 1
ATOM 5378 O O . ASP A 1 711 ? -37.029 -53.373 0.153 1.00 12.45 731 ASP A O 1
ATOM 5383 N N . PHE A 1 712 ? -37.850 -54.041 2.203 1.00 11.44 732 PHE A N 1
ATOM 5384 C CA . PHE A 1 712 ? -37.992 -55.402 1.728 1.00 12.47 732 PHE A CA 1
ATOM 5385 C C . PHE A 1 712 ? -39.065 -55.444 0.616 1.00 12.59 732 PHE A C 1
ATOM 5386 O O . PHE A 1 712 ? -38.864 -56.109 -0.408 1.00 13.48 732 PHE A O 1
ATOM 5394 N N . VAL A 1 713 ? -40.198 -54.804 0.855 1.00 11.97 733 VAL A N 1
ATOM 5395 C CA . VAL A 1 713 ? -41.268 -54.812 -0.137 1.00 12.96 733 VAL A CA 1
ATOM 5396 C C . VAL A 1 713 ? -40.729 -54.215 -1.452 1.00 12.36 733 VAL A C 1
ATOM 5397 O O . VAL A 1 713 ? -41.008 -54.751 -2.559 1.00 13.09 733 VAL A O 1
ATOM 5401 N N . ALA A 1 714 ? -39.975 -53.121 -1.365 1.00 12.21 734 ALA A N 1
ATOM 5402 C CA . ALA A 1 714 ? -39.463 -52.538 -2.573 1.00 13.01 734 ALA A CA 1
ATOM 5403 C C . ALA A 1 714 ? -38.508 -53.442 -3.346 1.00 11.77 734 ALA A C 1
ATOM 5404 O O . ALA A 1 714 ? -38.681 -53.536 -4.643 1.00 13.59 734 ALA A O 1
ATOM 5406 N N . VAL A 1 715 ? -37.653 -54.167 -2.669 1.00 11.14 735 VAL A N 1
ATOM 5407 C CA . VAL A 1 715 ? -36.685 -55.030 -3.375 1.00 11.62 735 VAL A CA 1
ATOM 5408 C C . VAL A 1 715 ? -37.375 -56.272 -3.885 1.00 10.79 735 VAL A C 1
ATOM 5409 O O . VAL A 1 715 ? -37.089 -56.758 -5.001 1.00 11.12 735 VAL A O 1
ATOM 5413 N N . TRP A 1 716 ? -38.379 -56.749 -3.109 1.00 11.37 736 TRP A N 1
ATOM 5414 C CA . TRP A 1 716 ? -39.159 -57.926 -3.602 1.00 12.08 736 TRP A CA 1
ATOM 5415 C C . TRP A 1 716 ? -39.865 -57.560 -4.893 1.00 11.71 736 TRP A C 1
ATOM 5416 O O . TRP A 1 716 ? -39.791 -58.301 -5.900 1.00 13.53 736 TRP A O 1
ATOM 5427 N N . ASN A 1 717 ? -40.521 -56.376 -4.944 1.00 12.13 737 ASN A N 1
ATOM 5428 C CA . ASN A 1 717 ? -41.228 -55.964 -6.172 1.00 13.46 737 ASN A CA 1
ATOM 5429 C C . ASN A 1 717 ? -40.211 -55.760 -7.313 1.00 13.25 737 ASN A C 1
ATOM 5430 O O . ASN A 1 717 ? -40.479 -56.146 -8.460 1.00 13.16 737 ASN A O 1
ATOM 5435 N N . LYS A 1 718 ? -39.014 -55.212 -6.989 1.00 11.52 738 LYS A N 1
ATOM 5436 C CA . LYS A 1 718 ? -38.004 -55.084 -8.031 1.00 11.59 738 LYS A CA 1
ATOM 5437 C C . LYS A 1 718 ? -37.669 -56.421 -8.658 1.00 12.67 738 LYS A C 1
ATOM 5438 O O . LYS A 1 718 ? -37.657 -56.526 -9.910 1.00 12.97 738 LYS A O 1
ATOM 5444 N N . VAL A 1 719 ? -37.473 -57.421 -7.844 1.00 12.00 739 VAL A N 1
ATOM 5445 C CA . VAL A 1 719 ? -37.105 -58.731 -8.344 1.00 12.06 739 VAL A CA 1
ATOM 5446 C C . VAL A 1 719 ? -38.274 -59.284 -9.210 1.00 13.35 739 VAL A C 1
ATOM 5447 O O . VAL A 1 719 ? -38.041 -59.906 -10.297 1.00 12.39 739 VAL A O 1
ATOM 5451 N N . MET A 1 720 ? -39.496 -59.141 -8.697 1.00 12.54 740 MET A N 1
ATOM 5452 C CA . MET A 1 720 ? -40.653 -59.661 -9.424 1.00 12.43 740 MET A CA 1
ATOM 5453 C C . MET A 1 720 ? -40.781 -59.031 -10.820 1.00 13.43 740 MET A C 1
ATOM 5454 O O . MET A 1 720 ? -41.336 -59.665 -11.727 1.00 13.65 740 MET A O 1
ATOM 5459 N N . ASN A 1 721 ? -40.305 -57.804 -10.995 1.00 12.76 741 ASN A N 1
ATOM 5460 C CA . ASN A 1 721 ? -40.446 -57.069 -12.237 1.00 13.80 741 ASN A CA 1
ATOM 5461 C C . ASN A 1 721 ? -39.220 -57.084 -13.111 1.00 14.39 741 ASN A C 1
ATOM 5462 O O . ASN A 1 721 ? -39.180 -56.326 -14.128 1.00 13.61 741 ASN A O 1
ATOM 5467 N N . LEU A 1 722 ? -38.148 -57.827 -12.835 1.00 12.37 742 LEU A N 1
ATOM 5468 C CA . LEU A 1 722 ? -36.872 -57.656 -13.554 1.00 11.38 742 LEU A CA 1
ATOM 5469 C C . LEU A 1 722 ? -37.030 -57.876 -15.033 1.00 13.96 742 LEU A C 1
ATOM 5470 O O . LEU A 1 722 ? -36.269 -57.200 -15.731 1.00 14.72 742 LEU A O 1
ATOM 5475 N N . ASP A 1 723 ? -37.872 -58.832 -15.442 1.00 12.33 743 ASP A N 1
ATOM 5476 C CA . ASP A 1 723 ? -38.000 -59.072 -16.886 1.00 12.13 743 ASP A CA 1
ATOM 5477 C C . ASP A 1 723 ? -39.120 -58.364 -17.517 1.00 15.28 743 ASP A C 1
ATOM 5478 O O . ASP A 1 723 ? -39.453 -58.661 -18.717 1.00 15.92 743 ASP A O 1
ATOM 5483 N N . ARG A 1 724 ? -39.723 -57.314 -16.890 1.00 13.89 744 ARG A N 1
ATOM 5484 C CA . ARG A 1 724 ? -40.919 -56.701 -17.355 1.00 14.32 744 ARG A CA 1
ATOM 5485 C C . ARG A 1 724 ? -40.611 -55.585 -18.332 1.00 17.55 744 ARG A C 1
ATOM 5486 O O . ARG A 1 724 ? -41.013 -54.428 -18.091 1.00 20.32 744 ARG A O 1
ATOM 5494 N N . PHE A 1 725 ? -39.994 -55.874 -19.434 1.00 18.16 745 PHE A N 1
ATOM 5495 C CA . PHE A 1 725 ? -39.671 -54.912 -20.363 1.00 21.51 745 PHE A CA 1
ATOM 5496 C C . PHE A 1 725 ? -40.889 -54.503 -21.175 1.00 26.33 745 PHE A C 1
ATOM 5497 O O . PHE A 1 725 ? -40.766 -53.493 -21.880 1.00 28.65 745 PHE A O 1
ATOM 5505 N N . ASP A 1 726 ? -41.982 -55.249 -21.086 1.00 24.64 746 ASP A N 1
ATOM 5506 C CA . ASP A 1 726 ? -43.323 -54.755 -21.600 1.00 27.67 746 ASP A CA 1
ATOM 5507 C C . ASP A 1 726 ? -43.761 -53.549 -20.879 1.00 28.53 746 ASP A C 1
ATOM 5508 O O . ASP A 1 726 ? -44.612 -52.897 -21.370 1.00 33.97 746 ASP A O 1
ATOM 5513 N N . LEU A 1 727 ? -43.350 -53.262 -19.657 1.00 26.53 747 LEU A N 1
ATOM 5514 C CA . LEU A 1 727 ? -43.712 -52.062 -18.886 1.00 29.37 747 LEU A CA 1
ATOM 5515 C C . LEU A 1 727 ? -42.762 -50.931 -18.972 1.00 39.37 747 LEU A C 1
ATOM 5516 O O . LEU A 1 727 ? -43.102 -49.848 -18.557 1.00 44.03 747 LEU A O 1
ATOM 5521 N N . ALA A 1 728 ? -41.540 -51.230 -19.419 1.00 48.42 748 ALA A N 1
ATOM 5522 C CA . ALA A 1 728 ? -40.471 -50.230 -19.845 1.00 64.61 748 ALA A CA 1
ATOM 5523 C C . ALA A 1 728 ? -40.998 -49.205 -20.889 1.00 68.89 748 ALA A C 1
ATOM 5524 O O . ALA A 1 728 ? -41.712 -49.481 -21.908 1.00 66.38 748 ALA A O 1
ATOM 5527 N N . ASN B 1 15 ? -6.373 -64.669 -7.988 1.00 53.87 35 ASN B N 1
ATOM 5528 C CA . ASN B 1 15 ? -7.715 -63.994 -7.906 1.00 48.85 35 ASN B CA 1
ATOM 5529 C C . ASN B 1 15 ? -7.995 -63.577 -9.488 1.00 48.80 35 ASN B C 1
ATOM 5530 O O . ASN B 1 15 ? -7.017 -63.613 -10.355 1.00 44.49 35 ASN B O 1
ATOM 5532 N N . GLY B 1 16 ? -9.242 -63.243 -9.883 1.00 39.47 36 GLY B N 1
ATOM 5533 C CA . GLY B 1 16 ? -9.503 -62.747 -11.254 1.00 32.93 36 GLY B CA 1
ATOM 5534 C C . GLY B 1 16 ? -8.728 -61.499 -11.629 1.00 30.18 36 GLY B C 1
ATOM 5535 O O . GLY B 1 16 ? -8.625 -60.578 -10.800 1.00 30.49 36 GLY B O 1
ATOM 5536 N N . THR B 1 17 ? -8.127 -61.431 -12.796 1.00 22.99 37 THR B N 1
ATOM 5537 C CA . THR B 1 17 ? -7.323 -60.291 -13.179 1.00 24.38 37 THR B CA 1
ATOM 5538 C C . THR B 1 17 ? -8.177 -59.129 -13.453 1.00 25.34 37 THR B C 1
ATOM 5539 O O . THR B 1 17 ? -9.281 -59.368 -14.052 1.00 27.73 37 THR B O 1
ATOM 5543 N N . SER B 1 18 ? -7.763 -57.940 -13.077 1.00 21.65 38 SER B N 1
ATOM 5544 C CA . SER B 1 18 ? -8.594 -56.746 -13.210 1.00 23.69 38 SER B CA 1
ATOM 5545 C C . SER B 1 18 ? -7.837 -55.730 -14.042 1.00 20.41 38 SER B C 1
ATOM 5546 O O . SER B 1 18 ? -6.676 -55.917 -14.422 1.00 22.57 38 SER B O 1
ATOM 5549 N N . ASN B 1 19 ? -8.568 -54.678 -14.445 1.00 19.79 39 ASN B N 1
ATOM 5550 C CA . ASN B 1 19 ? -7.941 -53.632 -15.245 1.00 18.39 39 ASN B CA 1
ATOM 5551 C C . ASN B 1 19 ? -6.697 -52.981 -14.550 1.00 22.30 39 ASN B C 1
ATOM 5552 O O . ASN B 1 19 ? -5.741 -52.613 -15.176 1.00 23.09 39 ASN B O 1
ATOM 5557 N N . ARG B 1 20 ? -6.855 -52.869 -13.251 1.00 23.52 40 ARG B N 1
ATOM 5558 C CA . ARG B 1 20 ? -5.736 -52.346 -12.417 1.00 28.18 40 ARG B CA 1
ATOM 5559 C C . ARG B 1 20 ? -4.525 -53.267 -12.455 1.00 27.50 40 ARG B C 1
ATOM 5560 O O . ARG B 1 20 ? -3.382 -52.781 -12.444 1.00 31.01 40 ARG B O 1
ATOM 5568 N N . ASP B 1 21 ? -4.697 -54.575 -12.581 1.00 26.05 41 ASP B N 1
ATOM 5569 C CA . ASP B 1 21 ? -3.607 -55.437 -12.744 1.00 26.53 41 ASP B CA 1
ATOM 5570 C C . ASP B 1 21 ? -2.894 -55.228 -14.101 1.00 28.50 41 ASP B C 1
ATOM 5571 O O . ASP B 1 21 ? -1.702 -55.203 -14.220 1.00 27.72 41 ASP B O 1
ATOM 5576 N N . TRP B 1 22 ? -3.680 -55.122 -15.210 1.00 22.21 42 TRP B N 1
ATOM 5577 C CA . TRP B 1 22 ? -3.144 -54.987 -16.495 1.00 21.37 42 TRP B CA 1
ATOM 5578 C C . TRP B 1 22 ? -2.453 -53.646 -16.754 1.00 19.44 42 TRP B C 1
ATOM 5579 O O . TRP B 1 22 ? -1.488 -53.575 -17.521 1.00 22.38 42 TRP B O 1
ATOM 5590 N N . TRP B 1 23 ? -3.035 -52.574 -16.222 1.00 22.67 43 TRP B N 1
ATOM 5591 C CA . TRP B 1 23 ? -2.666 -51.185 -16.511 1.00 22.54 43 TRP B CA 1
ATOM 5592 C C . TRP B 1 23 ? -2.591 -50.471 -15.157 1.00 25.62 43 TRP B C 1
ATOM 5593 O O . TRP B 1 23 ? -3.521 -49.756 -14.712 1.00 24.91 43 TRP B O 1
ATOM 5604 N N . PRO B 1 24 ? -1.486 -50.702 -14.439 1.00 27.40 44 PRO B N 1
ATOM 5605 C CA . PRO B 1 24 ? -1.562 -50.252 -13.006 1.00 28.04 44 PRO B CA 1
ATOM 5606 C C . PRO B 1 24 ? -1.334 -48.789 -12.867 1.00 29.77 44 PRO B C 1
ATOM 5607 O O . PRO B 1 24 ? -1.609 -48.251 -11.795 1.00 33.23 44 PRO B O 1
ATOM 5611 N N . ASN B 1 25 ? -0.901 -48.163 -13.869 1.00 30.03 45 ASN B N 1
ATOM 5612 C CA . ASN B 1 25 ? -0.758 -46.718 -13.805 1.00 40.09 45 ASN B CA 1
ATOM 5613 C C . ASN B 1 25 ? -1.877 -45.912 -14.401 1.00 43.06 45 ASN B C 1
ATOM 5614 O O . ASN B 1 25 ? -1.686 -44.739 -14.512 1.00 50.40 45 ASN B O 1
ATOM 5619 N N . GLN B 1 26 ? -2.952 -46.547 -14.888 1.00 46.64 46 GLN B N 1
ATOM 5620 C CA . GLN B 1 26 ? -4.007 -45.881 -15.793 1.00 40.44 46 GLN B CA 1
ATOM 5621 C C . GLN B 1 26 ? -4.701 -45.113 -14.629 1.00 39.95 46 GLN B C 1
ATOM 5622 O O . GLN B 1 26 ? -4.572 -45.334 -13.439 1.00 45.83 46 GLN B O 1
ATOM 5628 N N . LEU B 1 27 ? -5.236 -43.948 -14.938 1.00 47.81 47 LEU B N 1
ATOM 5629 C CA . LEU B 1 27 ? -5.880 -43.054 -13.963 1.00 37.27 47 LEU B CA 1
ATOM 5630 C C . LEU B 1 27 ? -7.163 -43.763 -13.339 1.00 33.79 47 LEU B C 1
ATOM 5631 O O . LEU B 1 27 ? -7.962 -44.275 -14.178 1.00 42.02 47 LEU B O 1
ATOM 5636 N N . ASP B 1 28 ? -7.501 -43.537 -12.065 1.00 35.57 48 ASP B N 1
ATOM 5637 C CA . ASP B 1 28 ? -8.686 -44.032 -11.481 1.00 35.51 48 ASP B CA 1
ATOM 5638 C C . ASP B 1 28 ? -9.888 -43.173 -11.223 1.00 32.32 48 ASP B C 1
ATOM 5639 O O . ASP B 1 28 ? -10.033 -42.480 -10.162 1.00 36.60 48 ASP B O 1
ATOM 5644 N N . LEU B 1 29 ? -10.876 -43.273 -12.084 1.00 24.59 49 LEU B N 1
ATOM 5645 C CA . LEU B 1 29 ? -12.034 -42.431 -11.978 1.00 23.13 49 LEU B CA 1
ATOM 5646 C C . LEU B 1 29 ? -13.087 -42.872 -10.916 1.00 24.59 49 LEU B C 1
ATOM 5647 O O . LEU B 1 29 ? -14.010 -42.179 -10.599 1.00 24.05 49 LEU B O 1
ATOM 5652 N N . SER B 1 30 ? -12.982 -44.133 -10.432 1.00 25.90 50 SER B N 1
ATOM 5653 C CA A SER B 1 30 ? -13.992 -44.649 -9.520 0.70 25.47 50 SER B CA 1
ATOM 5654 C CA B SER B 1 30 ? -13.956 -44.647 -9.480 0.30 25.73 50 SER B CA 1
ATOM 5655 C C . SER B 1 30 ? -14.034 -43.796 -8.221 1.00 23.56 50 SER B C 1
ATOM 5656 O O . SER B 1 30 ? -15.129 -43.696 -7.630 1.00 25.59 50 SER B O 1
ATOM 5661 N N . ILE B 1 31 ? -12.927 -43.114 -7.892 1.00 22.54 51 ILE B N 1
ATOM 5662 C CA . ILE B 1 31 ? -12.945 -42.212 -6.776 1.00 20.40 51 ILE B CA 1
ATOM 5663 C C . ILE B 1 31 ? -13.950 -41.144 -6.894 1.00 22.01 51 ILE B C 1
ATOM 5664 O O . ILE B 1 31 ? -14.405 -40.569 -5.881 1.00 25.13 51 ILE B O 1
ATOM 5669 N N . LEU B 1 32 ? -14.309 -40.752 -8.113 1.00 20.34 52 LEU B N 1
ATOM 5670 C CA . LEU B 1 32 ? -15.331 -39.761 -8.334 1.00 19.99 52 LEU B CA 1
ATOM 5671 C C . LEU B 1 32 ? -16.826 -40.187 -8.257 1.00 24.38 52 LEU B C 1
ATOM 5672 O O . LEU B 1 32 ? -17.727 -39.349 -8.205 1.00 28.13 52 LEU B O 1
ATOM 5677 N N . HIS B 1 33 ? -16.985 -41.466 -8.117 1.00 25.01 53 HIS B N 1
ATOM 5678 C CA . HIS B 1 33 ? -18.369 -42.072 -8.164 1.00 30.05 53 HIS B CA 1
ATOM 5679 C C . HIS B 1 33 ? -18.515 -42.970 -6.943 1.00 36.13 53 HIS B C 1
ATOM 5680 O O . HIS B 1 33 ? -19.327 -43.878 -6.986 1.00 31.02 53 HIS B O 1
ATOM 5687 N N . ARG B 1 34 ? -17.729 -42.724 -5.911 1.00 34.70 54 ARG B N 1
ATOM 5688 C CA . ARG B 1 34 ? -17.965 -43.353 -4.574 1.00 35.92 54 ARG B CA 1
ATOM 5689 C C . ARG B 1 34 ? -19.033 -42.693 -3.937 1.00 31.39 54 ARG B C 1
ATOM 5690 O O . ARG B 1 34 ? -19.418 -41.581 -4.242 1.00 31.60 54 ARG B O 1
ATOM 5698 N N . HIS B 1 35 ? -19.587 -43.390 -2.895 1.00 26.79 55 HIS B N 1
ATOM 5699 C CA . HIS B 1 35 ? -20.558 -42.652 -2.169 1.00 28.82 55 HIS B CA 1
ATOM 5700 C C . HIS B 1 35 ? -21.803 -42.315 -2.988 1.00 28.65 55 HIS B C 1
ATOM 5701 O O . HIS B 1 35 ? -22.488 -41.396 -2.723 1.00 32.60 55 HIS B O 1
ATOM 5708 N N . SER B 1 36 ? -22.152 -43.192 -3.969 1.00 31.07 56 SER B N 1
ATOM 5709 C CA . SER B 1 36 ? -23.407 -42.977 -4.742 1.00 28.89 56 SER B CA 1
ATOM 5710 C C . SER B 1 36 ? -24.593 -43.430 -3.918 1.00 29.16 56 SER B C 1
ATOM 5711 O O . SER B 1 36 ? -24.484 -44.142 -2.832 1.00 26.28 56 SER B O 1
ATOM 5714 N N . SER B 1 37 ? -25.720 -43.150 -4.495 1.00 29.39 57 SER B N 1
ATOM 5715 C CA . SER B 1 37 ? -26.972 -43.546 -3.841 1.00 29.52 57 SER B CA 1
ATOM 5716 C C . SER B 1 37 ? -27.054 -45.060 -3.790 1.00 27.49 57 SER B C 1
ATOM 5717 O O . SER B 1 37 ? -27.707 -45.530 -2.843 1.00 27.58 57 SER B O 1
ATOM 5720 N N . LEU B 1 38 ? -26.349 -45.795 -4.639 1.00 21.83 58 LEU B N 1
ATOM 5721 C CA . LEU B 1 38 ? -26.429 -47.235 -4.669 1.00 23.36 58 LEU B CA 1
ATOM 5722 C C . LEU B 1 38 ? -25.917 -47.808 -3.333 1.00 20.75 58 LEU B C 1
ATOM 5723 O O . LEU B 1 38 ? -26.579 -48.767 -2.839 1.00 20.91 58 LEU B O 1
ATOM 5728 N N . SER B 1 39 ? -24.806 -47.386 -2.780 1.00 18.63 59 SER B N 1
ATOM 5729 C CA . SER B 1 39 ? -24.221 -48.029 -1.635 1.00 17.21 59 SER B CA 1
ATOM 5730 C C . SER B 1 39 ? -24.828 -47.520 -0.303 1.00 16.68 59 SER B C 1
ATOM 5731 O O . SER B 1 39 ? -24.558 -48.068 0.698 1.00 16.56 59 SER B O 1
ATOM 5734 N N . ASP B 1 40 ? -25.645 -46.531 -0.378 1.00 17.25 60 ASP B N 1
ATOM 5735 C CA . ASP B 1 40 ? -26.197 -45.882 0.826 1.00 17.91 60 ASP B CA 1
ATOM 5736 C C . ASP B 1 40 ? -27.478 -46.526 1.162 1.00 15.94 60 ASP B C 1
ATOM 5737 O O . ASP B 1 40 ? -28.383 -46.546 0.385 1.00 17.79 60 ASP B O 1
ATOM 5742 N N . PRO B 1 41 ? -27.625 -47.122 2.379 1.00 14.65 61 PRO B N 1
ATOM 5743 C CA . PRO B 1 41 ? -28.856 -47.748 2.736 1.00 14.60 61 PRO B CA 1
ATOM 5744 C C . PRO B 1 41 ? -29.969 -46.789 3.068 1.00 16.84 61 PRO B C 1
ATOM 5745 O O . PRO B 1 41 ? -31.108 -47.157 3.109 1.00 17.26 61 PRO B O 1
ATOM 5749 N N . MET B 1 42 ? -29.667 -45.509 3.316 1.00 14.29 62 MET B N 1
ATOM 5750 C CA . MET B 1 42 ? -30.659 -44.574 3.647 1.00 16.14 62 MET B CA 1
ATOM 5751 C C . MET B 1 42 ? -31.400 -44.055 2.405 1.00 19.53 62 MET B C 1
ATOM 5752 O O . MET B 1 42 ? -30.856 -44.047 1.339 1.00 20.49 62 MET B O 1
ATOM 5757 N N . GLY B 1 43 ? -32.569 -43.712 2.657 1.00 23.10 63 GLY B N 1
ATOM 5758 C CA . GLY B 1 43 ? -33.322 -43.184 1.386 1.00 28.21 63 GLY B CA 1
ATOM 5759 C C . GLY B 1 43 ? -32.736 -41.843 0.893 1.00 31.79 63 GLY B C 1
ATOM 5760 O O . GLY B 1 43 ? -31.884 -41.155 1.534 1.00 26.69 63 GLY B O 1
ATOM 5761 N N . LYS B 1 44 ? -33.000 -41.496 -0.375 1.00 32.30 64 LYS B N 1
ATOM 5762 C CA . LYS B 1 44 ? -32.205 -40.408 -0.999 1.00 34.13 64 LYS B CA 1
ATOM 5763 C C . LYS B 1 44 ? -32.480 -39.081 -0.344 1.00 29.43 64 LYS B C 1
ATOM 5764 O O . LYS B 1 44 ? -31.661 -38.133 -0.337 1.00 34.11 64 LYS B O 1
ATOM 5770 N N . ASP B 1 45 ? -33.600 -39.040 0.283 1.00 25.88 65 ASP B N 1
ATOM 5771 C CA . ASP B 1 45 ? -34.017 -37.829 1.030 1.00 34.29 65 ASP B CA 1
ATOM 5772 C C . ASP B 1 45 ? -33.716 -37.869 2.525 1.00 30.10 65 ASP B C 1
ATOM 5773 O O . ASP B 1 45 ? -34.187 -37.062 3.280 1.00 29.17 65 ASP B O 1
ATOM 5778 N N . PHE B 1 46 ? -33.073 -38.932 2.987 1.00 22.08 66 PHE B N 1
ATOM 5779 C CA . PHE B 1 46 ? -32.639 -38.857 4.427 1.00 19.94 66 PHE B CA 1
ATOM 5780 C C . PHE B 1 46 ? -31.788 -37.636 4.683 1.00 18.04 66 PHE B C 1
ATOM 5781 O O . PHE B 1 46 ? -30.799 -37.338 4.042 1.00 20.98 66 PHE B O 1
ATOM 5789 N N . ASN B 1 47 ? -32.169 -37.031 5.853 1.00 19.02 67 ASN B N 1
ATOM 5790 C CA . ASN B 1 47 ? -31.389 -35.865 6.206 1.00 20.96 67 ASN B CA 1
ATOM 5791 C C . ASN B 1 47 ? -30.978 -36.152 7.722 1.00 16.14 67 ASN B C 1
ATOM 5792 O O . ASN B 1 47 ? -31.763 -36.096 8.677 1.00 19.22 67 ASN B O 1
ATOM 5797 N N . TYR B 1 48 ? -29.661 -36.429 7.773 1.00 15.93 68 TYR B N 1
ATOM 5798 C CA . TYR B 1 48 ? -29.090 -36.756 9.142 1.00 14.01 68 TYR B CA 1
ATOM 5799 C C . TYR B 1 48 ? -29.262 -35.586 10.079 1.00 13.98 68 TYR B C 1
ATOM 5800 O O . TYR B 1 48 ? -29.574 -35.784 11.260 1.00 15.10 68 TYR B O 1
ATOM 5809 N N . ALA B 1 49 ? -29.055 -34.342 9.599 1.00 14.56 69 ALA B N 1
ATOM 5810 C CA . ALA B 1 49 ? -29.256 -33.265 10.564 1.00 15.87 69 ALA B CA 1
ATOM 5811 C C . ALA B 1 49 ? -30.574 -33.197 11.211 1.00 16.44 69 ALA B C 1
ATOM 5812 O O . ALA B 1 49 ? -30.681 -32.922 12.436 1.00 18.82 69 ALA B O 1
ATOM 5814 N N . GLN B 1 50 ? -31.617 -33.440 10.411 1.00 17.62 70 GLN B N 1
ATOM 5815 C CA . GLN B 1 50 ? -32.987 -33.429 10.985 1.00 21.80 70 GLN B CA 1
ATOM 5816 C C . GLN B 1 50 ? -33.175 -34.556 12.031 1.00 21.68 70 GLN B C 1
ATOM 5817 O O . GLN B 1 50 ? -33.788 -34.349 13.018 1.00 23.27 70 GLN B O 1
ATOM 5823 N N . ALA B 1 51 ? -32.592 -35.702 11.728 1.00 18.41 71 ALA B N 1
ATOM 5824 C CA . ALA B 1 51 ? -32.613 -36.839 12.678 1.00 17.56 71 ALA B CA 1
ATOM 5825 C C . ALA B 1 51 ? -31.930 -36.523 13.963 1.00 18.07 71 ALA B C 1
ATOM 5826 O O . ALA B 1 51 ? -32.413 -36.762 15.125 1.00 19.32 71 ALA B O 1
ATOM 5828 N N . PHE B 1 52 ? -30.763 -35.968 13.863 1.00 14.95 72 PHE B N 1
ATOM 5829 C CA . PHE B 1 52 ? -29.935 -35.664 14.986 1.00 14.84 72 PHE B CA 1
ATOM 5830 C C . PHE B 1 52 ? -30.640 -34.623 15.914 1.00 18.04 72 PHE B C 1
ATOM 5831 O O . PHE B 1 52 ? -30.542 -34.604 17.126 1.00 18.91 72 PHE B O 1
ATOM 5839 N N . GLU B 1 53 ? -31.247 -33.674 15.207 1.00 20.20 73 GLU B N 1
ATOM 5840 C CA . GLU B 1 53 ? -31.742 -32.527 16.027 1.00 24.97 73 GLU B CA 1
ATOM 5841 C C . GLU B 1 53 ? -32.927 -33.033 16.856 1.00 23.65 73 GLU B C 1
ATOM 5842 O O . GLU B 1 53 ? -33.142 -32.420 17.915 1.00 28.38 73 GLU B O 1
ATOM 5848 N N . LYS B 1 54 ? -33.590 -34.142 16.597 1.00 18.64 74 LYS B N 1
ATOM 5849 C CA . LYS B 1 54 ? -34.563 -34.678 17.416 1.00 23.10 74 LYS B CA 1
ATOM 5850 C C . LYS B 1 54 ? -34.051 -35.811 18.388 1.00 20.03 74 LYS B C 1
ATOM 5851 O O . LYS B 1 54 ? -34.831 -36.278 19.232 1.00 22.87 74 LYS B O 1
ATOM 5857 N N . LEU B 1 55 ? -32.793 -36.175 18.335 1.00 16.41 75 LEU B N 1
ATOM 5858 C CA . LEU B 1 55 ? -32.201 -37.093 19.269 1.00 16.48 75 LEU B CA 1
ATOM 5859 C C . LEU B 1 55 ? -32.275 -36.508 20.683 1.00 15.85 75 LEU B C 1
ATOM 5860 O O . LEU B 1 55 ? -31.991 -35.383 20.906 1.00 18.05 75 LEU B O 1
ATOM 5865 N N . ASP B 1 56 ? -32.530 -37.436 21.616 1.00 17.28 76 ASP B N 1
ATOM 5866 C CA . ASP B 1 56 ? -32.465 -37.127 23.073 1.00 17.73 76 ASP B CA 1
ATOM 5867 C C . ASP B 1 56 ? -30.999 -37.255 23.509 1.00 15.87 76 ASP B C 1
ATOM 5868 O O . ASP B 1 56 ? -30.589 -38.300 23.960 1.00 18.02 76 ASP B O 1
ATOM 5873 N N . LEU B 1 57 ? -30.245 -36.224 23.296 1.00 17.41 77 LEU B N 1
ATOM 5874 C CA . LEU B 1 57 ? -28.801 -36.250 23.470 1.00 16.27 77 LEU B CA 1
ATOM 5875 C C . LEU B 1 57 ? -28.508 -36.559 24.977 1.00 16.70 77 LEU B C 1
ATOM 5876 O O . LEU B 1 57 ? -27.573 -37.323 25.298 1.00 16.23 77 LEU B O 1
ATOM 5881 N N . ALA B 1 58 ? -29.303 -35.999 25.853 1.00 18.56 78 ALA B N 1
ATOM 5882 C CA . ALA B 1 58 ? -29.027 -36.219 27.267 1.00 17.33 78 ALA B CA 1
ATOM 5883 C C . ALA B 1 58 ? -29.238 -37.696 27.583 1.00 15.51 78 ALA B C 1
ATOM 5884 O O . ALA B 1 58 ? -28.468 -38.230 28.432 1.00 15.96 78 ALA B O 1
ATOM 5886 N N . ALA B 1 59 ? -30.217 -38.368 27.016 1.00 15.51 79 ALA B N 1
ATOM 5887 C CA . ALA B 1 59 ? -30.440 -39.787 27.230 1.00 15.64 79 ALA B CA 1
ATOM 5888 C C . ALA B 1 59 ? -29.213 -40.593 26.756 1.00 16.46 79 ALA B C 1
ATOM 5889 O O . ALA B 1 59 ? -28.772 -41.617 27.354 1.00 14.87 79 ALA B O 1
ATOM 5891 N N . VAL B 1 60 ? -28.738 -40.215 25.554 1.00 13.33 80 VAL B N 1
ATOM 5892 C CA . VAL B 1 60 ? -27.519 -40.880 24.993 1.00 13.84 80 VAL B CA 1
ATOM 5893 C C . VAL B 1 60 ? -26.372 -40.832 26.002 1.00 12.76 80 VAL B C 1
ATOM 5894 O O . VAL B 1 60 ? -25.639 -41.783 26.300 1.00 13.40 80 VAL B O 1
ATOM 5898 N N . LYS B 1 61 ? -26.147 -39.605 26.479 1.00 13.15 81 LYS B N 1
ATOM 5899 C CA . LYS B 1 61 ? -25.053 -39.352 27.446 1.00 13.31 81 LYS B CA 1
ATOM 5900 C C . LYS B 1 61 ? -25.248 -40.132 28.745 1.00 12.37 81 LYS B C 1
ATOM 5901 O O . LYS B 1 61 ? -24.228 -40.646 29.221 1.00 13.64 81 LYS B O 1
ATOM 5907 N N . ARG B 1 62 ? -26.451 -40.246 29.214 1.00 12.34 82 ARG B N 1
ATOM 5908 C CA . ARG B 1 62 ? -26.641 -41.142 30.422 1.00 13.16 82 ARG B CA 1
ATOM 5909 C C . ARG B 1 62 ? -26.287 -42.535 30.128 1.00 12.68 82 ARG B C 1
ATOM 5910 O O . ARG B 1 62 ? -25.620 -43.183 30.964 1.00 13.69 82 ARG B O 1
ATOM 5918 N N . ASP B 1 63 ? -26.660 -43.034 28.981 1.00 11.60 83 ASP B N 1
ATOM 5919 C CA . ASP B 1 63 ? -26.375 -44.425 28.599 1.00 13.18 83 ASP B CA 1
ATOM 5920 C C . ASP B 1 63 ? -24.847 -44.596 28.469 1.00 13.72 83 ASP B C 1
ATOM 5921 O O . ASP B 1 63 ? -24.244 -45.620 28.850 1.00 12.49 83 ASP B O 1
ATOM 5926 N N . LEU B 1 64 ? -24.117 -43.601 27.882 1.00 11.80 84 LEU B N 1
ATOM 5927 C CA . LEU B 1 64 ? -22.689 -43.649 27.746 1.00 10.87 84 LEU B CA 1
ATOM 5928 C C . LEU B 1 64 ? -22.006 -43.675 29.104 1.00 11.12 84 LEU B C 1
ATOM 5929 O O . LEU B 1 64 ? -21.012 -44.383 29.321 1.00 12.78 84 LEU B O 1
ATOM 5934 N N . HIS B 1 65 ? -22.493 -42.809 30.020 1.00 11.70 85 HIS B N 1
ATOM 5935 C CA . HIS B 1 65 ? -21.968 -42.772 31.385 1.00 12.76 85 HIS B CA 1
ATOM 5936 C C . HIS B 1 65 ? -22.099 -44.175 32.046 1.00 12.44 85 HIS B C 1
ATOM 5937 O O . HIS B 1 65 ? -21.121 -44.677 32.642 1.00 13.82 85 HIS B O 1
ATOM 5944 N N . ALA B 1 66 ? -23.280 -44.762 31.860 1.00 12.53 86 ALA B N 1
ATOM 5945 C CA . ALA B 1 66 ? -23.467 -46.151 32.407 1.00 13.06 86 ALA B CA 1
ATOM 5946 C C . ALA B 1 66 ? -22.560 -47.190 31.809 1.00 14.54 86 ALA B C 1
ATOM 5947 O O . ALA B 1 66 ? -22.003 -48.061 32.513 1.00 14.55 86 ALA B O 1
ATOM 5949 N N . LEU B 1 67 ? -22.286 -47.058 30.529 1.00 13.00 87 LEU B N 1
ATOM 5950 C CA . LEU B 1 67 ? -21.432 -47.998 29.856 1.00 12.78 87 LEU B CA 1
ATOM 5951 C C . LEU B 1 67 ? -20.027 -47.968 30.392 1.00 12.73 87 LEU B C 1
ATOM 5952 O O . LEU B 1 67 ? -19.310 -48.975 30.354 1.00 12.94 87 LEU B O 1
ATOM 5957 N N . MET B 1 68 ? -19.474 -46.832 30.831 1.00 13.11 88 MET B N 1
ATOM 5958 C CA . MET B 1 68 ? -18.119 -46.709 31.225 1.00 12.84 88 MET B CA 1
ATOM 5959 C C . MET B 1 68 ? -17.639 -47.743 32.189 1.00 13.29 88 MET B C 1
ATOM 5960 O O . MET B 1 68 ? -16.522 -48.178 32.138 1.00 14.18 88 MET B O 1
ATOM 5965 N N . THR B 1 69 ? -18.577 -48.093 33.118 1.00 12.19 89 THR B N 1
ATOM 5966 C CA . THR B 1 69 ? -18.171 -49.074 34.112 1.00 14.02 89 THR B CA 1
ATOM 5967 C C . THR B 1 69 ? -18.921 -50.330 33.996 1.00 15.27 89 THR B C 1
ATOM 5968 O O . THR B 1 69 ? -18.880 -51.120 34.996 1.00 19.42 89 THR B O 1
ATOM 5972 N N . THR B 1 70 ? -19.498 -50.642 32.889 1.00 14.47 90 THR B N 1
ATOM 5973 C CA . THR B 1 70 ? -20.185 -51.898 32.650 1.00 14.88 90 THR B CA 1
ATOM 5974 C C . THR B 1 70 ? -19.280 -52.808 31.913 1.00 15.99 90 THR B C 1
ATOM 5975 O O . THR B 1 70 ? -19.265 -52.822 30.685 1.00 16.56 90 THR B O 1
ATOM 5979 N N . SER B 1 71 ? -18.405 -53.563 32.593 1.00 15.58 91 SER B N 1
ATOM 5980 C CA . SER B 1 71 ? -17.375 -54.337 31.961 1.00 14.71 91 SER B CA 1
ATOM 5981 C C . SER B 1 71 ? -17.947 -55.617 31.285 1.00 15.21 91 SER B C 1
ATOM 5982 O O . SER B 1 71 ? -18.817 -56.301 31.847 1.00 18.12 91 SER B O 1
ATOM 5985 N N . GLN B 1 72 ? -17.508 -55.865 30.074 1.00 16.47 92 GLN B N 1
ATOM 5986 C CA . GLN B 1 72 ? -17.870 -57.053 29.352 1.00 17.46 92 GLN B CA 1
ATOM 5987 C C . GLN B 1 72 ? -16.735 -58.023 29.473 1.00 17.28 92 GLN B C 1
ATOM 5988 O O . GLN B 1 72 ? -15.583 -57.722 29.239 1.00 16.77 92 GLN B O 1
ATOM 5994 N N . ASP B 1 73 ? -17.130 -59.337 29.693 1.00 18.17 93 ASP B N 1
ATOM 5995 C CA . ASP B 1 73 ? -16.083 -60.276 29.867 1.00 19.87 93 ASP B CA 1
ATOM 5996 C C . ASP B 1 73 ? -15.206 -60.615 28.689 1.00 17.68 93 ASP B C 1
ATOM 5997 O O . ASP B 1 73 ? -14.035 -61.064 28.839 1.00 19.74 93 ASP B O 1
ATOM 6002 N N . TRP B 1 74 ? -15.685 -60.344 27.419 1.00 16.47 94 TRP B N 1
ATOM 6003 C CA . TRP B 1 74 ? -14.886 -60.551 26.277 1.00 16.50 94 TRP B CA 1
ATOM 6004 C C . TRP B 1 74 ? -13.783 -59.498 26.021 1.00 16.76 94 TRP B C 1
ATOM 6005 O O . TRP B 1 74 ? -12.874 -59.642 25.218 1.00 18.79 94 TRP B O 1
ATOM 6016 N N . TRP B 1 75 ? -13.938 -58.376 26.810 1.00 16.29 95 TRP B N 1
ATOM 6017 C CA . TRP B 1 75 ? -12.846 -57.357 26.841 1.00 15.46 95 TRP B CA 1
ATOM 6018 C C . TRP B 1 75 ? -12.915 -56.540 28.068 1.00 15.98 95 TRP B C 1
ATOM 6019 O O . TRP B 1 75 ? -13.499 -55.423 28.136 1.00 16.20 95 TRP B O 1
ATOM 6030 N N . PRO B 1 76 ? -12.454 -57.082 29.192 1.00 15.69 96 PRO B N 1
ATOM 6031 C CA . PRO B 1 76 ? -12.704 -56.510 30.466 1.00 14.91 96 PRO B CA 1
ATOM 6032 C C . PRO B 1 76 ? -12.068 -55.096 30.583 1.00 15.28 96 PRO B C 1
ATOM 6033 O O . PRO B 1 76 ? -10.976 -54.824 30.064 1.00 16.31 96 PRO B O 1
ATOM 6037 N N . ALA B 1 77 ? -12.799 -54.276 31.308 1.00 13.92 97 ALA B N 1
ATOM 6038 C CA . ALA B 1 77 ? -12.388 -52.878 31.481 1.00 14.17 97 ALA B CA 1
ATOM 6039 C C . ALA B 1 77 ? -11.214 -52.707 32.442 1.00 15.06 97 ALA B C 1
ATOM 6040 O O . ALA B 1 77 ? -11.289 -53.140 33.651 1.00 15.76 97 ALA B O 1
ATOM 6042 N N . ASP B 1 78 ? -10.135 -52.137 31.973 1.00 14.29 98 ASP B N 1
ATOM 6043 C CA . ASP B 1 78 ? -8.988 -51.737 32.849 1.00 15.39 98 ASP B CA 1
ATOM 6044 C C . ASP B 1 78 ? -9.479 -50.852 33.950 1.00 15.76 98 ASP B C 1
ATOM 6045 O O . ASP B 1 78 ? -10.246 -49.888 33.769 1.00 15.44 98 ASP B O 1
ATOM 6050 N N . PHE B 1 79 ? -9.056 -51.172 35.223 1.00 15.26 99 PHE B N 1
ATOM 6051 C CA . PHE B 1 79 ? -9.427 -50.337 36.352 1.00 17.07 99 PHE B CA 1
ATOM 6052 C C . PHE B 1 79 ? -10.960 -50.222 36.545 1.00 16.41 99 PHE B C 1
ATOM 6053 O O . PHE B 1 79 ? -11.467 -49.368 37.311 1.00 18.10 99 PHE B O 1
ATOM 6061 N N . GLY B 1 80 ? -11.732 -51.135 35.939 1.00 15.43 100 GLY B N 1
ATOM 6062 C CA . GLY B 1 80 ? -13.108 -51.124 35.940 1.00 16.19 100 GLY B CA 1
ATOM 6063 C C . GLY B 1 80 ? -13.808 -50.001 35.146 1.00 16.83 100 GLY B C 1
ATOM 6064 O O . GLY B 1 80 ? -14.991 -49.765 35.291 1.00 18.74 100 GLY B O 1
ATOM 6065 N N . HIS B 1 81 ? -13.042 -49.292 34.295 1.00 15.50 101 HIS B N 1
ATOM 6066 C CA . HIS B 1 81 ? -13.573 -48.108 33.618 1.00 14.68 101 HIS B CA 1
ATOM 6067 C C . HIS B 1 81 ? -12.980 -48.037 32.196 1.00 13.51 101 HIS B C 1
ATOM 6068 O O . HIS B 1 81 ? -11.755 -48.039 32.000 1.00 14.78 101 HIS B O 1
ATOM 6075 N N . TYR B 1 82 ? -13.862 -48.072 31.203 1.00 13.08 102 TYR B N 1
ATOM 6076 C CA . TYR B 1 82 ? -13.489 -47.995 29.786 1.00 13.44 102 TYR B CA 1
ATOM 6077 C C . TYR B 1 82 ? -13.065 -46.580 29.340 1.00 13.19 102 TYR B C 1
ATOM 6078 O O . TYR B 1 82 ? -12.817 -46.409 28.107 1.00 13.39 102 TYR B O 1
ATOM 6087 N N . GLY B 1 83 ? -13.007 -45.602 30.206 1.00 13.24 103 GLY B N 1
ATOM 6088 C CA . GLY B 1 83 ? -12.768 -44.209 29.752 1.00 14.69 103 GLY B CA 1
ATOM 6089 C C . GLY B 1 83 ? -11.485 -44.013 28.938 1.00 14.14 103 GLY B C 1
ATOM 6090 O O . GLY B 1 83 ? -11.522 -43.439 27.839 1.00 13.00 103 GLY B O 1
ATOM 6091 N N . GLY B 1 84 ? -10.358 -44.590 29.394 1.00 13.82 104 GLY B N 1
ATOM 6092 C CA . GLY B 1 84 ? -9.119 -44.436 28.638 1.00 13.72 104 GLY B CA 1
ATOM 6093 C C . GLY B 1 84 ? -9.254 -45.091 27.254 1.00 13.08 104 GLY B C 1
ATOM 6094 O O . GLY B 1 84 ? -8.813 -44.471 26.251 1.00 12.70 104 GLY B O 1
ATOM 6095 N N . LEU B 1 85 ? -9.809 -46.294 27.170 1.00 12.13 105 LEU B N 1
ATOM 6096 C CA . LEU B 1 85 ? -9.963 -46.905 25.830 1.00 12.93 105 LEU B CA 1
ATOM 6097 C C . LEU B 1 85 ? -10.801 -45.981 24.896 1.00 11.69 105 LEU B C 1
ATOM 6098 O O . LEU B 1 85 ? -10.447 -45.849 23.705 1.00 12.43 105 LEU B O 1
ATOM 6103 N N . PHE B 1 86 ? -11.878 -45.431 25.423 1.00 11.79 106 PHE B N 1
ATOM 6104 C CA . PHE B 1 86 ? -12.755 -44.580 24.606 1.00 11.63 106 PHE B CA 1
ATOM 6105 C C . PHE B 1 86 ? -12.076 -43.240 24.241 1.00 12.14 106 PHE B C 1
ATOM 6106 O O . PHE B 1 86 ? -12.318 -42.737 23.098 1.00 13.43 106 PHE B O 1
ATOM 6114 N N . ILE B 1 87 ? -11.258 -42.704 25.102 1.00 12.40 107 ILE B N 1
ATOM 6115 C CA . ILE B 1 87 ? -10.574 -41.440 24.729 1.00 12.08 107 ILE B CA 1
ATOM 6116 C C . ILE B 1 87 ? -9.606 -41.783 23.613 1.00 12.71 107 ILE B C 1
ATOM 6117 O O . ILE B 1 87 ? -9.484 -41.056 22.611 1.00 12.59 107 ILE B O 1
ATOM 6122 N N . ARG B 1 88 ? -8.845 -42.883 23.724 1.00 11.77 108 ARG B N 1
ATOM 6123 C CA . ARG B 1 88 ? -7.955 -43.274 22.643 1.00 12.12 108 ARG B CA 1
ATOM 6124 C C . ARG B 1 88 ? -8.728 -43.538 21.362 1.00 12.15 108 ARG B C 1
ATOM 6125 O O . ARG B 1 88 ? -8.325 -43.096 20.237 1.00 12.63 108 ARG B O 1
ATOM 6133 N N . MET B 1 89 ? -9.896 -44.203 21.456 1.00 12.72 109 MET B N 1
ATOM 6134 C CA . MET B 1 89 ? -10.736 -44.442 20.266 1.00 11.44 109 MET B CA 1
ATOM 6135 C C . MET B 1 89 ? -11.124 -43.120 19.540 1.00 11.58 109 MET B C 1
ATOM 6136 O O . MET B 1 89 ? -10.974 -43.003 18.324 1.00 12.59 109 MET B O 1
ATOM 6141 N N . ALA B 1 90 ? -11.568 -42.134 20.318 1.00 12.64 110 ALA B N 1
ATOM 6142 C CA . ALA B 1 90 ? -11.968 -40.903 19.737 1.00 12.82 110 ALA B CA 1
ATOM 6143 C C . ALA B 1 90 ? -10.814 -40.130 19.224 1.00 12.46 110 ALA B C 1
ATOM 6144 O O . ALA B 1 90 ? -10.864 -39.474 18.091 1.00 11.58 110 ALA B O 1
ATOM 6163 N N . HIS B 1 92 ? -8.003 -41.536 18.053 1.00 12.02 112 HIS B N 1
ATOM 6164 C CA . HIS B 1 92 ? -7.646 -42.073 16.784 1.00 11.95 112 HIS B CA 1
ATOM 6165 C C . HIS B 1 92 ? -8.624 -41.819 15.706 1.00 12.31 112 HIS B C 1
ATOM 6166 O O . HIS B 1 92 ? -8.228 -41.689 14.498 1.00 11.92 112 HIS B O 1
ATOM 6173 N N . SER B 1 93 ? -9.926 -41.677 15.989 1.00 12.26 113 SER B N 1
ATOM 6174 C CA . SER B 1 93 ? -10.885 -41.335 14.946 1.00 11.53 113 SER B CA 1
ATOM 6175 C C . SER B 1 93 ? -10.508 -40.007 14.327 1.00 10.66 113 SER B C 1
ATOM 6176 O O . SER B 1 93 ? -10.472 -39.874 13.081 1.00 11.67 113 SER B O 1
ATOM 6179 N N . ALA B 1 94 ? -10.226 -39.035 15.181 1.00 11.70 114 ALA B N 1
ATOM 6180 C CA . ALA B 1 94 ? -9.840 -37.695 14.716 1.00 11.99 114 ALA B CA 1
ATOM 6181 C C . ALA B 1 94 ? -8.432 -37.612 14.176 1.00 12.80 114 ALA B C 1
ATOM 6182 O O . ALA B 1 94 ? -8.108 -36.718 13.335 1.00 13.02 114 ALA B O 1
ATOM 6184 N N . GLY B 1 95 ? -7.581 -38.495 14.588 1.00 11.69 115 GLY B N 1
ATOM 6185 C CA . GLY B 1 95 ? -6.098 -38.363 14.462 1.00 12.88 115 GLY B CA 1
ATOM 6186 C C . GLY B 1 95 ? -5.582 -38.635 13.046 1.00 13.33 115 GLY B C 1
ATOM 6187 O O . GLY B 1 95 ? -4.394 -38.481 12.858 1.00 15.15 115 GLY B O 1
ATOM 6188 N N . THR B 1 96 ? -6.422 -39.108 12.132 1.00 12.34 116 THR B N 1
ATOM 6189 C CA . THR B 1 96 ? -5.929 -39.428 10.813 1.00 12.70 116 THR B CA 1
ATOM 6190 C C . THR B 1 96 ? -5.942 -38.159 9.938 1.00 13.00 116 THR B C 1
ATOM 6191 O O . THR B 1 96 ? -5.528 -38.263 8.726 1.00 13.72 116 THR B O 1
ATOM 6195 N N . TYR B 1 97 ? -6.442 -37.071 10.437 1.00 12.34 117 TYR B N 1
ATOM 6196 C CA . TYR B 1 97 ? -6.574 -35.828 9.630 1.00 14.22 117 TYR B CA 1
ATOM 6197 C C . TYR B 1 97 ? -5.277 -35.271 9.104 1.00 12.33 117 TYR B C 1
ATOM 6198 O O . TYR B 1 97 ? -4.300 -35.229 9.838 1.00 14.63 117 TYR B O 1
ATOM 6207 N N . ARG B 1 98 ? -5.259 -34.789 7.883 1.00 13.73 118 ARG B N 1
ATOM 6208 C CA . ARG B 1 98 ? -4.060 -34.116 7.312 1.00 15.04 118 ARG B CA 1
ATOM 6209 C C . ARG B 1 98 ? -4.525 -32.799 6.747 1.00 13.72 118 ARG B C 1
ATOM 6210 O O . ARG B 1 98 ? -5.543 -32.684 5.993 1.00 13.79 118 ARG B O 1
ATOM 6218 N N . THR B 1 99 ? -3.835 -31.716 7.153 1.00 13.89 119 THR B N 1
ATOM 6219 C CA . THR B 1 99 ? -4.190 -30.390 6.634 1.00 15.09 119 THR B CA 1
ATOM 6220 C C . THR B 1 99 ? -3.854 -30.198 5.167 1.00 15.10 119 THR B C 1
ATOM 6221 O O . THR B 1 99 ? -4.558 -29.408 4.498 1.00 16.80 119 THR B O 1
ATOM 6228 N N . ALA B 1 100 ? -2.938 -30.980 4.635 1.00 15.68 120 ALA B N 1
ATOM 6229 C CA . ALA B 1 100 ? -2.570 -30.874 3.238 1.00 18.32 120 ALA B CA 1
ATOM 6230 C C . ALA B 1 100 ? -3.743 -30.982 2.314 1.00 17.76 120 ALA B C 1
ATOM 6231 O O . ALA B 1 100 ? -3.880 -30.171 1.388 1.00 17.33 120 ALA B O 1
ATOM 6233 N N . ASP B 1 101 ? -4.587 -31.990 2.503 1.00 14.17 121 ASP B N 1
ATOM 6234 C CA . ASP B 1 101 ? -5.741 -32.210 1.640 1.00 13.50 121 ASP B CA 1
ATOM 6235 C C . ASP B 1 101 ? -7.064 -32.214 2.345 1.00 14.94 121 ASP B C 1
ATOM 6236 O O . ASP B 1 101 ? -8.121 -32.352 1.758 1.00 15.06 121 ASP B O 1
ATOM 6241 N N . GLY B 1 102 ? -7.032 -32.084 3.708 1.00 13.30 122 GLY B N 1
ATOM 6242 C CA . GLY B 1 102 ? -8.213 -32.130 4.526 1.00 12.62 122 GLY B CA 1
ATOM 6243 C C . GLY B 1 102 ? -8.761 -33.557 4.727 1.00 12.48 122 GLY B C 1
ATOM 6244 O O . GLY B 1 102 ? -9.864 -33.665 5.346 1.00 13.86 122 GLY B O 1
ATOM 6245 N N . ARG B 1 103 ? -8.113 -34.529 4.173 1.00 13.08 123 ARG B N 1
ATOM 6246 C CA . ARG B 1 103 ? -8.609 -35.870 4.230 1.00 12.93 123 ARG B CA 1
ATOM 6247 C C . ARG B 1 103 ? -8.361 -36.462 5.657 1.00 13.02 123 ARG B C 1
ATOM 6248 O O . ARG B 1 103 ? -7.548 -36.003 6.394 1.00 13.89 123 ARG B O 1
ATOM 6256 N N . GLY B 1 104 ? -9.017 -37.608 5.867 1.00 13.38 124 GLY B N 1
ATOM 6257 C CA . GLY B 1 104 ? -8.939 -38.173 7.240 1.00 13.24 124 GLY B CA 1
ATOM 6258 C C . GLY B 1 104 ? -9.746 -37.355 8.195 1.00 14.95 124 GLY B C 1
ATOM 6259 O O . GLY B 1 104 ? -10.556 -36.464 7.861 1.00 15.08 124 GLY B O 1
ATOM 6260 N N . GLY B 1 105 ? -9.550 -37.652 9.482 1.00 13.39 125 GLY B N 1
ATOM 6261 C CA . GLY B 1 105 ? -10.349 -37.132 10.555 1.00 14.01 125 GLY B CA 1
ATOM 6262 C C . GLY B 1 105 ? -11.592 -37.918 10.950 1.00 12.37 125 GLY B C 1
ATOM 6263 O O . GLY B 1 105 ? -11.840 -38.974 10.405 1.00 13.23 125 GLY B O 1
ATOM 6264 N N . ALA B 1 106 ? -12.332 -37.396 11.930 1.00 13.05 126 ALA B N 1
ATOM 6265 C CA . ALA B 1 106 ? -13.460 -38.146 12.514 1.00 12.89 126 ALA B CA 1
ATOM 6266 C C . ALA B 1 106 ? -14.758 -37.997 11.807 1.00 12.71 126 ALA B C 1
ATOM 6267 O O . ALA B 1 106 ? -15.757 -38.674 12.053 1.00 12.84 126 ALA B O 1
ATOM 6269 N N . GLY B 1 107 ? -14.826 -37.049 10.849 1.00 11.96 127 GLY B N 1
ATOM 6270 C CA . GLY B 1 107 ? -16.055 -36.538 10.330 1.00 12.54 127 GLY B CA 1
ATOM 6271 C C . GLY B 1 107 ? -16.918 -37.424 9.486 1.00 12.85 127 GLY B C 1
ATOM 6272 O O . GLY B 1 107 ? -18.072 -37.134 9.210 1.00 15.46 127 GLY B O 1
ATOM 6273 N N . GLU B 1 108 ? -16.370 -38.573 9.046 1.00 12.60 128 GLU B N 1
ATOM 6274 C CA . GLU B 1 108 ? -17.049 -39.571 8.246 1.00 13.92 128 GLU B CA 1
ATOM 6275 C C . GLU B 1 108 ? -17.187 -40.925 8.911 1.00 12.32 128 GLU B C 1
ATOM 6276 O O . GLU B 1 108 ? -17.683 -41.892 8.337 1.00 12.96 128 GLU B O 1
ATOM 6282 N N . GLY B 1 109 ? -16.701 -41.052 10.142 1.00 11.26 129 GLY B N 1
ATOM 6283 C CA . GLY B 1 109 ? -16.724 -42.353 10.842 1.00 11.19 129 GLY B CA 1
ATOM 6284 C C . GLY B 1 109 ? -16.026 -43.442 10.157 1.00 11.97 129 GLY B C 1
ATOM 6285 O O . GLY B 1 109 ? -16.371 -44.633 10.304 1.00 11.46 129 GLY B O 1
ATOM 6286 N N . GLN B 1 110 ? -14.939 -43.105 9.453 1.00 11.66 130 GLN B N 1
ATOM 6287 C CA . GLN B 1 110 ? -14.235 -44.076 8.603 1.00 10.72 130 GLN B CA 1
ATOM 6288 C C . GLN B 1 110 ? -13.428 -45.058 9.421 1.00 11.41 130 GLN B C 1
ATOM 6289 O O . GLN B 1 110 ? -12.911 -46.058 8.833 1.00 12.32 130 GLN B O 1
ATOM 6295 N N . GLN B 1 111 ? -13.265 -44.915 10.741 1.00 10.78 131 GLN B N 1
ATOM 6296 C CA . GLN B 1 111 ? -12.551 -45.915 11.560 1.00 11.22 131 GLN B CA 1
ATOM 6297 C C . GLN B 1 111 ? -13.238 -47.264 11.483 1.00 11.29 131 GLN B C 1
ATOM 6298 O O . GLN B 1 111 ? -12.577 -48.308 11.776 1.00 12.99 131 GLN B O 1
ATOM 6304 N N . ARG B 1 112 ? -14.532 -47.3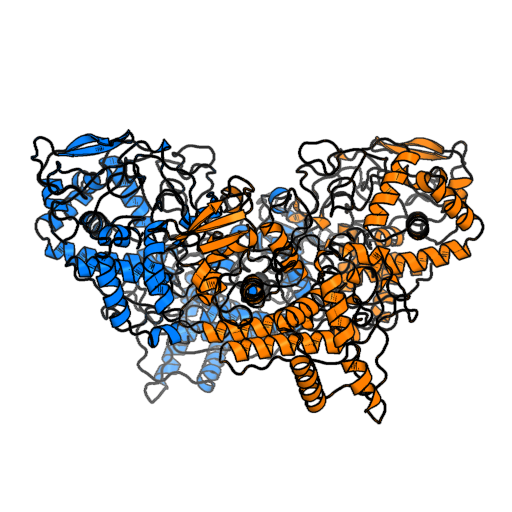26 11.110 1.00 10.99 132 ARG B N 1
ATOM 6305 C CA . ARG B 1 112 ? -15.261 -48.616 11.100 1.00 11.93 132 ARG B CA 1
ATOM 6306 C C . ARG B 1 112 ? -15.117 -49.349 9.763 1.00 12.75 132 ARG B C 1
ATOM 6307 O O . ARG B 1 112 ? -15.624 -50.459 9.589 1.00 13.59 132 ARG B O 1
ATOM 6315 N N . PHE B 1 113 ? -14.410 -48.762 8.813 1.00 11.83 133 PHE B N 1
ATOM 6316 C CA . PHE B 1 113 ? -14.176 -49.409 7.481 1.00 11.36 133 PHE B CA 1
ATOM 6317 C C . PHE B 1 113 ? -12.703 -49.617 7.242 1.00 12.22 133 PHE B C 1
ATOM 6318 O O . PHE B 1 113 ? -11.814 -49.101 7.958 1.00 12.62 133 PHE B O 1
ATOM 6326 N N . ALA B 1 114 ? -12.387 -50.395 6.217 1.00 13.10 134 ALA B N 1
ATOM 6327 C CA . ALA B 1 114 ? -11.020 -50.585 5.812 1.00 13.26 134 ALA B CA 1
ATOM 6328 C C . ALA B 1 114 ? -10.477 -49.337 5.154 1.00 12.57 134 ALA B C 1
ATOM 6329 O O . ALA B 1 114 ? -11.296 -48.617 4.534 1.00 14.14 134 ALA B O 1
ATOM 6331 N N . PRO B 1 115 ? -9.195 -49.035 5.300 1.00 13.00 135 PRO B N 1
ATOM 6332 C CA . PRO B 1 115 ? -8.194 -49.762 6.047 1.00 13.33 135 PRO B CA 1
ATOM 6333 C C . PRO B 1 115 ? -8.147 -49.396 7.518 1.00 13.39 135 PRO B C 1
ATOM 6334 O O . PRO B 1 115 ? -7.481 -50.103 8.281 1.00 13.55 135 PRO B O 1
ATOM 6338 N N . LEU B 1 116 ? -8.734 -48.302 7.927 1.00 12.56 136 LEU B N 1
ATOM 6339 C CA . LEU B 1 116 ? -8.517 -47.802 9.246 1.00 11.98 136 LEU B CA 1
ATOM 6340 C C . LEU B 1 116 ? -8.940 -48.721 10.334 1.00 12.28 136 LEU B C 1
ATOM 6341 O O . LEU B 1 116 ? -8.325 -48.793 11.402 1.00 13.37 136 LEU B O 1
ATOM 6346 N N . ASN B 1 117 ? -9.986 -49.519 10.093 1.00 11.93 137 ASN B N 1
ATOM 6347 C CA . ASN B 1 117 ? -10.392 -50.432 11.103 1.00 12.57 137 ASN B CA 1
ATOM 6348 C C . ASN B 1 117 ? -9.376 -51.504 11.430 1.00 12.94 137 ASN B C 1
ATOM 6349 O O . ASN B 1 117 ? -9.514 -52.175 12.497 1.00 12.53 137 ASN B O 1
ATOM 6354 N N . SER B 1 118 ? -8.382 -51.658 10.564 1.00 12.68 138 SER B N 1
ATOM 6355 C CA . SER B 1 118 ? -7.343 -52.664 10.737 1.00 13.68 138 SER B CA 1
ATOM 6356 C C . SER B 1 118 ? -5.920 -52.153 10.769 1.00 12.99 138 SER B C 1
ATOM 6357 O O . SER B 1 118 ? -4.980 -52.934 10.741 1.00 15.33 138 SER B O 1
ATOM 6360 N N . TRP B 1 119 ? -5.761 -50.801 10.877 1.00 12.46 139 TRP B N 1
ATOM 6361 C CA . TRP B 1 119 ? -4.393 -50.334 11.073 1.00 12.96 139 TRP B CA 1
ATOM 6362 C C . TRP B 1 119 ? -3.855 -50.840 12.340 1.00 12.55 139 TRP B C 1
ATOM 6363 O O . TRP B 1 119 ? -4.558 -50.953 13.378 1.00 13.74 139 TRP B O 1
ATOM 6374 N N . PRO B 1 120 ? -2.563 -51.142 12.414 1.00 13.58 140 PRO B N 1
ATOM 6375 C CA . PRO B 1 120 ? -1.965 -51.541 13.669 1.00 13.92 140 PRO B CA 1
ATOM 6376 C C . PRO B 1 120 ? -2.188 -50.608 14.820 1.00 12.72 140 PRO B C 1
ATOM 6377 O O . PRO B 1 120 ? -2.476 -51.036 15.955 1.00 14.21 140 PRO B O 1
ATOM 6381 N N . ASP B 1 121 ? -2.124 -49.310 14.553 1.00 12.99 141 ASP B N 1
ATOM 6382 C CA . ASP B 1 121 ? -2.328 -48.310 15.618 1.00 14.02 141 ASP B CA 1
ATOM 6383 C C . ASP B 1 121 ? -3.800 -48.327 16.104 1.00 14.40 141 ASP B C 1
ATOM 6384 O O . ASP B 1 121 ? -4.048 -47.790 17.189 1.00 14.79 141 ASP B O 1
ATOM 6389 N N . ASN B 1 122 ? -4.718 -48.939 15.380 1.00 13.10 142 ASN B N 1
ATOM 6390 C CA . ASN B 1 122 ? -6.102 -48.999 15.791 1.00 12.88 142 ASN B CA 1
ATOM 6391 C C . ASN B 1 122 ? -6.434 -50.413 16.354 1.00 11.95 142 ASN B C 1
ATOM 6392 O O . ASN B 1 122 ? -7.624 -50.717 16.614 1.00 12.77 142 ASN B O 1
ATOM 6397 N N . ALA B 1 123 ? -5.417 -51.131 16.776 1.00 12.44 143 ALA B N 1
ATOM 6398 C CA . ALA B 1 123 ? -5.636 -52.470 17.391 1.00 13.42 143 ALA B CA 1
ATOM 6399 C C . ALA B 1 123 ? -6.505 -52.304 18.650 1.00 13.05 143 ALA B C 1
ATOM 6400 O O . ALA B 1 123 ? -6.318 -51.400 19.491 1.00 12.67 143 ALA B O 1
ATOM 6402 N N . ASN B 1 124 ? -7.459 -53.221 18.787 1.00 12.87 144 ASN B N 1
ATOM 6403 C CA . ASN B 1 124 ? -8.384 -53.320 19.894 1.00 12.11 144 ASN B CA 1
ATOM 6404 C C . ASN B 1 124 ? -9.395 -52.160 19.991 1.00 12.56 144 ASN B C 1
ATOM 6405 O O . ASN B 1 124 ? -10.297 -52.220 20.811 1.00 12.83 144 ASN B O 1
ATOM 6410 N N . LEU B 1 125 ? -9.336 -51.153 19.049 1.00 12.56 145 LEU B N 1
ATOM 6411 C CA . LEU B 1 125 ? -10.425 -50.234 18.937 1.00 11.95 145 LEU B CA 1
ATOM 6412 C C . LEU B 1 125 ? -11.643 -50.848 18.325 1.00 11.64 145 LEU B C 1
ATOM 6413 O O . LEU B 1 125 ? -12.791 -50.366 18.470 1.00 12.44 145 LEU B O 1
ATOM 6418 N N . ASP B 1 126 ? -11.517 -52.022 17.700 1.00 12.17 146 ASP B N 1
ATOM 6419 C CA . ASP B 1 126 ? -12.650 -52.846 17.327 1.00 13.40 146 ASP B CA 1
ATOM 6420 C C . ASP B 1 126 ? -13.466 -53.253 18.505 1.00 13.08 146 ASP B C 1
ATOM 6421 O O . ASP B 1 126 ? -14.723 -53.326 18.443 1.00 11.98 146 ASP B O 1
ATOM 6426 N N . LYS B 1 127 ? -12.809 -53.497 19.591 1.00 12.29 147 LYS B N 1
ATOM 6427 C CA . LYS B 1 127 ? -13.452 -53.824 20.887 1.00 11.87 147 LYS B CA 1
ATOM 6428 C C . LYS B 1 127 ? -14.278 -52.633 21.376 1.00 11.20 147 LYS B C 1
ATOM 6429 O O . LYS B 1 127 ? -15.443 -52.759 21.757 1.00 12.33 147 LYS B O 1
ATOM 6435 N N . ALA B 1 128 ? -13.654 -51.440 21.350 1.00 11.95 148 ALA B N 1
ATOM 6436 C CA . ALA B 1 128 ? -14.276 -50.247 21.770 1.00 12.70 148 ALA B CA 1
ATOM 6437 C C . ALA B 1 128 ? -15.548 -49.934 21.005 1.00 11.81 148 ALA B C 1
ATOM 6438 O O . ALA B 1 128 ? -16.609 -49.621 21.510 1.00 11.94 148 ALA B O 1
ATOM 6440 N N . ARG B 1 129 ? -15.453 -50.047 19.631 1.00 12.02 149 ARG B N 1
ATOM 6441 C CA . ARG B 1 129 ? -16.656 -49.845 18.821 1.00 12.15 149 ARG B CA 1
ATOM 6442 C C . ARG B 1 129 ? -17.705 -50.828 19.117 1.00 11.34 149 ARG B C 1
ATOM 6443 O O . ARG B 1 129 ? -18.877 -50.513 19.149 1.00 11.54 149 ARG B O 1
ATOM 6451 N N . ARG B 1 130 ? -17.353 -52.145 19.298 1.00 11.91 150 ARG B N 1
ATOM 6452 C CA . ARG B 1 130 ? -18.346 -53.168 19.615 1.00 12.51 150 ARG B CA 1
ATOM 6453 C C . ARG B 1 130 ? -19.076 -52.898 20.922 1.00 13.05 150 ARG B C 1
ATOM 6454 O O . ARG B 1 130 ? -20.257 -53.120 21.043 1.00 12.64 150 ARG B O 1
ATOM 6462 N N . LEU B 1 131 ? -18.358 -52.332 21.913 1.00 12.24 151 LEU B N 1
ATOM 6463 C CA . LEU B 1 131 ? -19.002 -51.985 23.174 1.00 12.96 151 LEU B CA 1
ATOM 6464 C C . LEU B 1 131 ? -20.108 -50.942 23.008 1.00 12.64 151 LEU B C 1
ATOM 6465 O O . LEU B 1 131 ? -21.031 -50.834 23.792 1.00 13.41 151 LEU B O 1
ATOM 6470 N N . LEU B 1 132 ? -19.977 -50.143 21.928 1.00 11.86 152 LEU B N 1
ATOM 6471 C CA . LEU B 1 132 ? -20.948 -49.106 21.612 1.00 12.97 152 LEU B CA 1
ATOM 6472 C C . LEU B 1 132 ? -22.127 -49.499 20.739 1.00 11.85 152 LEU B C 1
ATOM 6473 O O . LEU B 1 132 ? -23.101 -48.783 20.543 1.00 11.76 152 LEU B O 1
ATOM 6478 N N . TRP B 1 133 ? -22.103 -50.722 20.206 1.00 12.75 153 TRP B N 1
ATOM 6479 C CA . TRP B 1 133 ? -23.209 -51.175 19.392 1.00 14.97 153 TRP B CA 1
ATOM 6480 C C . TRP B 1 133 ? -24.566 -51.169 20.121 1.00 13.54 153 TRP B C 1
ATOM 6481 O O . TRP B 1 133 ? -25.524 -50.688 19.492 1.00 14.07 153 TRP B O 1
ATOM 6492 N N . PRO B 1 134 ? -24.668 -51.525 21.405 1.00 12.13 154 PRO B N 1
ATOM 6493 C CA . PRO B 1 134 ? -26.013 -51.473 21.957 1.00 12.37 154 PRO B CA 1
ATOM 6494 C C . PRO B 1 134 ? -26.611 -50.040 21.941 1.00 11.77 154 PRO B C 1
ATOM 6495 O O . PRO B 1 134 ? -27.822 -49.910 21.712 1.00 12.55 154 PRO B O 1
ATOM 6499 N N . ILE B 1 135 ? -25.791 -49.051 22.263 1.00 12.08 155 ILE B N 1
ATOM 6500 C CA . ILE B 1 135 ? -26.256 -47.669 22.236 1.00 11.71 155 ILE B CA 1
ATOM 6501 C C . ILE B 1 135 ? -26.576 -47.262 20.762 1.00 13.22 155 ILE B C 1
ATOM 6502 O O . ILE B 1 135 ? -27.605 -46.638 20.504 1.00 12.38 155 ILE B O 1
ATOM 6507 N N . LYS B 1 136 ? -25.701 -47.580 19.823 1.00 11.36 156 LYS B N 1
ATOM 6508 C CA . LYS B 1 136 ? -25.995 -47.251 18.444 1.00 12.80 156 LYS B CA 1
ATOM 6509 C C . LYS B 1 136 ? -27.311 -47.845 18.002 1.00 12.65 156 LYS B C 1
ATOM 6510 O O . LYS B 1 136 ? -28.110 -47.213 17.316 1.00 12.50 156 LYS B O 1
ATOM 6516 N N . GLN B 1 137 ? -27.509 -49.145 18.342 1.00 11.84 157 GLN B N 1
ATOM 6517 C CA . GLN B 1 137 ? -28.749 -49.828 18.041 1.00 12.60 157 GLN B CA 1
ATOM 6518 C C . GLN B 1 137 ? -29.978 -49.176 18.618 1.00 12.02 157 GLN B C 1
ATOM 6519 O O . GLN B 1 137 ? -31.004 -49.033 17.985 1.00 13.55 157 GLN B O 1
ATOM 6525 N N . LYS B 1 138 ? -29.857 -48.743 19.874 1.00 11.84 158 LYS B N 1
ATOM 6526 C CA . LYS B 1 138 ? -30.946 -48.185 20.561 1.00 13.34 158 LYS B CA 1
ATOM 6527 C C . LYS B 1 138 ? -31.416 -46.848 19.970 1.00 13.69 158 LYS B C 1
ATOM 6528 O O . LYS B 1 138 ? -32.626 -46.620 19.826 1.00 14.73 158 LYS B O 1
ATOM 6534 N N . TYR B 1 139 ? -30.481 -46.029 19.525 1.00 12.10 159 TYR B N 1
ATOM 6535 C CA . TYR B 1 139 ? -30.839 -44.711 19.002 1.00 12.53 159 TYR B CA 1
ATOM 6536 C C . TYR B 1 139 ? -30.905 -44.641 17.506 1.00 15.27 159 TYR B C 1
ATOM 6537 O O . TYR B 1 139 ? -31.494 -43.734 16.917 1.00 14.44 159 TYR B O 1
ATOM 6546 N N . GLY B 1 140 ? -30.352 -45.622 16.855 1.00 12.22 160 GLY B N 1
ATOM 6547 C CA . GLY B 1 140 ? -30.496 -45.837 15.390 1.00 13.15 160 GLY B CA 1
ATOM 6548 C C . GLY B 1 140 ? -29.984 -44.632 14.591 1.00 13.22 160 GLY B C 1
ATOM 6549 O O . GLY B 1 140 ? -28.893 -44.136 14.843 1.00 12.11 160 GLY B O 1
ATOM 6550 N N . ARG B 1 141 ? -30.749 -44.245 13.588 1.00 12.26 161 ARG B N 1
ATOM 6551 C CA . ARG B 1 141 ? -30.320 -43.226 12.661 1.00 13.68 161 ARG B CA 1
ATOM 6552 C C . ARG B 1 141 ? -30.168 -41.850 13.223 1.00 12.40 161 ARG B C 1
ATOM 6553 O O . ARG B 1 141 ? -29.512 -41.002 12.580 1.00 13.22 161 ARG B O 1
ATOM 6561 N N . ALA B 1 142 ? -30.669 -41.658 14.427 1.00 12.73 162 ALA B N 1
ATOM 6562 C CA . ALA B 1 142 ? -30.634 -40.335 15.014 1.00 13.73 162 ALA B CA 1
ATOM 6563 C C . ALA B 1 142 ? -29.230 -39.991 15.578 1.00 13.83 162 ALA B C 1
ATOM 6564 O O . ALA B 1 142 ? -28.983 -38.851 15.942 1.00 13.39 162 ALA B O 1
ATOM 6566 N N . ILE B 1 143 ? -28.324 -40.972 15.725 1.00 12.12 163 ILE B N 1
ATOM 6567 C CA . ILE B 1 143 ? -26.930 -40.675 16.053 1.00 12.63 163 ILE B CA 1
ATOM 6568 C C . ILE B 1 143 ? -26.036 -41.497 15.152 1.00 12.57 163 ILE B C 1
ATOM 6569 O O . ILE B 1 143 ? -26.110 -42.722 15.098 1.00 13.23 163 ILE B O 1
ATOM 6574 N N . SER B 1 144 ? -25.234 -40.829 14.361 1.00 11.26 164 SER B N 1
ATOM 6575 C CA . SER B 1 144 ? -24.315 -41.538 13.452 1.00 10.95 164 SER B CA 1
ATOM 6576 C C . SER B 1 144 ? -23.188 -42.163 14.253 1.00 11.77 164 SER B C 1
ATOM 6577 O O . SER B 1 144 ? -22.852 -41.740 15.382 1.00 10.88 164 SER B O 1
ATOM 6580 N N . TRP B 1 145 ? -22.556 -43.239 13.714 1.00 10.16 165 TRP B N 1
ATOM 6581 C CA . TRP B 1 145 ? -21.330 -43.695 14.266 1.00 11.31 165 TRP B CA 1
ATOM 6582 C C . TRP B 1 145 ? -20.279 -42.614 14.427 1.00 11.71 165 TRP B C 1
ATOM 6583 O O . TRP B 1 145 ? -19.583 -42.539 15.395 1.00 11.51 165 TRP B O 1
ATOM 6594 N N . ALA B 1 146 ? -20.186 -41.764 13.393 1.00 10.73 166 ALA B N 1
ATOM 6595 C CA . ALA B 1 146 ? -19.185 -40.749 13.398 1.00 11.28 166 ALA B CA 1
ATOM 6596 C C . ALA B 1 146 ? -19.388 -39.794 14.589 1.00 11.10 166 ALA B C 1
ATOM 6597 O O . ALA B 1 146 ? -18.402 -39.525 15.303 1.00 11.62 166 ALA B O 1
ATOM 6599 N N . ASP B 1 147 ? -20.583 -39.364 14.850 1.00 10.50 167 ASP B N 1
ATOM 6600 C CA . ASP B 1 147 ? -20.855 -38.544 16.038 1.00 10.25 167 ASP B CA 1
ATOM 6601 C C . ASP B 1 147 ? -20.648 -39.318 17.323 1.00 11.69 167 ASP B C 1
ATOM 6602 O O . ASP B 1 147 ? -20.160 -38.797 18.293 1.00 11.97 167 ASP B O 1
ATOM 6607 N N . LEU B 1 148 ? -21.115 -40.569 17.335 1.00 10.63 168 LEU B N 1
ATOM 6608 C CA . LEU B 1 148 ? -21.063 -41.389 18.549 1.00 11.51 168 LEU B CA 1
ATOM 6609 C C . LEU B 1 148 ? -19.627 -41.627 18.960 1.00 11.53 168 LEU B C 1
ATOM 6610 O O . LEU B 1 148 ? -19.361 -41.574 20.203 1.00 11.57 168 LEU B O 1
ATOM 6615 N N . LEU B 1 149 ? -18.657 -41.834 18.038 1.00 11.25 169 LEU B N 1
ATOM 6616 C CA . LEU B 1 149 ? -17.283 -42.069 18.499 1.00 12.89 169 LEU B CA 1
ATOM 6617 C C . LEU B 1 149 ? -16.785 -40.841 19.291 1.00 11.36 169 LEU B C 1
ATOM 6618 O O . LEU B 1 149 ? -16.106 -40.969 20.324 1.00 12.48 169 LEU B O 1
ATOM 6623 N N . ILE B 1 150 ? -17.063 -39.615 18.770 1.00 10.86 170 ILE B N 1
ATOM 6624 C CA . ILE B 1 150 ? -16.562 -38.436 19.445 1.00 12.27 170 ILE B CA 1
ATOM 6625 C C . ILE B 1 150 ? -17.378 -38.215 20.719 1.00 11.91 170 ILE B C 1
ATOM 6626 O O . ILE B 1 150 ? -16.732 -37.889 21.759 1.00 12.19 170 ILE B O 1
ATOM 6631 N N . LEU B 1 151 ? -18.667 -38.315 20.691 1.00 11.24 171 LEU B N 1
ATOM 6632 C CA . LEU B 1 151 ? -19.475 -38.083 21.875 1.00 11.42 171 LEU B CA 1
ATOM 6633 C C . LEU B 1 151 ? -18.972 -39.022 23.003 1.00 12.14 171 LEU B C 1
ATOM 6634 O O . LEU B 1 151 ? -18.925 -38.637 24.174 1.00 12.10 171 LEU B O 1
ATOM 6639 N N . THR B 1 152 ? -18.696 -40.287 22.662 1.00 12.07 172 THR B N 1
ATOM 6640 C CA . THR B 1 152 ? -18.191 -41.199 23.659 1.00 11.76 172 THR B CA 1
ATOM 6641 C C . THR B 1 152 ? -16.901 -40.769 24.317 1.00 11.89 172 THR B C 1
ATOM 6642 O O . THR B 1 152 ? -16.668 -40.847 25.531 1.00 12.24 172 THR B O 1
ATOM 6646 N N . GLY B 1 153 ? -15.965 -40.262 23.520 1.00 10.86 173 GLY B N 1
ATOM 6647 C CA . GLY B 1 153 ? -14.755 -39.680 24.053 1.00 11.75 173 GLY B CA 1
ATOM 6648 C C . GLY B 1 153 ? -15.016 -38.523 24.997 1.00 12.51 173 GLY B C 1
ATOM 6649 O O . GLY B 1 153 ? -14.374 -38.436 26.074 1.00 12.69 173 GLY B O 1
ATOM 6650 N N . ASN B 1 154 ? -15.951 -37.636 24.592 1.00 11.72 174 ASN B N 1
ATOM 6651 C CA . ASN B 1 154 ? -16.342 -36.562 25.512 1.00 12.27 174 ASN B CA 1
ATOM 6652 C C . ASN B 1 154 ? -16.873 -37.119 26.812 1.00 12.25 174 ASN B C 1
ATOM 6653 O O . ASN B 1 154 ? -16.548 -36.611 27.904 1.00 13.74 174 ASN B O 1
ATOM 6658 N N . VAL B 1 155 ? -17.810 -38.080 26.733 1.00 11.41 175 VAL B N 1
ATOM 6659 C CA . VAL B 1 155 ? -18.422 -38.589 27.964 1.00 11.98 175 VAL B CA 1
ATOM 6660 C C . VAL B 1 155 ? -17.334 -39.282 28.799 1.00 12.25 175 VAL B C 1
ATOM 6661 O O . VAL B 1 155 ? -17.455 -39.238 30.066 1.00 12.66 175 VAL B O 1
ATOM 6665 N N . ALA B 1 156 ? -16.431 -39.982 28.204 1.00 11.42 176 ALA B N 1
ATOM 6666 C CA . ALA B 1 156 ? -15.321 -40.601 28.962 1.00 12.50 176 ALA B CA 1
ATOM 6667 C C . ALA B 1 156 ? -14.563 -39.551 29.771 1.00 13.03 176 ALA B C 1
ATOM 6668 O O . ALA B 1 156 ? -14.324 -39.709 30.994 1.00 13.69 176 ALA B O 1
ATOM 6670 N N . LEU B 1 157 ? -14.190 -38.419 29.129 1.00 11.54 177 LEU B N 1
ATOM 6671 C CA . LEU B 1 157 ? -13.546 -37.338 29.826 1.00 12.94 177 LEU B CA 1
ATOM 6672 C C . LEU B 1 157 ? -14.428 -36.814 30.937 1.00 14.45 177 LEU B C 1
ATOM 6673 O O . LEU B 1 157 ? -13.958 -36.650 32.091 1.00 14.76 177 LEU B O 1
ATOM 6678 N N . GLU B 1 158 ? -15.710 -36.533 30.703 1.00 12.89 178 GLU B N 1
ATOM 6679 C CA . GLU B 1 158 ? -16.593 -36.016 31.741 1.00 15.24 178 GLU B CA 1
ATOM 6680 C C . GLU B 1 158 ? -16.770 -37.025 32.875 1.00 14.18 178 GLU B C 1
ATOM 6681 O O . GLU B 1 158 ? -16.710 -36.571 34.074 1.00 15.02 178 GLU B O 1
ATOM 6687 N N . SER B 1 159 ? -16.854 -38.282 32.566 1.00 13.65 179 SER B N 1
ATOM 6688 C CA . SER B 1 159 ? -17.023 -39.314 33.588 1.00 14.72 179 SER B CA 1
ATOM 6689 C C . SER B 1 159 ? -15.832 -39.286 34.476 1.00 15.61 179 SER B C 1
ATOM 6690 O O . SER B 1 159 ? -16.016 -39.524 35.745 1.00 16.28 179 SER B O 1
ATOM 6693 N N . MET B 1 160 ? -14.665 -39.040 33.969 1.00 14.35 180 MET B N 1
ATOM 6694 C CA . MET B 1 160 ? -13.384 -39.074 34.711 1.00 15.21 180 MET B CA 1
ATOM 6695 C C . MET B 1 160 ? -12.989 -37.690 35.271 1.00 16.12 180 MET B C 1
ATOM 6696 O O . MET B 1 160 ? -11.846 -37.549 35.722 1.00 18.23 180 MET B O 1
ATOM 6701 N N . GLY B 1 161 ? -13.899 -36.754 35.285 1.00 14.88 181 GLY B N 1
ATOM 6702 C CA . GLY B 1 161 ? -13.706 -35.495 35.963 1.00 15.88 181 GLY B CA 1
ATOM 6703 C C . GLY B 1 161 ? -13.181 -34.326 35.203 1.00 18.42 181 GLY B C 1
ATOM 6704 O O . GLY B 1 161 ? -12.797 -33.316 35.789 1.00 17.81 181 GLY B O 1
ATOM 6705 N N . PHE B 1 162 ? -13.190 -34.453 33.875 1.00 16.15 182 PHE B N 1
ATOM 6706 C CA . PHE B 1 162 ? -12.674 -33.373 33.019 1.00 16.40 182 PHE B CA 1
ATOM 6707 C C . PHE B 1 162 ? -13.859 -32.715 32.329 1.00 18.92 182 PHE B C 1
ATOM 6708 O O . PHE B 1 162 ? -14.529 -33.332 31.517 1.00 20.10 182 PHE B O 1
ATOM 6716 N N . LYS B 1 163 ? -13.955 -31.402 32.482 1.00 20.19 183 LYS B N 1
ATOM 6717 C CA . LYS B 1 163 ? -14.996 -30.661 31.847 1.00 22.53 183 LYS B CA 1
ATOM 6718 C C . LYS B 1 163 ? -14.576 -30.252 30.411 1.00 16.68 183 LYS B C 1
ATOM 6719 O O . LYS B 1 163 ? -13.598 -29.582 30.204 1.00 19.99 183 LYS B O 1
ATOM 6725 N N . THR B 1 164 ? -15.398 -30.735 29.509 1.00 18.47 184 THR B N 1
ATOM 6726 C CA . THR B 1 164 ? -15.135 -30.446 28.082 1.00 17.21 184 THR B CA 1
ATOM 6727 C C . THR B 1 164 ? -15.603 -29.086 27.684 1.00 16.07 184 THR B C 1
ATOM 6728 O O . THR B 1 164 ? -16.406 -28.462 28.330 1.00 18.09 184 THR B O 1
ATOM 6732 N N . PHE B 1 165 ? -15.048 -28.654 26.515 1.00 15.22 185 PHE B N 1
ATOM 6733 C CA . PHE B 1 165 ? -15.348 -27.332 25.926 1.00 15.45 185 PHE B CA 1
ATOM 6734 C C . PHE B 1 165 ? -16.653 -27.326 25.164 1.00 18.14 185 PHE B C 1
ATOM 6735 O O . PHE B 1 165 ? -17.204 -26.250 24.971 1.00 17.26 185 PHE B O 1
ATOM 6743 N N . GLY B 1 166 ? -17.193 -28.492 24.870 1.00 15.36 186 GLY B N 1
ATOM 6744 C CA . GLY B 1 166 ? -18.473 -28.532 24.091 1.00 16.48 186 GLY B CA 1
ATOM 6745 C C . GLY B 1 166 ? -18.409 -29.701 23.082 1.00 14.56 186 GLY B C 1
ATOM 6746 O O . GLY B 1 166 ? -17.481 -30.509 23.073 1.00 15.07 186 GLY B O 1
ATOM 6747 N N . PHE B 1 167 ? -19.438 -29.761 22.293 1.00 13.75 187 PHE B N 1
ATOM 6748 C CA . PHE B 1 167 ? -19.604 -30.870 21.349 1.00 13.44 187 PHE B CA 1
ATOM 6749 C C . PHE B 1 167 ? -20.602 -30.367 20.306 1.00 13.45 187 PHE B C 1
ATOM 6750 O O . PHE B 1 167 ? -21.659 -29.844 20.668 1.00 15.14 187 PHE B O 1
ATOM 6758 N N . ALA B 1 168 ? -20.349 -30.730 19.017 1.00 12.93 188 ALA B N 1
ATOM 6759 C CA . ALA B 1 168 ? -21.332 -30.553 18.007 1.00 12.62 188 ALA B CA 1
ATOM 6760 C C . ALA B 1 168 ? -21.524 -31.897 17.293 1.00 12.38 188 ALA B C 1
ATOM 6761 O O . ALA B 1 168 ? -20.589 -32.631 17.069 1.00 14.59 188 ALA B O 1
ATOM 6763 N N . GLY B 1 169 ? -22.803 -32.143 17.036 1.00 12.67 189 GLY B N 1
ATOM 6764 C CA . GLY B 1 169 ? -23.192 -33.275 16.154 1.00 12.48 189 GLY B CA 1
ATOM 6765 C C . GLY B 1 169 ? -23.250 -32.763 14.723 1.00 13.50 189 GLY B C 1
ATOM 6766 O O . GLY B 1 169 ? -22.986 -31.599 14.396 1.00 14.32 189 GLY B O 1
ATOM 6767 N N . GLY B 1 170 ? -23.534 -33.685 13.821 1.00 12.82 190 GLY B N 1
ATOM 6768 C CA . GLY B 1 170 ? -23.753 -33.446 12.414 1.00 14.51 190 GLY B CA 1
ATOM 6769 C C . GLY B 1 170 ? -22.846 -34.170 11.474 1.00 15.66 190 GLY B C 1
ATOM 6770 O O . GLY B 1 170 ? -22.913 -33.910 10.262 1.00 16.15 190 GLY B O 1
ATOM 6771 N N . ARG B 1 171 ? -21.987 -35.106 11.937 1.00 13.29 191 ARG B N 1
ATOM 6772 C CA . ARG B 1 171 ? -21.130 -35.880 11.124 1.00 12.51 191 ARG B CA 1
ATOM 6773 C C . ARG B 1 171 ? -22.000 -36.978 10.528 1.00 13.85 191 ARG B C 1
ATOM 6774 O O . ARG B 1 171 ? -22.138 -38.028 11.159 1.00 13.76 191 ARG B O 1
ATOM 6782 N N . ALA B 1 172 ? -22.390 -36.853 9.274 1.00 14.07 192 ALA B N 1
ATOM 6783 C CA . ALA B 1 172 ? -23.241 -37.986 8.722 1.00 13.47 192 ALA B CA 1
ATOM 6784 C C . ALA B 1 172 ? -22.391 -39.180 8.514 1.00 11.82 192 ALA B C 1
ATOM 6785 O O . ALA B 1 172 ? -21.253 -39.105 8.033 1.00 12.50 192 ALA B O 1
ATOM 6787 N N . ASP B 1 173 ? -22.976 -40.373 8.693 1.00 11.93 193 ASP B N 1
ATOM 6788 C CA . ASP B 1 173 ? -22.250 -41.548 8.408 1.00 11.65 193 ASP B CA 1
ATOM 6789 C C . ASP B 1 173 ? -22.052 -41.701 6.880 1.00 12.71 193 ASP B C 1
ATOM 6790 O O . ASP B 1 173 ? -22.810 -41.186 6.026 1.00 13.51 193 ASP B O 1
ATOM 6795 N N . THR B 1 174 ? -21.006 -42.464 6.590 1.00 11.71 194 THR B N 1
ATOM 6796 C CA . THR B 1 174 ? -20.662 -42.877 5.236 1.00 11.75 194 THR B CA 1
ATOM 6797 C C . THR B 1 174 ? -20.740 -44.387 5.255 1.00 12.43 194 THR B C 1
ATOM 6798 O O . THR B 1 174 ? -20.909 -45.044 6.308 1.00 13.04 194 THR B O 1
ATOM 6802 N N . TRP B 1 175 ? -20.677 -44.969 4.024 1.00 12.71 195 TRP B N 1
ATOM 6803 C CA . TRP B 1 175 ? -21.092 -46.400 3.867 1.00 13.71 195 TRP B CA 1
ATOM 6804 C C . TRP B 1 175 ? -20.117 -47.256 3.107 1.00 15.62 195 TRP B C 1
ATOM 6805 O O . TRP B 1 175 ? -20.363 -48.459 2.916 1.00 16.60 195 TRP B O 1
ATOM 6816 N N . GLU B 1 176 ? -18.976 -46.697 2.710 1.00 15.50 196 GLU B N 1
ATOM 6817 C CA . GLU B 1 176 ? -17.896 -47.470 2.084 1.00 17.11 196 GLU B CA 1
ATOM 6818 C C . GLU B 1 176 ? -16.587 -46.776 2.330 1.00 15.18 196 GLU B C 1
ATOM 6819 O O . GLU B 1 176 ? -16.578 -45.603 2.721 1.00 13.94 196 GLU B O 1
ATOM 6825 N N . PRO B 1 177 ? -15.483 -47.431 2.186 1.00 14.44 197 PRO B N 1
ATOM 6826 C CA . PRO B 1 177 ? -14.254 -46.816 2.370 1.00 14.78 197 PRO B CA 1
ATOM 6827 C C . PRO B 1 177 ? -13.997 -45.617 1.529 1.00 16.41 197 PRO B C 1
ATOM 6828 O O . PRO B 1 177 ? -14.307 -45.668 0.264 1.00 16.67 197 PRO B O 1
ATOM 6832 N N . ALA B 1 178 ? -13.382 -44.632 2.023 1.00 16.63 198 ALA B N 1
ATOM 6833 C CA . ALA B 1 178 ? -13.059 -43.405 1.369 1.00 16.76 198 ALA B CA 1
ATOM 6834 C C . ALA B 1 178 ? -11.799 -43.697 0.492 1.00 19.27 198 ALA B C 1
ATOM 6835 O O . ALA B 1 178 ? -11.047 -44.682 0.748 1.00 21.30 198 ALA B O 1
ATOM 6837 N N . ASP B 1 179 ? -11.572 -42.869 -0.439 1.00 21.45 199 ASP B N 1
ATOM 6838 C CA . ASP B 1 179 ? -10.340 -43.174 -1.235 1.00 27.32 199 ASP B CA 1
ATOM 6839 C C . ASP B 1 179 ? -9.206 -42.262 -0.870 1.00 27.79 199 ASP B C 1
ATOM 6840 O O . ASP B 1 179 ? -9.527 -40.954 -1.015 1.00 36.23 199 ASP B O 1
ATOM 6845 N N . VAL B 1 180 ? -8.488 -42.626 0.163 1.00 19.68 200 VAL B N 1
ATOM 6846 C CA . VAL B 1 180 ? -7.467 -41.741 0.685 1.00 17.26 200 VAL B CA 1
ATOM 6847 C C . VAL B 1 180 ? -6.099 -42.393 0.386 1.00 15.64 200 VAL B C 1
ATOM 6848 O O . VAL B 1 180 ? -5.887 -43.570 0.661 1.00 17.54 200 VAL B O 1
ATOM 6852 N N . TYR B 1 181 ? -5.156 -41.551 -0.078 1.00 15.60 201 TYR B N 1
ATOM 6853 C CA . TYR B 1 181 ? -3.733 -41.951 -0.180 1.00 14.96 201 TYR B CA 1
ATOM 6854 C C . TYR B 1 181 ? -3.118 -41.905 1.218 1.00 15.23 201 TYR B C 1
ATOM 6855 O O . TYR B 1 181 ? -2.914 -40.822 1.728 1.00 15.07 201 TYR B O 1
ATOM 6864 N N . TRP B 1 182 ? -2.803 -43.099 1.741 1.00 14.09 202 TRP B N 1
ATOM 6865 C CA . TRP B 1 182 ? -2.156 -43.204 3.045 1.00 14.10 202 TRP B CA 1
ATOM 6866 C C . TRP B 1 182 ? -0.654 -43.483 2.953 1.00 15.61 202 TRP B C 1
ATOM 6867 O O . TRP B 1 182 ? 0.004 -43.605 3.933 1.00 14.88 202 TRP B O 1
ATOM 6878 N N . GLY B 1 183 ? -0.161 -43.533 1.713 1.00 14.57 203 GLY B N 1
ATOM 6879 C CA . GLY B 1 183 ? 1.228 -43.926 1.488 1.00 15.20 203 GLY B CA 1
ATOM 6880 C C . GLY B 1 183 ? 1.353 -45.041 0.453 1.00 16.91 203 GLY B C 1
ATOM 6881 O O . GLY B 1 183 ? 0.330 -45.626 0.050 1.00 15.39 203 GLY B O 1
ATOM 6882 N N . SER B 1 184 ? 2.612 -45.276 0.007 1.00 17.12 204 SER B N 1
ATOM 6883 C CA . SER B 1 184 ? 2.878 -46.294 -1.015 1.00 17.50 204 SER B CA 1
ATOM 6884 C C . SER B 1 184 ? 3.505 -47.495 -0.453 1.00 17.80 204 SER B C 1
ATOM 6885 O O . SER B 1 184 ? 3.736 -48.463 -1.207 1.00 18.41 204 SER B O 1
ATOM 6888 N N . GLU B 1 185 ? 3.837 -47.557 0.830 1.00 15.39 205 GLU B N 1
ATOM 6889 C CA . GLU B 1 185 ? 4.460 -48.807 1.361 1.00 16.08 205 GLU B CA 1
ATOM 6890 C C . GLU B 1 185 ? 3.565 -50.000 1.257 1.00 17.29 205 GLU B C 1
ATOM 6891 O O . GLU B 1 185 ? 2.349 -49.896 1.437 1.00 17.09 205 GLU B O 1
ATOM 6897 N N . LYS B 1 186 ? 4.151 -51.156 1.069 1.00 18.07 206 LYS B N 1
ATOM 6898 C CA . LYS B 1 186 ? 3.415 -52.428 0.904 1.00 18.82 206 LYS B CA 1
ATOM 6899 C C . LYS B 1 186 ? 3.646 -53.319 2.086 1.00 20.02 206 LYS B C 1
ATOM 6900 O O . LYS B 1 186 ? 3.151 -54.480 2.146 1.00 22.51 206 LYS B O 1
ATOM 6906 N N . ILE B 1 187 ? 4.229 -52.816 3.192 1.00 17.37 207 ILE B N 1
ATOM 6907 C CA . ILE B 1 187 ? 4.458 -53.529 4.438 1.00 17.36 207 ILE B CA 1
ATOM 6908 C C . ILE B 1 187 ? 3.960 -52.620 5.581 1.00 17.27 207 ILE B C 1
ATOM 6909 O O . ILE B 1 187 ? 4.353 -51.462 5.688 1.00 17.36 207 ILE B O 1
ATOM 6914 N N . TRP B 1 188 ? 3.054 -53.155 6.399 1.00 17.48 208 TRP B N 1
ATOM 6915 C CA . TRP B 1 188 ? 2.591 -52.384 7.574 1.00 17.40 208 TRP B CA 1
ATOM 6916 C C . TRP B 1 188 ? 3.802 -51.935 8.373 1.00 18.13 208 TRP B C 1
ATOM 6917 O O . TRP B 1 188 ? 4.693 -52.716 8.687 1.00 17.87 208 TRP B O 1
ATOM 6928 N N . LEU B 1 189 ? 3.767 -50.668 8.828 1.00 15.90 209 LEU B N 1
ATOM 6929 C CA . LEU B 1 189 ? 4.715 -50.147 9.782 1.00 16.85 209 LEU B CA 1
ATOM 6930 C C . LEU B 1 189 ? 6.146 -50.014 9.192 1.00 17.16 209 LEU B C 1
ATOM 6931 O O . LEU B 1 189 ? 7.090 -49.896 10.000 1.00 17.08 209 LEU B O 1
ATOM 6936 N N . GLU B 1 190 ? 6.260 -50.113 7.906 1.00 17.21 210 GLU B N 1
ATOM 6937 C CA . GLU B 1 190 ? 7.669 -50.168 7.383 1.00 16.73 210 GLU B CA 1
ATOM 6938 C C . GLU B 1 190 ? 8.437 -48.969 7.858 1.00 17.38 210 GLU B C 1
ATOM 6939 O O . GLU B 1 190 ? 7.993 -47.809 7.795 1.00 17.88 210 GLU B O 1
ATOM 6945 N N . LEU B 1 191 ? 9.709 -49.241 8.265 1.00 18.04 211 LEU B N 1
ATOM 6946 C CA . LEU B 1 191 ? 10.565 -48.108 8.643 1.00 17.50 211 LEU B CA 1
ATOM 6947 C C . LEU B 1 191 ? 11.040 -47.362 7.422 1.00 16.76 211 LEU B C 1
ATOM 6948 O O . LEU B 1 191 ? 10.952 -47.838 6.312 1.00 18.32 211 LEU B O 1
ATOM 6953 N N . SER B 1 192 ? 11.590 -46.202 7.619 1.00 16.91 212 SER B N 1
ATOM 6954 C CA . SER B 1 192 ? 11.850 -45.286 6.539 1.00 16.73 212 SER B CA 1
ATOM 6955 C C . SER B 1 192 ? 12.983 -45.817 5.608 1.00 16.77 212 SER B C 1
ATOM 6956 O O . SER B 1 192 ? 13.753 -46.685 6.007 1.00 16.49 212 SER B O 1
ATOM 6959 N N . GLY B 1 193 ? 13.077 -45.250 4.451 1.00 16.71 213 GLY B N 1
ATOM 6960 C CA . GLY B 1 193 ? 14.228 -45.515 3.563 1.00 17.38 213 GLY B CA 1
ATOM 6961 C C . GLY B 1 193 ? 14.005 -46.755 2.680 1.00 19.09 213 GLY B C 1
ATOM 6962 O O . GLY B 1 193 ? 14.941 -47.114 1.877 1.00 18.30 213 GLY B O 1
ATOM 6963 N N . GLY B 1 194 ? 12.825 -47.424 2.685 1.00 17.71 214 GLY B N 1
ATOM 6964 C CA . GLY B 1 194 ? 12.535 -48.505 1.829 1.00 16.64 214 GLY B CA 1
ATOM 6965 C C . GLY B 1 194 ? 12.181 -48.052 0.479 1.00 15.78 214 GLY B C 1
ATOM 6966 O O . GLY B 1 194 ? 12.252 -46.840 0.102 1.00 17.46 214 GLY B O 1
ATOM 6967 N N . PRO B 1 195 ? 11.799 -48.985 -0.434 1.00 18.11 215 PRO B N 1
ATOM 6968 C CA . PRO B 1 195 ? 11.550 -48.697 -1.830 1.00 18.86 215 PRO B CA 1
ATOM 6969 C C . PRO B 1 195 ? 10.436 -47.735 -2.096 1.00 18.93 215 PRO B C 1
ATOM 6970 O O . PRO B 1 195 ? 10.366 -47.037 -3.132 1.00 20.46 215 PRO B O 1
ATOM 6974 N N . ASN B 1 196 ? 9.527 -47.621 -1.117 1.00 18.42 216 ASN B N 1
ATOM 6975 C CA . ASN B 1 196 ? 8.383 -46.717 -1.183 1.00 17.51 216 ASN B CA 1
ATOM 6976 C C . ASN B 1 196 ? 8.434 -45.673 -0.035 1.00 18.27 216 ASN B C 1
ATOM 6977 O O . ASN B 1 196 ? 7.380 -45.267 0.535 1.00 18.65 216 ASN B O 1
ATOM 6982 N N . SER B 1 197 ? 9.630 -45.275 0.343 1.00 16.36 217 SER B N 1
ATOM 6983 C CA . SER B 1 197 ? 9.805 -44.420 1.516 1.00 15.89 217 SER B CA 1
ATOM 6984 C C . SER B 1 197 ? 9.008 -43.182 1.474 1.00 16.61 217 SER B C 1
ATOM 6985 O O . SER B 1 197 ? 9.000 -42.480 0.466 1.00 17.27 217 SER B O 1
ATOM 6988 N N . ARG B 1 198 ? 8.304 -42.841 2.579 1.00 15.89 218 ARG B N 1
ATOM 6989 C CA . ARG B 1 198 ? 7.650 -41.531 2.656 1.00 15.60 218 ARG B CA 1
ATOM 6990 C C . ARG B 1 198 ? 8.513 -40.439 3.107 1.00 17.80 218 ARG B C 1
ATOM 6991 O O . ARG B 1 198 ? 8.094 -39.289 3.252 1.00 18.57 218 ARG B O 1
ATOM 6999 N N . TYR B 1 199 ? 9.816 -40.731 3.351 1.00 17.78 219 TYR B N 1
ATOM 7000 C CA . TYR B 1 199 ? 10.799 -39.764 3.783 1.00 19.57 219 TYR B CA 1
ATOM 7001 C C . TYR B 1 199 ? 11.877 -39.618 2.719 1.00 23.70 219 TYR B C 1
ATOM 7002 O O . TYR B 1 199 ? 12.262 -40.587 2.117 1.00 22.90 219 TYR B O 1
ATOM 7011 N N . SER B 1 200 ? 12.299 -38.389 2.596 1.00 21.76 220 SER B N 1
ATOM 7012 C CA . SER B 1 200 ? 13.585 -38.210 1.780 1.00 24.49 220 SER B CA 1
ATOM 7013 C C . SER B 1 200 ? 14.318 -37.077 2.396 1.00 25.88 220 SER B C 1
ATOM 7014 O O . SER B 1 200 ? 13.839 -36.327 3.311 1.00 23.74 220 SER B O 1
ATOM 7017 N N . GLY B 1 201 ? 15.592 -36.893 1.952 1.00 26.94 221 GLY B N 1
ATOM 7018 C CA . GLY B 1 201 ? 16.291 -35.756 2.459 1.00 28.37 221 GLY B CA 1
ATOM 7019 C C . GLY B 1 201 ? 16.491 -35.791 3.920 1.00 25.36 221 GLY B C 1
ATOM 7020 O O . GLY B 1 201 ? 16.651 -36.877 4.583 1.00 27.57 221 GLY B O 1
ATOM 7021 N N . ASP B 1 202 ? 16.404 -34.597 4.534 1.00 28.23 222 ASP B N 1
ATOM 7022 C CA . ASP B 1 202 ? 16.665 -34.495 5.994 1.00 28.89 222 ASP B CA 1
ATOM 7023 C C . ASP B 1 202 ? 15.287 -34.698 6.720 1.00 27.04 222 ASP B C 1
ATOM 7024 O O . ASP B 1 202 ? 14.631 -33.749 7.096 1.00 26.74 222 ASP B O 1
ATOM 7029 N N . ARG B 1 203 ? 14.898 -35.944 6.742 1.00 26.79 223 ARG B N 1
ATOM 7030 C CA . ARG B 1 203 ? 13.624 -36.409 7.382 1.00 26.77 223 ARG B CA 1
ATOM 7031 C C . ARG B 1 203 ? 12.450 -35.576 6.889 1.00 22.99 223 ARG B C 1
ATOM 7032 O O . ARG B 1 203 ? 11.617 -35.101 7.718 1.00 21.68 223 ARG B O 1
ATOM 7040 N N . GLN B 1 204 ? 12.342 -35.425 5.606 1.00 21.16 224 GLN B N 1
ATOM 7041 C CA . GLN B 1 204 ? 11.202 -34.671 4.989 1.00 21.65 224 GLN B CA 1
ATOM 7042 C C . GLN B 1 204 ? 10.115 -35.628 4.605 1.00 18.97 224 GLN B C 1
ATOM 7043 O O . GLN B 1 204 ? 10.310 -36.483 3.721 1.00 19.66 224 GLN B O 1
ATOM 7049 N N . LEU B 1 205 ? 8.940 -35.413 5.243 1.00 19.04 225 LEU B N 1
ATOM 7050 C CA . LEU B 1 205 ? 7.797 -36.311 5.033 1.00 19.35 225 LEU B CA 1
ATOM 7051 C C . LEU B 1 205 ? 7.083 -35.836 3.769 1.00 17.97 225 LEU B C 1
ATOM 7052 O O . LEU B 1 205 ? 6.761 -34.633 3.517 1.00 20.39 225 LEU B O 1
ATOM 7057 N N . GLU B 1 206 ? 6.760 -36.756 2.941 1.00 18.87 226 GLU B N 1
ATOM 7058 C CA . GLU B 1 206 ? 6.047 -36.492 1.683 1.00 20.35 226 GLU B CA 1
ATOM 7059 C C . GLU B 1 206 ? 4.647 -35.931 1.857 1.00 21.67 226 GLU B C 1
ATOM 7060 O O . GLU B 1 206 ? 3.858 -36.546 2.696 1.00 20.33 226 GLU B O 1
ATOM 7066 N N . ASN B 1 207 ? 4.292 -34.819 1.258 1.00 21.10 227 ASN B N 1
ATOM 7067 C CA . ASN B 1 207 ? 2.927 -34.353 1.276 1.00 23.03 227 ASN B CA 1
ATOM 7068 C C . ASN B 1 207 ? 2.066 -35.288 0.463 1.00 22.18 227 ASN B C 1
ATOM 7069 O O . ASN B 1 207 ? 2.542 -35.777 -0.559 1.00 22.57 227 ASN B O 1
ATOM 7074 N N . PRO B 1 208 ? 0.813 -35.631 0.840 1.00 18.21 228 PRO B N 1
ATOM 7075 C CA . PRO B 1 208 ? 0.004 -35.044 1.888 1.00 17.15 228 PRO B CA 1
ATOM 7076 C C . PRO B 1 208 ? 0.074 -35.857 3.225 1.00 17.72 228 PRO B C 1
ATOM 7077 O O . PRO B 1 208 ? -0.895 -35.722 4.011 1.00 20.66 228 PRO B O 1
ATOM 7081 N N . LEU B 1 209 ? 1.068 -36.690 3.416 1.00 15.01 229 LEU B N 1
ATOM 7082 C CA . LEU B 1 209 ? 1.070 -37.619 4.560 1.00 15.70 229 LEU B CA 1
ATOM 7083 C C . LEU B 1 209 ? 1.370 -36.942 5.824 1.00 16.57 229 LEU B C 1
ATOM 7084 O O . LEU B 1 209 ? 2.029 -35.861 5.885 1.00 16.71 229 LEU B O 1
ATOM 7089 N N . ALA B 1 210 ? 0.800 -37.452 6.942 1.00 14.61 230 ALA B N 1
ATOM 7090 C CA . ALA B 1 210 ? 0.920 -36.795 8.242 1.00 13.86 230 ALA B CA 1
ATOM 7091 C C . ALA B 1 210 ? 1.207 -37.786 9.342 1.00 14.75 230 ALA B C 1
ATOM 7092 O O . ALA B 1 210 ? 0.977 -37.541 10.533 1.00 15.54 230 ALA B O 1
ATOM 7094 N N . ALA B 1 211 ? 1.798 -38.942 8.967 1.00 13.74 231 ALA B N 1
ATOM 7095 C CA . ALA B 1 211 ? 2.220 -39.995 9.841 1.00 14.69 231 ALA B CA 1
ATOM 7096 C C . ALA B 1 211 ? 3.578 -40.529 9.416 1.00 14.58 231 ALA B C 1
ATOM 7097 O O . ALA B 1 211 ? 3.840 -40.530 8.235 1.00 15.10 231 ALA B O 1
ATOM 7099 N N . VAL B 1 212 ? 4.333 -41.082 10.374 1.00 13.95 232 VAL B N 1
ATOM 7100 C CA . VAL B 1 212 ? 5.746 -41.470 10.129 1.00 13.53 232 VAL B CA 1
ATOM 7101 C C . VAL B 1 212 ? 5.942 -42.839 9.464 1.00 13.74 232 VAL B C 1
ATOM 7102 O O . VAL B 1 212 ? 7.015 -43.171 9.024 1.00 13.70 232 VAL B O 1
ATOM 7106 N N . GLN B 1 213 ? 4.948 -43.704 9.659 1.00 13.61 233 GLN B N 1
ATOM 7107 C CA . GLN B 1 213 ? 4.946 -45.098 9.219 1.00 12.91 233 GLN B CA 1
ATOM 7108 C C . GLN B 1 213 ? 3.495 -45.466 8.787 1.00 14.93 233 GLN B C 1
ATOM 7109 O O . GLN B 1 213 ? 2.534 -44.952 9.374 1.00 14.77 233 GLN B O 1
ATOM 7115 N N . MET B 1 214 ? 3.388 -46.341 7.802 1.00 14.22 234 MET B N 1
ATOM 7116 C CA . MET B 1 214 ? 2.128 -46.805 7.337 1.00 14.05 234 MET B CA 1
ATOM 7117 C C . MET B 1 214 ? 1.361 -47.591 8.404 1.00 15.44 234 MET B C 1
ATOM 7118 O O . MET B 1 214 ? 1.776 -48.643 8.868 1.00 14.74 234 MET B O 1
ATOM 7123 N N . GLY B 1 215 ? 0.175 -47.074 8.789 1.00 14.00 235 GLY B N 1
ATOM 7124 C CA . GLY B 1 215 ? -0.610 -47.715 9.840 1.00 14.00 235 GLY B CA 1
ATOM 7125 C C . GLY B 1 215 ? -0.526 -47.072 11.190 1.00 14.11 235 GLY B C 1
ATOM 7126 O O . GLY B 1 215 ? -1.182 -47.582 12.104 1.00 14.07 235 GLY B O 1
ATOM 7127 N N . LEU B 1 216 ? 0.276 -46.003 11.330 1.00 14.46 236 LEU B N 1
ATOM 7128 C CA . LEU B 1 216 ? 0.344 -45.168 12.551 1.00 14.29 236 LEU B CA 1
ATOM 7129 C C . LEU B 1 216 ? -0.532 -43.965 12.388 1.00 13.31 236 LEU B C 1
ATOM 7130 O O . LEU B 1 216 ? -0.697 -43.406 11.299 1.00 13.96 236 LEU B O 1
ATOM 7135 N N . ILE B 1 217 ? -1.009 -43.448 13.535 1.00 13.11 237 ILE B N 1
ATOM 7136 C CA . ILE B 1 217 ? -1.782 -42.225 13.589 1.00 13.44 237 ILE B CA 1
ATOM 7137 C C . ILE B 1 217 ? -0.873 -41.000 13.371 1.00 13.27 237 ILE B C 1
ATOM 7138 O O . ILE B 1 217 ? -1.115 -40.159 12.487 1.00 13.50 237 ILE B O 1
ATOM 7143 N N . TYR B 1 218 ? 0.143 -40.834 14.191 1.00 13.52 238 TYR B N 1
ATOM 7144 C CA . TYR B 1 218 ? 1.137 -39.736 13.985 1.00 13.43 238 TYR B CA 1
ATOM 7145 C C . TYR B 1 218 ? 2.565 -40.327 14.043 1.00 14.84 238 TYR B C 1
ATOM 7146 O O . TYR B 1 218 ? 3.177 -40.508 12.959 1.00 15.72 238 TYR B O 1
ATOM 7155 N N . VAL B 1 219 ? 3.073 -40.656 15.213 1.00 13.06 239 VAL B N 1
ATOM 7156 C CA . VAL B 1 219 ? 4.442 -40.968 15.376 1.00 14.25 239 VAL B CA 1
ATOM 7157 C C . VAL B 1 219 ? 4.633 -42.396 15.992 1.00 14.49 239 VAL B C 1
ATOM 7158 O O . VAL B 1 219 ? 3.667 -42.982 16.535 1.00 14.48 239 VAL B O 1
ATOM 7162 N N . ASN B 1 220 ? 5.873 -42.888 16.047 1.00 14.74 240 ASN B N 1
ATOM 7163 C CA . ASN B 1 220 ? 6.187 -44.116 16.661 1.00 15.44 240 ASN B CA 1
ATOM 7164 C C . ASN B 1 220 ? 6.438 -43.925 18.135 1.00 15.52 240 ASN B C 1
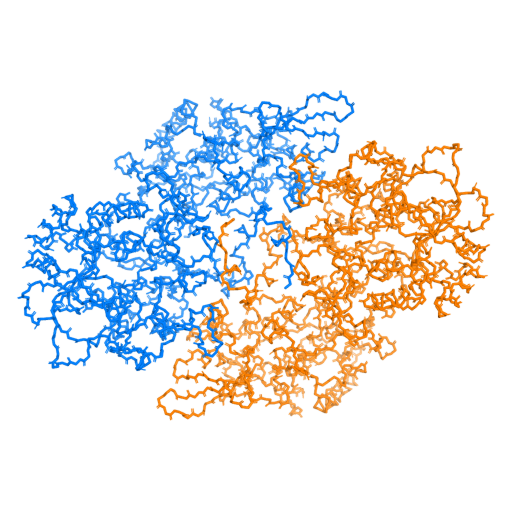ATOM 7165 O O . ASN B 1 220 ? 7.283 -43.105 18.523 1.00 16.56 240 ASN B O 1
ATOM 7170 N N . PRO B 1 221 ? 5.694 -44.586 19.031 1.00 16.05 241 PRO B N 1
ATOM 7171 C CA . PRO B 1 221 ? 5.872 -44.322 20.464 1.00 15.48 241 PRO B CA 1
ATOM 7172 C C . PRO B 1 221 ? 7.239 -44.782 21.052 1.00 17.33 241 PRO B C 1
ATOM 7173 O O . PRO B 1 221 ? 7.559 -44.330 22.168 1.00 17.64 241 PRO B O 1
ATOM 7177 N N . GLU B 1 222 ? 7.961 -45.588 20.309 1.00 16.88 242 GLU B N 1
ATOM 7178 C CA . GLU B 1 222 ? 9.358 -45.963 20.737 1.00 18.24 242 GLU B CA 1
ATOM 7179 C C . GLU B 1 222 ? 10.334 -44.908 20.348 1.00 20.20 242 GLU B C 1
ATOM 7180 O O . GLU B 1 222 ? 11.361 -44.803 21.043 1.00 23.52 242 GLU B O 1
ATOM 7186 N N . GLY B 1 223 ? 10.079 -44.116 19.358 1.00 17.31 243 GLY B N 1
ATOM 7187 C CA . GLY B 1 223 ? 10.968 -43.110 18.802 1.00 18.04 243 GLY B CA 1
ATOM 7188 C C . GLY B 1 223 ? 11.116 -43.301 17.293 1.00 18.37 243 GLY B C 1
ATOM 7189 O O . GLY B 1 223 ? 10.557 -44.221 16.700 1.00 19.18 243 GLY B O 1
ATOM 7190 N N . PRO B 1 224 ? 11.822 -42.388 16.619 1.00 19.02 244 PRO B N 1
ATOM 7191 C CA . PRO B 1 224 ? 11.835 -42.353 15.180 1.00 17.70 244 PRO B CA 1
ATOM 7192 C C . PRO B 1 224 ? 12.480 -43.650 14.614 1.00 18.99 244 PRO B C 1
ATOM 7193 O O . PRO B 1 224 ? 13.584 -44.043 15.012 1.00 19.89 244 PRO B O 1
ATOM 7197 N N . ASP B 1 225 ? 11.724 -44.349 13.733 1.00 17.27 245 ASP B N 1
ATOM 7198 C CA . ASP B 1 225 ? 12.105 -45.634 13.262 1.00 19.11 245 ASP B CA 1
ATOM 7199 C C . ASP B 1 225 ? 12.506 -46.635 14.344 1.00 19.65 245 ASP B C 1
ATOM 7200 O O . ASP B 1 225 ? 13.360 -47.511 14.136 1.00 20.59 245 ASP B O 1
ATOM 7205 N N . GLY B 1 226 ? 11.906 -46.464 15.527 1.00 18.00 246 GLY B N 1
ATOM 7206 C CA . GLY B 1 226 ? 12.161 -47.300 16.617 1.00 20.17 246 GLY B CA 1
ATOM 7207 C C . GLY B 1 226 ? 13.416 -46.918 17.474 1.00 20.38 246 GLY B C 1
ATOM 7208 O O . GLY B 1 226 ? 13.720 -47.687 18.390 1.00 24.16 246 GLY B O 1
ATOM 7209 N N . ASN B 1 227 ? 14.015 -45.767 17.262 1.00 20.77 247 ASN B N 1
ATOM 7210 C CA . ASN B 1 227 ? 15.261 -45.411 17.997 1.00 21.54 247 ASN B CA 1
ATOM 7211 C C . ASN B 1 227 ? 14.682 -44.610 19.224 1.00 20.54 247 ASN B C 1
ATOM 7212 O O . ASN B 1 227 ? 14.102 -43.551 18.982 1.00 20.79 247 ASN B O 1
ATOM 7220 N N . PRO B 1 228 ? 14.930 -44.999 20.442 1.00 20.84 248 PRO B N 1
ATOM 7221 C CA . PRO B 1 228 ? 14.400 -44.311 21.636 1.00 20.92 248 PRO B CA 1
ATOM 7222 C C . PRO B 1 228 ? 15.022 -43.068 22.088 1.00 21.88 248 PRO B C 1
ATOM 7223 O O . PRO B 1 228 ? 15.563 -43.020 23.171 1.00 23.56 248 PRO B O 1
ATOM 7227 N N . ASP B 1 229 ? 15.027 -42.077 21.242 1.00 19.58 249 ASP B N 1
ATOM 7228 C CA . ASP B 1 229 ? 15.600 -40.723 21.468 1.00 20.68 249 ASP B CA 1
ATOM 7229 C C . ASP B 1 229 ? 14.482 -39.735 21.563 1.00 19.35 249 ASP B C 1
ATOM 7230 O O . ASP B 1 229 ? 13.934 -39.366 20.522 1.00 18.87 249 ASP B O 1
ATOM 7235 N N . PRO B 1 230 ? 14.193 -39.277 22.791 1.00 19.62 250 PRO B N 1
ATOM 7236 C CA . PRO B 1 230 ? 13.107 -38.300 22.960 1.00 19.48 250 PRO B CA 1
ATOM 7237 C C . PRO B 1 230 ? 13.250 -37.032 22.205 1.00 20.51 250 PRO B C 1
ATOM 7238 O O . PRO B 1 230 ? 12.289 -36.380 21.818 1.00 17.66 250 PRO B O 1
ATOM 7242 N N . VAL B 1 231 ? 14.513 -36.584 21.972 1.00 19.62 251 VAL B N 1
ATOM 7243 C CA . VAL B 1 231 ? 14.732 -35.340 21.260 1.00 20.29 251 VAL B CA 1
ATOM 7244 C C . VAL B 1 231 ? 14.400 -35.439 19.817 1.00 18.89 251 VAL B C 1
ATOM 7245 O O . VAL B 1 231 ? 13.717 -34.603 19.238 1.00 20.01 251 VAL B O 1
ATOM 7249 N N . ALA B 1 232 ? 14.843 -36.524 19.156 1.00 18.98 252 ALA B N 1
ATOM 7250 C CA . ALA B 1 232 ? 14.506 -36.735 17.771 1.00 19.96 252 ALA B CA 1
ATOM 7251 C C . ALA B 1 232 ? 13.014 -37.110 17.685 1.00 17.62 252 ALA B C 1
ATOM 7252 O O . ALA B 1 232 ? 12.403 -36.704 16.686 1.00 18.34 252 ALA B O 1
ATOM 7254 N N . ALA B 1 233 ? 12.444 -37.799 18.641 1.00 17.24 253 ALA B N 1
ATOM 7255 C CA . ALA B 1 233 ? 10.987 -38.135 18.598 1.00 17.17 253 ALA B CA 1
ATOM 7256 C C . ALA B 1 233 ? 10.267 -36.805 18.546 1.00 16.41 253 ALA B C 1
ATOM 7257 O O . ALA B 1 233 ? 9.208 -36.699 17.850 1.00 16.54 253 ALA B O 1
ATOM 7259 N N . ALA B 1 234 ? 10.693 -35.806 19.338 1.00 17.06 254 ALA B N 1
ATOM 7260 C CA . ALA B 1 234 ? 9.983 -34.541 19.340 1.00 17.03 254 ALA B CA 1
ATOM 7261 C C . ALA B 1 234 ? 9.877 -33.857 17.999 1.00 17.38 254 ALA B C 1
ATOM 7262 O O . ALA B 1 234 ? 8.894 -33.178 17.680 1.00 16.10 254 ALA B O 1
ATOM 7264 N N . ARG B 1 235 ? 10.918 -34.043 17.188 1.00 17.34 255 ARG B N 1
ATOM 7265 C CA . ARG B 1 235 ? 10.872 -33.490 15.887 1.00 18.48 255 ARG B CA 1
ATOM 7266 C C . ARG B 1 235 ? 9.730 -34.120 15.021 1.00 17.29 255 ARG B C 1
ATOM 7267 O O . ARG B 1 235 ? 9.066 -33.355 14.294 1.00 17.72 255 ARG B O 1
ATOM 7281 N N . ASP B 1 236 ? 9.623 -35.417 15.144 1.00 16.24 256 ASP B N 1
ATOM 7282 C CA . ASP B 1 236 ? 8.529 -36.115 14.422 1.00 15.73 256 ASP B CA 1
ATOM 7283 C C . ASP B 1 236 ? 7.166 -35.676 14.966 1.00 15.83 256 ASP B C 1
ATOM 7284 O O . ASP B 1 236 ? 6.212 -35.547 14.168 1.00 16.23 256 ASP B O 1
ATOM 7289 N N . ILE B 1 237 ? 7.043 -35.542 16.275 1.00 14.82 257 ILE B N 1
ATOM 7290 C CA . ILE B 1 237 ? 5.825 -35.085 16.861 1.00 14.28 257 ILE B CA 1
ATOM 7291 C C . ILE B 1 237 ? 5.442 -33.724 16.362 1.00 15.43 257 ILE B C 1
ATOM 7292 O O . ILE B 1 237 ? 4.303 -33.487 15.913 1.00 14.36 257 ILE B O 1
ATOM 7297 N N . ARG B 1 238 ? 6.387 -32.781 16.380 1.00 15.15 258 ARG B N 1
ATOM 7298 C CA . ARG B 1 238 ? 6.057 -31.410 15.934 1.00 15.89 258 ARG B CA 1
ATOM 7299 C C . ARG B 1 238 ? 5.603 -31.454 14.443 1.00 14.44 258 ARG B C 1
ATOM 7300 O O . ARG B 1 238 ? 4.651 -30.744 14.096 1.00 15.23 258 ARG B O 1
ATOM 7308 N N . ASP B 1 239 ? 6.363 -32.163 13.660 1.00 15.12 259 ASP B N 1
ATOM 7309 C CA . ASP B 1 239 ? 6.076 -32.183 12.213 1.00 17.12 259 ASP B CA 1
ATOM 7310 C C . ASP B 1 239 ? 4.683 -32.791 11.950 1.00 15.76 259 ASP B C 1
ATOM 7311 O O . ASP B 1 239 ? 3.879 -32.197 11.229 1.00 16.59 259 ASP B O 1
ATOM 7316 N N . THR B 1 240 ? 4.424 -33.983 12.488 1.00 15.09 260 THR B N 1
ATOM 7317 C CA . THR B 1 240 ? 3.155 -34.639 12.177 1.00 14.02 260 THR B CA 1
ATOM 7318 C C . THR B 1 240 ? 1.982 -33.860 12.787 1.00 14.34 260 THR B C 1
ATOM 7319 O O . THR B 1 240 ? 0.946 -33.662 12.155 1.00 14.64 260 THR B O 1
ATOM 7323 N N . PHE B 1 241 ? 2.139 -33.383 14.045 1.00 14.02 261 PHE B N 1
ATOM 7324 C CA . PHE B 1 241 ? 1.075 -32.593 14.645 1.00 14.05 261 PHE B CA 1
ATOM 7325 C C . PHE B 1 241 ? 0.810 -31.311 13.821 1.00 15.38 261 PHE B C 1
ATOM 7326 O O . PHE B 1 241 ? -0.339 -30.932 13.618 1.00 14.57 261 PHE B O 1
ATOM 7334 N N . ALA B 1 242 ? 1.877 -30.665 13.331 1.00 15.09 262 ALA B N 1
ATOM 7335 C CA . ALA B 1 242 ? 1.638 -29.532 12.502 1.00 17.00 262 ALA B CA 1
ATOM 7336 C C . ALA B 1 242 ? 0.908 -29.847 11.190 1.00 14.87 262 ALA B C 1
ATOM 7337 O O . ALA B 1 242 ? 0.032 -29.042 10.805 1.00 16.30 262 ALA B O 1
ATOM 7339 N N . ARG B 1 243 ? 1.175 -31.002 10.685 1.00 16.06 263 ARG B N 1
ATOM 7340 C CA . ARG B 1 243 ? 0.465 -31.502 9.528 1.00 15.60 263 ARG B CA 1
ATOM 7341 C C . ARG B 1 243 ? -0.970 -31.962 9.851 1.00 15.98 263 ARG B C 1
ATOM 7342 O O . ARG B 1 243 ? -1.714 -32.309 8.939 1.00 16.15 263 ARG B O 1
ATOM 7350 N N . MET B 1 244 ? -1.324 -31.900 11.110 1.00 14.80 264 MET B N 1
ATOM 7351 C CA . MET B 1 244 ? -2.689 -32.096 11.586 1.00 13.67 264 MET B CA 1
ATOM 7352 C C . MET B 1 244 ? -3.352 -30.826 12.194 1.00 15.62 264 MET B C 1
ATOM 7353 O O . MET B 1 244 ? -4.367 -30.893 12.810 1.00 17.25 264 MET B O 1
ATOM 7358 N N . ALA B 1 245 ? -2.730 -29.676 11.866 1.00 16.18 265 ALA B N 1
ATOM 7359 C CA . ALA B 1 245 ? -3.179 -28.392 12.242 1.00 15.91 265 ALA B CA 1
ATOM 7360 C C . ALA B 1 245 ? -2.941 -27.964 13.679 1.00 15.79 265 ALA B C 1
ATOM 7361 O O . ALA B 1 245 ? -3.635 -27.104 14.126 1.00 19.95 265 ALA B O 1
ATOM 7363 N N . MET B 1 246 ? -2.026 -28.576 14.356 1.00 14.71 266 MET B N 1
ATOM 7364 C CA . MET B 1 246 ? -1.796 -28.348 15.720 1.00 16.00 266 MET B CA 1
ATOM 7365 C C . MET B 1 246 ? -0.391 -27.749 15.947 1.00 15.77 266 MET B C 1
ATOM 7366 O O . MET B 1 246 ? 0.567 -28.281 15.461 1.00 15.83 266 MET B O 1
ATOM 7371 N N . ASN B 1 247 ? -0.339 -26.714 16.827 1.00 16.94 267 ASN B N 1
ATOM 7372 C CA . ASN B 1 247 ? 0.892 -26.029 17.145 1.00 16.86 267 ASN B CA 1
ATOM 7373 C C . ASN B 1 247 ? 1.501 -26.609 18.431 1.00 17.79 267 ASN B C 1
ATOM 7374 O O . ASN B 1 247 ? 1.016 -27.624 18.968 1.00 16.01 267 ASN B O 1
ATOM 7379 N N . ASP B 1 248 ? 2.621 -25.992 18.914 1.00 15.56 268 ASP B N 1
ATOM 7380 C CA . ASP B 1 248 ? 3.209 -26.591 20.034 1.00 16.13 268 ASP B CA 1
ATOM 7381 C C . ASP B 1 248 ? 2.371 -26.623 21.305 1.00 16.15 268 ASP B C 1
ATOM 7382 O O . ASP B 1 248 ? 2.393 -27.677 21.993 1.00 15.34 268 ASP B O 1
ATOM 7387 N N . GLU B 1 249 ? 1.730 -25.547 21.663 1.00 15.87 269 GLU B N 1
ATOM 7388 C CA . GLU B 1 249 ? 0.888 -25.536 22.846 1.00 18.14 269 GLU B CA 1
ATOM 7389 C C . GLU B 1 249 ? -0.221 -26.571 22.786 1.00 16.74 269 GLU B C 1
ATOM 7390 O O . GLU B 1 249 ? -0.445 -27.342 23.750 1.00 16.98 269 GLU B O 1
ATOM 7396 N N . GLU B 1 250 ? -0.846 -26.665 21.621 1.00 15.33 270 GLU B N 1
ATOM 7397 C CA . GLU B 1 250 ? -1.960 -27.608 21.445 1.00 15.18 270 GLU B CA 1
ATOM 7398 C C . GLU B 1 250 ? -1.430 -29.040 21.546 1.00 14.61 270 GLU B C 1
ATOM 7399 O O . GLU B 1 250 ? -2.127 -29.919 22.074 1.00 15.10 270 GLU B O 1
ATOM 7405 N N . THR B 1 251 ? -0.303 -29.300 20.967 1.00 13.43 271 THR B N 1
ATOM 7406 C CA . THR B 1 251 ? 0.326 -30.610 20.936 1.00 13.70 271 THR B CA 1
ATOM 7407 C C . THR B 1 251 ? 0.679 -31.113 22.329 1.00 15.11 271 THR B C 1
ATOM 7408 O O . THR B 1 251 ? 0.383 -32.218 22.758 1.00 15.48 271 THR B O 1
ATOM 7412 N N . VAL B 1 252 ? 1.358 -30.266 23.101 1.00 15.60 272 VAL B N 1
ATOM 7413 C CA . VAL B 1 252 ? 1.694 -30.669 24.468 1.00 15.10 272 VAL B CA 1
ATOM 7414 C C . VAL B 1 252 ? 0.414 -30.890 25.273 1.00 15.71 272 VAL B C 1
ATOM 7415 O O . VAL B 1 252 ? 0.311 -31.850 26.011 1.00 15.01 272 VAL B O 1
ATOM 7419 N N . ALA B 1 253 ? -0.561 -29.981 25.133 1.00 14.91 273 ALA B N 1
ATOM 7420 C CA . ALA B 1 253 ? -1.817 -30.136 25.897 1.00 14.97 273 ALA B CA 1
ATOM 7421 C C . ALA B 1 253 ? -2.513 -31.425 25.570 1.00 13.89 273 ALA B C 1
ATOM 7422 O O . ALA B 1 253 ? -3.019 -32.132 26.449 1.00 15.22 273 ALA B O 1
ATOM 7424 N N . LEU B 1 254 ? -2.532 -31.781 24.258 1.00 13.86 274 LEU B N 1
ATOM 7425 C CA . LEU B 1 254 ? -3.190 -33.000 23.873 1.00 14.09 274 LEU B CA 1
ATOM 7426 C C . LEU B 1 254 ? -2.483 -34.262 24.318 1.00 14.06 274 LEU B C 1
ATOM 7427 O O . LEU B 1 254 ? -3.167 -35.197 24.854 1.00 14.02 274 LEU B O 1
ATOM 7432 N N . ILE B 1 255 ? -1.149 -34.323 24.186 1.00 13.60 275 ILE B N 1
ATOM 7433 C CA . ILE B 1 255 ? -0.475 -35.540 24.575 1.00 13.70 275 ILE B CA 1
ATOM 7434 C C . ILE B 1 255 ? -0.531 -35.778 26.076 1.00 14.02 275 ILE B C 1
ATOM 7435 O O . ILE B 1 255 ? -0.837 -36.828 26.593 1.00 14.42 275 ILE B O 1
ATOM 7440 N N . ALA B 1 256 ? -0.185 -34.717 26.827 1.00 14.99 276 ALA B N 1
ATOM 7441 C CA . ALA B 1 256 ? -0.233 -34.812 28.321 1.00 15.39 276 ALA B CA 1
ATOM 7442 C C . ALA B 1 256 ? -1.632 -34.988 28.834 1.00 15.71 276 ALA B C 1
ATOM 7443 O O . ALA B 1 256 ? -1.852 -35.736 29.832 1.00 16.12 276 ALA B O 1
ATOM 7445 N N . GLY B 1 257 ? -2.615 -34.364 28.213 1.00 14.81 277 GLY B N 1
ATOM 7446 C CA . GLY B 1 257 ? -4.070 -34.505 28.563 1.00 15.02 277 GLY B CA 1
ATOM 7447 C C . GLY B 1 257 ? -4.506 -35.947 28.347 1.00 14.69 277 GLY B C 1
ATOM 7448 O O . GLY B 1 257 ? -5.113 -36.566 29.191 1.00 15.65 277 GLY B O 1
ATOM 7449 N N . GLY B 1 258 ? -4.234 -36.431 27.173 1.00 14.31 278 GLY B N 1
ATOM 7450 C CA . GLY B 1 258 ? -4.599 -37.831 26.899 1.00 13.79 278 GLY B CA 1
ATOM 7451 C C . GLY B 1 258 ? -3.961 -38.837 27.827 1.00 14.16 278 GLY B C 1
ATOM 7452 O O . GLY B 1 258 ? -4.642 -39.734 28.352 1.00 15.23 278 GLY B O 1
ATOM 7453 N N . HIS B 1 259 ? -2.675 -38.652 28.050 1.00 13.98 279 HIS B N 1
ATOM 7454 C CA . HIS B 1 259 ? -1.877 -39.625 28.854 1.00 14.19 279 HIS B CA 1
ATOM 7455 C C . HIS B 1 259 ? -1.998 -39.325 30.334 1.00 15.48 279 HIS B C 1
ATOM 7456 O O . HIS B 1 259 ? -1.316 -39.892 31.174 1.00 17.58 279 HIS B O 1
ATOM 7463 N N . THR B 1 260 ? -2.962 -38.519 30.679 1.00 14.90 280 THR B N 1
ATOM 7464 C CA . THR B 1 260 ? -3.434 -38.420 32.084 1.00 15.30 280 THR B CA 1
ATOM 7465 C C . THR B 1 260 ? -4.300 -39.626 32.389 1.00 16.53 280 THR B C 1
ATOM 7466 O O . THR B 1 260 ? -4.546 -39.938 33.575 1.00 19.27 280 THR B O 1
ATOM 7470 N N . PHE B 1 261 ? -4.826 -40.330 31.366 1.00 14.66 281 PHE B N 1
ATOM 7471 C CA . PHE B 1 261 ? -5.761 -41.399 31.538 1.00 14.27 281 PHE B CA 1
ATOM 7472 C C . PHE B 1 261 ? -5.302 -42.720 31.024 1.00 13.69 281 PHE B C 1
ATOM 7473 O O . PHE B 1 261 ? -4.648 -42.829 30.004 1.00 15.35 281 PHE B O 1
ATOM 7481 N N . GLY B 1 262 ? -5.731 -43.791 31.676 1.00 14.36 282 GLY B N 1
ATOM 7482 C CA . GLY B 1 262 ? -5.613 -45.110 31.148 1.00 15.54 282 GLY B CA 1
ATOM 7483 C C . GLY B 1 262 ? -4.236 -45.706 31.154 1.00 16.99 282 GLY B C 1
ATOM 7484 O O . GLY B 1 262 ? -3.418 -45.341 31.972 1.00 16.08 282 GLY B O 1
ATOM 7485 N N . LYS B 1 263 ? -4.004 -46.574 30.184 1.00 14.58 283 LYS B N 1
ATOM 7486 C CA . LYS B 1 263 ? -2.728 -47.293 30.038 1.00 14.61 283 LYS B CA 1
ATOM 7487 C C . LYS B 1 263 ? -2.547 -47.825 28.677 1.00 14.53 283 LYS B C 1
ATOM 7488 O O . LYS B 1 263 ? -3.510 -47.953 27.909 1.00 14.85 283 LYS B O 1
ATOM 7494 N N . THR B 1 264 ? -1.311 -48.274 28.414 1.00 14.67 284 THR B N 1
ATOM 7495 C CA . THR B 1 264 ? -1.021 -49.067 27.218 1.00 14.02 284 THR B CA 1
ATOM 7496 C C . THR B 1 264 ? -1.122 -50.546 27.476 1.00 14.97 284 THR B C 1
ATOM 7497 O O . THR B 1 264 ? -1.257 -50.953 28.676 1.00 15.94 284 THR B O 1
ATOM 7501 N N . HIS B 1 265 ? -0.980 -51.392 26.499 1.00 15.70 285 HIS B N 1
ATOM 7502 C CA . HIS B 1 265 ? -1.125 -52.814 26.661 1.00 14.81 285 HIS B CA 1
ATOM 7503 C C . HIS B 1 265 ? -0.047 -53.599 25.880 1.00 16.37 285 HIS B C 1
ATOM 7504 O O . HIS B 1 265 ? 0.074 -53.557 24.650 1.00 16.72 285 HIS B O 1
ATOM 7511 N N . GLY B 1 266 ? 0.775 -54.333 26.692 1.00 16.65 286 GLY B N 1
ATOM 7512 C CA . GLY B 1 266 ? 1.922 -55.033 26.136 1.00 17.36 286 GLY B CA 1
ATOM 7513 C C . GLY B 1 266 ? 2.326 -56.212 27.061 1.00 17.56 286 GLY B C 1
ATOM 7514 O O . GLY B 1 266 ? 3.521 -56.269 27.386 1.00 21.46 286 GLY B O 1
ATOM 7515 N N . ALA B 1 267 ? 1.350 -57.045 27.422 1.00 18.08 287 ALA B N 1
ATOM 7516 C CA . ALA B 1 267 ? 1.623 -57.956 28.587 1.00 19.98 287 ALA B CA 1
ATOM 7517 C C . ALA B 1 267 ? 2.538 -59.136 28.175 1.00 20.59 287 ALA B C 1
ATOM 7518 O O . ALA B 1 267 ? 3.066 -59.812 29.051 1.00 22.13 287 ALA B O 1
ATOM 7520 N N . GLY B 1 268 ? 2.640 -59.409 26.923 1.00 20.10 288 GLY B N 1
ATOM 7521 C CA . GLY B 1 268 ? 3.472 -60.530 26.350 1.00 21.13 288 GLY B CA 1
ATOM 7522 C C . GLY B 1 268 ? 3.828 -60.294 24.968 1.00 21.47 288 GLY B C 1
ATOM 7523 O O . GLY B 1 268 ? 3.467 -59.265 24.365 1.00 21.66 288 GLY B O 1
ATOM 7524 N N . PRO B 1 269 ? 4.566 -61.271 24.307 1.00 23.47 289 PRO B N 1
ATOM 7525 C CA . PRO B 1 269 ? 5.092 -61.024 23.059 1.00 21.99 289 PRO B CA 1
ATOM 7526 C C . PRO B 1 269 ? 3.983 -60.789 21.992 1.00 21.77 289 PRO B C 1
ATOM 7527 O O . PRO B 1 269 ? 2.993 -61.524 21.983 1.00 22.74 289 PRO B O 1
ATOM 7531 N N . ALA B 1 270 ? 4.281 -59.903 21.040 1.00 23.96 290 ALA B N 1
ATOM 7532 C CA . ALA B 1 270 ? 3.330 -59.555 19.993 1.00 25.43 290 ALA B CA 1
ATOM 7533 C C . ALA B 1 270 ? 3.025 -60.667 19.101 1.00 23.74 290 ALA B C 1
ATOM 7534 O O . ALA B 1 270 ? 1.994 -60.701 18.413 1.00 21.93 290 ALA B O 1
ATOM 7536 N N . SER B 1 271 ? 3.924 -61.651 19.021 1.00 24.17 291 SER B N 1
ATOM 7537 C CA . SER B 1 271 ? 3.677 -62.761 18.176 1.00 24.72 291 SER B CA 1
ATOM 7538 C C . SER B 1 271 ? 2.466 -63.525 18.585 1.00 24.08 291 SER B C 1
ATOM 7539 O O . SER B 1 271 ? 1.935 -64.333 17.809 1.00 23.64 291 SER B O 1
ATOM 7542 N N . ASN B 1 272 ? 1.949 -63.358 19.796 1.00 21.16 292 ASN B N 1
ATOM 7543 C CA . ASN B 1 272 ? 0.730 -63.930 20.217 1.00 19.03 292 ASN B CA 1
ATOM 7544 C C . ASN B 1 272 ? -0.579 -63.383 19.541 1.00 18.80 292 ASN B C 1
ATOM 7545 O O . ASN B 1 272 ? -1.635 -64.000 19.644 1.00 19.66 292 ASN B O 1
ATOM 7550 N N . VAL B 1 273 ? -0.414 -62.226 18.941 1.00 18.82 293 VAL B N 1
ATOM 7551 C CA . VAL B 1 273 ? -1.618 -61.506 18.374 1.00 17.68 293 VAL B CA 1
ATOM 7552 C C . VAL B 1 273 ? -1.867 -61.873 16.986 1.00 18.78 293 VAL B C 1
ATOM 7553 O O . VAL B 1 273 ? -0.973 -61.796 16.135 1.00 20.14 293 VAL B O 1
ATOM 7557 N N . GLY B 1 274 ? -3.075 -62.343 16.693 1.00 18.81 294 GLY B N 1
ATOM 7558 C CA . GLY B 1 274 ? -3.445 -62.786 15.324 1.00 18.07 294 GLY B CA 1
ATOM 7559 C C . GLY B 1 274 ? -3.985 -61.702 14.424 1.00 17.06 294 GLY B C 1
ATOM 7560 O O . GLY B 1 274 ? -3.763 -60.464 14.661 1.00 17.44 294 GLY B O 1
ATOM 7561 N N . ALA B 1 275 ? -4.674 -62.131 13.431 1.00 16.72 295 ALA B N 1
ATOM 7562 C CA . ALA B 1 275 ? -5.078 -61.304 12.291 1.00 16.73 295 ALA B CA 1
ATOM 7563 C C . ALA B 1 275 ? -5.900 -60.122 12.627 1.00 15.67 295 ALA B C 1
ATOM 7564 O O . ALA B 1 275 ? -6.794 -60.229 13.411 1.00 16.58 295 ALA B O 1
ATOM 7566 N N . GLU B 1 276 ? -5.560 -59.024 12.006 1.00 14.96 296 GLU B N 1
ATOM 7567 C CA . GLU B 1 276 ? -6.332 -57.781 12.092 1.00 14.85 296 GLU B CA 1
ATOM 7568 C C . GLU B 1 276 ? -7.704 -58.048 11.528 1.00 14.87 296 GLU B C 1
ATOM 7569 O O . GLU B 1 276 ? -7.949 -58.987 10.783 1.00 15.10 296 GLU B O 1
ATOM 7575 N N . PRO B 1 277 ? -8.686 -57.148 11.845 1.00 13.94 297 PRO B N 1
ATOM 7576 C CA . PRO B 1 277 ? -10.098 -57.484 11.479 1.00 14.21 297 PRO B CA 1
ATOM 7577 C C . PRO B 1 277 ? -10.323 -57.809 10.015 1.00 15.41 297 PRO B C 1
ATOM 7578 O O . PRO B 1 277 ? -11.031 -58.819 9.765 1.00 14.26 297 PRO B O 1
ATOM 7582 N N . GLU B 1 278 ? -9.774 -57.096 9.034 1.00 13.51 298 GLU B N 1
ATOM 7583 C CA . GLU B 1 278 ? -10.070 -57.409 7.634 1.00 13.70 298 GLU B CA 1
ATOM 7584 C C . GLU B 1 278 ? -9.496 -58.772 7.169 1.00 16.57 298 GLU B C 1
ATOM 7585 O O . GLU B 1 278 ? -9.886 -59.237 6.137 1.00 17.83 298 GLU B O 1
ATOM 7591 N N . ALA B 1 279 ? -8.572 -59.268 7.940 1.00 15.22 299 ALA B N 1
ATOM 7592 C CA . ALA B 1 279 ? -7.970 -60.594 7.702 1.00 16.26 299 ALA B CA 1
ATOM 7593 C C . ALA B 1 279 ? -8.474 -61.685 8.464 1.00 18.35 299 ALA B C 1
ATOM 7594 O O . ALA B 1 279 ? -8.096 -62.845 8.232 1.00 18.68 299 ALA B O 1
ATOM 7596 N N . ALA B 1 280 ? -9.251 -61.449 9.513 1.00 15.12 300 ALA B N 1
ATOM 7597 C CA . ALA B 1 280 ? -9.727 -62.478 10.395 1.00 16.19 300 ALA B CA 1
ATOM 7598 C C . ALA B 1 280 ? -10.780 -63.341 9.758 1.00 16.33 300 ALA B C 1
ATOM 7599 O O . ALA B 1 280 ? -11.488 -63.001 8.835 1.00 17.77 300 ALA B O 1
ATOM 7601 N N . GLY B 1 281 ? -10.989 -64.517 10.377 1.00 17.04 301 GLY B N 1
ATOM 7602 C CA . GLY B 1 281 ? -12.006 -65.437 9.974 1.00 17.27 301 GLY B CA 1
ATOM 7603 C C . GLY B 1 281 ? -13.396 -64.908 10.132 1.00 17.16 301 GLY B C 1
ATOM 7604 O O . GLY B 1 281 ? -13.608 -64.016 11.021 1.00 16.67 301 GLY B O 1
ATOM 7605 N N . ILE B 1 282 ? -14.323 -65.450 9.352 1.00 15.91 302 ILE B N 1
ATOM 7606 C CA . ILE B 1 282 ? -15.749 -65.052 9.382 1.00 16.33 302 ILE B CA 1
ATOM 7607 C C . ILE B 1 282 ? -16.254 -65.176 10.765 1.00 15.73 302 ILE B C 1
ATOM 7608 O O . ILE B 1 282 ? -17.108 -64.346 11.254 1.00 15.93 302 ILE B O 1
ATOM 7613 N N . GLU B 1 283 ? -15.888 -66.228 11.554 1.00 16.24 303 GLU B N 1
ATOM 7614 C CA . GLU B 1 283 ? -16.355 -66.346 12.927 1.00 16.79 303 GLU B CA 1
ATOM 7615 C C . GLU B 1 283 ? -16.013 -65.317 13.893 1.00 16.51 303 GLU B C 1
ATOM 7616 O O . GLU B 1 283 ? -16.647 -65.203 14.943 1.00 17.77 303 GLU B O 1
ATOM 7622 N N . ALA B 1 284 ? -15.004 -64.549 13.557 1.00 16.05 304 ALA B N 1
ATOM 7623 C CA . ALA B 1 284 ? -14.589 -63.400 14.434 1.00 15.41 304 ALA B CA 1
ATOM 7624 C C . ALA B 1 284 ? -15.631 -62.292 14.400 1.00 15.45 304 ALA B C 1
ATOM 7625 O O . ALA B 1 284 ? -15.578 -61.391 15.248 1.00 15.30 304 ALA B O 1
ATOM 7627 N N . GLN B 1 285 ? -16.508 -62.334 13.429 1.00 14.00 305 GLN B N 1
ATOM 7628 C CA . GLN B 1 285 ? -17.653 -61.419 13.396 1.00 13.71 305 GLN B CA 1
ATOM 7629 C C . GLN B 1 285 ? -17.210 -59.953 13.513 1.00 12.49 305 GLN B C 1
ATOM 7630 O O . GLN B 1 285 ? -17.732 -59.197 14.349 1.00 12.89 305 GLN B O 1
ATOM 7636 N N . GLY B 1 286 ? -16.214 -59.646 12.725 1.00 12.76 306 GLY B N 1
ATOM 7637 C CA . GLY B 1 286 ? -15.811 -58.251 12.608 1.00 12.79 306 GLY B CA 1
ATOM 7638 C C . GLY B 1 286 ? -14.720 -57.768 13.604 1.00 14.34 306 GLY B C 1
ATOM 7639 O O . GLY B 1 286 ? -14.317 -56.562 13.526 1.00 14.71 306 GLY B O 1
ATOM 7640 N N . LEU B 1 287 ? -14.330 -58.594 14.551 1.00 13.33 307 LEU B N 1
ATOM 7641 C CA . LEU B 1 287 ? -13.262 -58.219 15.456 1.00 13.42 307 LEU B CA 1
ATOM 7642 C C . LEU B 1 287 ? -11.930 -58.881 14.951 1.00 15.17 307 LEU B C 1
ATOM 7643 O O . LEU B 1 287 ? -11.909 -59.654 13.972 1.00 15.80 307 LEU B O 1
ATOM 7648 N N . GLY B 1 288 ? -10.842 -58.488 15.552 1.00 13.49 308 GLY B N 1
ATOM 7649 C CA . GLY B 1 288 ? -9.539 -59.034 15.211 1.00 13.73 308 GLY B CA 1
ATOM 7650 C C . GLY B 1 288 ? -8.561 -58.953 16.356 1.00 13.66 308 GLY B C 1
ATOM 7651 O O . GLY B 1 288 ? -8.921 -58.702 17.516 1.00 15.82 308 GLY B O 1
ATOM 7652 N N . TRP B 1 289 ? -7.312 -59.177 16.003 1.00 14.35 309 TRP B N 1
ATOM 7653 C CA . TRP B 1 289 ? -6.168 -59.173 16.969 1.00 14.34 309 TRP B CA 1
ATOM 7654 C C . TRP B 1 289 ? -6.405 -60.141 18.112 1.00 15.86 309 TRP B C 1
ATOM 7655 O O . TRP B 1 289 ? -6.008 -59.914 19.245 1.00 15.99 309 TRP B O 1
ATOM 7666 N N . LYS B 1 290 ? -7.065 -61.291 17.819 1.00 15.58 310 LYS B N 1
ATOM 7667 C CA . LYS B 1 290 ? -7.255 -62.316 18.885 1.00 17.08 310 LYS B CA 1
ATOM 7668 C C . LYS B 1 290 ? -5.869 -62.748 19.377 1.00 16.71 310 LYS B C 1
ATOM 7669 O O . LYS B 1 290 ? -4.989 -63.090 18.550 1.00 18.29 310 LYS B O 1
ATOM 7675 N N . SER B 1 291 ? -5.723 -62.768 20.678 1.00 17.69 311 SER B N 1
ATOM 7676 C CA . SER B 1 291 ? -4.443 -63.122 21.241 1.00 17.48 311 SER B CA 1
ATOM 7677 C C . SER B 1 291 ? -4.408 -64.472 22.018 1.00 19.25 311 SER B C 1
ATOM 7678 O O . SER B 1 291 ? -5.293 -64.762 22.790 1.00 20.29 311 SER B O 1
ATOM 7681 N N . ALA B 1 292 ? -3.290 -65.173 21.731 1.00 19.77 312 ALA B N 1
ATOM 7682 C CA . ALA B 1 292 ? -3.101 -66.525 22.363 1.00 22.52 312 ALA B CA 1
ATOM 7683 C C . ALA B 1 292 ? -2.314 -66.271 23.670 1.00 23.85 312 ALA B C 1
ATOM 7684 O O . ALA B 1 292 ? -1.901 -67.290 24.271 1.00 23.81 312 ALA B O 1
ATOM 7686 N N . TYR B 1 293 ? -1.993 -65.024 24.116 1.00 20.41 313 TYR B N 1
ATOM 7687 C CA . TYR B 1 293 ? -1.253 -64.824 25.334 1.00 20.09 313 TYR B CA 1
ATOM 7688 C C . TYR B 1 293 ? -2.122 -64.905 26.518 1.00 22.33 313 TYR B C 1
ATOM 7689 O O . TYR B 1 293 ? -3.026 -64.046 26.801 1.00 19.90 313 TYR B O 1
ATOM 7698 N N . ARG B 1 294 ? -1.999 -66.036 27.349 1.00 21.18 314 ARG B N 1
ATOM 7699 C CA . ARG B 1 294 ? -2.821 -66.187 28.521 1.00 21.57 314 ARG B CA 1
ATOM 7700 C C . ARG B 1 294 ? -4.290 -66.037 28.189 1.00 22.26 314 ARG B C 1
ATOM 7701 O O . ARG B 1 294 ? -4.733 -66.724 27.283 1.00 23.89 314 ARG B O 1
ATOM 7709 N N . THR B 1 295 ? -5.036 -65.165 28.894 1.00 21.46 315 THR B N 1
ATOM 7710 C CA . THR B 1 295 ? -6.469 -65.050 28.621 1.00 22.07 315 THR B CA 1
ATOM 7711 C C . THR B 1 295 ? -6.747 -64.181 27.345 1.00 19.47 315 THR B C 1
ATOM 7712 O O . THR B 1 295 ? -7.916 -64.157 26.870 1.00 18.84 315 THR B O 1
ATOM 7716 N N . GLY B 1 296 ? -5.724 -63.574 26.812 1.00 19.68 316 GLY B N 1
ATOM 7717 C CA . GLY B 1 296 ? -5.882 -62.770 25.573 1.00 19.27 316 GLY B CA 1
ATOM 7718 C C . GLY B 1 296 ? -6.463 -61.406 25.776 1.00 19.53 316 GLY B C 1
ATOM 7719 O O . GLY B 1 296 ? -6.748 -60.769 24.736 1.00 17.94 316 GLY B O 1
ATOM 7720 N N . LYS B 1 297 ? -6.746 -60.984 26.978 1.00 17.46 317 LYS B N 1
ATOM 7721 C CA . LYS B 1 297 ? -7.575 -59.797 27.226 1.00 19.20 317 LYS B CA 1
ATOM 7722 C C . LYS B 1 297 ? -7.281 -59.262 28.638 1.00 19.49 317 LYS B C 1
ATOM 7723 O O . LYS B 1 297 ? -6.561 -59.913 29.382 1.00 18.55 317 LYS B O 1
ATOM 7729 N N . GLY B 1 298 ? -7.855 -58.127 29.011 1.00 18.15 318 GLY B N 1
ATOM 7730 C CA . GLY B 1 298 ? -7.758 -57.671 30.386 1.00 18.52 318 GLY B CA 1
ATOM 7731 C C . GLY B 1 298 ? -6.348 -57.511 30.839 1.00 17.21 318 GLY B C 1
ATOM 7732 O O . GLY B 1 298 ? -5.501 -56.881 30.207 1.00 17.77 318 GLY B O 1
ATOM 7733 N N . ALA B 1 299 ? -6.013 -58.122 31.980 1.00 17.97 319 ALA B N 1
ATOM 7734 C CA . ALA B 1 299 ? -4.649 -58.130 32.440 1.00 18.42 319 ALA B CA 1
ATOM 7735 C C . ALA B 1 299 ? -3.586 -58.608 31.536 1.00 20.30 319 ALA B C 1
ATOM 7736 O O . ALA B 1 299 ? -2.399 -58.245 31.707 1.00 23.68 319 ALA B O 1
ATOM 7738 N N . ASP B 1 300 ? -3.992 -59.459 30.592 1.00 18.50 320 ASP B N 1
ATOM 7739 C CA . ASP B 1 300 ? -3.136 -60.052 29.652 1.00 18.86 320 ASP B CA 1
ATOM 7740 C C . ASP B 1 300 ? -3.103 -59.341 28.254 1.00 17.68 320 ASP B C 1
ATOM 7741 O O . ASP B 1 300 ? -2.488 -59.802 27.309 1.00 17.66 320 ASP B O 1
ATOM 7746 N N . ALA B 1 301 ? -3.827 -58.209 28.163 1.00 16.19 321 ALA B N 1
ATOM 7747 C CA . ALA B 1 301 ? -3.958 -57.601 26.862 1.00 16.31 321 ALA B CA 1
ATOM 7748 C C . ALA B 1 301 ? -2.653 -57.147 26.256 1.00 17.52 321 ALA B C 1
ATOM 7749 O O . ALA B 1 301 ? -1.741 -56.659 26.910 1.00 17.52 321 ALA B O 1
ATOM 7751 N N . ILE B 1 302 ? -2.617 -57.262 24.896 1.00 16.64 322 ILE B N 1
ATOM 7752 C CA . ILE B 1 302 ? -1.601 -56.851 24.034 1.00 16.16 322 ILE B CA 1
ATOM 7753 C C . ILE B 1 302 ? -2.200 -55.975 22.880 1.00 16.53 322 ILE B C 1
ATOM 7754 O O . ILE B 1 302 ? -2.959 -56.490 22.132 1.00 16.42 322 ILE B O 1
ATOM 7759 N N . THR B 1 303 ? -1.798 -54.740 22.864 1.00 15.50 323 THR B N 1
ATOM 7760 C CA . THR B 1 303 ? -2.283 -53.748 21.831 1.00 16.81 323 THR B CA 1
ATOM 7761 C C . THR B 1 303 ? -1.110 -53.210 21.131 1.00 16.50 323 THR B C 1
ATOM 7762 O O . THR B 1 303 ? -0.809 -53.654 20.002 1.00 19.21 323 THR B O 1
ATOM 7766 N N . SER B 1 304 ? -0.395 -52.239 21.703 1.00 15.85 324 SER B N 1
ATOM 7767 C CA . SER B 1 304 ? 0.817 -51.687 21.112 1.00 14.94 324 SER B CA 1
ATOM 7768 C C . SER B 1 304 ? 2.083 -52.493 21.353 1.00 17.99 324 SER B C 1
ATOM 7769 O O . SER B 1 304 ? 3.053 -52.277 20.691 1.00 19.33 324 SER B O 1
ATOM 7772 N N . GLY B 1 305 ? 2.048 -53.317 22.421 1.00 16.25 325 GLY B N 1
ATOM 7773 C CA . GLY B 1 305 ? 3.321 -53.920 22.850 1.00 17.28 325 GLY B CA 1
ATOM 7774 C C . GLY B 1 305 ? 3.982 -53.150 23.951 1.00 18.49 325 GLY B C 1
ATOM 7775 O O . GLY B 1 305 ? 5.020 -53.666 24.535 1.00 21.13 325 GLY B O 1
ATOM 7776 N N . LEU B 1 306 ? 3.610 -51.913 24.209 1.00 16.70 326 LEU B N 1
ATOM 7777 C CA . LEU B 1 306 ? 4.172 -51.190 25.348 1.00 17.47 326 LEU B CA 1
ATOM 7778 C C . LEU B 1 306 ? 3.348 -51.444 26.580 1.00 16.85 326 LEU B C 1
ATOM 7779 O O . LEU B 1 306 ? 2.132 -51.769 26.518 1.00 16.86 326 LEU B O 1
ATOM 7784 N N . GLU B 1 307 ? 3.941 -51.320 27.767 1.00 17.74 327 GLU B N 1
ATOM 7785 C CA . GLU B 1 307 ? 3.317 -51.531 29.033 1.00 18.49 327 GLU B CA 1
ATOM 7786 C C . GLU B 1 307 ? 3.597 -50.445 29.972 1.00 17.18 327 GLU B C 1
ATOM 7787 O O . GLU B 1 307 ? 4.472 -50.485 30.835 1.00 19.67 327 GLU B O 1
ATOM 7793 N N . VAL B 1 308 ? 2.833 -49.332 29.848 1.00 16.04 328 VAL B N 1
ATOM 7794 C CA . VAL B 1 308 ? 2.979 -48.060 30.551 1.00 16.87 328 VAL B CA 1
ATOM 7795 C C . VAL B 1 308 ? 1.657 -47.651 31.128 1.00 17.61 328 VAL B C 1
ATOM 7796 O O . VAL B 1 308 ? 0.601 -47.729 30.435 1.00 16.71 328 VAL B O 1
ATOM 7800 N N . THR B 1 309 ? 1.687 -47.201 32.395 1.00 15.88 329 THR B N 1
ATOM 7801 C CA . THR B 1 309 ? 0.568 -46.553 33.047 1.00 17.03 329 THR B CA 1
ATOM 7802 C C . THR B 1 309 ? 1.076 -45.251 33.572 1.00 19.08 329 THR B C 1
ATOM 7803 O O . THR B 1 309 ? 2.001 -45.267 34.423 1.00 17.48 329 THR B O 1
ATOM 7807 N N . TRP B 1 310 ? 0.549 -44.107 33.168 1.00 15.62 330 TRP B N 1
ATOM 7808 C CA . TRP B 1 310 ? 1.140 -42.820 33.392 1.00 15.29 330 TRP B CA 1
ATOM 7809 C C . TRP B 1 310 ? 0.851 -42.281 34.771 1.00 17.96 330 TRP B C 1
ATOM 7810 O O . TRP B 1 310 ? 1.792 -41.560 35.295 1.00 17.81 330 TRP B O 1
ATOM 7821 N N . THR B 1 311 ? -0.291 -42.474 35.359 1.00 16.25 331 THR B N 1
ATOM 7822 C CA . THR B 1 311 ? -0.633 -41.737 36.580 1.00 17.05 331 THR B CA 1
ATOM 7823 C C . THR B 1 311 ? -1.119 -42.658 37.684 1.00 16.81 331 THR B C 1
ATOM 7824 O O . THR B 1 311 ? -1.409 -43.824 37.514 1.00 17.46 331 THR B O 1
ATOM 7828 N N . THR B 1 312 ? -1.078 -42.064 38.902 1.00 18.63 332 THR B N 1
ATOM 7829 C CA . THR B 1 312 ? -1.544 -42.788 40.073 1.00 18.38 332 THR B CA 1
ATOM 7830 C C . THR B 1 312 ? -3.030 -42.935 40.160 1.00 20.09 332 THR B C 1
ATOM 7831 O O . THR B 1 312 ? -3.521 -43.722 41.013 1.00 19.74 332 THR B O 1
ATOM 7835 N N . THR B 1 313 ? -3.823 -42.208 39.276 1.00 17.59 333 THR B N 1
ATOM 7836 C CA . THR B 1 313 ? -5.264 -42.336 39.243 1.00 16.59 333 THR B CA 1
ATOM 7837 C C . THR B 1 313 ? -5.659 -42.382 37.737 1.00 17.14 333 THR B C 1
ATOM 7838 O O . THR B 1 313 ? -6.159 -41.386 37.246 1.00 16.94 333 THR B O 1
ATOM 7842 N N . PRO B 1 314 ? -5.516 -43.560 37.111 1.00 15.75 334 PRO B N 1
ATOM 7843 C CA . PRO B 1 314 ? -5.698 -43.588 35.647 1.00 14.82 334 PRO B CA 1
ATOM 7844 C C . PRO B 1 314 ? -7.153 -43.376 35.265 1.00 17.00 334 PRO B C 1
ATOM 7845 O O . PRO B 1 314 ? -7.386 -43.150 33.997 1.00 17.16 334 PRO B O 1
ATOM 7849 N N . THR B 1 315 ? -8.111 -43.328 36.158 1.00 15.60 335 THR B N 1
ATOM 7850 C CA . THR B 1 315 ? -9.453 -43.134 35.830 1.00 15.50 335 THR B CA 1
ATOM 7851 C C . THR B 1 315 ? -10.019 -41.844 36.335 1.00 14.08 335 THR B C 1
ATOM 7852 O O . THR B 1 315 ? -11.247 -41.613 36.344 1.00 16.19 335 THR B O 1
ATOM 7856 N N . GLN B 1 316 ? -9.083 -40.923 36.677 1.00 15.18 336 GLN B N 1
ATOM 7857 C CA . GLN B 1 316 ? -9.523 -39.596 37.182 1.00 16.76 336 GLN B CA 1
ATOM 7858 C C . GLN B 1 316 ? -8.598 -38.560 36.653 1.00 17.69 336 GLN B C 1
ATOM 7859 O O . GLN B 1 316 ? -7.404 -38.665 36.772 1.00 19.42 336 GLN B O 1
ATOM 7865 N N . TRP B 1 317 ? -9.160 -37.453 36.190 1.00 16.32 337 TRP B N 1
ATOM 7866 C CA . TRP B 1 317 ? -8.412 -36.314 35.776 1.00 16.81 337 TRP B CA 1
ATOM 7867 C C . TRP B 1 317 ? -7.480 -35.869 36.964 1.00 17.69 337 TRP B C 1
ATOM 7868 O O . TRP B 1 317 ? -7.933 -35.836 38.159 1.00 18.27 337 TRP B O 1
ATOM 7879 N N . SER B 1 318 ? -6.230 -35.490 36.668 1.00 17.86 338 SER B N 1
ATOM 7880 C CA . SER B 1 318 ? -5.248 -35.214 37.732 1.00 18.74 338 SER B CA 1
ATOM 7881 C C . SER B 1 318 ? -4.232 -34.282 37.104 1.00 19.80 338 SER B C 1
ATOM 7882 O O . SER B 1 318 ? -4.285 -34.045 35.863 1.00 18.55 338 SER B O 1
ATOM 7885 N N . HIS B 1 319 ? -3.309 -33.815 37.945 1.00 21.00 339 HIS B N 1
ATOM 7886 C CA . HIS B 1 319 ? -2.150 -33.156 37.446 1.00 22.08 339 HIS B CA 1
ATOM 7887 C C . HIS B 1 319 ? -0.940 -34.004 37.579 1.00 21.15 339 HIS B C 1
ATOM 7888 O O . HIS B 1 319 ? 0.206 -33.458 37.647 1.00 20.89 339 HIS B O 1
ATOM 7895 N N . ASN B 1 320 ? -1.059 -35.331 37.617 1.00 17.88 340 ASN B N 1
ATOM 7896 C CA . ASN B 1 320 ? 0.012 -36.204 37.850 1.00 18.76 340 ASN B CA 1
ATOM 7897 C C . ASN B 1 320 ? 0.919 -36.513 36.710 1.00 17.50 340 ASN B C 1
ATOM 7898 O O . ASN B 1 320 ? 2.057 -36.957 36.892 1.00 17.66 340 ASN B O 1
ATOM 7903 N N . PHE B 1 321 ? 0.427 -36.279 35.453 1.00 15.96 341 PHE B N 1
ATOM 7904 C CA . PHE B 1 321 ? 1.314 -36.508 34.378 1.00 16.69 341 PHE B CA 1
ATOM 7905 C C . PHE B 1 321 ? 2.612 -35.662 34.458 1.00 16.59 341 PHE B C 1
ATOM 7906 O O . PHE B 1 321 ? 3.708 -36.208 34.346 1.00 18.65 341 PHE B O 1
ATOM 7914 N N . PHE B 1 322 ? 2.437 -34.362 34.621 1.00 18.02 342 PHE B N 1
ATOM 7915 C CA . PHE B 1 322 ? 3.590 -33.529 34.626 1.00 17.75 342 PHE B CA 1
ATOM 7916 C C . PHE B 1 322 ? 4.363 -33.648 35.995 1.00 19.98 342 PHE B C 1
ATOM 7917 O O . PHE B 1 322 ? 5.606 -33.544 35.968 1.00 20.56 342 PHE B O 1
ATOM 7925 N N . GLU B 1 323 ? 3.614 -33.954 37.056 1.00 21.03 343 GLU B N 1
ATOM 7926 C CA . GLU B 1 323 ? 4.392 -34.235 38.326 1.00 20.71 343 GLU B CA 1
ATOM 7927 C C . GLU B 1 323 ? 5.319 -35.395 38.086 1.00 21.49 343 GLU B C 1
ATOM 7928 O O . GLU B 1 323 ? 6.553 -35.320 38.527 1.00 21.71 343 GLU B O 1
ATOM 7934 N N . ASN B 1 324 ? 4.886 -36.507 37.457 1.00 18.81 344 ASN B N 1
ATOM 7935 C CA . ASN B 1 324 ? 5.716 -37.590 37.211 1.00 18.28 344 ASN B CA 1
ATOM 7936 C C . ASN B 1 324 ? 6.857 -37.253 36.205 1.00 19.33 344 ASN B C 1
ATOM 7937 O O . ASN B 1 324 ? 8.083 -37.594 36.346 1.00 20.38 344 ASN B O 1
ATOM 7942 N N . LEU B 1 325 ? 6.499 -36.571 35.079 1.00 17.39 345 LEU B N 1
ATOM 7943 C CA . LEU B 1 325 ? 7.423 -36.368 34.042 1.00 19.44 345 LEU B CA 1
ATOM 7944 C C . LEU B 1 325 ? 8.726 -35.555 34.538 1.00 19.75 345 LEU B C 1
ATOM 7945 O O . LEU B 1 325 ? 9.783 -35.976 34.194 1.00 20.05 345 LEU B O 1
ATOM 7950 N N . PHE B 1 326 ? 8.433 -34.554 35.382 1.00 18.78 346 PHE B N 1
ATOM 7951 C CA . PHE B 1 326 ? 9.489 -33.722 35.895 1.00 21.05 346 PHE B CA 1
ATOM 7952 C C . PHE B 1 326 ? 10.037 -34.230 37.218 1.00 24.71 346 PHE B C 1
ATOM 7953 O O . PHE B 1 326 ? 11.198 -33.861 37.522 1.00 23.98 346 PHE B O 1
ATOM 7961 N N . GLY B 1 327 ? 9.293 -35.023 37.950 1.00 22.40 347 GLY B N 1
ATOM 7962 C CA . GLY B 1 327 ? 9.663 -35.440 39.322 1.00 24.08 347 GLY B CA 1
ATOM 7963 C C . GLY B 1 327 ? 10.588 -36.570 39.374 1.00 26.76 347 GLY B C 1
ATOM 7964 O O . GLY B 1 327 ? 11.087 -36.919 40.504 1.00 26.22 347 GLY B O 1
ATOM 7965 N N . TYR B 1 328 ? 10.830 -37.273 38.295 1.00 24.61 348 TYR B N 1
ATOM 7966 C CA . TYR B 1 328 ? 11.689 -38.441 38.283 1.00 24.24 348 TYR B CA 1
ATOM 7967 C C . TYR B 1 328 ? 12.683 -38.301 37.133 1.00 25.73 348 TYR B C 1
ATOM 7968 O O . TYR B 1 328 ? 12.478 -37.471 36.170 1.00 24.06 348 TYR B O 1
ATOM 7977 N N . GLU B 1 329 ? 13.829 -38.943 37.283 1.00 24.90 349 GLU B N 1
ATOM 7978 C CA . GLU B 1 329 ? 14.703 -39.221 36.128 1.00 25.68 349 GLU B CA 1
ATOM 7979 C C . GLU B 1 329 ? 14.396 -40.579 35.588 1.00 22.50 349 GLU B C 1
ATOM 7980 O O . GLU B 1 329 ? 13.842 -41.429 36.289 1.00 24.18 349 GLU B O 1
ATOM 7986 N N . TRP B 1 330 ? 14.627 -40.739 34.319 1.00 22.17 350 TRP B N 1
ATOM 7987 C CA . TRP B 1 330 ? 14.107 -41.873 33.562 1.00 21.75 350 TRP B CA 1
ATOM 7988 C C . TRP B 1 330 ? 15.147 -42.739 32.979 1.00 21.96 350 TRP B C 1
ATOM 7989 O O . TRP B 1 330 ? 16.169 -42.292 32.436 1.00 23.40 350 TRP B O 1
ATOM 8000 N N . GLU B 1 331 ? 14.858 -44.009 33.076 1.00 21.30 351 GLU B N 1
ATOM 8001 C CA . GLU B 1 331 ? 15.757 -45.069 32.591 1.00 24.80 351 GLU B CA 1
ATOM 8002 C C . GLU B 1 331 ? 15.097 -45.868 31.461 1.00 24.84 351 GLU B C 1
ATOM 8003 O O . GLU B 1 331 ? 13.939 -46.308 31.635 1.00 22.61 351 GLU B O 1
ATOM 8009 N N . LEU B 1 332 ? 15.872 -46.126 30.415 1.00 24.16 352 LEU B N 1
ATOM 8010 C CA . LEU B 1 332 ? 15.407 -46.936 29.301 1.00 23.79 352 LEU B CA 1
ATOM 8011 C C . LEU B 1 332 ? 15.296 -48.327 29.698 1.00 26.93 352 LEU B C 1
ATOM 8012 O O . LEU B 1 332 ? 16.202 -48.931 30.374 1.00 28.19 352 LEU B O 1
ATOM 8017 N N . THR B 1 333 ? 14.185 -48.931 29.390 1.00 23.77 353 THR B N 1
ATOM 8018 C CA . THR B 1 333 ? 13.860 -50.349 29.681 1.00 24.28 353 THR B CA 1
ATOM 8019 C C . THR B 1 333 ? 13.018 -50.968 28.494 1.00 23.67 353 THR B C 1
ATOM 8020 O O . THR B 1 333 ? 12.899 -50.337 27.479 1.00 22.30 353 THR B O 1
ATOM 8024 N N . LYS B 1 334 ? 12.594 -52.173 28.674 1.00 24.47 354 LYS B N 1
ATOM 8025 C CA . LYS B 1 334 ? 11.752 -52.906 27.744 1.00 26.18 354 LYS B CA 1
ATOM 8026 C C . LYS B 1 334 ? 10.525 -53.379 28.391 1.00 25.32 354 LYS B C 1
ATOM 8027 O O . LYS B 1 334 ? 10.490 -53.866 29.494 1.00 24.89 354 LYS B O 1
ATOM 8033 N N . SER B 1 335 ? 9.398 -53.342 27.605 1.00 21.94 355 SER B N 1
ATOM 8034 C CA . SER B 1 335 ? 8.218 -53.966 28.084 1.00 21.88 355 SER B CA 1
ATOM 8035 C C . SER B 1 335 ? 8.281 -55.465 27.995 1.00 22.34 355 SER B C 1
ATOM 8036 O O . SER B 1 335 ? 9.217 -55.957 27.327 1.00 24.68 355 SER B O 1
ATOM 8039 N N . PRO B 1 336 ? 7.227 -56.156 28.471 1.00 22.25 356 PRO B N 1
ATOM 8040 C CA . PRO B 1 336 ? 7.219 -57.610 28.268 1.00 24.35 356 PRO B CA 1
ATOM 8041 C C . PRO B 1 336 ? 7.172 -58.095 26.911 1.00 28.01 356 PRO B C 1
ATOM 8042 O O . PRO B 1 336 ? 7.428 -59.246 26.656 1.00 29.20 356 PRO B O 1
ATOM 8046 N N . ALA B 1 337 ? 6.810 -57.268 25.917 1.00 22.38 357 ALA B N 1
ATOM 8047 C CA . ALA B 1 337 ? 6.854 -57.670 24.555 1.00 23.96 357 ALA B CA 1
ATOM 8048 C C . ALA B 1 337 ? 8.134 -57.280 23.856 1.00 23.21 357 ALA B C 1
ATOM 8049 O O . ALA B 1 337 ? 8.230 -57.406 22.655 1.00 26.05 357 ALA B O 1
ATOM 8051 N N . GLY B 1 338 ? 9.019 -56.600 24.534 1.00 25.85 358 GLY B N 1
ATOM 8052 C CA . GLY B 1 338 ? 10.276 -56.233 23.924 1.00 23.72 358 GLY B CA 1
ATOM 8053 C C . GLY B 1 338 ? 10.362 -54.797 23.409 1.00 24.63 358 GLY B C 1
ATOM 8054 O O . GLY B 1 338 ? 11.328 -54.456 22.800 1.00 25.73 358 GLY B O 1
ATOM 8055 N N . ALA B 1 339 ? 9.371 -53.929 23.701 1.00 21.22 359 ALA B N 1
ATOM 8056 C CA . ALA B 1 339 ? 9.380 -52.596 23.142 1.00 22.24 359 ALA B CA 1
ATOM 8057 C C . ALA B 1 339 ? 10.119 -51.612 24.088 1.00 19.59 359 ALA B C 1
ATOM 8058 O O . ALA B 1 339 ? 10.017 -51.769 25.291 1.00 24.41 359 ALA B O 1
ATOM 8060 N N . HIS B 1 340 ? 10.726 -50.610 23.547 1.00 19.28 360 HIS B N 1
ATOM 8061 C CA . HIS B 1 340 ? 11.459 -49.624 24.272 1.00 21.66 360 HIS B CA 1
ATOM 8062 C C . HIS B 1 340 ? 10.472 -48.723 25.034 1.00 18.95 360 HIS B C 1
ATOM 8063 O O . HIS B 1 340 ? 9.563 -48.205 24.405 1.00 18.13 360 HIS B O 1
ATOM 8070 N N . GLN B 1 341 ? 10.698 -48.472 26.318 1.00 18.24 361 GLN B N 1
ATOM 8071 C CA . GLN B 1 341 ? 9.924 -47.573 27.118 1.00 18.25 361 GLN B CA 1
ATOM 8072 C C . GLN B 1 341 ? 10.758 -47.175 28.350 1.00 20.92 361 GLN B C 1
ATOM 8073 O O . GLN B 1 341 ? 11.928 -47.522 28.357 1.00 20.36 361 GLN B O 1
ATOM 8079 N N . TRP B 1 342 ? 10.278 -46.370 29.208 1.00 19.12 362 TRP B N 1
ATOM 8080 C CA . TRP B 1 342 ? 11.055 -45.731 30.261 1.00 18.99 362 TRP B CA 1
ATOM 8081 C C . TRP B 1 342 ? 10.429 -45.957 31.587 1.00 19.47 362 TRP B C 1
ATOM 8082 O O . TRP B 1 342 ? 9.163 -45.929 31.770 1.00 18.68 362 TRP B O 1
ATOM 8093 N N . VAL B 1 343 ? 11.247 -46.141 32.659 1.00 19.61 363 VAL B N 1
ATOM 8094 C CA . VAL B 1 343 ? 10.794 -46.334 34.047 1.00 19.83 363 VAL B CA 1
ATOM 8095 C C . VAL B 1 343 ? 11.520 -45.329 34.985 1.00 20.73 363 VAL B C 1
ATOM 8096 O O . VAL B 1 343 ? 12.617 -44.885 34.655 1.00 21.82 363 VAL B O 1
ATOM 8100 N N . ALA B 1 344 ? 10.814 -44.855 35.976 1.00 20.83 364 ALA B N 1
ATOM 8101 C CA . ALA B 1 344 ? 11.311 -43.846 36.906 1.00 22.91 364 ALA B CA 1
ATOM 8102 C C . ALA B 1 344 ? 12.362 -44.423 37.863 1.00 25.70 364 ALA B C 1
ATOM 8103 O O . ALA B 1 344 ? 12.108 -45.460 38.517 1.00 25.54 364 ALA B O 1
ATOM 8105 N N . LYS B 1 345 ? 13.535 -43.790 37.785 1.00 27.35 365 LYS B N 1
ATOM 8106 C CA . LYS B 1 345 ? 14.714 -44.288 38.602 1.00 28.55 365 LYS B CA 1
ATOM 8107 C C . LYS B 1 345 ? 14.381 -43.954 40.077 1.00 25.37 365 LYS B C 1
ATOM 8108 O O . LYS B 1 345 ? 13.871 -42.889 40.437 1.00 27.83 365 LYS B O 1
ATOM 8114 N N . GLY B 1 346 ? 14.576 -45.008 40.818 1.00 29.63 366 GLY B N 1
ATOM 8115 C CA . GLY B 1 346 ? 14.392 -44.978 42.273 1.00 32.98 366 GLY B CA 1
ATOM 8116 C C . GLY B 1 346 ? 13.010 -44.887 42.779 1.00 33.37 366 GLY B C 1
ATOM 8117 O O . GLY B 1 346 ? 12.788 -44.563 43.942 1.00 32.60 366 GLY B O 1
ATOM 8118 N N . ALA B 1 347 ? 11.981 -45.032 41.958 1.00 27.38 367 ALA B N 1
ATOM 8119 C CA . ALA B 1 347 ? 10.704 -44.688 42.455 1.00 27.75 367 ALA B CA 1
ATOM 8120 C C . ALA B 1 347 ? 10.076 -45.809 43.219 1.00 24.37 367 ALA B C 1
ATOM 8121 O O . ALA B 1 347 ? 10.356 -46.958 42.947 1.00 28.31 367 ALA B O 1
ATOM 8123 N N . ASP B 1 348 ? 9.149 -45.456 44.073 1.00 27.54 368 ASP B N 1
ATOM 8124 C CA . ASP B 1 348 ? 8.351 -46.465 44.756 1.00 30.79 368 ASP B CA 1
ATOM 8125 C C . ASP B 1 348 ? 7.202 -46.947 43.763 1.00 29.27 368 ASP B C 1
ATOM 8126 O O . ASP B 1 348 ? 6.942 -46.283 42.730 1.00 26.96 368 ASP B O 1
ATOM 8131 N N . ALA B 1 349 ? 6.610 -48.066 44.120 1.00 28.83 369 ALA B N 1
ATOM 8132 C CA . ALA B 1 349 ? 5.494 -48.650 43.364 1.00 27.56 369 ALA B CA 1
ATOM 8133 C C . ALA B 1 349 ? 4.196 -47.941 43.784 1.00 29.69 369 ALA B C 1
ATOM 8134 O O . ALA B 1 349 ? 3.531 -48.318 44.789 1.00 31.84 369 ALA B O 1
ATOM 8136 N N . VAL B 1 350 ? 3.821 -46.840 43.062 1.00 23.60 370 VAL B N 1
ATOM 8137 C CA . VAL B 1 350 ? 2.778 -46.020 43.358 1.00 23.08 370 VAL B CA 1
ATOM 8138 C C . VAL B 1 350 ? 1.583 -46.050 42.347 1.00 20.98 370 VAL B C 1
ATOM 8139 O O . VAL B 1 350 ? 0.601 -45.428 42.572 1.00 21.72 370 VAL B O 1
ATOM 8143 N N . ILE B 1 351 ? 1.833 -46.691 41.262 1.00 21.29 371 ILE B N 1
ATOM 8144 C CA . ILE B 1 351 ? 0.793 -46.675 40.103 1.00 19.89 371 ILE B CA 1
ATOM 8145 C C . ILE B 1 351 ? -0.072 -47.913 40.279 1.00 18.60 371 ILE B C 1
ATOM 8146 O O . ILE B 1 351 ? 0.474 -49.070 40.359 1.00 21.39 371 ILE B O 1
ATOM 8151 N N . PRO B 1 352 ? -1.378 -47.792 40.342 1.00 18.91 372 PRO B N 1
ATOM 8152 C CA . PRO B 1 352 ? -2.232 -48.967 40.457 1.00 18.80 372 PRO B CA 1
ATOM 8153 C C . PRO B 1 352 ? -2.151 -49.934 39.301 1.00 20.01 372 PRO B C 1
ATOM 8154 O O . PRO B 1 352 ? -1.990 -49.549 38.128 1.00 20.98 372 PRO B O 1
ATOM 8158 N N . ASP B 1 353 ? -2.372 -51.209 39.601 1.00 19.65 373 ASP B N 1
ATOM 8159 C CA . ASP B 1 353 ? -2.603 -52.227 38.593 1.00 17.53 373 ASP B CA 1
ATOM 8160 C C . ASP B 1 353 ? -4.051 -52.138 38.133 1.00 17.61 373 ASP B C 1
ATOM 8161 O O . ASP B 1 353 ? -4.954 -51.826 38.842 1.00 19.44 373 ASP B O 1
ATOM 8166 N N . ALA B 1 354 ? -4.230 -52.480 36.855 1.00 18.75 374 ALA B N 1
ATOM 8167 C CA . ALA B 1 354 ? -5.547 -52.464 36.253 1.00 17.32 374 ALA B CA 1
ATOM 8168 C C . ALA B 1 354 ? -6.521 -53.543 36.714 1.00 17.21 374 ALA B C 1
ATOM 8169 O O . ALA B 1 354 ? -7.722 -53.335 36.522 1.00 17.39 374 ALA B O 1
ATOM 8171 N N . PHE B 1 355 ? -6.027 -54.663 37.266 1.00 18.41 375 PHE B N 1
ATOM 8172 C CA . PHE B 1 355 ? -6.854 -55.693 37.695 1.00 16.99 375 PHE B CA 1
ATOM 8173 C C . PHE B 1 355 ? -6.569 -56.324 39.121 1.00 18.96 375 PHE B C 1
ATOM 8174 O O . PHE B 1 355 ? -7.578 -56.814 39.675 1.00 19.33 375 PHE B O 1
ATOM 8182 N N . ASP B 1 356 ? -5.365 -56.184 39.568 1.00 18.42 376 ASP B N 1
ATOM 8183 C CA . ASP B 1 356 ? -5.018 -56.908 40.897 1.00 22.05 376 ASP B CA 1
ATOM 8184 C C . ASP B 1 356 ? -4.803 -55.819 41.880 1.00 23.76 376 ASP B C 1
ATOM 8185 O O . ASP B 1 356 ? -3.802 -55.052 41.798 1.00 24.43 376 ASP B O 1
ATOM 8190 N N . PRO B 1 357 ? -5.742 -55.638 42.850 1.00 24.27 377 PRO B N 1
ATOM 8191 C CA . PRO B 1 357 ? -5.576 -54.660 43.967 1.00 29.83 377 PRO B CA 1
ATOM 8192 C C . PRO B 1 357 ? -4.304 -54.866 44.761 1.00 27.66 377 PRO B C 1
ATOM 8193 O O . PRO B 1 357 ? -3.783 -53.967 45.348 1.00 33.72 377 PRO B O 1
ATOM 8197 N N . SER B 1 358 ? -3.654 -56.017 44.703 1.00 29.41 378 SER B N 1
ATOM 8198 C CA . SER B 1 358 ? -2.461 -56.181 45.563 1.00 33.42 378 SER B CA 1
ATOM 8199 C C . SER B 1 358 ? -1.181 -55.773 44.825 1.00 40.26 378 SER B C 1
ATOM 8200 O O . SER B 1 358 ? -0.072 -55.924 45.454 1.00 33.07 378 SER B O 1
ATOM 8203 N N . LYS B 1 359 ? -1.230 -55.366 43.506 1.00 31.58 379 LYS B N 1
ATOM 8204 C CA . LYS B 1 359 ? -0.016 -55.013 42.753 1.00 32.01 379 LYS B CA 1
ATOM 8205 C C . LYS B 1 359 ? 0.033 -53.514 42.517 1.00 30.08 379 LYS B C 1
ATOM 8206 O O . LYS B 1 359 ? -1.015 -52.865 42.259 1.00 27.58 379 LYS B O 1
ATOM 8212 N N . LYS B 1 360 ? 1.210 -52.924 42.632 1.00 28.05 380 LYS B N 1
ATOM 8213 C CA . LYS B 1 360 ? 1.448 -51.537 42.256 1.00 28.00 380 LYS B CA 1
ATOM 8214 C C . LYS B 1 360 ? 2.664 -51.505 41.435 1.00 26.97 380 LYS B C 1
ATOM 8215 O O . LYS B 1 360 ? 3.419 -52.406 41.435 1.00 27.33 380 LYS B O 1
ATOM 8221 N N . HIS B 1 361 ? 2.881 -50.427 40.679 1.00 22.49 381 HIS B N 1
ATOM 8222 C CA . HIS B 1 361 ? 3.935 -50.372 39.710 1.00 22.02 381 HIS B CA 1
ATOM 8223 C C . HIS B 1 361 ? 4.643 -49.027 39.796 1.00 19.75 381 HIS B C 1
ATOM 8224 O O . HIS B 1 361 ? 4.084 -48.044 40.267 1.00 22.43 381 HIS B O 1
ATOM 8231 N N . ARG B 1 362 ? 5.889 -49.041 39.328 1.00 20.64 382 ARG B N 1
ATOM 8232 C CA . ARG B 1 362 ? 6.613 -47.801 39.263 1.00 22.21 382 ARG B CA 1
ATOM 8233 C C . ARG B 1 362 ? 6.021 -46.897 38.085 1.00 19.35 382 ARG B C 1
ATOM 8234 O O . ARG B 1 362 ? 5.578 -47.513 37.081 1.00 21.28 382 ARG B O 1
ATOM 8242 N N . PRO B 1 363 ? 6.160 -45.607 38.229 1.00 21.41 383 PRO B N 1
ATOM 8243 C CA . PRO B 1 363 ? 5.880 -44.715 37.065 1.00 20.83 383 PRO B CA 1
ATOM 8244 C C . PRO B 1 363 ? 6.689 -45.055 35.848 1.00 20.65 383 PRO B C 1
ATOM 8245 O O . PRO B 1 363 ? 7.849 -45.451 35.877 1.00 19.19 383 PRO B O 1
ATOM 8249 N N . THR B 1 364 ? 5.999 -45.041 34.660 1.00 20.07 384 THR B N 1
ATOM 8250 C CA . THR B 1 364 ? 6.592 -45.326 33.409 1.00 18.28 384 THR B CA 1
ATOM 8251 C C . THR B 1 364 ? 6.140 -44.280 32.375 1.00 18.95 384 THR B C 1
ATOM 8252 O O . THR B 1 364 ? 5.170 -43.519 32.607 1.00 18.15 384 THR B O 1
ATOM 8256 N N . MET B 1 365 ? 6.902 -44.185 31.302 1.00 18.08 385 MET B N 1
ATOM 8257 C CA . MET B 1 365 ? 6.678 -43.160 30.276 1.00 17.13 385 MET B CA 1
ATOM 8258 C C . MET B 1 365 ? 7.053 -43.770 28.910 1.00 18.35 385 MET B C 1
ATOM 8259 O O . MET B 1 365 ? 7.931 -44.621 28.813 1.00 16.79 385 MET B O 1
ATOM 8264 N N . LEU B 1 366 ? 6.424 -43.286 27.815 1.00 17.31 386 LEU B N 1
ATOM 8265 C CA . LEU B 1 366 ? 6.916 -43.539 26.485 1.00 17.28 386 LEU B CA 1
ATOM 8266 C C . LEU B 1 366 ? 8.050 -42.594 26.118 1.00 17.60 386 LEU B C 1
ATOM 8267 O O . LEU B 1 366 ? 8.108 -41.458 26.635 1.00 17.02 386 LEU B O 1
ATOM 8272 N N . THR B 1 367 ? 8.849 -42.962 25.128 1.00 16.39 387 THR B N 1
ATOM 8273 C CA . THR B 1 367 ? 9.792 -42.020 24.544 1.00 16.28 387 THR B CA 1
ATOM 8274 C C . THR B 1 367 ? 9.206 -40.756 24.187 1.00 16.91 387 THR B C 1
ATOM 8275 O O . THR B 1 367 ? 9.740 -39.610 24.436 1.00 16.57 387 THR B O 1
ATOM 8279 N N . THR B 1 368 ? 8.001 -40.859 23.534 1.00 16.15 388 THR B N 1
ATOM 8280 C CA . THR B 1 368 ? 7.299 -39.619 23.080 1.00 15.43 388 THR B CA 1
ATOM 8281 C C . THR B 1 368 ? 6.717 -38.742 24.170 1.00 17.17 388 THR B C 1
ATOM 8282 O O . THR B 1 368 ? 6.464 -37.552 23.954 1.00 17.52 388 THR B O 1
ATOM 8286 N N . ASP B 1 369 ? 6.467 -39.300 25.312 1.00 15.90 389 ASP B N 1
ATOM 8287 C CA . ASP B 1 369 ? 6.097 -38.509 26.464 1.00 15.55 389 ASP B CA 1
ATOM 8288 C C . ASP B 1 369 ? 7.309 -37.731 26.981 1.00 16.76 389 ASP B C 1
ATOM 8289 O O . ASP B 1 369 ? 7.217 -36.551 27.327 1.00 15.86 389 ASP B O 1
ATOM 8294 N N . LEU B 1 370 ? 8.460 -38.410 27.009 1.00 18.06 390 LEU B N 1
ATOM 8295 C CA . LEU B 1 370 ? 9.716 -37.728 27.464 1.00 17.72 390 LEU B CA 1
ATOM 8296 C C . LEU B 1 370 ? 10.073 -36.609 26.548 1.00 18.60 390 LEU B C 1
ATOM 8297 O O . LEU B 1 370 ? 10.667 -35.599 26.943 1.00 18.15 390 LEU B O 1
ATOM 8302 N N . SER B 1 371 ? 9.645 -36.640 25.243 1.00 16.64 391 SER B N 1
ATOM 8303 C CA . SER B 1 371 ? 9.804 -35.552 24.369 1.00 16.14 391 SER B CA 1
ATOM 8304 C C . SER B 1 371 ? 9.295 -34.249 24.884 1.00 16.68 391 SER B C 1
ATOM 8305 O O . SER B 1 371 ? 9.791 -33.141 24.576 1.00 17.52 391 SER B O 1
ATOM 8308 N N . LEU B 1 372 ? 8.227 -34.311 25.678 1.00 16.71 392 LEU B N 1
ATOM 8309 C CA . LEU B 1 372 ? 7.600 -33.079 26.178 1.00 17.15 392 LEU B CA 1
ATOM 8310 C C . LEU B 1 372 ? 8.467 -32.399 27.264 1.00 16.93 392 LEU B C 1
ATOM 8311 O O . LEU B 1 372 ? 8.280 -31.199 27.498 1.00 19.03 392 LEU B O 1
ATOM 8316 N N . ARG B 1 373 ? 9.433 -33.113 27.764 1.00 19.54 393 ARG B N 1
ATOM 8317 C CA . ARG B 1 373 ? 10.437 -32.551 28.721 1.00 20.81 393 ARG B CA 1
ATOM 8318 C C . ARG B 1 373 ? 11.776 -32.291 28.054 1.00 20.45 393 ARG B C 1
ATOM 8319 O O . ARG B 1 373 ? 12.466 -31.328 28.442 1.00 22.71 393 ARG B O 1
ATOM 8327 N N . PHE B 1 374 ? 12.212 -33.105 27.092 1.00 19.19 394 PHE B N 1
ATOM 8328 C CA . PHE B 1 374 ? 13.623 -33.004 26.589 1.00 19.36 394 PHE B CA 1
ATOM 8329 C C . PHE B 1 374 ? 13.715 -32.175 25.314 1.00 21.61 394 PHE B C 1
ATOM 8330 O O . PHE B 1 374 ? 14.849 -31.824 24.894 1.00 21.28 394 PHE B O 1
ATOM 8338 N N . ASP B 1 375 ? 12.627 -31.847 24.604 1.00 17.74 395 ASP B N 1
ATOM 8339 C CA . ASP B 1 375 ? 12.653 -30.883 23.510 1.00 18.07 395 ASP B CA 1
ATOM 8340 C C . ASP B 1 375 ? 12.578 -29.533 24.173 1.00 19.82 395 ASP B C 1
ATOM 8341 O O . ASP B 1 375 ? 11.698 -29.273 25.004 1.00 18.08 395 ASP B O 1
ATOM 8346 N N . PRO B 1 376 ? 13.512 -28.600 23.893 1.00 19.56 396 PRO B N 1
ATOM 8347 C CA . PRO B 1 376 ? 13.465 -27.366 24.672 1.00 20.90 396 PRO B CA 1
ATOM 8348 C C . PRO B 1 376 ? 12.254 -26.513 24.532 1.00 18.71 396 PRO B C 1
ATOM 8349 O O . PRO B 1 376 ? 11.851 -25.870 25.506 1.00 22.28 396 PRO B O 1
ATOM 8353 N N . ALA B 1 377 ? 11.624 -26.467 23.393 1.00 18.04 397 ALA B N 1
ATOM 8354 C CA . ALA B 1 377 ? 10.428 -25.700 23.246 1.00 18.59 397 ALA B CA 1
ATOM 8355 C C . ALA B 1 377 ? 9.247 -26.327 23.980 1.00 19.45 397 ALA B C 1
ATOM 8356 O O . ALA B 1 377 ? 8.452 -25.643 24.636 1.00 20.89 397 ALA B O 1
ATOM 8358 N N . TYR B 1 378 ? 9.140 -27.666 23.849 1.00 17.34 398 TYR B N 1
ATOM 8359 C CA . TYR B 1 378 ? 8.030 -28.299 24.587 1.00 17.33 398 TYR B CA 1
ATOM 8360 C C . TYR B 1 378 ? 8.265 -28.164 26.127 1.00 17.24 398 TYR B C 1
ATOM 8361 O O . TYR B 1 378 ? 7.332 -28.043 26.889 1.00 17.02 398 TYR B O 1
ATOM 8370 N N . GLU B 1 379 ? 9.526 -28.255 26.575 1.00 18.01 399 GLU B N 1
ATOM 8371 C CA . GLU B 1 379 ? 9.774 -28.161 27.989 1.00 18.29 399 GLU B CA 1
ATOM 8372 C C . GLU B 1 379 ? 9.290 -26.928 28.581 1.00 17.24 399 GLU B C 1
ATOM 8373 O O . GLU B 1 379 ? 8.744 -26.990 29.739 1.00 18.19 399 GLU B O 1
ATOM 8379 N N . LYS B 1 380 ? 9.351 -25.792 27.888 1.00 18.05 400 LYS B N 1
ATOM 8380 C CA . LYS B 1 380 ? 8.895 -24.565 28.441 1.00 18.88 400 LYS B CA 1
ATOM 8381 C C . LYS B 1 380 ? 7.384 -24.546 28.639 1.00 19.99 400 LYS B C 1
ATOM 8382 O O . LYS B 1 380 ? 6.839 -24.052 29.650 1.00 20.61 400 LYS B O 1
ATOM 8388 N N . ILE B 1 381 ? 6.667 -25.166 27.668 1.00 19.11 401 ILE B N 1
ATOM 8389 C CA . ILE B 1 381 ? 5.215 -25.283 27.759 1.00 18.08 401 ILE B CA 1
ATOM 8390 C C . ILE B 1 381 ? 4.804 -26.267 28.839 1.00 17.39 401 ILE B C 1
ATOM 8391 O O . ILE B 1 381 ? 3.944 -25.996 29.692 1.00 17.94 401 ILE B O 1
ATOM 8396 N N . SER B 1 382 ? 5.444 -27.407 28.860 1.00 17.31 402 SER B N 1
ATOM 8397 C CA . SER B 1 382 ? 5.232 -28.398 29.889 1.00 18.16 402 SER B CA 1
ATOM 8398 C C . SER B 1 382 ? 5.399 -27.850 31.287 1.00 20.48 402 SER B C 1
ATOM 8399 O O . SER B 1 382 ? 4.621 -28.168 32.201 1.00 20.05 402 SER B O 1
ATOM 8402 N N . ARG B 1 383 ? 6.492 -27.083 31.425 1.00 19.17 403 ARG B N 1
ATOM 8403 C CA . ARG B 1 383 ? 6.769 -26.517 32.788 0.50 16.79 403 ARG B CA 1
ATOM 8404 C C . ARG B 1 383 ? 5.685 -25.547 33.094 1.00 20.37 403 ARG B C 1
ATOM 8405 O O . ARG B 1 383 ? 5.231 -25.470 34.272 1.00 20.62 403 ARG B O 1
ATOM 8413 N N . ARG B 1 384 ? 5.258 -24.712 32.185 1.00 19.11 404 ARG B N 1
ATOM 8414 C CA . ARG B 1 384 ? 4.198 -23.790 32.409 1.00 19.97 404 ARG B CA 1
ATOM 8415 C C . ARG B 1 384 ? 2.879 -24.501 32.824 1.00 21.00 404 ARG B C 1
ATOM 8416 O O . ARG B 1 384 ? 2.154 -24.077 33.748 1.00 20.40 404 ARG B O 1
ATOM 8424 N N . PHE B 1 385 ? 2.576 -25.586 32.107 1.00 18.51 405 PHE B N 1
ATOM 8425 C CA . PHE B 1 385 ? 1.423 -26.365 32.481 1.00 19.41 405 PHE B CA 1
ATOM 8426 C C . PHE B 1 385 ? 1.548 -27.034 33.817 1.00 20.01 405 PHE B C 1
ATOM 8427 O O . PHE B 1 385 ? 0.508 -27.144 34.540 1.00 21.47 405 PHE B O 1
ATOM 8435 N N . HIS B 1 386 ? 2.756 -27.495 34.184 1.00 19.26 406 HIS B N 1
ATOM 8436 C CA . HIS B 1 386 ? 2.986 -28.162 35.489 1.00 20.85 406 HIS B CA 1
ATOM 8437 C C . HIS B 1 386 ? 2.745 -27.098 36.626 1.00 21.36 406 HIS B C 1
ATOM 8438 O O . HIS B 1 386 ? 2.120 -27.383 37.673 1.00 23.72 406 HIS B O 1
ATOM 8445 N N . GLU B 1 387 ? 3.218 -25.896 36.367 1.00 21.60 407 GLU B N 1
ATOM 8446 C CA . GLU B 1 387 ? 3.110 -24.751 37.394 1.00 22.99 407 GLU B CA 1
ATOM 8447 C C . GLU B 1 387 ? 1.780 -24.148 37.415 1.00 24.59 407 GLU B C 1
ATOM 8448 O O . GLU B 1 387 ? 1.364 -23.582 38.426 1.00 23.87 407 GLU B O 1
ATOM 8454 N N . ASN B 1 388 ? 0.977 -24.258 36.325 1.00 21.18 408 ASN B N 1
ATOM 8455 C CA . ASN B 1 388 ? -0.305 -23.577 36.200 1.00 21.40 408 ASN B CA 1
ATOM 8456 C C . ASN B 1 388 ? -1.301 -24.581 35.651 1.00 23.56 408 ASN B C 1
ATOM 8457 O O . ASN B 1 388 ? -1.713 -24.499 34.429 1.00 20.65 408 ASN B O 1
ATOM 8462 N N . PRO B 1 389 ? -1.761 -25.512 36.446 1.00 23.72 409 PRO B N 1
ATOM 8463 C CA . PRO B 1 389 ? -2.615 -26.583 35.927 1.00 24.46 409 PRO B CA 1
ATOM 8464 C C . PRO B 1 389 ? -3.917 -26.097 35.381 1.00 22.82 409 PRO B C 1
ATOM 8465 O O . PRO B 1 389 ? -4.473 -26.817 34.499 1.00 22.92 409 PRO B O 1
ATOM 8469 N N . GLU B 1 390 ? -4.408 -24.930 35.751 1.00 22.86 410 GLU B N 1
ATOM 8470 C CA . GLU B 1 390 ? -5.598 -24.408 35.143 1.00 25.83 410 GLU B CA 1
ATOM 8471 C C . GLU B 1 390 ? -5.340 -24.037 33.631 1.00 21.23 410 GLU B C 1
ATOM 8472 O O . GLU B 1 390 ? -6.241 -24.160 32.808 1.00 21.21 410 GLU B O 1
ATOM 8478 N N . GLN B 1 391 ? -4.159 -23.592 33.314 1.00 20.27 411 GLN B N 1
ATOM 8479 C CA . GLN B 1 391 ? -3.787 -23.298 31.961 1.00 20.48 411 GLN B CA 1
ATOM 8480 C C . GLN B 1 391 ? -3.795 -24.593 31.164 1.00 18.69 411 GLN B C 1
ATOM 8481 O O . GLN B 1 391 ? -4.247 -24.625 29.951 1.00 19.71 411 GLN B O 1
ATOM 8487 N N . PHE B 1 392 ? -3.253 -25.606 31.756 1.00 19.58 412 PHE B N 1
ATOM 8488 C CA . PHE B 1 392 ? -3.208 -26.960 31.119 1.00 17.63 412 PHE B CA 1
ATOM 8489 C C . PHE B 1 392 ? -4.634 -27.418 30.805 1.00 18.84 412 PHE B C 1
ATOM 8490 O O . PHE B 1 392 ? -4.931 -27.874 29.641 1.00 16.70 412 PHE B O 1
ATOM 8498 N N . ALA B 1 393 ? -5.490 -27.376 31.794 1.00 16.76 413 ALA B N 1
ATOM 8499 C CA . ALA B 1 393 ? -6.858 -27.862 31.634 1.00 17.13 413 ALA B CA 1
ATOM 8500 C C . ALA B 1 393 ? -7.563 -27.119 30.528 1.00 17.75 413 ALA B C 1
ATOM 8501 O O . ALA B 1 393 ? -8.260 -27.714 29.716 1.00 16.64 413 ALA B O 1
ATOM 8503 N N . ASP B 1 394 ? -7.433 -25.779 30.518 1.00 18.33 414 ASP B N 1
ATOM 8504 C CA . ASP B 1 394 ? -8.148 -25.038 29.516 1.00 18.62 414 ASP B CA 1
ATOM 8505 C C . ASP B 1 394 ? -7.527 -25.279 28.137 1.00 16.95 414 ASP B C 1
ATOM 8506 O O . ASP B 1 394 ? -8.251 -25.437 27.114 1.00 16.80 414 ASP B O 1
ATOM 8511 N N . ALA B 1 395 ? -6.212 -25.367 27.975 1.00 15.33 415 ALA B N 1
ATOM 8512 C CA . ALA B 1 395 ? -5.627 -25.657 26.710 1.00 15.67 415 ALA B CA 1
ATOM 8513 C C . ALA B 1 395 ? -6.000 -27.024 26.200 1.00 15.46 415 ALA B C 1
ATOM 8514 O O . ALA B 1 395 ? -6.264 -27.178 25.007 1.00 15.69 415 ALA B O 1
ATOM 8516 N N . PHE B 1 396 ? -6.033 -28.013 27.076 1.00 15.29 416 PHE B N 1
ATOM 8517 C CA . PHE B 1 396 ? -6.452 -29.331 26.652 1.00 14.20 416 PHE B CA 1
ATOM 8518 C C . PHE B 1 396 ? -7.913 -29.357 26.228 1.00 13.89 416 PHE B C 1
ATOM 8519 O O . PHE B 1 396 ? -8.266 -29.992 25.188 1.00 14.56 416 PHE B O 1
ATOM 8527 N N . ALA B 1 397 ? -8.781 -28.714 26.964 1.00 14.50 417 ALA B N 1
ATOM 8528 C CA . ALA B 1 397 ? -10.184 -28.659 26.568 1.00 14.43 417 ALA B CA 1
ATOM 8529 C C . ALA B 1 397 ? -10.325 -28.103 25.162 1.00 15.74 417 ALA B C 1
ATOM 8530 O O . ALA B 1 397 ? -11.078 -28.589 24.335 1.00 15.24 417 ALA B O 1
ATOM 8532 N N . ARG B 1 398 ? -9.634 -26.963 24.944 1.00 14.48 418 ARG B N 1
ATOM 8533 C CA . ARG B 1 398 ? -9.798 -26.280 23.655 1.00 14.75 418 ARG B CA 1
ATOM 8534 C C . ARG B 1 398 ? -9.223 -27.166 22.577 1.00 14.71 418 ARG B C 1
ATOM 8535 O O . ARG B 1 398 ? -9.777 -27.246 21.445 1.00 14.12 418 ARG B O 1
ATOM 8543 N N . ALA B 1 399 ? -8.037 -27.757 22.806 1.00 13.97 419 ALA B N 1
ATOM 8544 C CA . ALA B 1 399 ? -7.427 -28.611 21.804 1.00 14.14 419 ALA B CA 1
ATOM 8545 C C . ALA B 1 399 ? -8.161 -29.890 21.481 1.00 13.17 419 ALA B C 1
ATOM 8546 O O . ALA B 1 399 ? -8.219 -30.289 20.325 1.00 13.06 419 ALA B O 1
ATOM 8548 N N . TRP B 1 400 ? -8.806 -30.435 22.508 1.00 14.11 420 TRP B N 1
ATOM 8549 C CA . TRP B 1 400 ? -9.661 -31.611 22.306 1.00 13.64 420 TRP B CA 1
ATOM 8550 C C . TRP B 1 400 ? -10.857 -31.236 21.432 1.00 13.09 420 TRP B C 1
ATOM 8551 O O . TRP B 1 400 ? -11.193 -31.982 20.470 1.00 12.82 420 TRP B O 1
ATOM 8562 N N . PHE B 1 401 ? -11.475 -30.101 21.617 1.00 11.95 421 PHE B N 1
ATOM 8563 C CA . PHE B 1 401 ? -12.549 -29.677 20.805 1.00 12.30 421 PHE B CA 1
ATOM 8564 C C . PHE B 1 401 ? -12.025 -29.454 19.355 1.00 12.87 421 PHE B C 1
ATOM 8565 O O . PHE B 1 401 ? -12.652 -29.905 18.385 1.00 13.03 421 PHE B O 1
ATOM 8573 N N . LYS B 1 402 ? -10.907 -28.744 19.175 1.00 12.68 422 LYS B N 1
ATOM 8574 C CA . LYS B 1 402 ? -10.357 -28.563 17.848 1.00 13.50 422 LYS B CA 1
ATOM 8575 C C . LYS B 1 402 ? -10.086 -29.891 17.180 1.00 13.31 422 LYS B C 1
ATOM 8576 O O . LYS B 1 402 ? -10.423 -30.082 15.992 1.00 12.57 422 LYS B O 1
ATOM 8582 N N . LEU B 1 403 ? -9.338 -30.742 17.844 1.00 12.92 423 LEU B N 1
ATOM 8583 C CA . LEU B 1 403 ? -9.003 -32.114 17.339 1.00 12.79 423 LEU B CA 1
ATOM 8584 C C . LEU B 1 403 ? -10.235 -32.791 16.706 1.00 11.42 423 LEU B C 1
ATOM 8585 O O . LEU B 1 403 ? -10.174 -33.353 15.613 1.00 12.80 423 LEU B O 1
ATOM 8590 N N . THR B 1 404 ? -11.294 -32.742 17.485 1.00 11.81 424 THR B N 1
ATOM 8591 C CA . THR B 1 404 ? -12.490 -33.540 17.181 1.00 11.97 424 THR B CA 1
ATOM 8592 C C . THR B 1 404 ? -13.495 -32.889 16.256 1.00 13.31 424 THR B C 1
ATOM 8593 O O . THR B 1 404 ? -14.422 -33.483 15.782 1.00 14.05 424 THR B O 1
ATOM 8597 N N . HIS B 1 405 ? -13.249 -31.581 15.954 1.00 13.14 425 HIS B N 1
ATOM 8598 C CA . HIS B 1 405 ? -14.102 -30.758 15.116 1.00 12.69 425 HIS B CA 1
ATOM 8599 C C . HIS B 1 405 ? -13.385 -30.148 13.895 1.00 13.82 425 HIS B C 1
ATOM 8600 O O . HIS B 1 405 ? -14.026 -29.449 13.112 1.00 14.76 425 HIS B O 1
ATOM 8607 N N . ARG B 1 406 ? -12.070 -30.351 13.788 1.00 14.57 426 ARG B N 1
ATOM 8608 C CA . ARG B 1 406 ? -11.303 -29.618 12.752 1.00 13.49 426 ARG B CA 1
ATOM 8609 C C . ARG B 1 406 ? -11.701 -29.872 11.360 1.00 15.48 426 ARG B C 1
ATOM 8610 O O . ARG B 1 406 ? -11.388 -29.023 10.502 1.00 14.92 426 ARG B O 1
ATOM 8618 N N . ASP B 1 407 ? -12.352 -30.981 11.096 1.00 14.13 427 ASP B N 1
ATOM 8619 C CA . ASP B 1 407 ? -12.793 -31.388 9.803 1.00 13.56 427 ASP B CA 1
ATOM 8620 C C . ASP B 1 407 ? -14.242 -31.205 9.598 1.00 14.08 427 ASP B C 1
ATOM 8621 O O . ASP B 1 407 ? -14.774 -31.615 8.560 1.00 16.60 427 ASP B O 1
ATOM 8626 N N . MET B 1 408 ? -14.965 -30.481 10.456 1.00 15.35 428 MET B N 1
ATOM 8627 C CA . MET B 1 408 ? -16.431 -30.364 10.366 1.00 19.46 428 MET B CA 1
ATOM 8628 C C . MET B 1 408 ? -16.817 -29.139 9.442 1.00 19.38 428 MET B C 1
ATOM 8629 O O . MET B 1 408 ? -17.999 -28.916 9.179 1.00 23.45 428 MET B O 1
ATOM 8634 N N . GLY B 1 409 ? -15.941 -28.255 9.160 1.00 20.42 429 GLY B N 1
ATOM 8635 C CA . GLY B 1 409 ? -16.243 -27.121 8.298 1.00 20.65 429 GLY B CA 1
ATOM 8636 C C . GLY B 1 409 ? -16.915 -25.957 9.029 1.00 19.61 429 GLY B C 1
ATOM 8637 O O . GLY B 1 409 ? -16.688 -25.819 10.249 1.00 20.39 429 GLY B O 1
ATOM 8638 N N . PRO B 1 410 ? -17.615 -25.201 8.289 1.00 17.50 430 PRO B N 1
ATOM 8639 C CA . PRO B 1 410 ? -18.121 -23.942 8.900 1.00 18.90 430 PRO B CA 1
ATOM 8640 C C . PRO B 1 410 ? -19.045 -24.292 10.096 1.00 19.76 430 PRO B C 1
ATOM 8641 O O . PRO B 1 410 ? -19.808 -25.285 10.065 1.00 17.75 430 PRO B O 1
ATOM 8645 N N . ARG B 1 411 ? -19.120 -23.306 10.973 1.00 19.55 431 ARG B N 1
ATOM 8646 C CA . ARG B 1 411 ? -19.952 -23.466 12.209 1.00 20.31 431 ARG B CA 1
ATOM 8647 C C . ARG B 1 411 ? -21.375 -23.660 11.896 1.00 20.03 431 ARG B C 1
ATOM 8648 O O . ARG B 1 411 ? -22.150 -24.277 12.691 1.00 17.86 431 ARG B O 1
ATOM 8656 N N . ALA B 1 412 ? -21.876 -23.242 10.716 1.00 17.91 432 ALA B N 1
ATOM 8657 C CA . ALA B 1 412 ? -23.189 -23.537 10.300 1.00 18.18 432 ALA B CA 1
ATOM 8658 C C . ALA B 1 412 ? -23.606 -24.983 10.249 1.00 20.42 432 ALA B C 1
ATOM 8659 O O . ALA B 1 412 ? -24.747 -25.297 10.399 1.00 21.49 432 ALA B O 1
ATOM 8661 N N . ARG B 1 413 ? -22.615 -25.878 10.131 1.00 17.11 433 ARG B N 1
ATOM 8662 C CA . ARG B 1 413 ? -22.845 -27.303 10.151 1.00 16.16 433 ARG B CA 1
ATOM 8663 C C . ARG B 1 413 ? -23.001 -27.894 11.530 1.00 16.73 433 ARG B C 1
ATOM 8664 O O . ARG B 1 413 ? -23.364 -29.033 11.646 1.00 19.24 433 ARG B O 1
ATOM 8672 N N . TYR B 1 414 ? -22.630 -27.199 12.553 1.00 15.24 434 TYR B N 1
ATOM 8673 C CA . TYR B 1 414 ? -22.606 -27.714 13.925 1.00 15.21 434 TYR B CA 1
ATOM 8674 C C . TYR B 1 414 ? -23.933 -27.830 14.468 1.00 16.75 434 TYR B C 1
ATOM 8675 O O . TYR B 1 414 ? -24.730 -26.889 14.509 1.00 18.12 434 TYR B O 1
ATOM 8684 N N . LEU B 1 415 ? -24.338 -28.995 15.019 1.00 14.39 435 LEU B N 1
ATOM 8685 C CA . LEU B 1 415 ? -25.641 -29.232 15.517 1.00 14.25 435 LEU B CA 1
ATOM 8686 C C . LEU B 1 415 ? -25.692 -29.518 17.016 1.00 15.87 435 LEU B C 1
ATOM 8687 O O . LEU B 1 415 ? -24.801 -30.072 17.649 1.00 15.13 435 LEU B O 1
ATOM 8692 N N . GLY B 1 416 ? -26.848 -29.198 17.590 1.00 17.32 436 GLY B N 1
ATOM 8693 C CA . GLY B 1 416 ? -27.182 -29.609 18.949 1.00 18.13 436 GLY B CA 1
ATOM 8694 C C . GLY B 1 416 ? -26.985 -28.614 20.057 1.00 21.13 436 GLY B C 1
ATOM 8695 O O . GLY B 1 416 ? -26.533 -27.488 19.757 1.00 21.38 436 GLY B O 1
ATOM 8696 N N . PRO B 1 417 ? -27.304 -29.014 21.274 1.00 20.55 437 PRO B N 1
ATOM 8697 C CA . PRO B 1 417 ? -27.325 -28.093 22.399 1.00 23.14 437 PRO B CA 1
ATOM 8698 C C . PRO B 1 417 ? -26.011 -27.831 23.077 1.00 22.71 437 PRO B C 1
ATOM 8699 O O . PRO B 1 417 ? -25.961 -27.034 24.034 1.00 22.68 437 PRO B O 1
ATOM 8703 N N . GLU B 1 418 ? -24.912 -28.469 22.681 1.00 18.97 438 GLU B N 1
ATOM 8704 C CA . GLU B 1 418 ? -23.640 -28.316 23.340 1.00 18.87 438 GLU B CA 1
ATOM 8705 C C . GLU B 1 418 ? -22.566 -27.596 22.539 1.00 16.96 438 GLU B C 1
ATOM 8706 O O . GLU B 1 418 ? -21.396 -27.590 22.840 1.00 18.08 438 GLU B O 1
ATOM 8712 N N . VAL B 1 419 ? -22.976 -26.928 21.481 1.00 18.60 439 VAL B N 1
ATOM 8713 C CA . VAL B 1 419 ? -22.034 -26.227 20.598 1.00 18.74 439 VAL B CA 1
ATOM 8714 C C . VAL B 1 419 ? -21.484 -25.023 21.299 1.00 20.18 439 VAL B C 1
ATOM 8715 O O . VAL B 1 419 ? -22.266 -24.209 21.808 1.00 20.77 439 VAL B O 1
ATOM 8719 N N . PRO B 1 420 ? -20.180 -24.866 21.353 1.00 20.29 440 PRO B N 1
ATOM 8720 C CA . PRO B 1 420 ? -19.623 -23.703 21.995 1.00 20.45 440 PRO B CA 1
ATOM 8721 C C . PRO B 1 420 ? -19.960 -22.439 21.314 1.00 21.86 440 PRO B C 1
ATOM 8722 O O . PRO B 1 420 ? -19.802 -22.358 20.114 1.00 21.46 440 PRO B O 1
ATOM 8726 N N . ALA B 1 421 ? -20.339 -21.441 22.081 1.00 23.63 441 ALA B N 1
ATOM 8727 C CA . ALA B 1 421 ? -20.581 -20.135 21.483 1.00 25.04 441 ALA B CA 1
ATOM 8728 C C . ALA B 1 421 ? -19.385 -19.383 20.994 1.00 21.54 441 ALA B C 1
ATOM 8729 O O . ALA B 1 421 ? -19.483 -18.672 20.011 1.00 22.91 441 ALA B O 1
ATOM 8731 N N . GLU B 1 422 ? -18.264 -19.636 21.585 1.00 20.48 442 GLU B N 1
ATOM 8732 C CA . GLU B 1 422 ? -17.073 -18.924 21.241 1.00 19.11 442 GLU B CA 1
ATOM 8733 C C . GLU B 1 422 ? -16.664 -19.276 19.775 1.00 21.47 442 GLU B C 1
ATOM 8734 O O . GLU B 1 422 ? -16.517 -20.458 19.415 1.00 20.08 442 GLU B O 1
ATOM 8740 N N . VAL B 1 423 ? -16.390 -18.257 18.997 1.00 19.76 443 VAL B N 1
ATOM 8741 C CA . VAL B 1 423 ? -15.872 -18.409 17.621 1.00 20.50 443 VAL B CA 1
ATOM 8742 C C . VAL B 1 423 ? -14.426 -18.504 17.599 1.00 20.54 443 VAL B C 1
ATOM 8743 O O . VAL B 1 423 ? -13.742 -17.703 18.235 1.00 21.01 443 VAL B O 1
ATOM 8747 N N . LEU B 1 424 ? -13.852 -19.537 17.008 1.00 17.77 444 LEU B N 1
ATOM 8748 C CA . LEU B 1 424 ? -12.482 -19.877 17.031 1.00 18.63 444 LEU B CA 1
ATOM 8749 C C . LEU B 1 424 ? -11.837 -19.674 15.650 1.00 19.26 444 LEU B C 1
ATOM 8750 O O . LEU B 1 424 ? -12.462 -19.926 14.640 1.00 17.75 444 LEU B O 1
ATOM 8755 N N . LEU B 1 425 ? -10.658 -19.114 15.670 1.00 20.04 445 LEU B N 1
ATOM 8756 C CA . LEU B 1 425 ? -10.004 -18.730 14.391 1.00 21.85 445 LEU B CA 1
ATOM 8757 C C . LEU B 1 425 ? -9.877 -19.824 13.472 1.00 18.37 445 LEU B C 1
ATOM 8758 O O . LEU B 1 425 ? -10.027 -19.756 12.199 1.00 18.66 445 LEU B O 1
ATOM 8763 N N . TRP B 1 426 ? -9.658 -21.117 13.960 1.00 20.04 446 TRP B N 1
ATOM 8764 C CA . TRP B 1 426 ? -9.470 -22.164 13.136 1.00 20.27 446 TRP B CA 1
ATOM 8765 C C . TRP B 1 426 ? -10.642 -22.622 12.359 1.00 19.82 446 TRP B C 1
ATOM 8766 O O . TRP B 1 426 ? -10.566 -23.335 11.428 1.00 25.96 446 TRP B O 1
ATOM 8777 N N . GLN B 1 427 ? -11.899 -22.205 12.726 1.00 16.73 447 GLN B N 1
ATOM 8778 C CA . GLN B 1 427 ? -13.098 -22.397 12.087 1.00 15.29 447 GLN B CA 1
ATOM 8779 C C . GLN B 1 427 ? -13.330 -21.525 10.735 1.00 15.22 447 GLN B C 1
ATOM 8780 O O . GLN B 1 427 ? -14.428 -21.548 10.154 1.00 16.54 447 GLN B O 1
ATOM 8786 N N . ASP B 1 428 ? -12.347 -20.716 10.479 1.00 16.02 448 ASP B N 1
ATOM 8787 C CA . ASP B 1 428 ? -12.386 -19.753 9.328 1.00 15.82 448 ASP B CA 1
ATOM 8788 C C . ASP B 1 428 ? -13.702 -19.013 9.373 1.00 14.20 448 ASP B C 1
ATOM 8789 O O . ASP B 1 428 ? -14.532 -19.035 8.414 1.00 14.67 448 ASP B O 1
ATOM 8794 N N . PRO B 1 429 ? -14.007 -18.297 10.422 1.00 14.78 449 PRO B N 1
ATOM 8795 C CA . PRO B 1 429 ? -15.302 -17.770 10.596 1.00 16.34 449 PRO B CA 1
ATOM 8796 C C . PRO B 1 429 ? -15.748 -16.686 9.566 1.00 17.86 449 PRO B C 1
ATOM 8797 O O . PRO B 1 429 ? -14.930 -15.969 9.056 1.00 17.65 449 PRO B O 1
ATOM 8801 N N . ILE B 1 430 ? -17.041 -16.754 9.369 1.00 20.90 450 ILE B N 1
ATOM 8802 C CA . ILE B 1 430 ? -17.714 -15.802 8.461 1.00 22.63 450 ILE B CA 1
ATOM 8803 C C . ILE B 1 430 ? -18.717 -14.988 9.313 1.00 18.86 450 ILE B C 1
ATOM 8804 O O . ILE B 1 430 ? -19.481 -15.655 10.053 1.00 20.17 450 ILE B O 1
ATOM 8809 N N . PRO B 1 431 ? -18.660 -13.705 9.284 1.00 20.72 451 PRO B N 1
ATOM 8810 C CA . PRO B 1 431 ? -19.629 -12.950 10.066 1.00 21.65 451 PRO B CA 1
ATOM 8811 C C . PRO B 1 431 ? -21.071 -13.150 9.719 1.00 21.60 451 PRO B C 1
ATOM 8812 O O . PRO B 1 431 ? -21.414 -13.567 8.626 1.00 19.72 451 PRO B O 1
ATOM 8816 N N . ALA B 1 432 ? -21.910 -12.995 10.738 1.00 21.87 452 ALA B N 1
ATOM 8817 C CA . ALA B 1 432 ? -23.311 -13.077 10.485 1.00 24.37 452 ALA B CA 1
ATOM 8818 C C . ALA B 1 432 ? -23.790 -11.988 9.559 1.00 22.66 452 ALA B C 1
ATOM 8819 O O . ALA B 1 432 ? -23.246 -10.882 9.525 1.00 22.45 452 ALA B O 1
ATOM 8821 N N . VAL B 1 433 ? -24.846 -12.289 8.797 1.00 24.88 453 VAL B N 1
ATOM 8822 C CA . VAL B 1 433 ? -25.467 -11.280 7.979 1.00 24.90 453 VAL B CA 1
ATOM 8823 C C . VAL B 1 433 ? -26.647 -10.647 8.818 1.00 23.04 453 VAL B C 1
ATOM 8824 O O . VAL B 1 433 ? -27.515 -11.338 9.148 1.00 29.78 453 VAL B O 1
ATOM 8828 N N . ASP B 1 434 ? -26.606 -9.354 8.864 1.00 30.06 454 ASP B N 1
ATOM 8829 C CA . ASP B 1 434 ? -27.539 -8.622 9.701 1.00 39.62 454 ASP B CA 1
ATOM 8830 C C . ASP B 1 434 ? -28.287 -7.571 8.917 1.00 38.03 454 ASP B C 1
ATOM 8831 O O . ASP B 1 434 ? -28.575 -6.490 9.446 1.00 39.14 454 ASP B O 1
ATOM 8836 N N . HIS B 1 435 ? -28.446 -7.736 7.602 1.00 28.40 455 HIS B N 1
ATOM 8837 C CA . HIS B 1 435 ? -29.097 -6.722 6.783 1.00 26.60 455 HIS B CA 1
ATOM 8838 C C . HIS B 1 435 ? -29.882 -7.504 5.682 1.00 24.83 455 HIS B C 1
ATOM 8839 O O . HIS B 1 435 ? -29.669 -8.695 5.447 1.00 23.39 455 HIS B O 1
ATOM 8846 N N . PRO B 1 436 ? -30.858 -6.841 5.067 1.00 23.45 456 PRO B N 1
ATOM 8847 C CA . PRO B 1 436 ? -31.532 -7.406 3.903 1.00 21.97 456 PRO B CA 1
ATOM 8848 C C . PRO B 1 436 ? -30.558 -7.710 2.766 1.00 18.91 456 PRO B C 1
ATOM 8849 O O . PRO B 1 436 ? -29.631 -6.975 2.510 1.00 19.13 456 PRO B O 1
ATOM 8853 N N . LEU B 1 437 ? -30.863 -8.790 2.087 1.00 19.39 457 LEU B N 1
ATOM 8854 C CA . LEU B 1 437 ? -30.132 -9.188 0.940 1.00 18.06 457 LEU B CA 1
ATOM 8855 C C . LEU B 1 437 ? -30.642 -8.637 -0.345 1.00 18.16 457 LEU B C 1
ATOM 8856 O O . LEU B 1 437 ? -31.883 -8.294 -0.456 1.00 18.70 457 LEU B O 1
ATOM 8861 N N . ILE B 1 438 ? -29.805 -8.560 -1.351 1.00 15.85 458 ILE B N 1
ATOM 8862 C CA . ILE B 1 438 ? -30.197 -8.207 -2.691 1.00 16.03 458 ILE B CA 1
ATOM 8863 C C . ILE B 1 438 ? -31.228 -9.253 -3.215 1.00 16.36 458 ILE B C 1
ATOM 8864 O O . ILE B 1 438 ? -31.214 -10.455 -2.923 1.00 18.56 458 ILE B O 1
ATOM 8869 N N . ASP B 1 439 ? -32.128 -8.685 -3.998 1.00 16.07 459 ASP B N 1
ATOM 8870 C CA . ASP B 1 439 ? -33.185 -9.474 -4.619 1.00 16.98 459 ASP B CA 1
ATOM 8871 C C . ASP B 1 439 ? -32.873 -9.678 -6.087 1.00 16.39 459 ASP B C 1
ATOM 8872 O O . ASP B 1 439 ? -31.812 -9.321 -6.611 1.00 17.45 459 ASP B O 1
ATOM 8877 N N . ALA B 1 440 ? -33.849 -10.242 -6.842 1.00 16.36 460 ALA B N 1
ATOM 8878 C CA . ALA B 1 440 ? -33.605 -10.450 -8.254 1.00 16.92 460 ALA B CA 1
ATOM 8879 C C . ALA B 1 440 ? -33.446 -9.243 -9.118 1.00 16.78 460 ALA B C 1
ATOM 8880 O O . ALA B 1 440 ? -32.594 -9.206 -10.035 1.00 18.40 460 ALA B O 1
ATOM 8882 N N . ALA B 1 441 ? -34.183 -8.181 -8.780 1.00 16.49 461 ALA B N 1
ATOM 8883 C CA . ALA B 1 441 ? -34.044 -6.929 -9.517 1.00 18.01 461 ALA B CA 1
ATOM 8884 C C . ALA B 1 441 ? -32.605 -6.292 -9.261 1.00 16.82 461 ALA B C 1
ATOM 8885 O O . ALA B 1 441 ? -31.979 -5.846 -10.187 1.00 19.34 461 ALA B O 1
ATOM 8887 N N . ASP B 1 442 ? -32.164 -6.386 -8.010 1.00 16.01 462 ASP B N 1
ATOM 8888 C CA . ASP B 1 442 ? -30.848 -5.926 -7.634 1.00 16.57 462 ASP B CA 1
ATOM 8889 C C . ASP B 1 442 ? -29.766 -6.733 -8.330 1.00 16.98 462 ASP B C 1
ATOM 8890 O O . ASP B 1 442 ? -28.795 -6.162 -8.817 1.00 17.82 462 ASP B O 1
ATOM 8895 N N . ALA B 1 443 ? -29.965 -8.043 -8.411 1.00 16.82 463 ALA B N 1
ATOM 8896 C CA . ALA B 1 443 ? -28.980 -8.851 -9.130 1.00 16.92 463 ALA B CA 1
ATOM 8897 C C . ALA B 1 443 ? -28.848 -8.517 -10.560 1.00 18.80 463 ALA B C 1
ATOM 8898 O O . ALA B 1 443 ? -27.760 -8.434 -11.091 1.00 19.06 463 ALA B O 1
ATOM 8900 N N . ALA B 1 444 ? -29.970 -8.206 -11.217 1.00 17.41 464 ALA B N 1
ATOM 8901 C CA . ALA B 1 444 ? -29.943 -7.813 -12.590 1.00 18.92 464 ALA B CA 1
ATOM 8902 C C . ALA B 1 444 ? -29.254 -6.476 -12.738 1.00 18.41 464 ALA B C 1
ATOM 8903 O O . ALA B 1 444 ? -28.405 -6.323 -13.674 1.00 20.74 464 ALA B O 1
ATOM 8905 N N . GLU B 1 445 ? -29.502 -5.563 -11.816 1.00 18.07 465 GLU B N 1
ATOM 8906 C CA . GLU B 1 445 ? -28.905 -4.245 -11.899 1.00 18.61 465 GLU B CA 1
ATOM 8907 C C . GLU B 1 445 ? -27.364 -4.381 -11.768 1.00 20.29 465 GLU B C 1
ATOM 8908 O O . GLU B 1 445 ? -26.578 -3.807 -12.511 1.00 20.63 465 GLU B O 1
ATOM 8914 N N . LEU B 1 446 ? -26.947 -5.208 -10.788 1.00 17.08 466 LEU B N 1
ATOM 8915 C CA . LEU B 1 446 ? -25.505 -5.380 -10.556 1.00 17.50 466 LEU B CA 1
ATOM 8916 C C . LEU B 1 446 ? -24.800 -6.120 -11.702 1.00 17.38 466 LEU B C 1
ATOM 8917 O O . LEU B 1 446 ? -23.717 -5.711 -12.076 1.00 18.73 466 LEU B O 1
ATOM 8922 N N . LYS B 1 447 ? -25.449 -7.157 -12.292 1.00 16.52 467 LYS B N 1
ATOM 8923 C CA . LYS B 1 447 ? -24.848 -7.787 -13.465 1.00 19.01 467 LYS B CA 1
ATOM 8924 C C . LYS B 1 447 ? -24.719 -6.843 -14.582 1.00 20.41 467 LYS B C 1
ATOM 8925 O O . LYS B 1 447 ? -23.677 -6.874 -15.273 1.00 19.60 467 LYS B O 1
ATOM 8931 N N . ALA B 1 448 ? -25.682 -5.946 -14.771 1.00 19.68 468 ALA B N 1
ATOM 8932 C CA . ALA B 1 448 ? -25.514 -4.979 -15.835 1.00 22.11 468 ALA B CA 1
ATOM 8933 C C . ALA B 1 448 ? -24.390 -4.028 -15.604 1.00 20.31 468 ALA B C 1
ATOM 8934 O O . ALA B 1 448 ? -23.609 -3.736 -16.600 1.00 22.15 468 ALA B O 1
ATOM 8936 N N . LYS B 1 449 ? -24.276 -3.567 -14.367 1.00 18.82 469 LYS B N 1
ATOM 8937 C CA . LYS B 1 449 ? -23.136 -2.693 -14.014 1.00 19.52 469 LYS B CA 1
ATOM 8938 C C . LYS B 1 449 ? -21.817 -3.376 -14.292 1.00 18.88 469 LYS B C 1
ATOM 8939 O O . LYS B 1 449 ? -20.837 -2.783 -14.750 1.00 20.60 469 LYS B O 1
ATOM 8945 N N . VAL B 1 450 ? -21.702 -4.643 -13.862 1.00 18.65 470 VAL B N 1
ATOM 8946 C CA . VAL B 1 450 ? -20.464 -5.365 -14.049 1.00 18.19 470 VAL B CA 1
ATOM 8947 C C . VAL B 1 450 ? -20.129 -5.481 -15.555 1.00 17.76 470 VAL B C 1
ATOM 8948 O O . VAL B 1 450 ? -18.988 -5.216 -15.901 1.00 21.60 470 VAL B O 1
ATOM 8952 N N . LEU B 1 451 ? -21.088 -5.830 -16.390 1.00 18.76 471 LEU B N 1
ATOM 8953 C CA . LEU B 1 451 ? -20.870 -5.998 -17.834 1.00 20.88 471 LEU B CA 1
ATOM 8954 C C . LEU B 1 451 ? -20.594 -4.623 -18.475 1.00 26.91 471 LEU B C 1
ATOM 8955 O O . LEU B 1 451 ? -19.675 -4.535 -19.241 1.00 31.42 471 LEU B O 1
ATOM 8960 N N . ALA B 1 452 ? -21.133 -3.565 -17.938 1.00 23.37 472 ALA B N 1
ATOM 8961 C CA . ALA B 1 452 ? -20.845 -2.217 -18.525 1.00 25.77 472 ALA B CA 1
ATOM 8962 C C . ALA B 1 452 ? -19.489 -1.698 -18.096 1.00 27.04 472 ALA B C 1
ATOM 8963 O O . ALA B 1 452 ? -19.020 -0.754 -18.677 1.00 24.09 472 ALA B O 1
ATOM 8965 N N . SER B 1 453 ? -18.817 -2.244 -17.072 1.00 23.35 473 SER B N 1
ATOM 8966 C CA . SER B 1 453 ? -17.561 -1.820 -16.564 1.00 22.31 473 SER B CA 1
ATOM 8967 C C . SER B 1 453 ? -16.471 -2.080 -17.497 1.00 21.58 473 SER B C 1
ATOM 8968 O O . SER B 1 453 ? -15.390 -1.450 -17.281 1.00 25.70 473 SER B O 1
ATOM 8971 N N . GLY B 1 454 ? -16.641 -2.971 -18.486 1.00 22.05 474 GLY B N 1
ATOM 8972 C CA . GLY B 1 454 ? -15.583 -3.378 -19.330 1.00 22.70 474 GLY B CA 1
ATOM 8973 C C . GLY B 1 454 ? -14.782 -4.623 -18.822 1.00 22.36 474 GLY B C 1
ATOM 8974 O O . GLY B 1 454 ? -13.945 -5.075 -19.575 1.00 22.87 474 GLY B O 1
ATOM 8975 N N . LEU B 1 455 ? -15.094 -5.112 -17.613 1.00 19.28 475 LEU B N 1
ATOM 8976 C CA . LEU B 1 455 ? -14.554 -6.445 -17.262 1.00 18.42 475 LEU B CA 1
ATOM 8977 C C . LEU B 1 455 ? -14.942 -7.461 -18.312 1.00 18.78 475 LEU B C 1
ATOM 8978 O O . LEU B 1 455 ? -16.142 -7.537 -18.722 1.00 19.58 475 LEU B O 1
ATOM 8983 N N . THR B 1 456 ? -14.040 -8.334 -18.675 1.00 16.88 476 THR B N 1
ATOM 8984 C CA . THR B 1 456 ? -14.272 -9.286 -19.730 1.00 16.89 476 THR B CA 1
ATOM 8985 C C . THR B 1 456 ? -14.835 -10.634 -19.135 1.00 16.18 476 THR B C 1
ATOM 8986 O O . THR B 1 456 ? -14.670 -10.906 -17.968 1.00 17.13 476 THR B O 1
ATOM 8990 N N . VAL B 1 457 ? -15.338 -11.425 -20.065 1.00 16.45 477 VAL B N 1
ATOM 8991 C CA . VAL B 1 457 ? -15.772 -12.794 -19.670 1.00 15.62 477 VAL B CA 1
ATOM 8992 C C . VAL B 1 457 ? -14.651 -13.465 -19.007 1.00 15.48 477 VAL B C 1
ATOM 8993 O O . VAL B 1 457 ? -14.835 -14.063 -17.896 1.00 15.69 477 VAL B O 1
ATOM 8997 N N . SER B 1 458 ? -13.474 -13.500 -19.592 1.00 16.26 478 SER B N 1
ATOM 8998 C CA . SER B 1 458 ? -12.329 -14.144 -19.006 1.00 15.49 478 SER B CA 1
ATOM 8999 C C . SER B 1 458 ? -12.036 -13.680 -17.612 1.00 15.19 478 SER B C 1
ATOM 9000 O O . SER B 1 458 ? -11.820 -14.448 -16.668 1.00 16.32 478 SER B O 1
ATOM 9003 N N . GLN B 1 459 ? -12.009 -12.358 -17.442 1.00 15.24 479 GLN B N 1
ATOM 9004 C CA . GLN B 1 459 ? 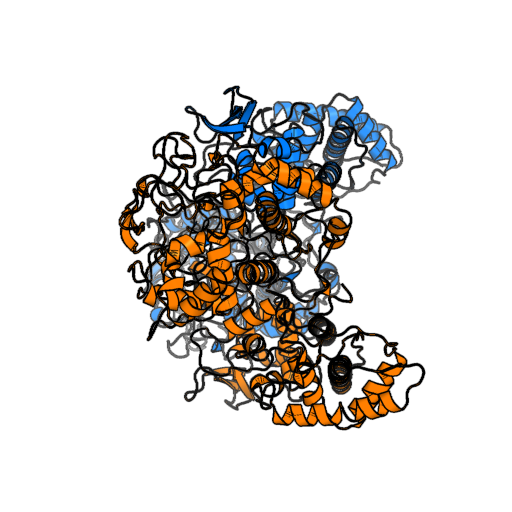-11.741 -11.863 -16.106 1.00 15.16 479 GLN B CA 1
ATOM 9005 C C . GLN B 1 459 ? -12.814 -12.243 -15.027 1.00 15.26 479 GLN B C 1
ATOM 9006 O O . GLN B 1 459 ? -12.461 -12.613 -13.909 1.00 15.34 479 GLN B O 1
ATOM 9012 N N . LEU B 1 460 ? -14.068 -12.184 -15.431 1.00 14.04 480 LEU B N 1
ATOM 9013 C CA . LEU B 1 460 ? -15.137 -12.445 -14.511 1.00 14.87 480 LEU B CA 1
ATOM 9014 C C . LEU B 1 460 ? -15.147 -13.924 -14.141 1.00 13.45 480 LEU B C 1
ATOM 9015 O O . LEU B 1 460 ? -15.337 -14.280 -12.954 1.00 14.37 480 LEU B O 1
ATOM 9020 N N . VAL B 1 461 ? -15.050 -14.745 -15.147 1.00 12.40 481 VAL B N 1
ATOM 9021 C CA . VAL B 1 461 ? -15.087 -16.239 -14.890 1.00 12.86 481 VAL B CA 1
ATOM 9022 C C . VAL B 1 461 ? -13.886 -16.645 -14.065 1.00 13.40 481 VAL B C 1
ATOM 9023 O O . VAL B 1 461 ? -13.951 -17.443 -13.116 1.00 13.81 481 VAL B O 1
ATOM 9027 N N . SER B 1 462 ? -12.709 -16.169 -14.470 1.00 13.40 482 SER B N 1
ATOM 9028 C CA . SER B 1 462 ? -11.492 -16.543 -13.776 1.00 13.96 482 SER B CA 1
ATOM 9029 C C . SER B 1 462 ? -11.519 -16.164 -12.295 1.00 13.85 482 SER B C 1
ATOM 9030 O O . SER B 1 462 ? -11.095 -16.930 -11.436 1.00 15.13 482 SER B O 1
ATOM 9033 N N . THR B 1 463 ? -11.999 -14.951 -11.990 1.00 13.03 483 THR B N 1
ATOM 9034 C CA . THR B 1 463 ? -12.012 -14.415 -10.580 1.00 13.46 483 THR B CA 1
ATOM 9035 C C . THR B 1 463 ? -12.983 -15.285 -9.763 1.00 13.32 483 THR B C 1
ATOM 9036 O O . THR B 1 463 ? -12.685 -15.665 -8.656 1.00 14.00 483 THR B O 1
ATOM 9040 N N . ALA B 1 464 ? -14.188 -15.572 -10.320 1.00 13.33 484 ALA B N 1
ATOM 9041 C CA . ALA B 1 464 ? -15.146 -16.300 -9.543 1.00 13.78 484 ALA B CA 1
ATOM 9042 C C . ALA B 1 464 ? -14.720 -17.782 -9.327 1.00 12.72 484 ALA B C 1
ATOM 9043 O O . ALA B 1 464 ? -14.887 -18.333 -8.269 1.00 12.69 484 ALA B O 1
ATOM 9045 N N . TRP B 1 465 ? -14.094 -18.316 -10.376 1.00 12.95 485 TRP B N 1
ATOM 9046 C CA . TRP B 1 465 ? -13.494 -19.643 -10.281 1.00 12.44 485 TRP B CA 1
ATOM 9047 C C . TRP B 1 465 ? -12.485 -19.656 -9.181 1.00 12.35 485 TRP B C 1
ATOM 9048 O O . TRP B 1 465 ? -12.405 -20.540 -8.297 1.00 13.59 485 TRP B O 1
ATOM 9059 N N . ALA B 1 466 ? -11.560 -18.705 -9.183 1.00 12.26 486 ALA B N 1
ATOM 9060 C CA . ALA B 1 466 ? -10.522 -18.612 -8.157 1.00 13.12 486 ALA B CA 1
ATOM 9061 C C . ALA B 1 466 ? -11.034 -18.534 -6.766 1.00 11.86 486 ALA B C 1
ATOM 9062 O O . ALA B 1 466 ? -10.523 -19.147 -5.846 1.00 14.14 486 ALA B O 1
ATOM 9064 N N . ALA B 1 467 ? -12.143 -17.759 -6.569 1.00 12.31 487 ALA B N 1
ATOM 9065 C CA . ALA B 1 467 ? -12.756 -17.606 -5.305 1.00 12.95 487 ALA B CA 1
ATOM 9066 C C . ALA B 1 467 ? -13.455 -18.866 -4.764 1.00 12.64 487 ALA B C 1
ATOM 9067 O O . ALA B 1 467 ? -13.348 -19.196 -3.605 1.00 13.22 487 ALA B O 1
ATOM 9069 N N . ALA B 1 468 ? -14.186 -19.524 -5.666 1.00 13.55 488 ALA B N 1
ATOM 9070 C CA . ALA B 1 468 ? -15.077 -20.604 -5.241 1.00 13.26 488 ALA B CA 1
ATOM 9071 C C . ALA B 1 468 ? -14.371 -21.952 -5.193 1.00 14.23 488 ALA B C 1
ATOM 9072 O O . ALA B 1 468 ? -14.711 -22.797 -4.368 1.00 13.68 488 ALA B O 1
ATOM 9074 N N . SER B 1 469 ? -13.329 -22.147 -5.988 1.00 13.87 489 SER B N 1
ATOM 9075 C CA . SER B 1 469 ? -12.745 -23.463 -6.165 1.00 13.18 489 SER B CA 1
ATOM 9076 C C . SER B 1 469 ? -11.696 -23.768 -5.150 1.00 13.89 489 SER B C 1
ATOM 9077 O O . SER B 1 469 ? -11.048 -24.834 -5.267 1.00 14.02 489 SER B O 1
ATOM 9080 N N . THR B 1 470 ? -11.500 -22.951 -4.111 1.00 12.70 490 THR B N 1
ATOM 9081 C CA . THR B 1 470 ? -10.729 -23.322 -2.999 1.00 13.88 490 THR B CA 1
ATOM 9082 C C . THR B 1 470 ? -11.423 -24.297 -2.099 1.00 15.75 490 THR B C 1
ATOM 9083 O O . THR B 1 470 ? -10.788 -24.853 -1.163 1.00 16.14 490 THR B O 1
ATOM 9087 N N . PHE B 1 471 ? -12.738 -24.483 -2.248 1.00 12.88 491 PHE B N 1
ATOM 9088 C CA . PHE B 1 471 ? -13.463 -25.448 -1.410 1.00 12.85 491 PHE B CA 1
ATOM 9089 C C . PHE B 1 471 ? -12.922 -26.851 -1.560 1.00 12.47 491 PHE B C 1
ATOM 9090 O O . PHE B 1 471 ? -12.659 -27.303 -2.664 1.00 13.65 491 PHE B O 1
ATOM 9098 N N . ARG B 1 472 ? -12.896 -27.563 -0.457 1.00 12.29 492 ARG B N 1
ATOM 9099 C CA . ARG B 1 472 ? -12.595 -28.991 -0.553 1.00 13.23 492 ARG B CA 1
ATOM 9100 C C . ARG B 1 472 ? -13.589 -29.718 0.433 1.00 14.72 492 ARG B C 1
ATOM 9101 O O . ARG B 1 472 ? -13.789 -29.405 1.595 1.00 14.58 492 ARG B O 1
ATOM 9109 N N . GLY B 1 473 ? -14.252 -30.768 -0.098 1.00 14.00 493 GLY B N 1
ATOM 9110 C CA . GLY B 1 473 ? -15.250 -31.495 0.645 1.00 14.21 493 GLY B CA 1
ATOM 9111 C C . GLY B 1 473 ? -14.697 -32.427 1.689 1.00 14.88 493 GLY B C 1
ATOM 9112 O O . GLY B 1 473 ? -15.498 -32.892 2.535 1.00 16.82 493 GLY B O 1
ATOM 9113 N N . SER B 1 474 ? -13.424 -32.623 1.723 1.00 14.12 494 SER B N 1
ATOM 9114 C CA . SER B 1 474 ? -12.712 -33.494 2.747 1.00 14.59 494 SER B CA 1
ATOM 9115 C C . SER B 1 474 ? -12.869 -32.918 4.121 1.00 17.10 494 SER B C 1
ATOM 9116 O O . SER B 1 474 ? -13.359 -33.599 4.985 1.00 19.44 494 SER B O 1
ATOM 9119 N N . ASP B 1 475 ? -12.635 -31.625 4.314 1.00 13.75 495 ASP B N 1
ATOM 9120 C CA . ASP B 1 475 ? -12.792 -30.967 5.580 1.00 13.75 495 ASP B CA 1
ATOM 9121 C C . ASP B 1 475 ? -13.701 -29.767 5.531 1.00 13.13 495 ASP B C 1
ATOM 9122 O O . ASP B 1 475 ? -13.857 -29.034 6.447 1.00 12.67 495 ASP B O 1
ATOM 9127 N N . LYS B 1 476 ? -14.334 -29.485 4.357 1.00 13.23 496 LYS B N 1
ATOM 9128 C CA . LYS B 1 476 ? -15.323 -28.458 4.143 1.00 13.01 496 LYS B CA 1
ATOM 9129 C C . LYS B 1 476 ? -14.731 -27.096 4.383 1.00 12.77 496 LYS B C 1
ATOM 9130 O O . LYS B 1 476 ? -15.525 -26.136 4.631 1.00 14.59 496 LYS B O 1
ATOM 9136 N N . ARG B 1 477 ? -13.427 -26.956 4.196 1.00 13.64 497 ARG B N 1
ATOM 9137 C CA . ARG B 1 477 ? -12.816 -25.612 4.183 1.00 13.09 497 ARG B CA 1
ATOM 9138 C C . ARG B 1 477 ? -12.808 -25.009 2.816 1.00 12.98 497 ARG B C 1
ATOM 9139 O O . ARG B 1 477 ? -12.961 -25.715 1.828 1.00 14.46 497 ARG B O 1
ATOM 9147 N N . GLY B 1 478 ? -12.701 -23.665 2.791 1.00 12.60 498 GLY B N 1
ATOM 9148 C CA . GLY B 1 478 ? -12.580 -22.982 1.501 1.00 13.55 498 GLY B CA 1
ATOM 9149 C C . GLY B 1 478 ? -13.936 -22.637 0.891 1.00 12.14 498 GLY B C 1
ATOM 9150 O O . GLY B 1 478 ? -14.995 -22.802 1.478 1.00 15.13 498 GLY B O 1
ATOM 9151 N N . GLY B 1 479 ? -13.868 -22.098 -0.354 1.00 12.29 499 GLY B N 1
ATOM 9152 C CA . GLY B 1 479 ? -15.028 -21.609 -1.035 1.00 12.79 499 GLY B CA 1
ATOM 9153 C C . GLY B 1 479 ? -15.131 -20.087 -1.053 1.00 13.19 499 GLY B C 1
ATOM 9154 O O . GLY B 1 479 ? -14.271 -19.399 -0.422 1.00 13.96 499 GLY B O 1
ATOM 9155 N N . ALA B 1 480 ? -16.133 -19.645 -1.789 1.00 13.25 500 ALA B N 1
ATOM 9156 C CA . ALA B 1 480 ? -16.201 -18.175 -2.007 1.00 13.11 500 ALA B CA 1
ATOM 9157 C C . ALA B 1 480 ? -16.773 -17.373 -0.866 1.00 14.46 500 ALA B C 1
ATOM 9158 O O . ALA B 1 480 ? -16.666 -16.163 -0.828 1.00 15.28 500 ALA B O 1
ATOM 9160 N N . ASN B 1 481 ? -17.448 -18.020 0.073 1.00 13.55 501 ASN B N 1
ATOM 9161 C CA . ASN B 1 481 ? -18.030 -17.270 1.197 1.00 12.73 501 ASN B CA 1
ATOM 9162 C C . ASN B 1 481 ? -16.829 -16.680 1.941 1.00 14.57 501 ASN B C 1
ATOM 9163 O O . ASN B 1 481 ? -15.776 -17.308 2.091 1.00 15.00 501 ASN B O 1
ATOM 9168 N N . GLY B 1 482 ? -17.015 -15.461 2.448 1.00 13.61 502 GLY B N 1
ATOM 9169 C CA . GLY B 1 482 ? -15.948 -14.756 3.146 1.00 14.71 502 GLY B CA 1
ATOM 9170 C C . GLY B 1 482 ? -15.121 -13.802 2.324 1.00 14.73 502 GLY B C 1
ATOM 9171 O O . GLY B 1 482 ? -14.450 -12.925 2.882 1.00 15.08 502 GLY B O 1
ATOM 9172 N N . ALA B 1 483 ? -15.206 -13.883 1.006 1.00 13.72 503 ALA B N 1
ATOM 9173 C CA . ALA B 1 483 ? -14.373 -13.049 0.128 1.00 13.19 503 ALA B CA 1
ATOM 9174 C C . ALA B 1 483 ? -12.910 -13.044 0.528 1.00 14.33 503 ALA B C 1
ATOM 9175 O O . ALA B 1 483 ? -12.214 -12.014 0.497 1.00 13.28 503 ALA B O 1
ATOM 9177 N N . ARG B 1 484 ? -12.424 -14.220 0.921 1.00 14.08 504 ARG B N 1
ATOM 9178 C CA . ARG B 1 484 ? -11.015 -14.314 1.330 1.00 14.95 504 ARG B CA 1
ATOM 9179 C C . ARG B 1 484 ? -10.060 -14.166 0.188 1.00 14.94 504 ARG B C 1
ATOM 9180 O O . ARG B 1 484 ? -8.829 -13.993 0.389 1.00 13.39 504 ARG B O 1
ATOM 9188 N N . ILE B 1 485 ? -10.507 -14.185 -1.066 1.00 13.01 505 ILE B N 1
ATOM 9189 C CA . ILE B 1 485 ? -9.661 -13.966 -2.188 1.00 13.18 505 ILE B CA 1
ATOM 9190 C C . ILE B 1 485 ? -9.068 -12.553 -2.156 1.00 14.70 505 ILE B C 1
ATOM 9191 O O . ILE B 1 485 ? -8.008 -12.374 -2.759 1.00 15.51 505 ILE B O 1
ATOM 9196 N N . ARG B 1 486 ? -9.714 -11.645 -1.488 1.00 14.13 506 ARG B N 1
ATOM 9197 C CA . ARG B 1 486 ? -9.209 -10.277 -1.456 1.00 14.47 506 ARG B CA 1
ATOM 9198 C C . ARG B 1 486 ? -8.157 -10.102 -0.337 1.00 15.94 506 ARG B C 1
ATOM 9199 O O . ARG B 1 486 ? -7.523 -8.998 -0.226 1.00 15.31 506 ARG B O 1
ATOM 9207 N N . LEU B 1 487 ? -8.001 -11.080 0.543 1.00 14.11 507 LEU B N 1
ATOM 9208 C CA . LEU B 1 487 ? -7.130 -11.005 1.728 1.00 14.38 507 LEU B CA 1
ATOM 9209 C C . LEU B 1 487 ? -5.843 -11.718 1.491 1.00 15.70 507 LEU B C 1
ATOM 9210 O O . LEU B 1 487 ? -5.740 -12.588 0.597 1.00 14.64 507 LEU B O 1
ATOM 9215 N N . ALA B 1 488 ? -4.863 -11.527 2.371 1.00 14.02 508 ALA B N 1
ATOM 9216 C CA . ALA B 1 488 ? -3.725 -12.466 2.374 1.00 15.03 508 ALA B CA 1
ATOM 9217 C C . ALA B 1 488 ? -4.161 -13.840 2.948 1.00 14.63 508 ALA B C 1
ATOM 9218 O O . ALA B 1 488 ? -4.998 -13.808 3.856 1.00 14.62 508 ALA B O 1
ATOM 9220 N N . PRO B 1 489 ? -3.622 -14.916 2.417 1.00 14.94 509 PRO B N 1
ATOM 9221 C CA . PRO B 1 489 ? -2.716 -15.038 1.360 1.00 15.08 509 PRO B CA 1
ATOM 9222 C C . PRO B 1 489 ? -3.250 -15.285 -0.035 1.00 14.26 509 PRO B C 1
ATOM 9223 O O . PRO B 1 489 ? -2.539 -15.231 -1.032 1.00 15.46 509 PRO B O 1
ATOM 9227 N N . GLN B 1 490 ? -4.629 -15.436 -0.093 1.00 14.65 510 GLN B N 1
ATOM 9228 C CA . GLN B 1 490 ? -5.204 -15.839 -1.390 1.00 15.13 510 GLN B CA 1
ATOM 9229 C C . GLN B 1 490 ? -4.938 -14.825 -2.470 1.00 13.91 510 GLN B C 1
ATOM 9230 O O . GLN B 1 490 ? -4.733 -15.161 -3.620 1.00 14.73 510 GLN B O 1
ATOM 9236 N N . LYS B 1 491 ? -4.939 -13.541 -2.095 1.00 14.02 511 LYS B N 1
ATOM 9237 C CA . LYS B 1 491 ? -4.744 -12.503 -3.077 1.00 15.11 511 LYS B CA 1
ATOM 9238 C C . LYS B 1 491 ? -3.377 -12.542 -3.768 1.00 16.85 511 LYS B C 1
ATOM 9239 O O . LYS B 1 491 ? -3.208 -11.978 -4.834 1.00 17.73 511 LYS B O 1
ATOM 9245 N N . ASP B 1 492 ? -2.446 -13.262 -3.163 1.00 16.19 512 ASP B N 1
ATOM 9246 C CA . ASP B 1 492 ? -1.099 -13.313 -3.687 1.00 18.28 512 ASP B CA 1
ATOM 9247 C C . ASP B 1 492 ? -0.707 -14.634 -4.295 1.00 18.30 512 ASP B C 1
ATOM 9248 O O . ASP B 1 492 ? 0.438 -14.812 -4.739 1.00 17.49 512 ASP B O 1
ATOM 9253 N N . TRP B 1 493 ? -1.633 -15.595 -4.304 1.00 17.23 513 TRP B N 1
ATOM 9254 C CA . TRP B 1 493 ? -1.330 -16.889 -4.895 1.00 16.07 513 TRP B CA 1
ATOM 9255 C C . TRP B 1 493 ? -1.132 -16.802 -6.336 1.00 14.78 513 TRP B C 1
ATOM 9256 O O . TRP B 1 493 ? -1.911 -16.206 -7.101 1.00 17.11 513 TRP B O 1
ATOM 9267 N N . GLU B 1 494 ? -0.047 -17.427 -6.819 1.00 16.18 514 GLU B N 1
ATOM 9268 C CA . GLU B 1 494 ? 0.222 -17.424 -8.297 1.00 18.06 514 GLU B CA 1
ATOM 9269 C C . GLU B 1 494 ? -0.941 -17.844 -9.197 1.00 16.58 514 GLU B C 1
ATOM 9270 O O . GLU B 1 494 ? -1.221 -17.227 -10.207 1.00 17.49 514 GLU B O 1
ATOM 9276 N N . ALA B 1 495 ? -1.582 -18.949 -8.742 1.00 15.86 515 ALA B N 1
ATOM 9277 C CA . ALA B 1 495 ? -2.706 -19.481 -9.580 1.00 16.22 515 ALA B CA 1
ATOM 9278 C C . ALA B 1 495 ? -3.821 -18.399 -9.712 1.00 17.01 515 ALA B C 1
ATOM 9279 O O . ALA B 1 495 ? -4.585 -18.453 -10.660 1.00 18.37 515 ALA B O 1
ATOM 9281 N N . ASN B 1 496 ? -3.927 -17.486 -8.753 1.00 15.21 516 ASN B N 1
ATOM 9282 C CA . ASN B 1 496 ? -4.936 -16.467 -8.733 1.00 16.24 516 ASN B CA 1
ATOM 9283 C C . ASN B 1 496 ? -4.602 -15.190 -9.535 1.00 16.84 516 ASN B C 1
ATOM 9284 O O . ASN B 1 496 ? -5.384 -14.284 -9.710 1.00 16.85 516 ASN B O 1
ATOM 9289 N N . GLN B 1 497 ? -3.397 -15.202 -10.101 1.00 17.94 517 GLN B N 1
ATOM 9290 C CA . GLN B 1 497 ? -2.999 -14.051 -11.008 1.00 18.57 517 GLN B CA 1
ATOM 9291 C C . GLN B 1 497 ? -3.081 -12.748 -10.299 1.00 19.67 517 GLN B C 1
ATOM 9292 O O . GLN B 1 497 ? -3.855 -11.888 -10.720 1.00 19.51 517 GLN B O 1
ATOM 9298 N N . PRO B 1 498 ? -2.292 -12.535 -9.304 1.00 19.47 518 PRO B N 1
ATOM 9299 C CA . PRO B 1 498 ? -2.431 -11.443 -8.389 1.00 20.46 518 PRO B CA 1
ATOM 9300 C C . PRO B 1 498 ? -2.636 -10.085 -9.044 1.00 19.76 518 PRO B C 1
ATOM 9301 O O . PRO B 1 498 ? -3.503 -9.308 -8.572 1.00 18.28 518 PRO B O 1
ATOM 9305 N N . GLU B 1 499 ? -1.870 -9.790 -10.126 1.00 21.57 519 GLU B N 1
ATOM 9306 C CA . GLU B 1 499 ? -2.106 -8.432 -10.756 1.00 22.75 519 GLU B CA 1
ATOM 9307 C C . GLU B 1 499 ? -3.440 -8.265 -11.414 1.00 20.31 519 GLU B C 1
ATOM 9308 O O . GLU B 1 499 ? -4.133 -7.210 -11.300 1.00 21.07 519 GLU B O 1
ATOM 9314 N N . GLN B 1 500 ? -3.849 -9.328 -12.163 1.00 19.19 520 GLN B N 1
ATOM 9315 C CA . GLN B 1 500 ? -5.132 -9.296 -12.849 1.00 21.60 520 GLN B CA 1
ATOM 9316 C C . GLN B 1 500 ? -6.232 -9.214 -11.771 1.00 18.23 520 GLN B C 1
ATOM 9317 O O . GLN B 1 500 ? -7.224 -8.524 -11.860 1.00 19.68 520 GLN B O 1
ATOM 9323 N N . LEU B 1 501 ? -6.087 -10.095 -10.724 1.00 17.54 521 LEU B N 1
ATOM 9324 C CA . LEU B 1 501 ? -7.077 -10.168 -9.682 1.00 17.43 521 LEU B CA 1
ATOM 9325 C C . LEU B 1 501 ? -7.288 -8.824 -9.006 1.00 16.91 521 LEU B C 1
ATOM 9326 O O . LEU B 1 501 ? -8.399 -8.383 -8.778 1.00 17.03 521 LEU B O 1
ATOM 9331 N N . ALA B 1 502 ? -6.176 -8.099 -8.710 1.00 17.82 522 ALA B N 1
ATOM 9332 C CA . ALA B 1 502 ? -6.299 -6.805 -8.091 1.00 19.27 522 ALA B CA 1
ATOM 9333 C C . ALA B 1 502 ? -7.077 -5.857 -8.906 1.00 18.08 522 ALA B C 1
ATOM 9334 O O . ALA B 1 502 ? -7.901 -5.093 -8.351 1.00 19.39 522 ALA B O 1
ATOM 9336 N N . ALA B 1 503 ? -6.875 -5.867 -10.170 1.00 19.34 523 ALA B N 1
ATOM 9337 C CA . ALA B 1 503 ? -7.612 -4.980 -11.089 1.00 21.78 523 ALA B CA 1
ATOM 9338 C C . ALA B 1 503 ? -9.119 -5.295 -11.070 1.00 18.78 523 ALA B C 1
ATOM 9339 O O . ALA B 1 503 ? -10.003 -4.408 -11.014 1.00 19.05 523 ALA B O 1
ATOM 9341 N N . VAL B 1 504 ? -9.460 -6.606 -11.154 1.00 16.93 524 VAL B N 1
ATOM 9342 C CA . VAL B 1 504 ? -10.858 -6.977 -11.087 1.00 16.36 524 VAL B CA 1
ATOM 9343 C C . VAL B 1 504 ? -11.522 -6.580 -9.784 1.00 17.18 524 VAL B C 1
ATOM 9344 O O . VAL B 1 504 ? -12.617 -6.041 -9.738 1.00 16.24 524 VAL B O 1
ATOM 9348 N N . LEU B 1 505 ? -10.871 -6.890 -8.653 1.00 16.17 525 LEU B N 1
ATOM 9349 C CA . LEU B 1 505 ? -11.378 -6.560 -7.350 1.00 17.56 525 LEU B CA 1
ATOM 9350 C C . LEU B 1 505 ? -11.557 -5.040 -7.174 1.00 17.72 525 LEU B C 1
ATOM 9351 O O . LEU B 1 505 ? -12.547 -4.611 -6.565 1.00 19.21 525 LEU B O 1
ATOM 9356 N N . GLU B 1 506 ? -10.645 -4.239 -7.738 1.00 19.19 526 GLU B N 1
ATOM 9357 C CA . GLU B 1 506 ? -10.810 -2.798 -7.576 1.00 21.06 526 GLU B CA 1
ATOM 9358 C C . GLU B 1 506 ? -12.088 -2.337 -8.319 1.00 18.76 526 GLU B C 1
ATOM 9359 O O . GLU B 1 506 ? -12.834 -1.511 -7.748 1.00 19.16 526 GLU B O 1
ATOM 9365 N N . THR B 1 507 ? -12.331 -2.871 -9.523 1.00 19.67 527 THR B N 1
ATOM 9366 C CA . THR B 1 507 ? -13.510 -2.504 -10.258 1.00 19.10 527 THR B CA 1
ATOM 9367 C C . THR B 1 507 ? -14.764 -2.975 -9.544 1.00 18.55 527 THR B C 1
ATOM 9368 O O . THR B 1 507 ? -15.727 -2.272 -9.384 1.00 19.90 527 THR B O 1
ATOM 9372 N N . LEU B 1 508 ? -14.765 -4.274 -9.058 1.00 17.70 528 LEU B N 1
ATOM 9373 C CA . LEU B 1 508 ? -15.940 -4.737 -8.351 1.00 16.48 528 LEU B CA 1
ATOM 9374 C C . LEU B 1 508 ? -16.215 -4.015 -7.039 1.00 17.90 528 LEU B C 1
ATOM 9375 O O . LEU B 1 508 ? -17.371 -3.715 -6.695 1.00 19.43 528 LEU B O 1
ATOM 9380 N N . GLU B 1 509 ? -15.176 -3.618 -6.302 1.00 18.07 529 GLU B N 1
ATOM 9381 C CA A GLU B 1 509 ? -15.308 -2.876 -5.050 0.50 19.98 529 GLU B CA 1
ATOM 9382 C CA B GLU B 1 509 ? -15.390 -2.874 -5.052 0.50 19.73 529 GLU B CA 1
ATOM 9383 C C . GLU B 1 509 ? -15.948 -1.495 -5.383 1.00 19.96 529 GLU B C 1
ATOM 9384 O O . GLU B 1 509 ? -16.800 -1.054 -4.554 1.00 21.67 529 GLU B O 1
ATOM 9395 N N . ALA B 1 510 ? -15.575 -0.923 -6.519 1.00 20.67 530 ALA B N 1
ATOM 9396 C CA . ALA B 1 510 ? -16.091 0.432 -6.834 1.00 21.16 530 ALA B CA 1
ATOM 9397 C C . ALA B 1 510 ? -17.662 0.330 -7.144 1.00 21.66 530 ALA B C 1
ATOM 9398 O O . ALA B 1 510 ? -18.490 1.090 -6.668 1.00 21.73 530 ALA B O 1
ATOM 9400 N N . ILE B 1 511 ? -18.009 -0.782 -7.865 1.00 19.29 531 ILE B N 1
ATOM 9401 C CA . ILE B 1 511 ? -19.446 -1.100 -8.125 1.00 20.67 531 ILE B CA 1
ATOM 9402 C C . ILE B 1 511 ? -20.135 -1.311 -6.843 1.00 19.41 531 ILE B C 1
ATOM 9403 O O . ILE B 1 511 ? -21.284 -0.837 -6.660 1.00 19.82 531 ILE B O 1
ATOM 9408 N N . ARG B 1 512 ? -19.605 -2.140 -5.898 1.00 19.09 532 ARG B N 1
ATOM 9409 C CA . ARG B 1 512 ? -20.155 -2.433 -4.647 1.00 19.42 532 ARG B CA 1
ATOM 9410 C C . ARG B 1 512 ? -20.450 -1.096 -3.852 1.00 20.94 532 ARG B C 1
ATOM 9411 O O . ARG B 1 512 ? -21.498 -0.965 -3.190 1.00 21.11 532 ARG B O 1
ATOM 9419 N N . THR B 1 513 ? -19.413 -0.299 -3.784 1.00 20.65 533 THR B N 1
ATOM 9420 C CA . THR B 1 513 ? -19.502 0.935 -2.952 1.00 22.56 533 THR B CA 1
ATOM 9421 C C . THR B 1 513 ? -20.649 1.798 -3.516 1.00 21.98 533 THR B C 1
ATOM 9422 O O . THR B 1 513 ? -21.382 2.345 -2.737 1.00 24.63 533 THR B O 1
ATOM 9426 N N . ALA B 1 514 ? -20.755 1.956 -4.765 1.00 20.20 534 ALA B N 1
ATOM 9427 C CA . ALA B 1 514 ? -21.743 2.787 -5.477 1.00 23.89 534 ALA B CA 1
ATOM 9428 C C . ALA B 1 514 ? -23.137 2.208 -5.231 1.00 25.25 534 ALA B C 1
ATOM 9429 O O . ALA B 1 514 ? -24.094 2.897 -4.824 1.00 24.08 534 ALA B O 1
ATOM 9431 N N . PHE B 1 515 ? -23.247 0.849 -5.337 1.00 21.64 535 PHE B N 1
ATOM 9432 C CA . PHE B 1 515 ? -24.581 0.273 -5.064 1.00 19.98 535 PHE B CA 1
ATOM 9433 C C . PHE B 1 515 ? -24.947 0.399 -3.665 1.00 20.97 535 PHE B C 1
ATOM 9434 O O . PHE B 1 515 ? -26.109 0.765 -3.347 1.00 21.03 535 PHE B O 1
ATOM 9442 N N . ASN B 1 516 ? -24.066 0.137 -2.696 1.00 18.63 536 ASN B N 1
ATOM 9443 C CA . ASN B 1 516 ? -24.373 0.111 -1.328 1.00 18.93 536 ASN B CA 1
ATOM 9444 C C . ASN B 1 516 ? -24.699 1.574 -0.776 1.00 21.57 536 ASN B C 1
ATOM 9445 O O . ASN B 1 516 ? -25.599 1.733 -0.006 1.00 24.51 536 ASN B O 1
ATOM 9450 N N . GLY B 1 517 ? -24.057 2.456 -1.435 1.00 23.88 537 GLY B N 1
ATOM 9451 C CA . GLY B 1 517 ? -24.213 3.896 -1.042 1.00 26.87 537 GLY B CA 1
ATOM 9452 C C . GLY B 1 517 ? -25.558 4.417 -1.516 1.00 30.00 537 GLY B C 1
ATOM 9453 O O . GLY B 1 517 ? -26.072 5.347 -0.889 1.00 32.81 537 GLY B O 1
ATOM 9454 N N . ALA B 1 518 ? -26.204 3.837 -2.503 1.00 28.12 538 ALA B N 1
ATOM 9455 C CA . ALA B 1 518 ? -27.530 4.242 -3.001 1.00 30.02 538 ALA B CA 1
ATOM 9456 C C . ALA B 1 518 ? -28.646 3.561 -2.285 1.00 33.66 538 ALA B C 1
ATOM 9457 O O . ALA B 1 518 ? -29.774 3.855 -2.606 1.00 37.77 538 ALA B O 1
ATOM 9459 N N . GLN B 1 519 ? -28.408 2.607 -1.400 1.00 27.90 539 GLN B N 1
ATOM 9460 C CA . GLN B 1 519 ? -29.505 1.863 -0.841 1.00 29.51 539 GLN B CA 1
ATOM 9461 C C . GLN B 1 519 ? -30.132 2.617 0.337 1.00 37.13 539 GLN B C 1
ATOM 9462 O O . GLN B 1 519 ? -29.452 3.297 0.986 1.00 34.46 539 GLN B O 1
ATOM 9468 N N . ARG B 1 520 ? -31.348 2.203 0.647 1.00 41.08 540 ARG B N 1
ATOM 9469 C CA . ARG B 1 520 ? -32.040 2.417 1.908 1.00 51.74 540 ARG B CA 1
ATOM 9470 C C . ARG B 1 520 ? -32.287 1.117 2.645 1.00 50.08 540 ARG B C 1
ATOM 9471 O O . ARG B 1 520 ? -32.178 -0.102 2.096 1.00 38.85 540 ARG B O 1
ATOM 9479 N N . GLY B 1 521 ? -32.600 1.321 3.901 1.00 41.90 541 GLY B N 1
ATOM 9480 C CA . GLY B 1 521 ? -33.235 0.237 4.665 1.00 44.56 541 GLY B CA 1
ATOM 9481 C C . GLY B 1 521 ? -32.182 -0.769 5.160 1.00 44.84 541 GLY B C 1
ATOM 9482 O O . GLY B 1 521 ? -32.525 -1.866 5.665 1.00 52.11 541 GLY B O 1
ATOM 9483 N N . GLY B 1 522 ? -30.936 -0.367 5.019 1.00 32.57 542 GLY B N 1
ATOM 9484 C CA . GLY B 1 522 ? -29.876 -1.236 5.417 1.00 32.37 542 GLY B CA 1
ATOM 9485 C C . GLY B 1 522 ? -29.427 -2.286 4.382 1.00 29.13 542 GLY B C 1
ATOM 9486 O O . GLY B 1 522 ? -28.442 -2.910 4.627 1.00 30.04 542 GLY B O 1
ATOM 9487 N N . LYS B 1 523 ? -30.038 -2.315 3.231 1.00 23.61 543 LYS B N 1
ATOM 9488 C CA . LYS B 1 523 ? -29.679 -3.388 2.261 1.00 22.28 543 LYS B CA 1
ATOM 9489 C C . LYS B 1 523 ? -28.288 -3.069 1.780 1.00 22.87 543 LYS B C 1
ATOM 9490 O O . LYS B 1 523 ? -27.901 -1.929 1.492 1.00 22.30 543 LYS B O 1
ATOM 9496 N N . GLN B 1 524 ? -27.450 -4.153 1.661 1.00 21.21 544 GLN B N 1
ATOM 9497 C CA . GLN B 1 524 ? -26.170 -4.008 1.093 1.00 23.16 544 GLN B CA 1
ATOM 9498 C C . GLN B 1 524 ? -25.773 -5.358 0.420 1.00 19.15 544 GLN B C 1
ATOM 9499 O O . GLN B 1 524 ? -26.384 -6.384 0.802 1.00 21.02 544 GLN B O 1
ATOM 9505 N N . VAL B 1 525 ? -24.829 -5.259 -0.481 1.00 17.60 545 VAL B N 1
ATOM 9506 C CA . VAL B 1 525 ? -24.256 -6.522 -1.055 1.00 17.26 545 VAL B CA 1
ATOM 9507 C C . VAL B 1 525 ? -22.833 -6.714 -0.575 1.00 16.24 545 VAL B C 1
ATOM 9508 O O . VAL B 1 525 ? -22.046 -5.739 -0.545 1.00 18.98 545 VAL B O 1
ATOM 9512 N N . SER B 1 526 ? -22.515 -7.954 -0.192 1.00 15.32 546 SER B N 1
ATOM 9513 C CA . SER B 1 526 ? -21.155 -8.268 0.212 1.00 14.09 546 SER B CA 1
ATOM 9514 C C . SER B 1 526 ? -20.224 -8.384 -1.015 1.00 13.79 546 SER B C 1
ATOM 9515 O O . SER B 1 526 ? -20.665 -8.667 -2.185 1.00 13.90 546 SER B O 1
ATOM 9518 N N . LEU B 1 527 ? -18.878 -8.187 -0.878 1.00 14.30 547 LEU B N 1
ATOM 9519 C CA . LEU B 1 527 ? -18.042 -8.418 -1.952 1.00 13.82 547 LEU B CA 1
ATOM 9520 C C . LEU B 1 527 ? -18.066 -9.941 -2.352 1.00 13.54 547 LEU B C 1
ATOM 9521 O O . LEU B 1 527 ? -17.911 -10.293 -3.513 1.00 14.30 547 LEU B O 1
ATOM 9526 N N . ALA B 1 528 ? -18.200 -10.783 -1.343 1.00 13.77 548 ALA B N 1
ATOM 9527 C CA . ALA B 1 528 ? -18.232 -12.225 -1.608 1.00 12.82 548 ALA B CA 1
ATOM 9528 C C . ALA B 1 528 ? -19.357 -12.569 -2.587 1.00 13.47 548 ALA B C 1
ATOM 9529 O O . ALA B 1 528 ? -19.087 -13.280 -3.573 1.00 13.28 548 ALA B O 1
ATOM 9531 N N . ASP B 1 529 ? -20.510 -12.047 -2.316 1.00 13.60 549 ASP B N 1
ATOM 9532 C CA . ASP B 1 529 ? -21.633 -12.252 -3.274 1.00 14.56 549 ASP B CA 1
ATOM 9533 C C . ASP B 1 529 ? -21.372 -11.587 -4.565 1.00 13.65 549 ASP B C 1
ATOM 9534 O O . ASP B 1 529 ? -21.659 -12.171 -5.675 1.00 14.07 549 ASP B O 1
ATOM 9539 N N . LEU B 1 530 ? -20.841 -10.351 -4.629 1.00 13.41 550 LEU B N 1
ATOM 9540 C CA . LEU B 1 530 ? -20.652 -9.696 -5.890 1.00 13.28 550 LEU B CA 1
ATOM 9541 C C . LEU B 1 530 ? -19.652 -10.396 -6.811 1.00 12.56 550 LEU B C 1
ATOM 9542 O O . LEU B 1 530 ? -19.771 -10.459 -7.989 1.00 14.20 550 LEU B O 1
ATOM 9547 N N . ILE B 1 531 ? -18.592 -10.964 -6.201 1.00 13.25 551 ILE B N 1
ATOM 9548 C CA . ILE B 1 531 ? -17.615 -11.721 -6.984 1.00 13.98 551 ILE B CA 1
ATOM 9549 C C . ILE B 1 531 ? -18.252 -12.931 -7.706 1.00 14.46 551 ILE B C 1
ATOM 9550 O O . ILE B 1 531 ? -18.116 -13.139 -8.878 1.00 13.99 551 ILE B O 1
ATOM 9555 N N . VAL B 1 532 ? -19.083 -13.606 -6.955 1.00 13.55 552 VAL B N 1
ATOM 9556 C CA . VAL B 1 532 ? -19.856 -14.770 -7.491 1.00 13.69 552 VAL B CA 1
ATOM 9557 C C . VAL B 1 532 ? -20.887 -14.331 -8.542 1.00 13.45 552 VAL B C 1
ATOM 9558 O O . VAL B 1 532 ? -20.945 -14.843 -9.656 1.00 13.78 552 VAL B O 1
ATOM 9562 N N . LEU B 1 533 ? -21.622 -13.263 -8.228 1.00 13.67 553 LEU B N 1
ATOM 9563 C CA . LEU B 1 533 ? -22.572 -12.689 -9.202 1.00 14.19 553 LEU B CA 1
ATOM 9564 C C . LEU B 1 533 ? -21.958 -12.196 -10.439 1.00 14.57 553 LEU B C 1
ATOM 9565 O O . LEU B 1 533 ? -22.447 -12.398 -11.537 1.00 14.65 553 LEU B O 1
ATOM 9570 N N . ALA B 1 534 ? -20.788 -11.580 -10.330 1.00 13.71 554 ALA B N 1
ATOM 9571 C CA . ALA B 1 534 ? -20.030 -11.117 -11.474 1.00 13.72 554 ALA B CA 1
ATOM 9572 C C . ALA B 1 534 ? -19.548 -12.240 -12.366 1.00 14.01 554 ALA B C 1
ATOM 9573 O O . ALA B 1 534 ? -19.590 -12.171 -13.566 1.00 15.00 554 ALA B O 1
ATOM 9575 N N . GLY B 1 535 ? -19.193 -13.325 -11.740 1.00 13.99 555 GLY B N 1
ATOM 9576 C CA . GLY B 1 535 ? -18.878 -14.532 -12.462 1.00 14.96 555 GLY B CA 1
ATOM 9577 C C . GLY B 1 535 ? -20.023 -15.126 -13.252 1.00 13.87 555 GLY B C 1
ATOM 9578 O O . GLY B 1 535 ? -19.922 -15.550 -14.411 1.00 14.12 555 GLY B O 1
ATOM 9579 N N . CYS B 1 536 ? -21.201 -15.122 -12.622 1.00 13.91 556 CYS B N 1
ATOM 9580 C CA . CYS B 1 536 ? -22.446 -15.521 -13.238 1.00 14.40 556 CYS B CA 1
ATOM 9581 C C . CYS B 1 536 ? -22.706 -14.620 -14.468 1.00 14.98 556 CYS B C 1
ATOM 9582 O O . CYS B 1 536 ? -23.149 -15.121 -15.538 1.00 16.21 556 CYS B O 1
ATOM 9585 N N . ALA B 1 537 ? -22.543 -13.317 -14.320 1.00 14.37 557 ALA B N 1
ATOM 9586 C CA . ALA B 1 537 ? -22.704 -12.450 -15.414 1.00 15.22 557 ALA B CA 1
ATOM 9587 C C . ALA B 1 537 ? -21.752 -12.739 -16.557 1.00 15.81 557 ALA B C 1
ATOM 9588 O O . ALA B 1 537 ? -22.111 -12.682 -17.746 1.00 16.14 557 ALA B O 1
ATOM 9590 N N . GLY B 1 538 ? -20.525 -13.099 -16.223 1.00 15.08 558 GLY B N 1
ATOM 9591 C CA . GLY B 1 538 ? -19.595 -13.567 -17.232 1.00 15.62 558 GLY B CA 1
ATOM 9592 C C . GLY B 1 538 ? -20.064 -14.739 -17.996 1.00 14.67 558 GLY B C 1
ATOM 9593 O O . GLY B 1 538 ? -19.962 -14.809 -19.229 1.00 14.79 558 GLY B O 1
ATOM 9594 N N . VAL B 1 539 ? -20.568 -15.761 -17.308 1.00 14.43 559 VAL B N 1
ATOM 9595 C CA . VAL B 1 539 ? -21.087 -16.946 -17.979 1.00 14.72 559 VAL B CA 1
ATOM 9596 C C . VAL B 1 539 ? -22.322 -16.568 -18.858 1.00 15.41 559 VAL B C 1
ATOM 9597 O O . VAL B 1 539 ? -22.426 -17.063 -19.999 1.00 16.40 559 VAL B O 1
ATOM 9601 N N . GLU B 1 540 ? -23.228 -15.707 -18.319 1.00 14.32 560 GLU B N 1
ATOM 9602 C CA . GLU B 1 540 ? -24.322 -15.251 -19.126 1.00 16.74 560 GLU B CA 1
ATOM 9603 C C . GLU B 1 540 ? -23.939 -14.534 -20.398 1.00 18.08 560 GLU B C 1
ATOM 9604 O O . GLU B 1 540 ? -24.447 -14.800 -21.511 1.00 18.57 560 GLU B O 1
ATOM 9610 N N . GLN B 1 541 ? -22.937 -13.671 -20.251 1.00 16.58 561 GLN B N 1
ATOM 9611 C CA . GLN B 1 541 ? -22.400 -12.954 -21.393 1.00 17.86 561 GLN B CA 1
ATOM 9612 C C . GLN B 1 541 ? -21.777 -13.902 -22.419 1.00 17.54 561 GLN B C 1
ATOM 9613 O O . GLN B 1 541 ? -21.947 -13.783 -23.648 1.00 17.59 561 GLN B O 1
ATOM 9619 N N . ALA B 1 542 ? -21.049 -14.895 -21.922 1.00 15.56 562 ALA B N 1
ATOM 9620 C CA . ALA B 1 542 ? -20.440 -15.842 -22.804 1.00 16.26 562 ALA B CA 1
ATOM 9621 C C . ALA B 1 542 ? -21.516 -16.638 -23.579 1.00 15.41 562 ALA B C 1
ATOM 9622 O O . ALA B 1 542 ? -21.332 -17.004 -24.750 1.00 16.39 562 ALA B O 1
ATOM 9624 N N . ALA B 1 543 ? -22.605 -17.007 -22.956 1.00 15.37 563 ALA B N 1
ATOM 9625 C CA . ALA B 1 543 ? -23.687 -17.697 -23.640 1.00 18.48 563 ALA B CA 1
ATOM 9626 C C . ALA B 1 543 ? -24.269 -16.745 -24.681 1.00 18.68 563 ALA B C 1
ATOM 9627 O O . ALA B 1 543 ? -24.492 -17.153 -25.854 1.00 20.01 563 ALA B O 1
ATOM 9629 N N . LYS B 1 544 ? -24.451 -15.501 -24.371 1.00 18.74 564 LYS B N 1
ATOM 9630 C CA . LYS B 1 544 ? -24.930 -14.517 -25.349 1.00 21.85 564 LYS B CA 1
ATOM 9631 C C . LYS B 1 544 ? -23.977 -14.421 -26.585 1.00 23.61 564 LYS B C 1
ATOM 9632 O O . LYS B 1 544 ? -24.430 -14.330 -27.746 1.00 24.82 564 LYS B O 1
ATOM 9638 N N . ASN B 1 545 ? -22.668 -14.432 -26.309 1.00 19.30 565 ASN B N 1
ATOM 9639 C CA . ASN B 1 545 ? -21.741 -14.376 -27.362 1.00 19.33 565 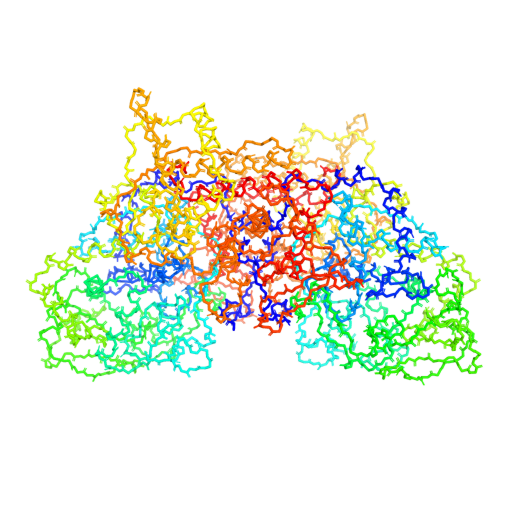ASN B CA 1
ATOM 9640 C C . ASN B 1 545 ? -21.842 -15.558 -28.266 1.00 18.82 565 ASN B C 1
ATOM 9641 O O . ASN B 1 545 ? -21.421 -15.447 -29.461 1.00 22.68 565 ASN B O 1
ATOM 9646 N N . ALA B 1 546 ? -22.366 -16.657 -27.818 1.00 20.44 566 ALA B N 1
ATOM 9647 C CA . ALA B 1 546 ? -22.526 -17.931 -28.564 1.00 25.01 566 ALA B CA 1
ATOM 9648 C C . ALA B 1 546 ? -23.964 -17.937 -29.247 1.00 26.61 566 ALA B C 1
ATOM 9649 O O . ALA B 1 546 ? -24.308 -18.962 -29.749 1.00 29.38 566 ALA B O 1
ATOM 9651 N N . GLY B 1 547 ? -24.713 -16.884 -29.082 1.00 28.91 567 GLY B N 1
ATOM 9652 C CA . GLY B 1 547 ? -26.074 -16.822 -29.613 1.00 28.80 567 GLY B CA 1
ATOM 9653 C C . GLY B 1 547 ? -27.130 -17.397 -28.758 1.00 34.53 567 GLY B C 1
ATOM 9654 O O . GLY B 1 547 ? -28.228 -17.643 -29.268 1.00 36.04 567 GLY B O 1
ATOM 9655 N N . HIS B 1 548 ? -26.890 -17.669 -27.476 1.00 30.46 568 HIS B N 1
ATOM 9656 C CA . HIS B 1 548 ? -27.802 -18.468 -26.639 1.00 32.09 568 HIS B CA 1
ATOM 9657 C C . HIS B 1 548 ? -28.339 -17.520 -25.472 1.00 32.16 568 HIS B C 1
ATOM 9658 O O . HIS B 1 548 ? -27.645 -16.699 -24.947 1.00 30.09 568 HIS B O 1
ATOM 9665 N N . ALA B 1 549 ? -29.624 -17.649 -25.118 1.00 31.90 569 ALA B N 1
ATOM 9666 C CA . ALA B 1 549 ? -30.173 -16.946 -23.969 1.00 31.29 569 ALA B CA 1
ATOM 9667 C C . ALA B 1 549 ? -29.710 -17.912 -22.835 1.00 34.87 569 ALA B C 1
ATOM 9668 O O . ALA B 1 549 ? -29.420 -19.115 -23.190 1.00 32.61 569 ALA B O 1
ATOM 9670 N N . VAL B 1 550 ? -29.395 -17.470 -21.618 1.00 26.87 570 VAL B N 1
ATOM 9671 C CA . VAL B 1 550 ? -29.162 -18.471 -20.607 1.00 24.70 570 VAL B CA 1
ATOM 9672 C C . VAL B 1 550 ? -29.354 -17.784 -19.254 1.00 29.52 570 VAL B C 1
ATOM 9673 O O . VAL B 1 550 ? -28.894 -16.668 -19.148 1.00 35.50 570 VAL B O 1
ATOM 9677 N N . THR B 1 551 ? -29.726 -18.616 -18.264 1.00 27.45 571 THR B N 1
ATOM 9678 C CA . THR B 1 551 ? -29.846 -18.143 -16.866 1.00 26.57 571 THR B CA 1
ATOM 9679 C C . THR B 1 551 ? -29.042 -18.799 -16.019 1.00 21.51 571 THR B C 1
ATOM 9680 O O . THR B 1 551 ? -29.036 -20.085 -15.939 1.00 24.65 571 THR B O 1
ATOM 9684 N N . VAL B 1 552 ? -28.159 -17.995 -15.294 1.00 20.68 572 VAL B N 1
ATOM 9685 C CA . VAL B 1 552 ? -27.417 -18.633 -14.339 1.00 17.26 572 VAL B CA 1
ATOM 9686 C C . VAL B 1 552 ? -27.966 -18.393 -12.947 1.00 17.67 572 VAL B C 1
ATOM 9687 O O . VAL B 1 552 ? -28.142 -17.181 -12.637 1.00 19.90 572 VAL B O 1
ATOM 9691 N N . PRO B 1 553 ? -28.196 -19.440 -12.255 1.00 17.58 573 PRO B N 1
ATOM 9692 C CA . PRO B 1 553 ? -28.783 -19.224 -10.877 1.00 19.69 573 PRO B CA 1
ATOM 9693 C C . PRO B 1 553 ? -27.715 -18.502 -9.945 1.00 19.12 573 PRO B C 1
ATOM 9694 O O . PRO B 1 553 ? -26.522 -18.622 -10.206 1.00 17.13 573 PRO B O 1
ATOM 9698 N N . PHE B 1 554 ? -28.285 -17.720 -9.009 1.00 20.90 574 PHE B N 1
ATOM 9699 C CA . PHE B 1 554 ? -27.397 -17.044 -8.028 1.00 18.35 574 PHE B CA 1
ATOM 9700 C C . PHE B 1 554 ? -28.095 -16.981 -6.736 1.00 20.00 574 PHE B C 1
ATOM 9701 O O . PHE B 1 554 ? -29.317 -16.530 -6.744 1.00 19.53 574 PHE B O 1
ATOM 9709 N N . ALA B 1 555 ? -27.445 -17.320 -5.634 1.00 16.97 575 ALA B N 1
ATOM 9710 C CA . ALA B 1 555 ? -28.062 -17.243 -4.293 1.00 16.63 575 ALA B CA 1
ATOM 9711 C C . ALA B 1 555 ? -27.208 -16.243 -3.472 1.00 16.54 575 ALA B C 1
ATOM 9712 O O . ALA B 1 555 ? -26.053 -16.562 -3.195 1.00 15.94 575 ALA B O 1
ATOM 9714 N N . PRO B 1 556 ? -27.828 -15.115 -3.039 1.00 15.70 576 PRO B N 1
ATOM 9715 C CA . PRO B 1 556 ? -27.090 -14.228 -2.134 1.00 15.67 576 PRO B CA 1
ATOM 9716 C C . PRO B 1 556 ? -26.995 -14.803 -0.787 1.00 15.65 576 PRO B C 1
ATOM 9717 O O . PRO B 1 556 ? -27.591 -15.807 -0.383 1.00 16.26 576 PRO B O 1
ATOM 9721 N N . GLY B 1 557 ? -26.202 -14.073 0.013 1.00 13.82 577 GLY B N 1
ATOM 9722 C CA . GLY B 1 557 ? -26.065 -14.350 1.453 1.00 14.10 577 GLY B CA 1
ATOM 9723 C C . GLY B 1 557 ? -24.685 -14.646 1.985 1.00 13.98 577 GLY B C 1
ATOM 9724 O O . GLY B 1 557 ? -24.573 -14.839 3.180 1.00 16.14 577 GLY B O 1
ATOM 9725 N N . ARG B 1 558 ? -23.718 -14.585 1.092 1.00 13.04 578 ARG B N 1
ATOM 9726 C CA . ARG B 1 558 ? -22.330 -14.692 1.525 1.00 13.19 578 ARG B CA 1
ATOM 9727 C C . ARG B 1 558 ? -21.995 -13.389 2.274 1.00 14.65 578 ARG B C 1
ATOM 9728 O O . ARG B 1 558 ? -22.536 -12.335 1.995 1.00 15.44 578 ARG B O 1
ATOM 9736 N N . ALA B 1 559 ? -21.043 -13.516 3.258 1.00 14.46 579 ALA B N 1
ATOM 9737 C CA . ALA B 1 559 ? -20.580 -12.320 4.005 1.00 14.31 579 ALA B CA 1
ATOM 9738 C C . ALA B 1 559 ? -19.056 -12.229 3.807 1.00 15.77 579 ALA B C 1
ATOM 9739 O O . ALA B 1 559 ? -18.406 -13.168 3.312 1.00 15.69 579 ALA B O 1
ATOM 9741 N N . ASP B 1 560 ? -18.517 -11.072 4.186 1.00 13.78 580 ASP B N 1
ATOM 9742 C CA . ASP B 1 560 ? -17.108 -10.824 4.033 1.00 14.60 580 ASP B CA 1
ATOM 9743 C C . ASP B 1 560 ? -16.370 -10.966 5.349 1.00 15.93 580 ASP B C 1
ATOM 9744 O O . ASP B 1 560 ? -16.673 -10.257 6.297 1.00 18.33 580 ASP B O 1
ATOM 9749 N N . ALA B 1 561 ? -15.348 -11.834 5.341 1.00 15.65 581 ALA B N 1
ATOM 9750 C CA . ALA B 1 561 ? -14.568 -12.049 6.557 1.00 15.32 581 ALA B CA 1
ATOM 9751 C C . ALA B 1 561 ? -13.460 -11.017 6.514 1.00 13.72 581 ALA B C 1
ATOM 9752 O O . ALA B 1 561 ? -13.021 -10.527 5.477 1.00 14.53 581 ALA B O 1
ATOM 9754 N N . SER B 1 562 ? -12.962 -10.739 7.716 1.00 14.21 582 SER B N 1
ATOM 9755 C CA . SER B 1 562 ? -11.779 -9.833 7.847 1.00 15.81 582 SER B CA 1
ATOM 9756 C C . SER B 1 562 ? -10.485 -10.578 7.790 1.00 15.76 582 SER B C 1
ATOM 9757 O O . SER B 1 562 ? -10.398 -11.747 7.963 1.00 14.88 582 SER B O 1
ATOM 9760 N N . GLN B 1 563 ? -9.419 -9.777 7.596 1.00 13.64 583 GLN B N 1
ATOM 9761 C CA . GLN B 1 563 ? -8.094 -10.299 7.696 1.00 14.18 583 GLN B CA 1
ATOM 9762 C C . GLN B 1 563 ? -7.817 -10.979 9.073 1.00 14.09 583 GLN B C 1
ATOM 9763 O O . GLN B 1 563 ? -7.215 -12.081 9.091 1.00 16.23 583 GLN B O 1
ATOM 9769 N N . GLU B 1 564 ? -8.301 -10.347 10.101 1.00 16.74 584 GLU B N 1
ATOM 9770 C CA . GLU B 1 564 ? -8.064 -10.854 11.477 1.00 16.98 584 GLU B CA 1
ATOM 9771 C C . GLU B 1 564 ? -8.826 -12.194 11.677 1.00 19.21 584 GLU B C 1
ATOM 9772 O O . GLU B 1 564 ? -8.374 -12.947 12.525 1.00 22.21 584 GLU B O 1
ATOM 9778 N N . GLN B 1 565 ? -9.923 -12.417 10.966 1.00 17.54 585 GLN B N 1
ATOM 9779 C CA . GLN B 1 565 ? -10.637 -13.689 11.013 1.00 18.80 585 GLN B CA 1
ATOM 9780 C C . GLN B 1 565 ? -10.057 -14.668 10.073 1.00 18.08 585 GLN B C 1
ATOM 9781 O O . GLN B 1 565 ? -10.656 -15.687 9.728 1.00 18.99 585 GLN B O 1
ATOM 9787 N N . THR B 1 566 ? -8.889 -14.445 9.437 1.00 16.81 586 THR B N 1
ATOM 9788 C CA . THR B 1 566 ? -8.348 -15.276 8.395 1.00 18.80 586 THR B CA 1
ATOM 9789 C C . THR B 1 566 ? -6.911 -15.617 8.777 1.00 21.48 586 THR B C 1
ATOM 9790 O O . THR B 1 566 ? -5.943 -14.815 8.512 1.00 22.09 586 THR B O 1
ATOM 9794 N N . ASP B 1 567 ? -6.709 -16.807 9.369 1.00 18.08 587 ASP B N 1
ATOM 9795 C CA . ASP B 1 567 ? -5.346 -17.237 9.755 1.00 19.08 587 ASP B CA 1
ATOM 9796 C C . ASP B 1 567 ? -4.552 -17.553 8.510 1.00 19.11 587 ASP B C 1
ATOM 9797 O O . ASP B 1 567 ? -4.799 -18.525 7.690 1.00 18.47 587 ASP B O 1
ATOM 9802 N N . VAL B 1 568 ? -3.505 -16.724 8.224 1.00 17.80 588 VAL B N 1
ATOM 9803 C CA . VAL B 1 568 ? -2.779 -16.887 6.987 1.00 18.50 588 VAL B CA 1
ATOM 9804 C C . VAL B 1 568 ? -1.994 -18.198 6.845 1.00 17.95 588 VAL B C 1
ATOM 9805 O O . VAL B 1 568 ? -1.874 -18.717 5.773 1.00 18.94 588 VAL B O 1
ATOM 9809 N N . GLU B 1 569 ? -1.493 -18.712 7.940 1.00 19.06 589 GLU B N 1
ATOM 9810 C CA . GLU B 1 569 ? -0.702 -19.930 7.861 1.00 21.25 589 GLU B CA 1
ATOM 9811 C C . GLU B 1 569 ? -1.610 -21.143 7.606 1.00 18.55 589 GLU B C 1
ATOM 9812 O O . GLU B 1 569 ? -1.281 -21.977 6.716 1.00 20.73 589 GLU B O 1
ATOM 9818 N N . SER B 1 570 ? -2.799 -21.154 8.256 1.00 18.86 590 SER B N 1
ATOM 9819 C CA . SER B 1 570 ? -3.775 -22.229 8.021 1.00 18.75 590 SER B CA 1
ATOM 9820 C C . SER B 1 570 ? -4.333 -22.189 6.630 1.00 20.26 590 SER B C 1
ATOM 9821 O O . SER B 1 570 ? -4.633 -23.166 5.986 1.00 20.97 590 SER B O 1
ATOM 9824 N N . MET B 1 571 ? -4.453 -20.985 6.020 1.00 17.57 591 MET B N 1
ATOM 9825 C CA . MET B 1 571 ? -4.910 -20.840 4.644 1.00 19.52 591 MET B CA 1
ATOM 9826 C C . MET B 1 571 ? -4.012 -21.376 3.581 1.00 18.07 591 MET B C 1
ATOM 9827 O O . MET B 1 571 ? -4.315 -21.706 2.464 1.00 16.81 591 MET B O 1
ATOM 9832 N N . ALA B 1 572 ? -2.702 -21.437 3.916 1.00 20.18 592 ALA B N 1
ATOM 9833 C CA . ALA B 1 572 ? -1.706 -21.917 2.935 1.00 19.89 592 ALA B CA 1
ATOM 9834 C C . ALA B 1 572 ? -1.920 -23.216 2.362 1.00 19.19 592 ALA B C 1
ATOM 9835 O O . ALA B 1 572 ? -1.661 -23.506 1.247 1.00 19.77 592 ALA B O 1
ATOM 9837 N N . VAL B 1 573 ? -2.526 -24.118 3.179 1.00 20.94 593 VAL B N 1
ATOM 9838 C CA . VAL B 1 573 ? -2.760 -25.411 2.623 1.00 20.00 593 VAL B CA 1
ATOM 9839 C C . VAL B 1 573 ? -3.837 -25.499 1.640 1.00 21.61 593 VAL B C 1
ATOM 9840 O O . VAL B 1 573 ? -4.082 -26.542 0.891 1.00 22.94 593 VAL B O 1
ATOM 9844 N N . LEU B 1 574 ? -4.650 -24.462 1.491 1.00 18.00 594 LEU B N 1
ATOM 9845 C CA . LEU B 1 574 ? -5.627 -24.409 0.457 1.00 16.91 594 LEU B CA 1
ATOM 9846 C C . LEU B 1 574 ? -5.120 -23.890 -0.880 1.00 19.09 594 LEU B C 1
ATOM 9847 O O . LEU B 1 574 ? -5.866 -23.785 -1.863 1.00 20.51 594 LEU B O 1
ATOM 9852 N N . GLU B 1 575 ? -3.832 -23.414 -0.910 1.00 17.39 595 GLU B N 1
ATOM 9853 C CA . GLU B 1 575 ? -3.328 -22.964 -2.215 1.00 17.73 595 GLU B CA 1
ATOM 9854 C C . GLU B 1 575 ? -3.330 -24.056 -3.292 1.00 19.15 595 GLU B C 1
ATOM 9855 O O . GLU B 1 575 ? -2.801 -25.141 -2.984 1.00 21.36 595 GLU B O 1
ATOM 9861 N N . PRO B 1 576 ? -3.890 -23.778 -4.414 1.00 21.78 596 PRO B N 1
ATOM 9862 C CA . PRO B 1 576 ? -3.904 -24.757 -5.545 1.00 23.46 596 PRO B CA 1
ATOM 9863 C C . PRO B 1 576 ? -2.503 -24.674 -6.139 1.00 28.51 596 PRO B C 1
ATOM 9864 O O . PRO B 1 576 ? -2.042 -23.560 -6.615 1.00 37.28 596 PRO B O 1
ATOM 9868 N N . VAL B 1 577 ? -1.721 -25.667 -5.915 1.00 25.79 597 VAL B N 1
ATOM 9869 C CA . VAL B 1 577 ? -0.549 -25.822 -6.677 1.00 27.97 597 VAL B CA 1
ATOM 9870 C C . VAL B 1 577 ? -0.711 -26.602 -7.989 1.00 25.74 597 VAL B C 1
ATOM 9871 O O . VAL B 1 577 ? 0.170 -26.547 -8.849 1.00 24.13 597 VAL B O 1
ATOM 9875 N N . ALA B 1 578 ? -1.807 -27.296 -8.136 1.00 19.57 598 ALA B N 1
ATOM 9876 C CA . ALA B 1 578 ? -2.165 -27.900 -9.390 1.00 18.74 598 ALA B CA 1
ATOM 9877 C C . ALA B 1 578 ? -3.673 -27.596 -9.503 1.00 20.68 598 ALA B C 1
ATOM 9878 O O . ALA B 1 578 ? -4.449 -27.799 -8.514 1.00 23.39 598 ALA B O 1
ATOM 9880 N N . ASP B 1 579 ? -4.074 -27.012 -10.592 1.00 15.75 599 ASP B N 1
ATOM 9881 C CA . ASP B 1 579 ? -5.506 -26.800 -10.863 1.00 14.32 599 ASP B CA 1
ATOM 9882 C C . ASP B 1 579 ? -5.682 -27.014 -12.325 1.00 14.51 599 ASP B C 1
ATOM 9883 O O . ASP B 1 579 ? -5.544 -26.119 -13.132 1.00 15.44 599 ASP B O 1
ATOM 9888 N N . GLY B 1 580 ? -6.065 -28.231 -12.675 1.00 13.24 600 GLY B N 1
ATOM 9889 C CA . GLY B 1 580 ? -6.263 -28.536 -14.064 1.00 13.37 600 GLY B CA 1
ATOM 9890 C C . GLY B 1 580 ? -7.372 -27.766 -14.765 1.00 13.77 600 GLY B C 1
ATOM 9891 O O . GLY B 1 580 ? -7.385 -27.527 -15.997 1.00 14.39 600 GLY B O 1
ATOM 9892 N N . PHE B 1 581 ? -8.331 -27.257 -13.975 1.00 13.51 601 PHE B N 1
ATOM 9893 C CA . PHE B 1 581 ? -9.375 -26.469 -14.501 1.00 12.67 601 PHE B CA 1
ATOM 9894 C C . PHE B 1 581 ? -8.932 -25.081 -15.000 1.00 13.30 601 PHE B C 1
ATOM 9895 O O . PHE B 1 581 ? -9.625 -24.499 -15.760 1.00 13.57 601 PHE B O 1
ATOM 9903 N N . ARG B 1 582 ? -7.762 -24.672 -14.540 1.00 14.63 602 ARG B N 1
ATOM 9904 C CA . ARG B 1 582 ? -7.108 -23.440 -15.071 1.00 15.09 602 ARG B CA 1
ATOM 9905 C C . ARG B 1 582 ? -5.809 -23.796 -15.809 1.00 15.65 602 ARG B C 1
ATOM 9906 O O . ARG B 1 582 ? -4.958 -22.920 -16.100 1.00 15.26 602 ARG B O 1
ATOM 9914 N N . ASN B 1 583 ? -5.553 -25.078 -16.139 1.00 14.35 603 ASN B N 1
ATOM 9915 C CA . ASN B 1 583 ? -4.393 -25.609 -16.801 1.00 15.51 603 ASN B CA 1
ATOM 9916 C C . ASN B 1 583 ? -3.109 -25.119 -16.083 1.00 17.10 603 ASN B C 1
ATOM 9917 O O . ASN B 1 583 ? -2.136 -24.731 -16.736 1.00 17.44 603 ASN B O 1
ATOM 9922 N N . TYR B 1 584 ? -3.131 -25.197 -14.752 1.00 14.82 604 TYR B N 1
ATOM 9923 C CA . TYR B 1 584 ? -2.099 -24.693 -13.937 1.00 16.94 604 TYR B CA 1
ATOM 9924 C C . TYR B 1 584 ? -1.395 -25.783 -13.204 1.00 17.04 604 TYR B C 1
ATOM 9925 O O . TYR B 1 584 ? -2.012 -26.624 -12.499 1.00 16.22 604 TYR B O 1
ATOM 9934 N N . LEU B 1 585 ? -0.023 -25.726 -13.266 1.00 18.59 605 LEU B N 1
ATOM 9935 C CA . LEU B 1 585 ? 0.820 -26.522 -12.385 1.00 22.42 605 LEU B CA 1
ATOM 9936 C C . LEU B 1 585 ? 2.002 -25.681 -11.892 1.00 25.28 605 LEU B C 1
ATOM 9937 O O . LEU B 1 585 ? 2.617 -24.997 -12.677 1.00 29.32 605 LEU B O 1
ATOM 9942 N N . LYS B 1 586 ? 2.114 -25.550 -10.625 1.00 26.79 606 LYS B N 1
ATOM 9943 C CA . LYS B 1 586 ? 3.069 -24.497 -10.000 1.00 27.85 606 LYS B CA 1
ATOM 9944 C C . LYS B 1 586 ? 4.419 -24.977 -10.229 1.00 35.62 606 LYS B C 1
ATOM 9945 O O . LYS B 1 586 ? 5.332 -24.106 -10.383 1.00 35.07 606 LYS B O 1
ATOM 9951 N N . GLY B 1 587 ? 4.630 -26.265 -10.166 1.00 35.25 607 GLY B N 1
ATOM 9952 C CA . GLY B 1 587 ? 6.002 -26.750 -10.518 1.00 41.38 607 GLY B CA 1
ATOM 9953 C C . GLY B 1 587 ? 5.932 -28.091 -11.121 1.00 45.94 607 GLY B C 1
ATOM 9954 O O . GLY B 1 587 ? 4.891 -28.488 -11.670 1.00 41.82 607 GLY B O 1
ATOM 9955 N N . LYS B 1 588 ? 7.012 -28.841 -10.990 1.00 51.71 608 LYS B N 1
ATOM 9956 C CA . LYS B 1 588 ? 7.098 -30.217 -11.551 1.00 59.10 608 LYS B CA 1
ATOM 9957 C C . LYS B 1 588 ? 6.766 -31.243 -10.428 1.00 53.36 608 LYS B C 1
ATOM 9958 O O . LYS B 1 588 ? 7.217 -31.073 -9.336 1.00 61.03 608 LYS B O 1
ATOM 9964 N N . TYR B 1 589 ? 5.919 -32.250 -10.642 1.00 42.09 609 TYR B N 1
ATOM 9965 C CA . TYR B 1 589 ? 5.557 -33.142 -9.520 1.00 44.51 609 TYR B CA 1
ATOM 9966 C C . TYR B 1 589 ? 5.802 -34.523 -10.053 1.00 49.06 609 TYR B C 1
ATOM 9967 O O . TYR B 1 589 ? 5.836 -34.698 -11.295 1.00 43.92 609 TYR B O 1
ATOM 9976 N N . ARG B 1 590 ? 5.853 -35.474 -9.135 1.00 56.93 610 ARG B N 1
ATOM 9977 C CA . ARG B 1 590 ? 6.069 -36.849 -9.478 1.00 67.33 610 ARG B CA 1
ATOM 9978 C C . ARG B 1 590 ? 4.723 -37.372 -10.007 1.00 60.97 610 ARG B C 1
ATOM 9979 O O . ARG B 1 590 ? 4.701 -38.166 -10.964 1.00 61.41 610 ARG B O 1
ATOM 9987 N N . VAL B 1 591 ? 3.610 -36.900 -9.460 1.00 49.40 611 VAL B N 1
ATOM 9988 C CA . VAL B 1 591 ? 2.294 -37.519 -9.807 1.00 43.24 611 VAL B CA 1
ATOM 9989 C C . VAL B 1 591 ? 1.868 -36.853 -11.120 1.00 29.28 611 VAL B C 1
ATOM 9990 O O . VAL B 1 591 ? 1.989 -35.685 -11.220 1.00 31.80 611 VAL B O 1
ATOM 9994 N N . PRO B 1 592 ? 1.419 -37.617 -12.118 1.00 29.45 612 PRO B N 1
ATOM 9995 C CA . PRO B 1 592 ? 1.079 -36.966 -13.440 1.00 23.70 612 PRO B CA 1
ATOM 9996 C C . PRO B 1 592 ? -0.146 -36.033 -13.331 1.00 21.60 612 PRO B C 1
ATOM 9997 O O . PRO B 1 592 ? -1.002 -36.213 -12.431 1.00 20.25 612 PRO B O 1
ATOM 10001 N N . ALA B 1 593 ? -0.095 -34.981 -14.158 1.00 20.15 613 ALA B N 1
ATOM 10002 C CA . ALA B 1 593 ? -1.058 -33.885 -13.988 1.00 18.68 613 ALA B CA 1
ATOM 10003 C C . ALA B 1 593 ? -2.525 -34.328 -14.066 1.00 16.86 613 ALA B C 1
ATOM 10004 O O . ALA B 1 593 ? -3.375 -33.776 -13.391 1.00 16.44 613 ALA B O 1
ATOM 10006 N N . GLU B 1 594 ? -2.811 -35.383 -14.854 1.00 16.42 614 GLU B N 1
ATOM 10007 C CA . GLU B 1 594 ? -4.193 -35.832 -14.906 1.00 15.28 614 GLU B CA 1
ATOM 10008 C C . GLU B 1 594 ? -4.654 -36.501 -13.655 1.00 16.67 614 GLU B C 1
ATOM 10009 O O . GLU B 1 594 ? -5.861 -36.484 -13.345 1.00 16.78 614 GLU B O 1
ATOM 10015 N N . VAL B 1 595 ? -3.742 -37.133 -12.916 1.00 15.73 615 VAL B N 1
ATOM 10016 C CA . VAL B 1 595 ? -4.068 -37.658 -11.578 1.00 17.77 615 VAL B CA 1
ATOM 10017 C C . VAL B 1 595 ? -4.368 -36.544 -10.619 1.00 17.18 615 VAL B C 1
ATOM 10018 O O . VAL B 1 595 ? -5.330 -36.654 -9.831 1.00 15.40 615 VAL B O 1
ATOM 10022 N N . LEU B 1 596 ? -3.619 -35.455 -10.743 1.00 16.27 616 LEU B N 1
ATOM 10023 C CA . LEU B 1 596 ? -3.890 -34.285 -9.918 1.00 16.21 616 LEU B CA 1
ATOM 10024 C C . LEU B 1 596 ? -5.252 -33.642 -10.222 1.00 16.62 616 LEU B C 1
ATOM 10025 O O . LEU B 1 596 ? -5.918 -33.066 -9.351 1.00 16.96 616 LEU B O 1
ATOM 10030 N N . LEU B 1 597 ? -5.638 -33.681 -11.513 1.00 14.49 617 LEU B N 1
ATOM 10031 C CA . LEU B 1 597 ? -6.944 -33.159 -11.907 1.00 14.24 617 LEU B CA 1
ATOM 10032 C C . LEU B 1 597 ? -8.050 -33.982 -11.267 1.00 14.25 617 LEU B C 1
ATOM 10033 O O . LEU B 1 597 ? -9.004 -33.432 -10.737 1.00 13.54 617 LEU B O 1
ATOM 10038 N N . VAL B 1 598 ? -7.972 -35.333 -11.367 1.00 14.97 618 VAL B N 1
ATOM 10039 C CA . VAL B 1 598 ? -8.996 -36.124 -10.731 1.00 13.76 618 VAL B CA 1
ATOM 10040 C C . VAL B 1 598 ? -9.017 -35.907 -9.199 1.00 13.98 618 VAL B C 1
ATOM 10041 O O . VAL B 1 598 ? -10.130 -35.867 -8.605 1.00 14.50 618 VAL B O 1
ATOM 10045 N N . ASP B 1 599 ? -7.857 -35.745 -8.607 1.00 14.53 619 ASP B N 1
ATOM 10046 C CA . ASP B 1 599 ? -7.827 -35.442 -7.146 1.00 15.08 619 ASP B CA 1
ATOM 10047 C C . ASP B 1 599 ? -8.555 -34.123 -6.812 1.00 14.55 619 ASP B C 1
ATOM 10048 O O . ASP B 1 599 ? -9.336 -34.083 -5.885 1.00 14.89 619 ASP B O 1
ATOM 10053 N N . LYS B 1 600 ? -8.340 -33.100 -7.612 1.00 14.77 620 LYS B N 1
ATOM 10054 C CA . LYS B 1 600 ? -8.975 -31.814 -7.423 1.00 14.66 620 LYS B CA 1
ATOM 10055 C C . LYS B 1 600 ? -10.507 -31.948 -7.637 1.00 14.35 620 LYS B C 1
ATOM 10056 O O . LYS B 1 600 ? -11.320 -31.413 -6.896 1.00 14.11 620 LYS B O 1
ATOM 10062 N N . ALA B 1 601 ? -10.921 -32.677 -8.708 1.00 13.27 621 ALA B N 1
ATOM 10063 C CA . ALA B 1 601 ? -12.320 -32.929 -8.889 1.00 13.55 621 ALA B CA 1
ATOM 10064 C C . ALA B 1 601 ? -12.944 -33.666 -7.674 1.00 12.86 621 ALA B C 1
ATOM 10065 O O . ALA B 1 601 ? -14.073 -33.299 -7.276 1.00 13.17 621 ALA B O 1
ATOM 10067 N N . GLN B 1 602 ? -12.191 -34.603 -7.055 1.00 13.54 622 GLN B N 1
ATOM 10068 C CA . GLN B 1 602 ? -12.740 -35.254 -5.871 1.00 13.84 622 GLN B CA 1
ATOM 10069 C C . GLN B 1 602 ? -12.919 -34.261 -4.723 1.00 14.34 622 GLN B C 1
ATOM 10070 O O . GLN B 1 602 ? -13.947 -34.283 -4.076 1.00 15.90 622 GLN B O 1
ATOM 10076 N N . LEU B 1 603 ? -11.964 -33.379 -4.546 1.00 15.25 623 LEU B N 1
ATOM 10077 C CA . LEU B 1 603 ? -12.111 -32.365 -3.494 1.00 15.10 623 LEU B CA 1
ATOM 10078 C C . LEU B 1 603 ? -13.276 -31.412 -3.749 1.00 13.98 623 LEU B C 1
ATOM 10079 O O . LEU B 1 603 ? -13.948 -30.964 -2.856 1.00 14.40 623 LEU B O 1
ATOM 10084 N N . LEU B 1 604 ? -13.522 -31.084 -5.070 1.00 13.05 624 LEU B N 1
ATOM 10085 C CA . LEU B 1 604 ? -14.638 -30.351 -5.411 1.00 13.01 624 LEU B CA 1
ATOM 10086 C C . LEU B 1 604 ? -16.017 -30.982 -5.432 1.00 12.49 624 LEU B C 1
ATOM 10087 O O . LEU B 1 604 ? -17.064 -30.363 -5.694 1.00 13.74 624 LEU B O 1
ATOM 10092 N N . THR B 1 605 ? -15.943 -32.259 -5.134 1.00 13.32 625 THR B N 1
ATOM 10093 C CA . THR B 1 605 ? -17.137 -33.136 -5.074 1.00 14.29 625 THR B CA 1
ATOM 10094 C C . THR B 1 605 ? -17.770 -33.445 -6.446 1.00 12.70 625 THR B C 1
ATOM 10095 O O . THR B 1 605 ? -18.974 -33.752 -6.533 1.00 14.87 625 THR B O 1
ATOM 10099 N N . LEU B 1 606 ? -16.987 -33.374 -7.491 1.00 12.79 626 LEU B N 1
ATOM 10100 C CA . LEU B 1 606 ? -17.482 -33.548 -8.864 1.00 13.94 626 LEU B CA 1
ATOM 10101 C C . LEU B 1 606 ? -17.414 -35.017 -9.299 1.00 15.34 626 LEU B C 1
ATOM 10102 O O . LEU B 1 606 ? -16.463 -35.679 -9.013 1.00 17.55 626 LEU B O 1
ATOM 10107 N N . SER B 1 607 ? -18.426 -35.327 -10.062 1.00 13.64 627 SER B N 1
ATOM 10108 C CA . SER B 1 607 ? -18.380 -36.653 -10.751 1.00 13.98 627 SER B CA 1
ATOM 10109 C C . SER B 1 607 ? -17.517 -36.414 -12.034 1.00 13.91 627 SER B C 1
ATOM 10110 O O . SER B 1 607 ? -17.141 -35.343 -12.458 1.00 13.52 627 SER B O 1
ATOM 10113 N N . ALA B 1 608 ? -17.272 -37.538 -12.695 1.00 13.34 628 ALA B N 1
ATOM 10114 C CA . ALA B 1 608 ? -16.563 -37.456 -13.973 1.00 13.35 628 ALA B CA 1
ATOM 10115 C C . ALA B 1 608 ? -17.266 -36.667 -15.072 1.00 13.76 628 ALA B C 1
ATOM 10116 O O . ALA B 1 608 ? -16.621 -35.858 -15.738 1.00 13.55 628 ALA B O 1
ATOM 10118 N N . PRO B 1 609 ? -18.561 -36.808 -15.293 1.00 13.26 629 PRO B N 1
ATOM 10119 C CA . PRO B 1 609 ? -19.205 -36.007 -16.266 1.00 12.48 629 PRO B CA 1
ATOM 10120 C C . PRO B 1 609 ? -19.126 -34.506 -15.859 1.00 13.61 629 PRO B C 1
ATOM 10121 O O . PRO B 1 609 ? -18.972 -33.662 -16.717 1.00 13.21 629 PRO B O 1
ATOM 10125 N N . GLU B 1 610 ? -19.283 -34.234 -14.542 1.00 12.61 630 GLU B N 1
ATOM 10126 C CA . GLU B 1 610 ? -19.191 -32.813 -14.167 1.00 12.82 630 GLU B CA 1
ATOM 10127 C C . GLU B 1 610 ? -17.789 -32.276 -14.375 1.00 12.44 630 GLU B C 1
ATOM 10128 O O . GLU B 1 610 ? -17.688 -31.104 -14.853 1.00 12.77 630 GLU B O 1
ATOM 10134 N N . MET B 1 611 ? -16.758 -33.012 -14.052 1.00 13.12 631 MET B N 1
ATOM 10135 C CA . MET B 1 611 ? -15.403 -32.584 -14.228 1.00 12.56 631 MET B CA 1
ATOM 10136 C C . MET B 1 611 ? -15.221 -32.265 -15.720 1.00 13.16 631 MET B C 1
ATOM 10137 O O . MET B 1 611 ? -14.635 -31.237 -16.125 1.00 13.20 631 MET B O 1
ATOM 10142 N N . THR B 1 612 ? -15.690 -33.167 -16.599 1.00 12.60 632 THR B N 1
ATOM 10143 C CA . THR B 1 612 ? -15.523 -33.075 -18.018 1.00 12.91 632 THR B CA 1
ATOM 10144 C C . THR B 1 612 ? -16.127 -31.788 -18.596 1.00 12.54 632 THR B C 1
ATOM 10145 O O . THR B 1 612 ? -15.537 -31.013 -19.314 1.00 12.87 632 THR B O 1
ATOM 10149 N N . VAL B 1 613 ? -17.425 -31.583 -18.275 1.00 12.52 633 VAL B N 1
ATOM 10150 C CA . VAL B 1 613 ? -18.100 -30.432 -18.818 1.00 11.78 633 VAL B CA 1
ATOM 10151 C C . VAL B 1 613 ? -17.544 -29.133 -18.286 1.00 13.04 633 VAL B C 1
ATOM 10152 O O . VAL B 1 613 ? -17.424 -28.161 -19.047 1.00 13.53 633 VAL B O 1
ATOM 10158 N N . LEU B 1 614 ? -17.221 -29.132 -17.022 1.00 12.68 634 LEU B N 1
ATOM 10159 C CA . LEU B 1 614 ? -16.646 -27.946 -16.423 1.00 12.27 634 LEU B CA 1
ATOM 10160 C C . LEU B 1 614 ? -15.351 -27.531 -17.100 1.00 13.38 634 LEU B C 1
ATOM 10161 O O . LEU B 1 614 ? -15.138 -26.340 -17.421 1.00 12.53 634 LEU B O 1
ATOM 10166 N N . LEU B 1 615 ? -14.462 -28.469 -17.229 1.00 12.94 635 LEU B N 1
ATOM 10167 C CA . LEU B 1 615 ? -13.123 -28.168 -17.802 1.00 13.10 635 LEU B CA 1
ATOM 10168 C C . LEU B 1 615 ? -13.274 -27.675 -19.241 1.00 13.86 635 LEU B C 1
ATOM 10169 O O . LEU B 1 615 ? -12.696 -26.676 -19.614 1.00 13.71 635 LEU B O 1
ATOM 10174 N N . GLY B 1 616 ? -14.081 -28.401 -20.041 1.00 12.50 636 GLY B N 1
ATOM 10175 C CA . GLY B 1 616 ? -14.218 -27.925 -21.439 1.00 13.79 636 GLY B CA 1
ATOM 10176 C C . GLY B 1 616 ? -14.836 -26.574 -21.574 1.00 13.45 636 GLY B C 1
ATOM 10177 O O . GLY B 1 616 ? -14.472 -25.838 -22.454 1.00 14.63 636 GLY B O 1
ATOM 10178 N N . GLY B 1 617 ? -15.735 -26.224 -20.684 1.00 12.48 637 GLY B N 1
ATOM 10179 C CA . GLY B 1 617 ? -16.247 -24.891 -20.733 1.00 14.16 637 GLY B CA 1
ATOM 10180 C C . GLY B 1 617 ? -15.303 -23.843 -20.249 1.00 14.09 637 GLY B C 1
ATOM 10181 O O . GLY B 1 617 ? -15.187 -22.776 -20.833 1.00 13.80 637 GLY B O 1
ATOM 10182 N N . LEU B 1 618 ? -14.625 -24.085 -19.127 1.00 13.00 638 LEU B N 1
ATOM 10183 C CA . LEU B 1 618 ? -13.637 -23.119 -18.576 1.00 13.88 638 LEU B CA 1
ATOM 10184 C C . LEU B 1 618 ? -12.544 -22.842 -19.646 1.00 13.99 638 LEU B C 1
ATOM 10185 O O . LEU B 1 618 ? -12.136 -21.665 -19.805 1.00 14.95 638 LEU B O 1
ATOM 10190 N N . ARG B 1 619 ? -12.121 -23.821 -20.424 1.00 12.31 639 ARG B N 1
ATOM 10191 C CA . ARG B 1 619 ? -11.087 -23.597 -21.475 1.00 14.35 639 ARG B CA 1
ATOM 10192 C C . ARG B 1 619 ? -11.506 -22.564 -22.473 1.00 16.84 639 ARG B C 1
ATOM 10193 O O . ARG B 1 619 ? -10.772 -21.655 -22.748 1.00 18.93 639 ARG B O 1
ATOM 10201 N N . VAL B 1 620 ? -12.748 -22.632 -22.944 1.00 14.86 640 VAL B N 1
ATOM 10202 C CA . VAL B 1 620 ? -13.229 -21.689 -23.949 1.00 15.35 640 VAL B CA 1
ATOM 10203 C C . VAL B 1 620 ? -13.668 -20.377 -23.415 1.00 18.34 640 VAL B C 1
ATOM 10204 O O . VAL B 1 620 ? -13.790 -19.447 -24.192 1.00 18.94 640 VAL B O 1
ATOM 10208 N N . LEU B 1 621 ? -13.866 -20.262 -22.134 1.00 15.91 641 LEU B N 1
ATOM 10209 C CA . LEU B 1 621 ? -14.179 -19.016 -21.480 1.00 16.11 641 LEU B CA 1
ATOM 10210 C C . LEU B 1 621 ? -12.984 -18.162 -21.104 1.00 18.94 641 LEU B C 1
ATOM 10211 O O . LEU B 1 621 ? -13.173 -17.065 -20.625 1.00 20.90 641 LEU B O 1
ATOM 10216 N N . GLY B 1 622 ? -11.767 -18.675 -21.208 1.00 16.98 642 GLY B N 1
ATOM 10217 C CA . GLY B 1 622 ? -10.561 -17.912 -20.866 1.00 18.48 642 GLY B CA 1
ATOM 10218 C C . GLY B 1 622 ? -10.166 -17.999 -19.461 1.00 18.30 642 GLY B C 1
ATOM 10219 O O . GLY B 1 622 ? -9.530 -17.131 -18.904 1.00 18.20 642 GLY B O 1
ATOM 10220 N N . ALA B 1 623 ? -10.452 -19.136 -18.778 1.00 15.88 643 ALA B N 1
ATOM 10221 C CA . ALA B 1 623 ? -10.063 -19.317 -17.441 1.00 15.14 643 ALA B CA 1
ATOM 10222 C C . ALA B 1 623 ? -8.619 -19.765 -17.189 1.00 14.69 643 ALA B C 1
ATOM 10223 O O . ALA B 1 623 ? -8.225 -19.817 -16.022 1.00 17.23 643 ALA B O 1
ATOM 10225 N N . ASN B 1 624 ? -7.867 -20.108 -18.231 1.00 14.76 644 ASN B N 1
ATOM 10226 C CA . ASN B 1 624 ? -6.518 -20.552 -18.020 1.00 15.51 644 ASN B CA 1
ATOM 10227 C C . ASN B 1 624 ? -5.670 -19.444 -17.303 1.00 15.85 644 ASN B C 1
ATOM 10228 O O . ASN B 1 624 ? -5.770 -18.246 -17.714 1.00 17.31 644 ASN B O 1
ATOM 10233 N N . VAL B 1 625 ? -4.835 -19.873 -16.389 1.00 16.33 645 VAL B N 1
ATOM 10234 C CA . VAL B 1 625 ? -3.784 -18.977 -15.820 1.00 17.58 645 VAL B CA 1
ATOM 10235 C C . VAL B 1 625 ? -2.934 -18.463 -16.976 1.00 20.27 645 VAL B C 1
ATOM 10236 O O . VAL B 1 625 ? -2.533 -19.178 -17.868 1.00 20.59 645 VAL B O 1
ATOM 10240 N N . GLY B 1 626 ? -2.634 -17.182 -16.883 1.00 21.97 646 GLY B N 1
ATOM 10241 C CA . GLY B 1 626 ? -1.735 -16.511 -17.841 1.00 26.32 646 GLY B CA 1
ATOM 10242 C C . GLY B 1 626 ? -2.245 -16.424 -19.229 1.00 29.83 646 GLY B C 1
ATOM 10243 O O . GLY B 1 626 ? -1.457 -16.281 -20.169 1.00 28.81 646 GLY B O 1
ATOM 10244 N N . GLN B 1 627 ? -3.541 -16.598 -19.432 1.00 27.16 647 GLN B N 1
ATOM 10245 C CA . GLN B 1 627 ? -4.056 -16.635 -20.774 1.00 33.61 647 GLN B CA 1
ATOM 10246 C C . GLN B 1 627 ? -3.392 -17.730 -21.728 1.00 31.56 647 GLN B C 1
ATOM 10247 O O . GLN B 1 627 ? -3.271 -17.562 -22.913 1.00 29.93 647 GLN B O 1
ATOM 10253 N N . SER B 1 628 ? -2.884 -18.795 -21.143 1.00 25.98 648 SER B N 1
ATOM 10254 C CA . SER B 1 628 ? -2.220 -19.885 -21.888 1.00 23.63 648 SER B CA 1
ATOM 10255 C C . SER B 1 628 ? -3.188 -20.292 -22.924 1.00 21.62 648 SER B C 1
ATOM 10256 O O . SER B 1 628 ? -4.394 -20.422 -22.668 1.00 22.60 648 SER B O 1
ATOM 10259 N N . ARG B 1 629 ? -2.719 -20.631 -24.143 1.00 20.13 649 ARG B N 1
ATOM 10260 C CA . ARG B 1 629 ? -3.557 -21.144 -25.167 1.00 21.45 649 ARG B CA 1
ATOM 10261 C C . ARG B 1 629 ? -3.699 -22.701 -25.073 1.00 17.40 649 ARG B C 1
ATOM 10262 O O . ARG B 1 629 ? -4.472 -23.260 -25.930 1.00 17.41 649 ARG B O 1
ATOM 10270 N N . HIS B 1 630 ? -3.055 -23.313 -24.117 1.00 16.36 650 HIS B N 1
ATOM 10271 C CA . HIS B 1 630 ? -3.098 -24.770 -24.058 1.00 16.80 650 HIS B CA 1
ATOM 10272 C C . HIS B 1 630 ? -4.566 -25.202 -23.787 1.00 15.53 650 HIS B C 1
ATOM 10273 O O . HIS B 1 630 ? -5.188 -24.778 -22.776 1.00 15.98 650 HIS B O 1
ATOM 10280 N N . GLY B 1 631 ? -5.095 -26.071 -24.626 1.00 16.25 651 GLY B N 1
ATOM 10281 C CA . GLY B 1 631 ? -6.484 -26.544 -24.496 1.00 14.87 651 GLY B CA 1
ATOM 10282 C C . GLY B 1 631 ? -7.542 -25.604 -24.881 1.00 15.39 651 GLY B C 1
ATOM 10283 O O . GLY B 1 631 ? -8.747 -25.937 -24.794 1.00 15.50 651 GLY B O 1
ATOM 10284 N N . VAL B 1 632 ? -7.195 -24.419 -25.447 1.00 14.66 652 VAL B N 1
ATOM 10285 C CA . VAL B 1 632 ? -8.138 -23.477 -25.898 1.00 15.77 652 VAL B CA 1
ATOM 10286 C C . VAL B 1 632 ? -8.565 -23.740 -27.302 1.00 17.37 652 VAL B C 1
ATOM 10287 O O . VAL B 1 632 ? -8.180 -23.066 -28.250 1.00 17.61 652 VAL B O 1
ATOM 10291 N N . PHE B 1 633 ? -9.300 -24.853 -27.431 1.00 15.54 653 PHE B N 1
ATOM 10292 C CA . PHE B 1 633 ? -9.611 -25.396 -28.767 1.00 14.71 653 PHE B CA 1
ATOM 10293 C C . PHE B 1 633 ? -10.858 -24.792 -29.374 1.00 15.90 653 PHE B C 1
ATOM 10294 O O . PHE B 1 633 ? -11.909 -25.448 -29.560 1.00 19.58 653 PHE B O 1
ATOM 10302 N N . THR B 1 634 ? -10.814 -23.487 -29.660 1.00 17.44 654 THR B N 1
ATOM 10303 C CA . THR B 1 634 ? -11.838 -22.725 -30.194 1.00 17.09 654 THR B CA 1
ATOM 10304 C C . THR B 1 634 ? -11.294 -21.504 -30.963 1.00 17.43 654 THR B C 1
ATOM 10305 O O . THR B 1 634 ? -10.245 -21.007 -30.581 1.00 20.16 654 THR B O 1
ATOM 10309 N N . ALA B 1 635 ? -12.072 -21.118 -31.982 1.00 18.08 655 ALA B N 1
ATOM 10310 C CA . ALA B 1 635 ? -11.791 -19.773 -32.574 1.00 21.52 655 ALA B CA 1
ATOM 10311 C C . ALA B 1 635 ? -12.730 -18.717 -32.080 1.00 26.73 655 ALA B C 1
ATOM 10312 O O . ALA B 1 635 ? -12.706 -17.541 -32.551 1.00 28.11 655 ALA B O 1
ATOM 10314 N N . ARG B 1 636 ? -13.534 -19.047 -31.062 1.00 22.94 656 ARG B N 1
ATOM 10315 C CA . ARG B 1 636 ? -14.466 -18.046 -30.486 1.00 24.32 656 ARG B CA 1
ATOM 10316 C C . ARG B 1 636 ? -14.306 -18.073 -28.959 1.00 22.35 656 ARG B C 1
ATOM 10317 O O . ARG B 1 636 ? -15.208 -18.569 -28.173 1.00 22.61 656 ARG B O 1
ATOM 10325 N N . GLU B 1 637 ? -13.134 -17.698 -28.546 1.00 21.41 657 GLU B N 1
ATOM 10326 C CA . GLU B 1 637 ? -12.859 -17.577 -27.116 1.00 24.07 657 GLU B CA 1
ATOM 10327 C C . GLU B 1 637 ? -13.883 -16.608 -26.462 1.00 23.07 657 GLU B C 1
ATOM 10328 O O . GLU B 1 637 ? -14.365 -15.627 -27.054 1.00 22.13 657 GLU B O 1
ATOM 10334 N N . GLN B 1 638 ? -14.274 -16.934 -25.220 1.00 19.74 658 GLN B N 1
ATOM 10335 C CA . GLN B 1 638 ? -15.219 -16.107 -24.501 1.00 18.46 658 GLN B CA 1
ATOM 10336 C C . GLN B 1 638 ? -16.670 -16.309 -24.918 1.00 17.64 658 GLN B C 1
ATOM 10337 O O . GLN B 1 638 ? -17.567 -15.618 -24.481 1.00 18.56 658 GLN B O 1
ATOM 10343 N N . ALA B 1 639 ? -16.897 -17.328 -25.732 1.00 17.82 659 ALA B N 1
ATOM 10344 C CA . ALA B 1 639 ? -18.227 -17.782 -26.092 1.00 15.98 659 ALA B CA 1
ATOM 10345 C C . ALA B 1 639 ? -18.423 -19.164 -25.509 1.00 17.38 659 ALA B C 1
ATOM 10346 O O . ALA B 1 639 ? -17.516 -20.028 -25.572 1.00 17.84 659 ALA B O 1
ATOM 10348 N N . LEU B 1 640 ? -19.592 -19.394 -24.919 1.00 16.77 660 LEU B N 1
ATOM 10349 C CA . LEU B 1 640 ? -19.836 -20.660 -24.207 1.00 17.13 660 LEU B CA 1
ATOM 10350 C C . LEU B 1 640 ? -20.353 -21.687 -25.227 1.00 16.50 660 LEU B C 1
ATOM 10351 O O . LEU B 1 640 ? -21.586 -21.697 -25.605 1.00 17.34 660 LEU B O 1
ATOM 10356 N N . THR B 1 641 ? -19.427 -22.477 -25.713 1.00 16.95 661 THR B N 1
ATOM 10357 C CA . THR B 1 641 ? -19.779 -23.511 -26.765 1.00 16.31 661 THR B CA 1
ATOM 10358 C C . THR B 1 641 ? -19.097 -24.801 -26.349 1.00 16.47 661 THR B C 1
ATOM 10359 O O . THR B 1 641 ? -18.234 -24.779 -25.448 1.00 16.42 661 THR B O 1
ATOM 10363 N N . ASN B 1 642 ? -19.490 -25.896 -27.006 1.00 15.82 662 ASN B N 1
ATOM 10364 C CA . ASN B 1 642 ? -18.811 -27.147 -26.846 1.00 16.05 662 ASN B CA 1
ATOM 10365 C C . ASN B 1 642 ? -17.620 -27.364 -27.754 1.00 15.65 662 ASN B C 1
ATOM 10366 O O . ASN B 1 642 ? -17.135 -28.515 -27.987 1.00 15.22 662 ASN B O 1
ATOM 10371 N N . ASP B 1 643 ? -17.039 -26.276 -28.273 1.00 15.60 663 ASP B N 1
ATOM 10372 C CA . ASP B 1 643 ? -15.893 -26.404 -29.195 1.00 15.85 663 ASP B CA 1
ATOM 10373 C C . ASP B 1 643 ? -14.732 -27.226 -28.648 1.00 15.76 663 ASP B C 1
ATOM 10374 O O . ASP B 1 643 ? -14.017 -27.890 -29.376 1.00 15.81 663 ASP B O 1
ATOM 10379 N N . PHE B 1 644 ? -14.465 -27.204 -27.315 1.00 13.49 664 PHE B N 1
ATOM 10380 C CA . PHE B 1 644 ? -13.366 -27.922 -26.745 1.00 13.71 664 PHE B CA 1
ATOM 10381 C C . PHE B 1 644 ? -13.483 -29.421 -27.188 1.00 14.17 664 PHE B C 1
ATOM 10382 O O . PHE B 1 644 ? -12.506 -30.040 -27.623 1.00 13.71 664 PHE B O 1
ATOM 10390 N N . PHE B 1 645 ? -14.700 -29.947 -27.051 1.00 13.10 665 PHE B N 1
ATOM 10391 C CA . PHE B 1 645 ? -14.915 -31.368 -27.291 1.00 13.41 665 PHE B CA 1
ATOM 10392 C C . PHE B 1 645 ? -14.883 -31.692 -28.752 1.00 15.70 665 PHE B C 1
ATOM 10393 O O . PHE B 1 645 ? -14.294 -32.689 -29.192 1.00 15.20 665 PHE B O 1
ATOM 10401 N N . VAL B 1 646 ? -15.541 -30.849 -29.555 1.00 14.23 666 VAL B N 1
ATOM 10402 C CA . VAL B 1 646 ? -15.588 -31.147 -31.029 1.00 14.90 666 VAL B CA 1
ATOM 10403 C C . VAL B 1 646 ? -14.170 -31.122 -31.565 1.00 16.51 666 VAL B C 1
ATOM 10404 O O . VAL B 1 646 ? -13.761 -32.012 -32.356 1.00 16.90 666 VAL B O 1
ATOM 10408 N N . ASN B 1 647 ? -13.354 -30.105 -31.253 1.00 15.21 667 ASN B N 1
ATOM 10409 C CA . ASN B 1 647 ? -11.996 -30.013 -31.760 1.00 15.31 667 ASN B CA 1
ATOM 10410 C C . ASN B 1 647 ? -11.076 -31.058 -31.163 1.00 16.08 667 ASN B C 1
ATOM 10411 O O . ASN B 1 647 ? -10.228 -31.618 -31.864 1.00 16.65 667 ASN B O 1
ATOM 10416 N N . LEU B 1 648 ? -11.244 -31.370 -29.826 1.00 14.96 668 LEU B N 1
ATOM 10417 C CA . LEU B 1 648 ? -10.345 -32.321 -29.243 1.00 15.40 668 LEU B CA 1
ATOM 10418 C C . LEU B 1 648 ? -10.535 -33.703 -29.994 1.00 15.74 668 LEU B C 1
ATOM 10419 O O . LEU B 1 648 ? -9.551 -34.411 -30.244 1.00 15.13 668 LEU B O 1
ATOM 10424 N N . LEU B 1 649 ? -11.791 -34.019 -30.321 1.00 14.44 669 LEU B N 1
ATOM 10425 C CA . LEU B 1 649 ? -12.083 -35.348 -30.884 1.00 14.82 669 LEU B CA 1
ATOM 10426 C C . LEU B 1 649 ? -11.906 -35.418 -32.417 1.00 16.15 669 LEU B C 1
ATOM 10427 O O . LEU B 1 649 ? -12.186 -36.473 -33.000 1.00 15.61 669 LEU B O 1
ATOM 10432 N N . ASP B 1 650 ? -11.472 -34.370 -33.070 1.00 15.31 670 ASP B N 1
ATOM 10433 C CA . ASP B 1 650 ? -11.399 -34.349 -34.538 1.00 16.60 670 ASP B CA 1
ATOM 10434 C C . ASP B 1 650 ? -10.148 -35.180 -34.936 1.00 16.30 670 ASP B C 1
ATOM 10435 O O . ASP B 1 650 ? -9.002 -34.881 -34.660 1.00 15.91 670 ASP B O 1
ATOM 10440 N N . MET B 1 651 ? -10.406 -36.302 -35.619 1.00 16.47 671 MET B N 1
ATOM 10441 C CA . MET B 1 651 ? -9.309 -37.169 -36.073 1.00 16.59 671 MET B CA 1
ATOM 10442 C C . MET B 1 651 ? -8.486 -36.580 -37.209 1.00 17.93 671 MET B C 1
ATOM 10443 O O . MET B 1 651 ? -7.384 -37.111 -37.511 1.00 17.17 671 MET B O 1
ATOM 10448 N N . GLY B 1 652 ? -8.938 -35.430 -37.692 1.00 18.06 672 GLY B N 1
ATOM 10449 C CA . GLY B 1 652 ? -8.084 -34.710 -38.630 1.00 18.90 672 GLY B CA 1
ATOM 10450 C C . GLY B 1 652 ? -6.893 -34.049 -38.028 1.00 20.63 672 GLY B C 1
ATOM 10451 O O . GLY B 1 652 ? -6.018 -33.559 -38.799 1.00 20.90 672 GLY B O 1
ATOM 10452 N N . THR B 1 653 ? -6.722 -34.116 -36.729 1.00 17.67 673 THR B N 1
ATOM 10453 C CA . THR B 1 653 ? -5.575 -33.580 -35.979 1.00 18.96 673 THR B CA 1
ATOM 10454 C C . THR B 1 653 ? -4.804 -34.682 -35.401 1.00 21.63 673 THR B C 1
ATOM 10455 O O . THR B 1 653 ? -5.404 -35.553 -34.689 1.00 20.27 673 THR B O 1
ATOM 10459 N N . GLU B 1 654 ? -3.492 -34.668 -35.527 1.00 18.11 674 GLU B N 1
ATOM 10460 C CA . GLU B 1 654 ? -2.554 -35.606 -34.991 1.00 19.39 674 GLU B CA 1
ATOM 10461 C C . GLU B 1 654 ? -1.790 -34.925 -33.860 1.00 18.79 674 GLU B C 1
ATOM 10462 O O . GLU B 1 654 ? -1.401 -33.759 -34.033 1.00 20.23 674 GLU B O 1
ATOM 10468 N N . TRP B 1 655 ? -1.515 -35.607 -32.735 1.00 16.62 675 TRP B N 1
ATOM 10469 C CA . TRP B 1 655 ? -0.881 -35.008 -31.639 1.00 18.45 675 TRP B CA 1
ATOM 10470 C C . TRP B 1 655 ? 0.440 -35.649 -31.333 1.00 20.20 675 TRP B C 1
ATOM 10471 O O . TRP B 1 655 ? 0.571 -36.912 -31.367 1.00 18.81 675 TRP B O 1
ATOM 10482 N N . LYS B 1 656 ? 1.434 -34.838 -30.950 1.00 19.46 676 LYS B N 1
ATOM 10483 C CA . LYS B 1 656 ? 2.769 -35.308 -30.539 1.00 19.61 676 LYS B CA 1
ATOM 10484 C C . LYS B 1 656 ? 3.368 -34.482 -29.486 1.00 19.99 676 LYS B C 1
ATOM 10485 O O . LYS B 1 656 ? 3.173 -33.291 -29.476 1.00 20.58 676 LYS B O 1
ATOM 10491 N N . PRO B 1 657 ? 4.113 -35.046 -28.520 1.00 20.10 677 PRO B N 1
ATOM 10492 C CA . PRO B 1 657 ? 4.779 -34.212 -27.498 1.00 20.48 677 PRO B CA 1
ATOM 10493 C C . PRO B 1 657 ? 5.860 -33.371 -28.086 1.00 25.40 677 PRO B C 1
ATOM 10494 O O . PRO B 1 657 ? 6.416 -33.768 -29.119 1.00 25.31 677 PRO B O 1
ATOM 10498 N N . THR B 1 658 ? 6.104 -32.185 -27.557 1.00 25.52 678 THR B N 1
ATOM 10499 C CA . THR B 1 658 ? 7.198 -31.319 -28.091 1.00 29.37 678 THR B CA 1
ATOM 10500 C C . THR B 1 658 ? 8.523 -31.856 -27.578 1.00 29.53 678 THR B C 1
ATOM 10501 O O . THR B 1 658 ? 8.608 -32.512 -26.523 1.00 29.83 678 THR B O 1
ATOM 10505 N N . ALA B 1 659 ? 9.585 -31.622 -28.350 1.00 35.04 679 ALA B N 1
ATOM 10506 C CA . ALA B 1 659 ? 11.013 -32.053 -27.896 1.00 41.17 679 ALA B CA 1
ATOM 10507 C C . ALA B 1 659 ? 11.467 -31.215 -26.725 1.00 39.56 679 ALA B C 1
ATOM 10508 O O . ALA B 1 659 ? 11.969 -31.773 -25.742 1.00 46.02 679 ALA B O 1
ATOM 10510 N N . ALA B 1 660 ? 11.079 -29.949 -26.693 1.00 40.81 680 ALA B N 1
ATOM 10511 C CA . ALA B 1 660 ? 11.346 -29.081 -25.458 1.00 45.98 680 ALA B CA 1
ATOM 10512 C C . ALA B 1 660 ? 10.681 -29.462 -24.138 1.00 49.88 680 ALA B C 1
ATOM 10513 O O . ALA B 1 660 ? 11.299 -29.325 -23.058 1.00 44.83 680 ALA B O 1
ATOM 10515 N N . ASP B 1 661 ? 9.413 -29.951 -24.202 1.00 38.71 681 ASP B N 1
ATOM 10516 C CA . ASP B 1 661 ? 8.690 -30.286 -23.010 1.00 35.89 681 ASP B CA 1
ATOM 10517 C C . ASP B 1 661 ? 7.729 -31.461 -23.386 1.00 33.08 681 ASP B C 1
ATOM 10518 O O . ASP B 1 661 ? 6.792 -31.277 -24.141 1.00 34.42 681 ASP B O 1
ATOM 10523 N N . ALA B 1 662 ? 7.991 -32.613 -22.872 1.00 31.33 682 ALA B N 1
ATOM 10524 C CA . ALA B 1 662 ? 7.272 -33.825 -23.165 1.00 33.65 682 ALA B CA 1
ATOM 10525 C C . ALA B 1 662 ? 5.778 -33.763 -22.587 1.00 34.04 682 ALA B C 1
ATOM 10526 O O . ALA B 1 662 ? 4.992 -34.695 -22.889 1.00 34.83 682 ALA B O 1
ATOM 10528 N N . ASP B 1 663 ? 5.520 -32.793 -21.729 1.00 34.49 683 ASP B N 1
ATOM 10529 C CA . ASP B 1 663 ? 4.217 -32.596 -21.136 1.00 34.33 683 ASP B CA 1
ATOM 10530 C C . ASP B 1 663 ? 3.356 -31.583 -21.881 1.00 34.06 683 ASP B C 1
ATOM 10531 O O . ASP B 1 663 ? 2.196 -31.302 -21.397 1.00 31.23 683 ASP B O 1
ATOM 10536 N N . VAL B 1 664 ? 3.862 -31.038 -22.986 1.00 25.57 684 VAL B N 1
ATOM 10537 C CA . VAL B 1 664 ? 3.138 -30.157 -23.861 1.00 25.66 684 VAL B CA 1
ATOM 10538 C C . VAL B 1 664 ? 3.076 -30.838 -25.261 1.00 26.68 684 VAL B C 1
ATOM 10539 O O . VAL B 1 664 ? 4.088 -31.468 -25.682 1.00 25.56 684 VAL B O 1
ATOM 10543 N N . PHE B 1 665 ? 1.898 -30.837 -25.877 1.00 20.34 685 PHE B N 1
ATOM 10544 C CA . PHE B 1 665 ? 1.634 -31.524 -27.052 1.00 18.15 685 PHE B CA 1
ATOM 10545 C C . PHE B 1 665 ? 1.191 -30.556 -28.106 1.00 18.89 685 PHE B C 1
ATOM 10546 O O . PHE B 1 665 ? 0.431 -29.609 -27.858 1.00 20.00 685 PHE B O 1
ATOM 10554 N N . GLU B 1 666 ? 1.542 -30.852 -29.369 1.00 16.63 686 GLU B N 1
ATOM 10555 C CA . GLU B 1 666 ? 1.137 -30.078 -30.518 1.00 18.04 686 GLU B CA 1
ATOM 10556 C C . GLU B 1 666 ? 0.174 -30.848 -31.368 1.00 17.43 686 GLU B C 1
ATOM 10557 O O . GLU B 1 666 ? 0.428 -32.040 -31.603 1.00 20.22 686 GLU B O 1
ATOM 10563 N N . GLY B 1 667 ? -0.920 -30.251 -31.724 1.00 16.37 687 GLY B N 1
ATOM 10564 C CA . GLY B 1 667 ? -1.967 -30.809 -32.582 1.00 17.88 687 GLY B CA 1
ATOM 10565 C C . GLY B 1 667 ? -1.860 -30.224 -33.974 1.00 19.16 687 GLY B C 1
ATOM 10566 O O . GLY B 1 667 ? -2.008 -29.021 -34.095 1.00 17.97 687 GLY B O 1
ATOM 10567 N N . ARG B 1 668 ? -1.505 -31.065 -34.844 1.00 18.94 688 ARG B N 1
ATOM 10568 C CA . ARG B 1 668 ? -1.255 -30.596 -36.256 1.00 20.66 688 ARG B CA 1
ATOM 10569 C C . ARG B 1 668 ? -2.262 -31.214 -37.197 1.00 22.52 688 ARG B C 1
ATOM 10570 O O . ARG B 1 668 ? -2.626 -32.410 -37.058 1.00 20.18 688 ARG B O 1
ATOM 10578 N N . ASP B 1 669 ? -2.626 -30.528 -38.266 1.00 19.69 689 ASP B N 1
ATOM 10579 C CA . ASP B 1 669 ? -3.364 -31.168 -39.343 1.00 21.54 689 ASP B CA 1
ATOM 10580 C C . ASP B 1 669 ? -2.631 -32.362 -39.907 1.00 25.29 689 ASP B C 1
ATOM 10581 O O . ASP B 1 669 ? -1.416 -32.409 -40.202 1.00 23.91 689 ASP B O 1
ATOM 10586 N N . ARG B 1 670 ? -3.354 -33.499 -39.944 1.00 22.32 690 ARG B N 1
ATOM 10587 C CA . ARG B 1 670 ? -2.746 -34.758 -40.316 1.00 25.94 690 ARG B CA 1
ATOM 10588 C C . ARG B 1 670 ? -2.215 -34.746 -41.760 1.00 28.38 690 ARG B C 1
ATOM 10589 O O . ARG B 1 670 ? -1.225 -35.417 -42.023 1.00 31.77 690 ARG B O 1
ATOM 10597 N N . ALA B 1 671 ? -2.914 -34.039 -42.593 1.00 26.13 691 ALA B N 1
ATOM 10598 C CA . ALA B 1 671 ? -2.641 -34.077 -44.049 1.00 32.14 691 ALA B CA 1
ATOM 10599 C C . ALA B 1 671 ? -1.565 -33.054 -44.371 1.00 36.67 691 ALA B C 1
ATOM 10600 O O . ALA B 1 671 ? -0.648 -33.385 -45.067 1.00 40.22 691 ALA B O 1
ATOM 10602 N N . THR B 1 672 ? -1.612 -31.858 -43.796 1.00 30.10 692 THR B N 1
ATOM 10603 C CA . THR B 1 672 ? -0.562 -30.803 -44.081 1.00 29.00 692 THR B CA 1
ATOM 10604 C C . THR B 1 672 ? 0.578 -30.633 -43.151 1.00 32.81 692 THR B C 1
ATOM 10605 O O . THR B 1 672 ? 1.593 -30.021 -43.470 1.00 29.54 692 THR B O 1
ATOM 10609 N N . GLY B 1 673 ? 0.455 -31.011 -41.868 1.00 23.70 693 GLY B N 1
ATOM 10610 C CA . GLY B 1 673 ? 1.441 -30.692 -40.900 1.00 25.67 693 GLY B CA 1
ATOM 10611 C C . GLY B 1 673 ? 1.255 -29.335 -40.217 1.00 22.40 693 GLY B C 1
ATOM 10612 O O . GLY B 1 673 ? 2.013 -29.045 -39.289 1.00 24.48 693 GLY B O 1
ATOM 10613 N N . GLU B 1 674 ? 0.285 -28.615 -40.632 1.00 21.50 694 GLU B N 1
ATOM 10614 C CA . GLU B 1 674 ? 0.139 -27.274 -40.105 1.00 21.24 694 GLU B CA 1
ATOM 10615 C C . GLU B 1 674 ? -0.290 -27.360 -38.551 1.00 21.46 694 GLU B C 1
ATOM 10616 O O . GLU B 1 674 ? -1.223 -28.076 -38.229 1.00 22.42 694 GLU B O 1
ATOM 10622 N N . LEU B 1 675 ? 0.374 -26.578 -37.711 1.00 20.10 695 LEU B N 1
ATOM 10623 C CA . LEU B 1 675 ? 0.008 -26.511 -36.278 1.00 20.37 695 LEU B CA 1
ATOM 10624 C C . LEU B 1 675 ? -1.351 -25.899 -36.148 1.00 21.48 695 LEU B C 1
ATOM 10625 O O . LEU B 1 675 ? -1.655 -24.795 -36.620 1.00 20.84 695 LEU B O 1
ATOM 10630 N N . LYS B 1 676 ? -2.244 -26.584 -35.399 1.00 18.79 696 LYS B N 1
ATOM 10631 C CA . LYS B 1 676 ? -3.554 -26.097 -35.119 1.00 19.16 696 LYS B CA 1
ATOM 10632 C C . LYS B 1 676 ? -3.774 -25.704 -33.619 1.00 17.86 696 LYS B C 1
ATOM 10633 O O . LYS B 1 676 ? -4.339 -24.672 -33.325 1.00 21.26 696 LYS B O 1
ATOM 10639 N N . TRP B 1 677 ? -3.204 -26.471 -32.710 1.00 19.20 697 TRP B N 1
ATOM 10640 C CA . TRP B 1 677 ? -3.426 -26.273 -31.277 1.00 17.77 697 TRP B CA 1
ATOM 10641 C C . TRP B 1 677 ? -2.278 -26.750 -30.469 1.00 18.40 697 TRP B C 1
ATOM 10642 O O . TRP B 1 677 ? -1.463 -27.596 -30.962 1.00 18.10 697 TRP B O 1
ATOM 10653 N N . THR B 1 678 ? -2.175 -26.382 -29.176 1.00 16.73 698 THR B N 1
ATOM 10654 C CA . THR B 1 678 ? -1.285 -26.982 -28.258 1.00 18.15 698 THR B CA 1
ATOM 10655 C C . THR B 1 678 ? -2.165 -27.371 -27.009 1.00 17.10 698 THR B C 1
ATOM 10656 O O . THR B 1 678 ? -3.233 -26.793 -26.832 1.00 17.10 698 THR B O 1
ATOM 10660 N N . GLY B 1 679 ? -1.686 -28.392 -26.316 1.00 17.87 699 GLY B N 1
ATOM 10661 C CA . GLY B 1 679 ? -2.375 -28.876 -25.127 1.00 17.21 699 GLY B CA 1
ATOM 10662 C C . GLY B 1 679 ? -1.439 -29.501 -24.164 1.00 18.71 699 GLY B C 1
ATOM 10663 O O . GLY B 1 679 ? -0.307 -29.860 -24.504 1.00 18.28 699 GLY B O 1
ATOM 10664 N N . THR B 1 680 ? -1.894 -29.621 -22.911 1.00 14.79 700 THR B N 1
ATOM 10665 C CA . THR B 1 680 ? -1.199 -30.307 -21.856 1.00 14.89 700 THR B CA 1
ATOM 10666 C C . THR B 1 680 ? -1.731 -31.693 -21.661 1.00 15.19 700 THR B C 1
ATOM 10667 O O . THR B 1 680 ? -2.697 -32.106 -22.332 1.00 16.71 700 THR B O 1
ATOM 10671 N N . ARG B 1 681 ? -1.165 -32.450 -20.734 1.00 16.11 701 ARG B N 1
ATOM 10672 C CA . ARG B 1 681 ? -1.681 -33.726 -20.379 1.00 15.69 701 ARG B CA 1
ATOM 10673 C C . ARG B 1 681 ? -3.123 -33.584 -19.864 1.00 14.99 701 ARG B C 1
ATOM 10674 O O . ARG B 1 681 ? -3.967 -34.528 -20.165 1.00 15.70 701 ARG B O 1
ATOM 10682 N N . VAL B 1 682 ? -3.460 -32.552 -19.114 1.00 15.07 702 VAL B N 1
ATOM 10683 C CA . VAL B 1 682 ? -4.801 -32.420 -18.630 1.00 14.59 702 VAL B CA 1
ATOM 10684 C C . VAL B 1 682 ? -5.762 -32.160 -19.745 1.00 16.75 702 VAL B C 1
ATOM 10685 O O . VAL B 1 682 ? -6.899 -32.641 -19.709 1.00 16.76 702 VAL B O 1
ATOM 10689 N N . ASP B 1 683 ? -5.433 -31.464 -20.832 1.00 13.85 703 ASP B N 1
ATOM 10690 C CA . ASP B 1 683 ? -6.280 -31.348 -21.889 1.00 14.69 703 ASP B CA 1
ATOM 10691 C C . ASP B 1 683 ? -6.479 -32.628 -22.699 1.00 15.12 703 ASP B C 1
ATOM 10692 O O . ASP B 1 683 ? -7.582 -33.047 -23.002 1.00 15.68 703 ASP B O 1
ATOM 10697 N N . LEU B 1 684 ? -5.372 -33.298 -22.971 1.00 16.32 704 LEU B N 1
ATOM 10698 C CA . LEU B 1 684 ? -5.424 -34.444 -23.851 1.00 17.09 704 LEU B CA 1
ATOM 10699 C C . LEU B 1 684 ? -5.925 -35.684 -23.211 1.00 15.24 704 LEU B C 1
ATOM 10700 O O . LEU B 1 684 ? -6.276 -36.666 -23.932 1.00 14.76 704 LEU B O 1
ATOM 10705 N N . VAL B 1 685 ? -5.940 -35.775 -21.895 1.00 13.98 705 VAL B N 1
ATOM 10706 C CA . VAL B 1 685 ? -6.421 -37.008 -21.264 1.00 14.77 705 VAL B CA 1
ATOM 10707 C C . VAL B 1 685 ? -7.856 -37.241 -21.657 1.00 13.84 705 VAL B C 1
ATOM 10708 O O . VAL B 1 685 ? -8.281 -38.442 -21.711 1.00 14.23 705 VAL B O 1
ATOM 10712 N N . PHE B 1 686 ? -8.612 -36.196 -21.961 1.00 14.63 706 PHE B N 1
ATOM 10713 C CA . PHE B 1 686 ? -10.030 -36.343 -22.344 1.00 13.18 706 PHE B CA 1
ATOM 10714 C C . PHE B 1 686 ? -10.189 -37.026 -23.704 1.00 14.43 706 PHE B C 1
ATOM 10715 O O . PHE B 1 686 ? -11.285 -37.416 -24.066 1.00 15.50 706 PHE B O 1
ATOM 10723 N N . GLY B 1 687 ? -9.135 -37.068 -24.503 1.00 13.85 707 GLY B N 1
ATOM 10724 C CA . GLY B 1 687 ? -9.117 -37.750 -25.762 1.00 15.29 707 GLY B CA 1
ATOM 10725 C C . GLY B 1 687 ? -8.363 -39.060 -25.729 1.00 16.64 707 GLY B C 1
ATOM 10726 O O . GLY B 1 687 ? -8.233 -39.704 -26.791 1.00 16.53 707 GLY B O 1
ATOM 10727 N N . SER B 1 688 ? -7.855 -39.433 -24.554 1.00 14.88 708 SER B N 1
ATOM 10728 C CA . SER B 1 688 ? -7.055 -40.649 -24.386 1.00 14.40 708 SER B CA 1
ATOM 10729 C C . SER B 1 688 ? -7.679 -41.646 -23.475 1.00 15.13 708 SER B C 1
ATOM 10730 O O . SER B 1 688 ? -7.802 -42.843 -23.847 1.00 14.07 708 SER B O 1
ATOM 10733 N N . HIS B 1 689 ? -8.022 -41.285 -22.255 1.00 13.15 709 HIS B N 1
ATOM 10734 C CA . HIS B 1 689 ? -8.595 -42.205 -21.290 1.00 13.12 709 HIS B CA 1
ATOM 10735 C C . HIS B 1 689 ? -9.968 -42.709 -21.848 1.00 12.84 709 HIS B C 1
ATOM 10736 O O . HIS B 1 689 ? -10.749 -41.901 -22.376 1.00 13.57 709 HIS B O 1
ATOM 10743 N N . SER B 1 690 ? -10.174 -44.049 -21.844 1.00 12.71 710 SER B N 1
ATOM 10744 C CA . SER B 1 690 ? -11.328 -44.569 -22.507 1.00 13.18 710 SER B CA 1
ATOM 10745 C C . SER B 1 690 ? -12.666 -44.167 -21.920 1.00 12.29 710 SER B C 1
ATOM 10746 O O . SER B 1 690 ? -13.633 -44.060 -22.635 1.00 14.23 710 SER B O 1
ATOM 10749 N N . GLN B 1 691 ? -12.681 -43.929 -20.617 1.00 12.24 711 GLN B N 1
ATOM 10750 C CA A GLN B 1 691 ? -13.915 -43.467 -19.967 0.50 12.60 711 GLN B CA 1
ATOM 10751 C CA B GLN B 1 691 ? -13.921 -43.489 -19.981 0.50 12.02 711 GLN B CA 1
ATOM 10752 C C . GLN B 1 691 ? -14.121 -41.972 -20.186 1.00 13.09 711 GLN B C 1
ATOM 10753 O O . GLN B 1 691 ? -15.207 -41.523 -20.509 1.00 13.75 711 GLN B O 1
ATOM 10764 N N . LEU B 1 692 ? -13.049 -41.205 -20.009 1.00 13.22 712 LEU B N 1
ATOM 10765 C CA . LEU B 1 692 ? -13.162 -39.774 -20.246 1.00 13.51 712 LEU B CA 1
ATOM 10766 C C . LEU B 1 692 ? -13.502 -39.416 -21.665 1.00 13.51 712 LEU B C 1
ATOM 10767 O O . LEU B 1 692 ? -14.302 -38.534 -21.975 1.00 13.93 712 LEU B O 1
ATOM 10772 N N . ARG B 1 693 ? -12.921 -40.158 -22.599 1.00 11.97 713 ARG B N 1
ATOM 10773 C CA . ARG B 1 693 ? -13.184 -39.904 -24.016 1.00 12.51 713 ARG B CA 1
ATOM 10774 C C . ARG B 1 693 ? -14.658 -40.186 -24.327 1.00 12.36 713 ARG B C 1
ATOM 10775 O O . ARG B 1 693 ? -15.322 -39.553 -25.150 1.00 13.54 713 ARG B O 1
ATOM 10783 N N . ALA B 1 694 ? -15.234 -41.248 -23.738 1.00 11.79 714 ALA B N 1
ATOM 10784 C CA . ALA B 1 694 ? -16.683 -41.553 -23.881 1.00 11.84 714 ALA B CA 1
ATOM 10785 C C . ALA B 1 694 ? -17.547 -40.384 -23.435 1.00 12.89 714 ALA B C 1
ATOM 10786 O O . ALA B 1 694 ? -18.589 -40.073 -24.052 1.00 13.59 714 ALA B O 1
ATOM 10788 N N . LEU B 1 695 ? -17.111 -39.696 -22.346 1.00 12.98 715 LEU B N 1
ATOM 10789 C CA . LEU B 1 695 ? -17.863 -38.578 -21.891 1.00 12.72 715 LEU B CA 1
ATOM 10790 C C . LEU B 1 695 ? -17.671 -37.349 -22.798 1.00 13.95 715 LEU B C 1
ATOM 10791 O O . LEU B 1 695 ? -18.621 -36.658 -23.205 1.00 13.29 715 LEU B O 1
ATOM 10796 N N . ALA B 1 696 ? -16.439 -37.143 -23.271 1.00 12.82 716 ALA B N 1
ATOM 10797 C CA . ALA B 1 696 ? -16.200 -36.092 -24.216 1.00 13.29 716 ALA B CA 1
ATOM 10798 C C . ALA B 1 696 ? -17.012 -36.257 -25.490 1.00 13.04 716 ALA B C 1
ATOM 10799 O O . ALA B 1 696 ? -17.487 -35.225 -26.077 1.00 13.36 716 ALA B O 1
ATOM 10801 N N . GLU B 1 697 ? -17.209 -37.490 -25.940 1.00 11.95 717 GLU B N 1
ATOM 10802 C CA . GLU B 1 697 ? -17.959 -37.746 -27.147 1.00 12.32 717 GLU B CA 1
ATOM 10803 C C . GLU B 1 697 ? -19.432 -37.310 -26.990 1.00 12.80 717 GLU B C 1
ATOM 10804 O O . GLU B 1 697 ? -19.996 -36.772 -27.947 1.00 13.84 717 GLU B O 1
ATOM 10810 N N . VAL B 1 698 ? -20.038 -37.501 -25.836 1.00 12.27 718 VAL B N 1
ATOM 10811 C CA . VAL B 1 698 ? -21.378 -36.987 -25.645 1.00 12.79 718 VAL B CA 1
ATOM 10812 C C . VAL B 1 698 ? -21.436 -35.505 -25.869 1.00 13.53 718 VAL B C 1
ATOM 10813 O O . VAL B 1 698 ? -22.312 -34.996 -26.605 1.00 14.52 718 VAL B O 1
ATOM 10817 N N . TYR B 1 699 ? -20.500 -34.793 -25.254 1.00 13.65 719 TYR B N 1
ATOM 10818 C CA . TYR B 1 699 ? -20.541 -33.328 -25.388 1.00 14.03 719 TYR B CA 1
ATOM 10819 C C . TYR B 1 699 ? -20.033 -32.820 -26.665 1.00 14.72 719 TYR B C 1
ATOM 10820 O O . TYR B 1 699 ? -20.309 -31.624 -27.037 1.00 15.61 719 TYR B O 1
ATOM 10829 N N . GLY B 1 700 ? -19.326 -33.615 -27.461 1.00 13.91 720 GLY B N 1
ATOM 10830 C CA . GLY B 1 700 ? -18.825 -33.231 -28.773 1.00 13.86 720 GLY B CA 1
ATOM 10831 C C . GLY B 1 700 ? -19.687 -33.655 -29.928 1.00 13.72 720 GLY B C 1
ATOM 10832 O O . GLY B 1 700 ? -19.239 -33.519 -31.056 1.00 15.30 720 GLY B O 1
ATOM 10833 N N . SER B 1 701 ? -20.856 -34.210 -29.630 1.00 13.60 721 SER B N 1
ATOM 10834 C CA . SER B 1 701 ? -21.792 -34.674 -30.692 1.00 13.42 721 SER B CA 1
ATOM 10835 C C . SER B 1 701 ? -22.609 -33.501 -31.233 1.00 14.49 721 SER B C 1
ATOM 10836 O O . SER B 1 701 ? -22.732 -32.396 -30.572 1.00 15.63 721 SER B O 1
ATOM 10839 N N . ALA B 1 702 ? -23.160 -33.665 -32.420 1.00 14.31 722 ALA B N 1
ATOM 10840 C CA . ALA B 1 702 ? -23.854 -32.569 -33.055 1.00 16.52 722 ALA B CA 1
ATOM 10841 C C . ALA B 1 702 ? -25.164 -32.217 -32.430 1.00 16.54 722 ALA B C 1
ATOM 10842 O O . ALA B 1 702 ? -25.575 -31.046 -32.723 1.00 17.84 722 ALA B O 1
ATOM 10844 N N . ASP B 1 703 ? -25.670 -32.993 -31.537 1.00 16.21 723 ASP B N 1
ATOM 10845 C CA . ASP B 1 703 ? -26.907 -32.761 -30.828 1.00 17.49 723 ASP B CA 1
ATOM 10846 C C . ASP B 1 703 ? -26.649 -32.209 -29.385 1.00 18.46 723 ASP B C 1
ATOM 10847 O O . ASP B 1 703 ? -27.615 -32.268 -28.631 1.00 19.92 723 ASP B O 1
ATOM 10852 N N . ALA B 1 704 ? -25.433 -31.751 -29.114 1.00 16.29 724 ALA B N 1
ATOM 10853 C CA . ALA B 1 704 ? -25.087 -31.551 -27.758 1.00 15.73 724 ALA B CA 1
ATOM 10854 C C . ALA B 1 704 ? -24.907 -30.126 -27.314 1.00 14.89 724 ALA B C 1
ATOM 10855 O O . ALA B 1 704 ? -24.556 -29.922 -26.141 1.00 15.10 724 ALA B O 1
ATOM 10857 N N . GLN B 1 705 ? -25.066 -29.182 -28.175 1.00 15.60 725 GLN B N 1
ATOM 10858 C CA . GLN B 1 705 ? -24.711 -27.759 -27.771 1.00 17.76 725 GLN B CA 1
ATOM 10859 C C . GLN B 1 705 ? -25.548 -27.367 -26.573 1.00 18.78 725 GLN B C 1
ATOM 10860 O O . GLN B 1 705 ? -25.050 -26.791 -25.617 1.00 17.21 725 GLN B O 1
ATOM 10866 N N . GLU B 1 706 ? -26.885 -27.592 -26.642 1.00 18.06 726 GLU B N 1
ATOM 10867 C CA . GLU B 1 706 ? -27.762 -27.140 -25.535 1.00 19.48 726 GLU B CA 1
ATOM 10868 C C . GLU B 1 706 ? -27.515 -27.937 -24.287 1.00 17.39 726 GLU B C 1
ATOM 10869 O O . GLU B 1 706 ? -27.555 -27.386 -23.154 1.00 18.56 726 GLU B O 1
ATOM 10875 N N . LYS B 1 707 ? -27.300 -29.227 -24.371 1.00 15.28 727 LYS B N 1
ATOM 10876 C CA . LYS B 1 707 ? -26.922 -30.046 -23.264 1.00 15.02 727 LYS B CA 1
ATOM 10877 C C . LYS B 1 707 ? -25.609 -29.568 -22.576 1.00 14.06 727 LYS B C 1
ATOM 10878 O O . LYS B 1 707 ? -25.569 -29.536 -21.299 1.00 14.55 727 LYS B O 1
ATOM 10884 N N . PHE B 1 708 ? -24.669 -29.220 -23.432 1.00 14.42 728 PHE B N 1
ATOM 10885 C CA . PHE B 1 708 ? -23.375 -28.726 -22.872 1.00 14.78 728 PHE B CA 1
ATOM 10886 C C . PHE B 1 708 ? -23.631 -27.431 -22.023 1.00 15.94 728 PHE B C 1
ATOM 10887 O O . PHE B 1 708 ? -23.191 -27.341 -20.912 1.00 15.18 728 PHE B O 1
ATOM 10895 N N . VAL B 1 709 ? -24.382 -26.531 -22.599 1.00 16.03 729 VAL B N 1
ATOM 10896 C CA . VAL B 1 709 ? -24.646 -25.227 -21.885 1.00 18.67 729 VAL B CA 1
ATOM 10897 C C . VAL B 1 709 ? -25.375 -25.521 -20.649 1.00 19.96 729 VAL B C 1
ATOM 10898 O O . VAL B 1 709 ? -25.022 -25.020 -19.511 1.00 18.76 729 VAL B O 1
ATOM 10902 N N . ARG B 1 710 ? -26.440 -26.312 -20.650 1.00 17.75 730 ARG B N 1
ATOM 10903 C CA . ARG B 1 710 ? -27.178 -26.526 -19.461 1.00 19.69 730 ARG B CA 1
ATOM 10904 C C . ARG B 1 710 ? -26.434 -27.314 -18.377 1.00 16.85 730 ARG B C 1
ATOM 10905 O O . ARG B 1 710 ? -26.426 -26.987 -17.169 1.00 17.09 730 ARG B O 1
ATOM 10913 N N . ASP B 1 711 ? -25.588 -28.274 -18.754 1.00 14.91 731 ASP B N 1
ATOM 10914 C CA . ASP B 1 711 ? -24.809 -28.968 -17.843 1.00 14.63 731 ASP B CA 1
ATOM 10915 C C . ASP B 1 711 ? -23.647 -28.080 -17.271 1.00 13.42 731 ASP B C 1
ATOM 10916 O O . ASP B 1 711 ? -23.316 -28.273 -16.062 1.00 13.83 731 ASP B O 1
ATOM 10921 N N . PHE B 1 712 ? -23.145 -27.217 -18.101 1.00 14.29 732 PHE B N 1
ATOM 10922 C CA . PHE B 1 712 ? -22.067 -26.334 -17.670 1.00 13.94 732 PHE B CA 1
ATOM 10923 C C . PHE B 1 712 ? -22.641 -25.393 -16.590 1.00 13.40 732 PHE B C 1
ATOM 10924 O O . PHE B 1 712 ? -21.995 -25.199 -15.556 1.00 13.28 732 PHE B O 1
ATOM 10932 N N . VAL B 1 713 ? -23.779 -24.839 -16.885 1.00 14.20 733 VAL B N 1
ATOM 10933 C CA . VAL B 1 713 ? -24.401 -23.863 -15.917 1.00 15.04 733 VAL B CA 1
ATOM 10934 C C . VAL B 1 713 ? -24.657 -24.578 -14.645 1.00 14.90 733 VAL B C 1
ATOM 10935 O O . VAL B 1 713 ? -24.385 -24.041 -13.553 1.00 14.44 733 VAL B O 1
ATOM 10939 N N . ALA B 1 714 ? -25.156 -25.818 -14.687 1.00 12.77 734 ALA B N 1
ATOM 10940 C CA . ALA B 1 714 ? -25.396 -26.498 -13.468 1.00 14.56 734 ALA B CA 1
ATOM 10941 C C . ALA B 1 714 ? -24.161 -26.765 -12.623 1.00 13.64 734 ALA B C 1
ATOM 10942 O O . ALA B 1 714 ? -24.183 -26.611 -11.373 1.00 14.05 734 ALA B O 1
ATOM 10944 N N . VAL B 1 715 ? -23.064 -27.219 -13.221 1.00 13.31 735 VAL B N 1
ATOM 10945 C CA . VAL B 1 715 ? -21.846 -27.502 -12.526 1.00 12.92 735 VAL B CA 1
ATOM 10946 C C . VAL B 1 715 ? -21.197 -26.174 -12.007 1.00 12.66 735 VAL B C 1
ATOM 10947 O O . VAL B 1 715 ? -20.669 -26.117 -10.890 1.00 13.64 735 VAL B O 1
ATOM 10951 N N . TRP B 1 716 ? -21.287 -25.157 -12.822 1.00 12.58 736 TRP B N 1
ATOM 10952 C CA . TRP B 1 716 ? -20.782 -23.863 -12.372 1.00 12.89 736 TRP B CA 1
ATOM 10953 C C . TRP B 1 716 ? -21.466 -23.388 -11.092 1.00 14.02 736 TRP B C 1
ATOM 10954 O O . TRP B 1 716 ? -20.835 -23.051 -10.083 1.00 13.70 736 TRP B O 1
ATOM 10965 N N . ASN B 1 717 ? -22.794 -23.494 -11.091 1.00 13.21 737 ASN B N 1
ATOM 10966 C CA . ASN B 1 717 ? -23.570 -23.127 -9.906 1.00 14.01 737 ASN B CA 1
ATOM 10967 C C . ASN B 1 717 ? -23.261 -23.999 -8.726 1.00 13.36 737 ASN B C 1
ATOM 10968 O O . ASN B 1 717 ? -23.148 -23.533 -7.581 1.00 13.56 737 ASN B O 1
ATOM 10973 N N . LYS B 1 718 ? -23.098 -25.305 -8.966 1.00 11.75 738 LYS B N 1
ATOM 10974 C CA . LYS B 1 718 ? -22.702 -26.214 -7.963 1.00 13.96 738 LYS B CA 1
ATOM 10975 C C . LYS B 1 718 ? -21.382 -25.780 -7.248 1.00 13.37 738 LYS B C 1
ATOM 10976 O O . LYS B 1 718 ? -21.350 -25.650 -6.013 1.00 13.32 738 LYS B O 1
ATOM 10982 N N . VAL B 1 719 ? -20.407 -25.384 -8.052 1.00 13.33 739 VAL B N 1
ATOM 10983 C CA . VAL B 1 719 ? -19.121 -24.961 -7.516 1.00 12.93 739 VAL B CA 1
ATOM 10984 C C . VAL B 1 719 ? -19.334 -23.642 -6.713 1.00 11.97 739 VAL B C 1
ATOM 10985 O O . VAL B 1 719 ? -18.753 -23.524 -5.588 1.00 11.94 739 VAL B O 1
ATOM 10989 N N . MET B 1 720 ? -20.110 -22.716 -7.292 1.00 13.28 740 MET B N 1
ATOM 10990 C CA . MET B 1 720 ? -20.330 -21.432 -6.605 1.00 13.37 740 MET B CA 1
ATOM 10991 C C . MET B 1 720 ? -20.978 -21.643 -5.271 1.00 14.89 740 MET B C 1
ATOM 10992 O O . MET B 1 720 ? -20.797 -20.795 -4.323 1.00 13.39 740 MET B O 1
ATOM 10997 N N . ASN B 1 721 ? -21.754 -22.705 -5.035 1.00 13.13 741 ASN B N 1
ATOM 10998 C CA . ASN B 1 721 ? -22.476 -22.915 -3.783 1.00 13.26 741 ASN B CA 1
ATOM 10999 C C . ASN B 1 721 ? -21.897 -23.947 -2.889 1.00 12.70 741 ASN B C 1
ATOM 11000 O O . ASN B 1 721 ? -22.515 -24.341 -1.889 1.00 12.81 741 ASN B O 1
ATOM 11005 N N . LEU B 1 722 ? -20.656 -24.452 -3.119 1.00 12.04 742 LEU B N 1
ATOM 11006 C CA . LEU B 1 722 ? -20.175 -25.607 -2.346 1.00 13.31 742 LEU B CA 1
ATOM 11007 C C . LEU B 1 722 ? -20.101 -25.346 -0.849 1.00 14.01 742 LEU B C 1
ATOM 11008 O O . LEU B 1 722 ? -20.301 -26.307 -0.097 1.00 14.06 742 LEU B O 1
ATOM 11013 N N . ASP B 1 723 ? -19.772 -24.088 -0.443 1.00 14.14 743 ASP B N 1
ATOM 11014 C CA . ASP B 1 723 ? -19.638 -23.815 0.969 1.00 14.47 743 ASP B CA 1
ATOM 11015 C C . ASP B 1 723 ? -20.894 -23.241 1.564 1.00 15.29 743 ASP B C 1
ATOM 11016 O O . ASP B 1 723 ? -20.807 -22.729 2.737 1.00 15.42 743 ASP B O 1
ATOM 11021 N N . ARG B 1 724 ? -22.045 -23.320 0.911 1.00 13.32 744 ARG B N 1
ATOM 11022 C CA . ARG B 1 724 ? -23.233 -22.584 1.303 1.00 15.43 744 ARG B CA 1
ATOM 11023 C C . ARG B 1 724 ? -24.014 -23.401 2.324 1.00 16.73 744 ARG B C 1
ATOM 11024 O O . ARG B 1 724 ? -25.225 -23.675 2.077 1.00 20.31 744 ARG B O 1
ATOM 11032 N N . PHE B 1 725 ? -23.499 -23.714 3.439 1.00 16.78 745 PHE B N 1
ATOM 11033 C CA . PHE B 1 725 ? -24.150 -24.480 4.412 1.00 19.87 745 PHE B CA 1
ATOM 11034 C C . PHE B 1 725 ? -25.212 -23.650 5.183 1.00 26.93 745 PHE B C 1
ATOM 11035 O O . PHE B 1 725 ? -26.030 -24.291 5.827 1.00 29.66 745 PHE B O 1
ATOM 11043 N N . ASP B 1 726 ? -25.212 -22.343 5.021 1.00 25.77 746 ASP B N 1
ATOM 11044 C CA . ASP B 1 726 ? -26.328 -21.442 5.467 1.00 32.69 746 ASP B CA 1
ATOM 11045 C C . ASP B 1 726 ? -27.569 -21.744 4.697 1.00 40.33 746 ASP B C 1
ATOM 11046 O O . ASP B 1 726 ? -28.618 -21.413 5.151 1.00 40.86 746 ASP B O 1
ATOM 11051 N N . LEU B 1 727 ? -27.524 -22.354 3.500 1.00 35.03 747 LEU B N 1
ATOM 11052 C CA . LEU B 1 727 ? -28.708 -22.695 2.716 1.00 42.26 747 LEU B CA 1
ATOM 11053 C C . LEU B 1 727 ? -29.088 -24.165 2.795 1.00 50.83 747 LEU B C 1
ATOM 11054 O O . LEU B 1 727 ? -30.074 -24.578 2.194 1.00 56.50 747 LEU B O 1
ATOM 11059 N N . ALA B 1 728 ? -28.193 -24.970 3.349 1.00 57.86 748 ALA B N 1
ATOM 11060 C CA . ALA B 1 728 ? -28.318 -26.449 3.570 1.00 72.38 748 ALA B CA 1
ATOM 11061 C C . ALA B 1 728 ? -29.548 -26.804 4.438 1.00 81.15 748 ALA B C 1
ATOM 11062 O O . ALA B 1 728 ? -29.889 -26.152 5.478 1.00 75.50 748 ALA B O 1
#

Nearest PDB structures (foldseek):
  6cfq-assembly1_A  TM=1.001E+00  e=0.000E+00  Burkholderia pseudomallei
  6b9b-assembly1_A  TM=1.001E+00  e=0.000E+00  Burkholderia pseudomallei 1710b
  5sxw-assembly1_B  TM=1.000E+00  e=0.000E+00  Burkholderia pseudomallei 1710b
  5kqq-assembly1_A  TM=1.001E+00  e=0.000E+00  Burkholderia pseudomallei 1710b
  6cdq-assembly1_B  TM=1.000E+00  e=0.000E+00  Burkholderia pseudomallei 1710b

CATH classification: 1.10.520.10 (+3 more: 1.10.420.10, 1.10.520.10, 1.10.420.10)

Radius of gyration: 34.82 Å; Cα contacts (8 Å, |Δi|>4): 2910; chains: 2; bounding box: 83×90×106 Å

Organism: Burkholderia pseudomallei (strain K96243) (NCBI:txid272560)

Sequence (1425 aa):
GTSNRDWWPNQLDLSSILHRHSSLSDPMGKDFNYAQAFEKLDLAAVKRDLHALMTTSQDWWPADFGHYGGLFIRMAHSAGTYRTTADGRGGAGEGQQRFAPLNSWPDNANLDKARRLLWPIKQKYGRAISWADLLILTGNVALESMGFKTFGFAGGRADTWEPADVYWGSEKIWLELSGGPNSRYSGDRQLENPLAAVQMGLIYVNPEGPDGNPDPVAAARDIRDTFARMAMNDEETVALIAGGHTFGKTHGAGPASNVGAEPEAAGIEAQGLGWKSAYRTGKGADAITSGLEVTWTTTPTQWSHNFFENLFGYEWELTKSPAGAHQWVAKGADAVIPDAFDPSKKHRPTMLTTDLSLRFDPAYEKISRRFHENPEQFADAFARAWFKLTHRDMGPRARYLGPEVPAEVLLWQDPIPAVDHPLIDAADAAELKAKVLASGLTVSQLVSTAWAAASTFRGSDKRGGANGARIRLAPQKDWEANQPEQLAAVLETLEAIRTAFNGAQRGGKQVSLADLIVLAGCAGVEQAAKNAGHAVTVPFAPGRADASQEQTDVESMAVLEPVADGFRNYLKGKYRVPAEVLLVDKAQLLTLSAPEMTVLLGGLRVLGANVGQSRHGVFTAREQALTNDFFVNLLDMGTEWKPTAADADVFEGRDRATGELKWTGTRVDLVFGSHSQQLRALAEVYGSADAQEKFVRDFVAVWNKVMNLDRFDLANGTSNRDWWPNQLDLSSILHRHSSLSDPMGKDFNYAQAFEKLDLAAVKRDLHALMTTSQDWWPADFGHYGGLFIRMAHSAGTYRTADGRGGAGEGQQRFAPLNSWPDNANLDKARRLLWPIKQKYGRAISWADLLILTGNVALESMGFKTFGFAGGRADTWEPADVYWGSEKIWLELSGGPNSRYSGDRQLENPLAAVQMGLIYVNPEGPDGNPDPVAAARDIRDTFARMAMNDEETVALIAGGHTFGKTHGAGPASNVGAEPEAAGIEAQGLGWKSAYRTGKGADAITSGLEVTWTTTPTQWSHNFFENLFGYEWELTKSPAGAHQWVAKGADAVIPDAFDPSKKHRPTMLTTDLSLRFDPAYEKISRRFHENPEQFADAFARAWFKLTHRDMGPRARYLGPEVPAEVLLWQDPIPAVDHPLIDAADAAELKAKVLASGLTVSQLVSTAWAAASTFRGSDKRGGANGARIRLAPQKDWEANQPEQLAAVLETLEEAIRTAFNGAQRGGKQVSLADLIVLAGCAGVEQAAKNAGHAVTVPFAPGRADASQEQTDVESMAVLEPVADGFRNYLKGKYRVPAEVLLVDKAQLLTLSAPEMTVLLGGLRVLGANVGQSRHGVFTAREQALTNDFFVNLLDMGTEWKPTAADADVFEGRDRATGELKWTGTRVDLVFGSHSQQLRALAEVYGSADAQEKFVRDFVAVWNKVMNLDRFDLA

InterPro domains:
  IPR000763 Catalase-peroxidase haem [MF_01961] (2-728)
  IPR000763 Catalase-peroxidase haem [PR00460] (19-41)
  IPR000763 Catalase-peroxidase haem [PR00460] (45-58)
  IPR000763 Catalase-peroxidase haem [PR00460] (60-85)
  IPR000763 Catalase-peroxidase haem [PR00460] (259-282)
  IPR000763 Catalase-peroxidase haem [PR00460] (472-498)
  IPR000763 Catalase-peroxidase haem [PTHR30555] (2-727)
  IPR000763 Catalase-peroxidase haem [TIGR00198] (6-727)
  IPR002016 Haem peroxidase [PF00141] (79-388)
  IPR002016 Haem peroxidase [PF00141] (395-700)
  IPR002016 Haem peroxidase [PR00458] (83-97)
  IPR002016 Haem peroxidase [PR00458] (143-160)
  IPR002016 Haem peroxidase [PR00458] (161-173)
  IPR002016 Haem peroxidase [PR00458] (251-266)
  IPR002016 Haem peroxidase [PR00458] (310-325)
  IPR002016 Haem peroxidase [PS50873] (125-423)
  IPR010255 Haem peroxidase superfamily [SSF48113] (15-422)
  IPR010255 Haem peroxidase superfamily [SSF48113] (422-727)
  IPR019793 Peroxidases heam-ligand binding site [PS00435] (251-261)
  IPR019794 Peroxidase, active site [PS00436] (83-94)

Foldseek 3Di:
DQDPCNVPVQFFDQVLLVPQDPVQDPDDPPDDQQVLQQPDPVVVLLVVLLVLQQDADPVFGDFLSGCLLVLLLQLLQLLQAFLLFLFGGLLAVQCLAPPNVQQLSCAPVLVVLVSCVVSCVVSPSNAANSQVSLVSNVSLCVSQPADFLFGFGQRHYTRHHRDDDAFDDPDFFDAADDPRHQADDPRRGHPPHQDRTHRDSFYDLCAHSNPLALQRRLVSLQRSVVRNVDHLLLSLLAVLQSLLADWAAAQAALVQFDHGQVPDDVVVVRHGRQGPQVVSHFLHDHRSNDTARQAQCRSHRDLRNLCQLPVFDWDWDAHNRGGTWIFGPPFDFRHAGRPDRVGGHTHIGTSNSNNCCPHVVSNVSSVVCSVPVVVSSVSNSVSSRCSNQVLVAACLSTDDDTDRPDDDLSNLYFDADDFDEDDPVSLVVLLVVLVVLPQALQLLQQQLCLQLLLAFNSRRDGGLFQVCCVDPPNCPFQLSVNVSNVVSLVSQVVSQCVVQVPDPRRYGAASSQSSNSSNQSSLQVQQVLQVHHDHFDGDGDGHHHDNVSHDNVSCVSSRDCQAVLQPHHVDDDPRFNQNVLSSSCSRLSHRLLLSLLSSQQSLLSQNHRPSDQALNQDPNRSHRFLSSLLRLQDPQWDWAADPVGNQKIFTAGPVPRHTRHMHGCSSNVCVPNPVSVVSSCCCNDPPRGVVSSVSNSVSSVSSNCSSVSVVD/DDDDPCNVCVQFFDQVLLVAQDPVQDPDPPPDDLQVLQQPDPVVVLLVVLLVLQQPADPVFGDFLSGCLLVLLLQLLQLLQAFLLFLFGGLLAVQCLAPPNVFQLQCACVLVVVVSCVVSCVVSPSNAANSQVSLVSNQSSCVSQPAHFQFGFGQRHYTRHHRDDPAFDDPDFFDAADDPRGQADDPRDGHPPHLDRTHRDSFYDLCAHSNPLALQNRLVSQQRSVVRSVDHLLLSLLAVLQSLLADWAAAQAALVQFDDGQVPDDVVVVRHGRQGPQVVSHFLRDDRSNDTARAALCRSHRDLRNLCVLPVFDWDWDHHNRGGIWIFGPPFDQRHDGRPDRVHGHGHIGTSNSNSCCPHVVSNVSSVVCSVPVVSSSVSNSVSSRCSNQLLQAACLSTDDDTDRPDDDLSNLDFDADDFDEDDPVRLVVLLVLLVVLPQALQLLQQQQCLQLLLFFNNRRDGGLFQVCCVDPPNCPFQLSVNVSNVVSLVSQVVSQCVVQVPDPRRYGAASSQSSNSSNQSSLQVQQVLQVHHDDFDGDGDGHHHDNVSHDNVSCVSSRDCQAVLQPHHVDDDPRDNQNVLSSSCVRLSHRLLLSLLQSQQSLQSQNHRPSDQALNQDPRRSHRWLSSLQRLQDPQWDKAADPVGNQKIFTAGPVPRHTDGIHGCSSNVCVPNPVSVVSSCCCNDPVHGVVSSVSNSVSSVSSNCSSVSVVD

Secondary structure (DSSP, 8-state):
---HHHHSTTS--GGGGS-S-GGG--S-TT--HHHHHHTS-HHHHHHHHHHHHT--BTTBPPGGG--HHHHHHH---GGG--TTT---SSTT-GGGSTTGGG-GGGTTHHHHHHHTHHHHHHHGGGS-HHHHHHHHHHHHHHHTT-------B------S-------S-SSTTPPTTSTT-SEETTTEEPTT---SSTT-SSS-TTSGGG---HHHHHHHHHHHHHTTT--HHHHHHHHHHHTTS-B--BSS-GGGB---GGGS-GGGTT----B-STTSSGGG-BSSS---B--S-TTS--SHHHHHHHHS-EEEEE-TTS-EEEEETT--S-EEPSS-TT-EE--EE-HHHHHHHHSHHHHHHHHHHHH-HHHHHHHHHHHHHHHHHTTS-SGGG-BSTT---S--GGG---PPP-SPPP-HHHHHHHHHHHHHTT--HHHHHHHHHHHHTT-BTTTTB-SSTB-GGGSTTGGG-GGG-HHHHHHHHHHHHHHHHHHHHT--TT----HHHHHHHHHHHHHHHHHHHTT------------BPPSTT--HHHHGGG--SEEGGGTEESS--SS-HHHHHHHHHHHTT--HHHHHHHHHHHHHHT-SGGG--TT---SSTTS--SHHHHHHT-TTEEEEE-SS-TTEEEEEETTT--EEEEEEHHHHGGGTSHHHHHHHHHHTSTT-HHHHHHHHHHHHHHHHTTT-TTT-/----HHHHSTTS--GGGGG-S-GGG--S-TT--HHHHHHHS-HHHHHHHHHHHHT--BTTBPPGGG--HHHHHHH---GGG--TTT---SSTT-GGGSTTGGG-GGGTTHHHHHHHHHHHHHHHGGGS-HHHHHHHHHHHHHHHTT-------B------S-------S-SSTTPPTTSTT-SEETTTEEPTT---SSTT-SSS-TT-GGG---HHHHHHHHHHHHHTTT--HHHHHHHHHHHTTS-B--BSS-GGGB---GGGS-GGGTT----B-STTSSGGG-BSSS---B--S-TTS--SHHHHHHHHS-EEEEE-TTS-EEEEETT----EEPSS-TT-EE--EE-HHHHHHHHSHHHHHHHHHHHH-HHHHHHHHHHHHHHHHHTTS-SGGG-BSTT---S--GGG---PPP-SPPP-HHHHHHHHHHHHHTT--HHHHHHHHHHHHTT-BTTTTB-SSTB-GGGSTTGGG-GGG-HHHHHHHHHHHHHHHHHHHHT--TT----HHHHHHHHHHHHHHHHHHHTT------------BPPGGGS-HHHHGGG--SEEGGGTEESS--SS-HHHHHHHHHHHTT--HHHHHHHHHHHHHHT-SGGG--TT---SSTTS--SHHHHHHT-TTEEEEE-SS-TTEEEEEETTT--EEEEEEHHHHGGGTSHHHHHHHHHHTSTT-HHHHHHHHHHHHHHHHTTT-TT--

Solvent-accessible surface area: 51132 Å² total

B-factor: mean 21.69, std 10.41, range [8.78, 130.88]